Protein AF-0000000074982053 (afdb_homodimer)

Nearest PDB structures (foldseek):
  3ua0-assembly1_A-2  TM=3.422E-01  e=8.412E+00  Bombyx mori
  7a5k-assembly1_a3  TM=2.951E-01  e=5.294E+00  Homo sapiens

Foldseek 3Di:
DDDPDDDPDPPPPPDDDDDPPDDPPPPPPPDPPCPDPVPVLLFQWEWEAEPPDIDIDGDDDFPVVVQVVNCVVQVFDPPKDKWKKFQLVFFPPQLSVVDPDRIQTDDGRVSSCRRCPPGSYTYMYIDIPGDGPPPPPDPPADFKDWDWDWDDPDVPDIDIDIDMDGHDDDRCQADPVRDGDDADWDFDWDFDDDVVDTDIDTDTDHDDPPDCPPPPCPVPPVVVVVVVVVPDFFWKKKKKWWAALAWDKKKKKKFFDPQKAKDDKPPDFDDDDRGMTMFIWTAHNVQWTQGPVVRDIDNIIIIIMGGHPVPQDPCVVFALVAKAKEFLVLVLVLQLVVVVVLPDDPVRSVVVCVVCVVVSVVARMKIKHWAEPVVVCNGMNMDMPDPPEAEFATEMEMEHDDPVRNVRNVVRYDVVSSVDDNCVRRVGDPVCVPSNHTYMYMYIYTYRD/DDDDDDDPDPPDDDDDDDDVVDDPPPPPPPDPPCPDPVPVLLFQWEWEDEPPDIDIDGDDPFPVVVQCVNCVVQVFDPPKDKWKKFQLVFFDPQLSVVDPDRIQTDDGRVSSCRRCPPGSYTYMYIDIPGDGPDPPPDPDADFKDWDWDWDDPDVPDIDIDIDMDGHDDDRPQADPVRDGDDADWDFDWDFDDDPVDTDIDTDTDHDDPPPCPPPPPPVPPVVVVVVVVVPDFFWKKKKKWWAALAWDKKKKKKFFDPQKAKDDKPPDFDDDDRGMTMFIWTAHNVQWTQGDVVRDIDNIIIIIIGGHPVPQDPCVVFALVAKAKEFLVLVLVLQLVVVVVLPDDPVRSVVVCVVCVVVSVVARMKIKHWAEPVVVCNGMNMDMPDPPEAEFATEMEMEHDDPVRNVRNVVRYDVVSSVDDNCVRRVGDPVCVPSNHTYMYMYIYTYRD

Solvent-accessible surface area (backbone atoms only — not comparable to full-atom values): 49710 Å² total; per-residue (Å²): 133,81,83,78,79,82,82,76,78,74,73,75,72,78,81,74,85,81,81,86,80,69,68,82,66,73,69,74,71,70,72,68,75,73,74,56,81,73,58,79,66,70,77,28,39,24,35,44,30,49,85,92,46,74,48,82,42,73,50,60,93,43,42,67,53,42,51,49,52,53,42,68,70,48,59,63,58,90,86,44,56,79,45,43,29,25,44,37,89,44,33,9,73,73,43,36,73,76,46,93,55,70,51,47,67,47,84,42,57,66,49,38,54,46,36,52,43,94,45,65,48,38,47,37,36,49,51,52,80,48,75,72,57,72,74,70,71,73,74,79,69,42,37,63,31,48,28,36,41,38,37,29,70,44,98,90,42,68,48,74,46,69,32,39,39,31,30,92,81,51,42,62,48,37,47,96,85,62,49,68,57,58,46,47,23,37,32,40,35,39,31,44,78,54,91,92,45,50,42,38,38,33,42,28,20,40,59,61,90,80,66,71,55,63,82,76,57,65,51,39,69,61,48,51,60,36,43,42,56,47,67,45,76,62,47,28,47,35,39,39,31,46,35,25,59,49,78,44,77,40,43,42,34,42,38,38,30,94,59,31,40,81,55,63,50,36,75,75,60,46,76,78,49,98,45,28,37,34,41,64,32,40,34,23,53,88,20,43,34,37,32,61,91,80,70,42,77,32,40,53,40,31,37,24,44,28,60,39,74,90,67,58,45,47,70,73,74,51,36,55,90,71,24,32,32,37,43,40,82,54,40,56,59,49,51,52,52,51,40,44,75,68,65,43,49,64,60,56,45,36,50,54,45,62,73,40,44,67,68,51,65,76,22,70,26,35,34,30,38,70,40,32,55,69,60,43,42,63,42,48,31,77,45,60,72,60,82,74,61,41,70,40,48,47,38,38,39,32,30,68,44,53,79,75,54,53,62,66,25,67,87,15,25,59,69,50,54,72,69,49,65,60,46,68,49,32,55,61,55,76,64,76,71,39,66,81,38,35,34,39,40,33,47,29,42,30,66,48,108,132,80,86,79,82,84,84,79,78,73,76,75,75,76,79,78,80,80,74,88,71,72,68,83,68,73,68,76,71,73,73,68,75,74,75,56,81,73,59,78,67,70,76,28,37,23,36,44,31,49,87,94,45,75,49,82,42,72,49,62,93,43,43,67,52,43,51,50,52,50,42,68,72,47,60,64,59,93,88,43,58,80,45,43,29,24,44,36,87,44,34,12,73,74,43,36,74,74,44,93,54,72,52,46,68,48,82,42,56,66,49,37,53,48,37,51,44,96,44,63,47,39,48,38,36,50,49,51,80,48,75,72,59,73,74,70,74,74,75,77,68,41,38,64,30,49,27,37,41,36,36,28,69,44,97,92,42,68,46,75,45,68,32,40,38,32,29,92,81,51,43,63,48,38,48,96,88,62,49,71,56,60,45,45,22,38,34,40,35,39,31,46,78,53,91,92,45,49,42,38,36,34,42,27,20,40,58,60,90,80,64,73,55,64,82,78,58,65,48,40,70,60,47,50,58,34,44,42,57,48,66,45,75,62,47,30,46,35,39,39,31,48,34,24,58,49,77,44,78,41,42,41,34,41,38,38,29,93,59,30,39,83,53,62,48,36,74,77,60,46,76,78,50,99,44,29,35,34,41,62,30,40,33,23,54,88,20,43,33,37,31,63,91,79,68,41,76,31,38,52,40,31,36,25,44,27,60,40,74,89,67,59,44,46,69,73,73,50,37,55,90,70,22,32,32,39,42,41,84,54,41,57,62,48,49,52,51,52,40,44,73,68,66,44,50,65,60,56,47,36,50,54,44,62,72,40,44,67,68,51,65,74,23,70,26,37,35,32,37,69,40,32,54,67,61,44,43,61,42,48,31,79,46,61,71,62,82,73,62,42,70,40,50,47,38,38,38,32,30,68,44,54,78,76,53,53,64,67,25,67,87,16,25,58,70,51,52,73,69,48,67,59,47,68,51,32,56,62,56,75,63,78,72,39,66,81,39,34,34,38,42,32,48,31,42,30,67,48,108

Organism: Psilocybe cubensis (NCBI:txid181762)

pLDDT: mean 79.89, std 21.29, range [20.36, 98.19]

Sequence (898 aa):
MLLSPTSTSAIPLPPQPHAFWGKFKPKPKEGEPKQGPMAVARPRLLTLAYGEMETLRMLPNTFGELMAAAQDWTKPPPDAMFNLRVPVEYASIQAARLVAGPYIYLTGEDSYQIAIMGVQGIRVEIVSDAPPPPDEPPPPPVLEMPGTFNLELTPGQTVALDVTVSSDELDMSRMEDGTLVDGMFWGKLDIIHSGDTHTMEFSGTKVPPGEDIPQDLMIDNRIISKLATVAKPTAAKCNLTILSPTIQYCDVVLTFSTLWKAGVAWPPPEQIEEHKVKYFMRVHPGGALEHFESEMVSTALYYEAIPDASMLDPDNFIAPRNGFAMSFRDFVPHLMAVLDQLGMSLHARTAFINNNVSAFAAHKNIAYRFLSPSKIAAAVDIAVTTDPCVFTRLFLIFRGLNDEEVGMFAGAGEKEANAHNWREIVGWSEHSKDPEQFRVLETSVLEVTMLLSPTSTSAIPLPPQPHAFWGKFKPKPKEGEPKQGPMAVARPRLLTLAYGEMETLRMLPNTFGELMAAAQDWTKPPPDAMFNLRVPVEYASIQAARLVAGPYIYLTGEDSYQIAIMGVQGIRVEIVSDAPPPPDEPPPPPVLEMPGTFNLELTPGQTVALDVTVSSDELDMSRMEDGTLVDGMFWGKLDIIHSGDTHTMEFSGTKVPPGEDIPQDLMIDNRIISKLATVAKPTAAKCNLTILSPTIQYCDVVLTFSTLWKAGVAWPPPEQIEEHKVKYFMRVHPGGALEHFESEMVSTALYYEAIPDASMLDPDNFIAPRNGFAMSFRDFVPHLMAVLDQLGMSLHARTAFINNNVSAFAAHKNIAYRFLSPSKIAAAVDIAVTTDPCVFTRLFLIFRGLNDEEVGMFAGAGEKEANAHNWREIVGWSEHSKDPEQFRVLETSVLEVT

Structure (mmCIF, N/CA/C/O backbone):
data_AF-0000000074982053-model_v1
#
loop_
_entity.id
_entity.type
_entity.pdbx_description
1 polymer 'Uncharacterized protein'
#
loop_
_atom_site.group_PDB
_atom_site.id
_atom_site.type_symbol
_atom_site.label_atom_id
_atom_site.label_alt_id
_atom_site.label_comp_id
_atom_site.label_asym_id
_atom_site.label_entity_id
_atom_site.label_seq_id
_atom_site.pdbx_PDB_ins_code
_atom_site.Cartn_x
_atom_site.Cartn_y
_atom_site.Cartn_z
_atom_site.occupancy
_atom_site.B_iso_or_equiv
_atom_site.auth_seq_id
_atom_site.auth_comp_id
_atom_site.auth_asym_id
_atom_site.auth_atom_id
_atom_site.pdbx_PDB_model_num
ATOM 1 N N . MET A 1 1 ? 16.219 -14.117 -100 1 22.67 1 MET A N 1
ATOM 2 C CA . MET A 1 1 ? 17.359 -13.219 -100.188 1 22.67 1 MET A CA 1
ATOM 3 C C . MET A 1 1 ? 17.016 -11.812 -99.688 1 22.67 1 MET A C 1
ATOM 5 O O . MET A 1 1 ? 17.812 -10.883 -99.812 1 22.67 1 MET A O 1
ATOM 9 N N . LEU A 1 2 ? 15.852 -11.625 -99.438 1 24.2 2 LEU A N 1
ATOM 10 C CA . LEU A 1 2 ? 15.172 -10.359 -99.688 1 24.2 2 LEU A CA 1
ATOM 11 C C . LEU A 1 2 ? 15.727 -9.258 -98.812 1 24.2 2 LEU A C 1
ATOM 13 O O . LEU A 1 2 ? 16.109 -9.523 -97.688 1 24.2 2 LEU A O 1
ATOM 17 N N . LEU A 1 3 ? 16.109 -8.148 -99.25 1 22.14 3 LEU A N 1
ATOM 18 C CA . LEU A 1 3 ? 16.844 -6.895 -99.125 1 22.14 3 LEU A CA 1
ATOM 19 C C . LEU A 1 3 ? 16.359 -6.105 -97.875 1 22.14 3 LEU A C 1
ATOM 21 O O . LEU A 1 3 ? 15.156 -5.859 -97.75 1 22.14 3 LEU A O 1
ATOM 25 N N . SER A 1 4 ? 17.125 -6.109 -96.688 1 25.08 4 SER A N 1
ATOM 26 C CA . SER A 1 4 ? 17.078 -5.949 -95.25 1 25.08 4 SER A CA 1
ATOM 27 C C . SER A 1 4 ? 17.031 -4.477 -94.875 1 25.08 4 SER A C 1
ATOM 29 O O . SER A 1 4 ? 18 -3.742 -95.062 1 25.08 4 SER A O 1
ATOM 31 N N . PRO A 1 5 ? 15.859 -3.898 -95.188 1 26.59 5 PRO A N 1
ATOM 32 C CA . PRO A 1 5 ? 15.727 -2.459 -95.375 1 26.59 5 PRO A CA 1
ATOM 33 C C . PRO A 1 5 ? 16.391 -1.626 -94.312 1 26.59 5 PRO A C 1
ATOM 35 O O . PRO A 1 5 ? 16.609 -2.117 -93.188 1 26.59 5 PRO A O 1
ATOM 38 N N . THR A 1 6 ? 16.875 -0.497 -94.625 1 23.77 6 THR A N 1
ATOM 39 C CA . THR A 1 6 ? 17.859 0.528 -94.25 1 23.77 6 THR A CA 1
ATOM 40 C C . THR A 1 6 ? 17.531 1.201 -92.938 1 23.77 6 THR A C 1
ATOM 42 O O . THR A 1 6 ? 16.391 1.192 -92.5 1 23.77 6 THR A O 1
ATOM 45 N N . SER A 1 7 ? 18.516 1.934 -92.188 1 24.62 7 SER A N 1
ATOM 46 C CA . SER A 1 7 ? 19.141 2.238 -90.875 1 24.62 7 SER A CA 1
ATOM 47 C C . SER A 1 7 ? 18.578 3.521 -90.25 1 24.62 7 SER A C 1
ATOM 49 O O . SER A 1 7 ? 19.062 4.617 -90.562 1 24.62 7 SER A O 1
ATOM 51 N N . THR A 1 8 ? 17.375 3.672 -90.312 1 24.61 8 THR A N 1
ATOM 52 C CA . THR A 1 8 ? 16.781 5 -90.25 1 24.61 8 THR A CA 1
ATOM 53 C C . THR A 1 8 ? 17.281 5.766 -89.062 1 24.61 8 THR A C 1
ATOM 55 O O . THR A 1 8 ? 17.312 5.227 -87.938 1 24.61 8 THR A O 1
ATOM 58 N N . SER A 1 9 ? 17.781 6.902 -89.188 1 24.55 9 SER A N 1
ATOM 59 C CA . SER A 1 9 ? 18.641 7.91 -88.562 1 24.55 9 SER A CA 1
ATOM 60 C C . SER A 1 9 ? 18.016 8.484 -87.312 1 24.55 9 SER A C 1
ATOM 62 O O . SER A 1 9 ? 16.953 9.109 -87.375 1 24.55 9 SER A O 1
ATOM 64 N N . ALA A 1 10 ? 18.156 7.891 -86.188 1 25.97 10 ALA A N 1
ATOM 65 C CA . ALA A 1 10 ? 17.531 7.969 -84.875 1 25.97 10 ALA A CA 1
ATOM 66 C C . ALA A 1 10 ? 17.75 9.344 -84.25 1 25.97 10 ALA A C 1
ATOM 68 O O . ALA A 1 10 ? 18.891 9.75 -84.062 1 25.97 10 ALA A O 1
ATOM 69 N N . ILE A 1 11 ? 17.078 10.25 -84.75 1 26.33 11 ILE A N 1
ATOM 70 C CA . ILE A 1 11 ? 17.297 11.672 -84.5 1 26.33 11 ILE A CA 1
ATOM 71 C C . ILE A 1 11 ? 17.5 11.883 -83 1 26.33 11 ILE A C 1
ATOM 73 O O . ILE A 1 11 ? 16.688 11.469 -82.188 1 26.33 11 ILE A O 1
ATOM 77 N N . PRO A 1 12 ? 18.594 12.32 -82.562 1 25.22 12 PRO A N 1
ATOM 78 C CA . PRO A 1 12 ? 19.156 12.234 -81.188 1 25.22 12 PRO A CA 1
ATOM 79 C C . PRO A 1 12 ? 18.453 13.164 -80.188 1 25.22 12 PRO A C 1
ATOM 81 O O . PRO A 1 12 ? 18.25 14.344 -80.5 1 25.22 12 PRO A O 1
ATOM 84 N N . LEU A 1 13 ? 17.453 12.789 -79.688 1 25.95 13 LEU A N 1
ATOM 85 C CA . LEU A 1 13 ? 16.594 13.609 -78.812 1 25.95 13 LEU A CA 1
ATOM 86 C C . LEU A 1 13 ? 17.438 14.484 -77.875 1 25.95 13 LEU A C 1
ATOM 88 O O . LEU A 1 13 ? 18.453 14.039 -77.375 1 25.95 13 LEU A O 1
ATOM 92 N N . PRO A 1 14 ? 17.344 15.719 -78 1 26.7 14 PRO A N 1
ATOM 93 C CA . PRO A 1 14 ? 18.266 16.688 -77.375 1 26.7 14 PRO A CA 1
ATOM 94 C C . PRO A 1 14 ? 18.438 16.469 -75.875 1 26.7 14 PRO A C 1
ATOM 96 O O . PRO A 1 14 ? 17.547 15.938 -75.188 1 26.7 14 PRO A O 1
ATOM 99 N N . PRO A 1 15 ? 19.609 16.578 -75.25 1 24.7 15 PRO A N 1
ATOM 100 C CA . PRO A 1 15 ? 20.016 16.062 -74 1 24.7 15 PRO A CA 1
ATOM 101 C C . PRO A 1 15 ? 19.344 16.797 -72.812 1 24.7 15 PRO A C 1
ATOM 103 O O . PRO A 1 15 ? 19.078 18 -72.938 1 24.7 15 PRO A O 1
ATOM 106 N N . GLN A 1 16 ? 18.516 16.328 -72.062 1 25.02 16 GLN A N 1
ATOM 107 C CA . GLN A 1 16 ? 17.672 16.828 -71 1 25.02 16 GLN A CA 1
ATOM 108 C C . GLN A 1 16 ? 18.5 17.578 -69.938 1 25.02 16 GLN A C 1
ATOM 110 O O . GLN A 1 16 ? 19.578 17.125 -69.562 1 25.02 16 GLN A O 1
ATOM 115 N N . PRO A 1 17 ? 18.297 18.812 -69.688 1 25.12 17 PRO A N 1
ATOM 116 C CA . PRO A 1 17 ? 19.188 19.688 -68.938 1 25.12 17 PRO A CA 1
ATOM 117 C C . PRO A 1 17 ? 19.562 19.125 -67.562 1 25.12 17 PRO A C 1
ATOM 119 O O . PRO A 1 17 ? 18.812 18.312 -67 1 25.12 17 PRO A O 1
ATOM 122 N N . HIS A 1 18 ? 20.75 19.172 -67 1 22.77 18 HIS A N 1
ATOM 123 C CA . HIS A 1 18 ? 21.594 18.578 -66 1 22.77 18 HIS A CA 1
ATOM 124 C C . HIS A 1 18 ? 21.094 18.969 -64.625 1 22.77 18 HIS A C 1
ATOM 126 O O . HIS A 1 18 ? 20.484 20.031 -64.438 1 22.77 18 HIS A O 1
ATOM 132 N N . ALA A 1 19 ? 21.125 18.062 -63.5 1 22.66 19 ALA A N 1
ATOM 133 C CA . ALA A 1 19 ? 20.547 17.812 -62.188 1 22.66 19 ALA A CA 1
ATOM 134 C C . ALA A 1 19 ? 21.109 18.781 -61.125 1 22.66 19 ALA A C 1
ATOM 136 O O . ALA A 1 19 ? 22.312 18.75 -60.844 1 22.66 19 ALA A O 1
ATOM 137 N N . PHE A 1 20 ? 20.891 20 -61.094 1 22.69 20 PHE A N 1
ATOM 138 C CA . PHE A 1 20 ? 21.453 21.062 -60.25 1 22.69 20 PHE A CA 1
ATOM 139 C C . PHE A 1 20 ? 21.578 20.625 -58.812 1 22.69 20 PHE A C 1
ATOM 141 O O . PHE A 1 20 ? 21.609 21.453 -57.906 1 22.69 20 PHE A O 1
ATOM 148 N N . TRP A 1 21 ? 21.5 19.359 -58.375 1 23.5 21 TRP A N 1
ATOM 149 C CA . TRP A 1 21 ? 21.516 18.734 -57.062 1 23.5 21 TRP A CA 1
ATOM 150 C C . TRP A 1 21 ? 22.781 19.109 -56.281 1 23.5 21 TRP A C 1
ATOM 152 O O . TRP A 1 21 ? 23.109 18.484 -55.281 1 23.5 21 TRP A O 1
ATOM 162 N N . GLY A 1 22 ? 23.688 19.688 -56.875 1 20.69 22 GLY A N 1
ATOM 163 C CA . GLY A 1 22 ? 25.062 19.516 -56.469 1 20.69 22 GLY A CA 1
ATOM 164 C C . GLY A 1 22 ? 25.344 19.953 -55.062 1 20.69 22 GLY A C 1
ATOM 165 O O . GLY A 1 22 ? 25.891 19.188 -54.25 1 20.69 22 GLY A O 1
ATOM 166 N N . LYS A 1 23 ? 25.891 21.203 -54.875 1 23.23 23 LYS A N 1
ATOM 167 C CA . LYS A 1 23 ? 27.078 21.719 -54.188 1 23.23 23 LYS A CA 1
ATOM 168 C C . LYS A 1 23 ? 26.781 21.906 -52.688 1 23.23 23 LYS A C 1
ATOM 170 O O . LYS A 1 23 ? 27.609 22.453 -51.969 1 23.23 23 LYS A O 1
ATOM 175 N N . PHE A 1 24 ? 25.547 22.234 -52.438 1 26.17 24 PHE A N 1
ATOM 176 C CA . PHE A 1 24 ? 25.562 23.016 -51.219 1 26.17 24 PHE A CA 1
ATOM 177 C C . PHE A 1 24 ? 26.219 22.234 -50.094 1 26.17 24 PHE A C 1
ATOM 179 O O . PHE A 1 24 ? 25.719 21.188 -49.688 1 26.17 24 PHE A O 1
ATOM 186 N N . LYS A 1 25 ? 27.484 22.25 -50.031 1 26.78 25 LYS A N 1
ATOM 187 C CA . LYS A 1 25 ? 28.344 21.547 -49.094 1 26.78 25 LYS A CA 1
ATOM 188 C C . LYS A 1 25 ? 27.859 21.734 -47.656 1 26.78 25 LYS A C 1
ATOM 190 O O . LYS A 1 25 ? 27.734 22.875 -47.188 1 26.78 25 LYS A O 1
ATOM 195 N N . PRO A 1 26 ? 27.141 20.875 -47.156 1 26.27 26 PRO A N 1
ATOM 196 C CA . PRO A 1 26 ? 26.484 21.203 -45.875 1 26.27 26 PRO A CA 1
ATOM 197 C C . PRO A 1 26 ? 27.484 21.688 -44.844 1 26.27 26 PRO A C 1
ATOM 199 O O . PRO A 1 26 ? 28.594 21.156 -44.75 1 26.27 26 PRO A O 1
ATOM 202 N N . LYS A 1 27 ? 27.672 22.938 -44.5 1 30.88 27 LYS A N 1
ATOM 203 C CA . LYS A 1 27 ? 28.703 23.453 -43.594 1 30.88 27 LYS A CA 1
ATOM 204 C C . LYS A 1 27 ? 29.016 22.453 -42.5 1 30.88 27 LYS A C 1
ATOM 206 O O . LYS A 1 27 ? 28.125 21.719 -42.031 1 30.88 27 LYS A O 1
ATOM 211 N N . PRO A 1 28 ? 30.203 22.109 -42.312 1 25.73 28 PRO A N 1
ATOM 212 C CA . PRO A 1 28 ? 30.578 21.078 -41.344 1 25.73 28 PRO A CA 1
ATOM 213 C C . PRO A 1 28 ? 29.891 21.25 -40 1 25.73 28 PRO A C 1
ATOM 215 O O . PRO A 1 28 ? 29.938 22.344 -39.438 1 25.73 28 PRO A O 1
ATOM 218 N N . LYS A 1 29 ? 28.812 20.781 -39.812 1 27.52 29 LYS A N 1
ATOM 219 C CA . LYS A 1 29 ? 28.031 21.062 -38.625 1 27.52 29 LYS A CA 1
ATOM 220 C C . LYS A 1 29 ? 28.938 21.141 -37.406 1 27.52 29 LYS A C 1
ATOM 222 O O . LYS A 1 29 ? 29.734 20.219 -37.125 1 27.52 29 LYS A O 1
ATOM 227 N N . GLU A 1 30 ? 29.438 22.219 -37.062 1 29.05 30 GLU A N 1
ATOM 228 C CA . GLU A 1 30 ? 30.25 22.422 -35.875 1 29.05 30 GLU A CA 1
ATOM 229 C C . GLU A 1 30 ? 29.828 21.484 -34.75 1 29.05 30 GLU A C 1
ATOM 231 O O . GLU A 1 30 ? 28.641 21.203 -34.562 1 29.05 30 GLU A O 1
ATOM 236 N N . GLY A 1 31 ? 30.703 20.594 -34.375 1 26.48 31 GLY A N 1
ATOM 237 C CA . GLY A 1 31 ? 30.609 19.516 -33.406 1 26.48 31 GLY A CA 1
ATOM 238 C C . GLY A 1 31 ? 29.828 19.891 -32.188 1 26.48 31 GLY A C 1
ATOM 239 O O . GLY A 1 31 ? 30.016 20.969 -31.609 1 26.48 31 GLY A O 1
ATOM 240 N N . GLU A 1 32 ? 28.578 19.703 -32.25 1 29.03 32 GLU A N 1
ATOM 241 C CA . GLU A 1 32 ? 27.766 20.078 -31.078 1 29.03 32 GLU A CA 1
ATOM 242 C C . GLU A 1 32 ? 28.516 19.812 -29.781 1 29.03 32 GLU A C 1
ATOM 244 O O . GLU A 1 32 ? 29.109 18.75 -29.609 1 29.03 32 GLU A O 1
ATOM 249 N N . PRO A 1 33 ? 28.984 20.844 -29.125 1 29.36 33 PRO A N 1
ATOM 250 C CA . PRO A 1 33 ? 29.781 20.5 -27.953 1 29.36 33 PRO A CA 1
ATOM 251 C C . PRO A 1 33 ? 29.219 19.328 -27.172 1 29.36 33 PRO A C 1
ATOM 253 O O . PRO A 1 33 ? 28 19.141 -27.109 1 29.36 33 PRO A O 1
ATOM 256 N N . LYS A 1 34 ? 29.859 18.172 -27.219 1 27.81 34 LYS A N 1
ATOM 257 C CA . LYS A 1 34 ? 29.656 17.016 -26.344 1 27.81 34 LYS A CA 1
ATOM 258 C C . LYS A 1 34 ? 29.156 17.453 -24.969 1 27.81 34 LYS A C 1
ATOM 260 O O . LYS A 1 34 ? 29.938 17.984 -24.172 1 27.81 34 LYS A O 1
ATOM 265 N N . GLN A 1 35 ? 28.047 18.062 -25 1 27.33 35 GLN A N 1
ATOM 266 C CA . GLN A 1 35 ? 27.703 18.359 -23.625 1 27.33 35 GLN A CA 1
ATOM 267 C C . GLN A 1 35 ? 27.906 17.125 -22.734 1 27.33 35 GLN A C 1
ATOM 269 O O . GLN A 1 35 ? 27.312 16.078 -22.969 1 27.33 35 GLN A O 1
ATOM 274 N N . GLY A 1 36 ? 29.125 16.75 -22.438 1 27.98 36 GLY A N 1
ATOM 275 C CA . GLY A 1 36 ? 29.516 15.727 -21.469 1 27.98 36 GLY A CA 1
ATOM 276 C C . GLY A 1 36 ? 28.438 15.43 -20.453 1 27.98 36 GLY A C 1
ATOM 277 O O . GLY A 1 36 ? 27.5 16.219 -20.281 1 27.98 36 GLY A O 1
ATOM 278 N N . PRO A 1 37 ? 28.188 14.086 -20.297 1 31.48 37 PRO A N 1
ATOM 279 C CA . PRO A 1 37 ? 27.234 13.664 -19.266 1 31.48 37 PRO A CA 1
ATOM 280 C C . PRO A 1 37 ? 27.188 14.625 -18.094 1 31.48 37 PRO A C 1
ATOM 282 O O . PRO A 1 37 ? 28.203 14.859 -17.422 1 31.48 37 PRO A O 1
ATOM 285 N N . MET A 1 38 ? 26.578 15.711 -18.328 1 29.78 38 MET A N 1
ATOM 286 C CA . MET A 1 38 ? 26.5 16.547 -17.141 1 29.78 38 MET A CA 1
ATOM 287 C C . MET A 1 38 ? 26.188 15.695 -15.906 1 29.78 38 MET A C 1
ATOM 289 O O . MET A 1 38 ? 25.078 15.195 -15.758 1 29.78 38 MET A O 1
ATOM 293 N N . ALA A 1 39 ? 27.047 14.719 -15.531 1 32.16 39 ALA A N 1
ATOM 294 C CA . ALA A 1 39 ? 27.031 14.164 -14.188 1 32.16 39 ALA A CA 1
ATOM 295 C C . ALA A 1 39 ? 26.375 15.125 -13.203 1 32.16 39 ALA A C 1
ATOM 297 O O . ALA A 1 39 ? 26.75 16.297 -13.133 1 32.16 39 ALA A O 1
ATOM 298 N N . VAL A 1 40 ? 25.188 15.055 -13.156 1 34.94 40 VAL A N 1
ATOM 299 C CA . VAL A 1 40 ? 24.625 15.812 -12.039 1 34.94 40 VAL A CA 1
ATOM 300 C C . VAL A 1 40 ? 25.672 15.914 -10.93 1 34.94 40 VAL A C 1
ATOM 302 O O . VAL A 1 40 ? 26.062 14.906 -10.328 1 34.94 40 VAL A O 1
ATOM 305 N N . ALA A 1 41 ? 26.719 16.562 -11.094 1 38.56 41 ALA A N 1
ATOM 306 C CA . ALA A 1 41 ? 27.797 16.875 -10.141 1 38.56 41 ALA A CA 1
ATOM 307 C C . ALA A 1 41 ? 27.25 17.016 -8.727 1 38.56 41 ALA A C 1
ATOM 309 O O . ALA A 1 41 ? 26.344 17.828 -8.484 1 38.56 41 ALA A O 1
ATOM 310 N N . ARG A 1 42 ? 27.125 15.945 -8.086 1 43.88 42 ARG A N 1
ATOM 311 C CA . ARG A 1 42 ? 26.844 16.062 -6.652 1 43.88 42 ARG A CA 1
ATOM 312 C C . ARG A 1 42 ? 27.547 17.281 -6.066 1 43.88 42 ARG A C 1
ATOM 314 O O . ARG A 1 42 ? 28.766 17.469 -6.25 1 43.88 42 ARG A O 1
ATOM 321 N N . PRO A 1 43 ? 26.859 18.25 -5.742 1 52.81 43 PRO A N 1
ATOM 322 C CA . PRO A 1 43 ? 27.562 19.422 -5.234 1 52.81 43 PRO A CA 1
ATOM 323 C C . PRO A 1 43 ? 28.578 19.078 -4.145 1 52.81 43 PRO A C 1
ATOM 325 O O . PRO A 1 43 ? 28.25 18.375 -3.188 1 52.81 43 PRO A O 1
ATOM 328 N N . ARG A 1 44 ? 29.828 19.156 -4.426 1 71.12 44 ARG A N 1
ATOM 329 C CA . ARG A 1 44 ? 30.891 18.969 -3.436 1 71.12 44 ARG A CA 1
ATOM 330 C C . ARG A 1 44 ? 30.859 20.094 -2.398 1 71.12 44 ARG A C 1
ATOM 332 O O . ARG A 1 44 ? 30.625 21.25 -2.736 1 71.12 44 ARG A O 1
ATOM 339 N N . LEU A 1 45 ? 30.844 19.672 -1.183 1 79.19 45 LEU A N 1
ATOM 340 C CA . LEU A 1 45 ? 30.703 20.625 -0.093 1 79.19 45 LEU A CA 1
ATOM 341 C C . LEU A 1 45 ? 32.062 21.125 0.375 1 79.19 45 LEU A C 1
ATOM 343 O O . LEU A 1 45 ? 33.031 20.375 0.407 1 79.19 45 LEU A O 1
ATOM 347 N N . LEU A 1 46 ? 32.094 22.375 0.575 1 83.81 46 LEU A N 1
ATOM 348 C CA . LEU A 1 46 ? 33.219 23.062 1.154 1 83.81 46 LEU A CA 1
ATOM 349 C C . LEU A 1 46 ? 32.906 23.594 2.545 1 83.81 46 LEU A C 1
ATOM 351 O O . LEU A 1 46 ? 31.891 24.281 2.727 1 83.81 46 LEU A O 1
ATOM 355 N N . THR A 1 47 ? 33.656 23.125 3.514 1 84 47 THR A N 1
ATOM 356 C CA . THR A 1 47 ? 33.688 23.797 4.812 1 84 47 THR A CA 1
ATOM 357 C C . THR A 1 47 ? 34.812 24.797 4.906 1 84 47 THR A C 1
ATOM 359 O O . THR A 1 47 ? 36 24.422 4.793 1 84 47 THR A O 1
ATOM 362 N N . LEU A 1 48 ? 34.5 26.062 5.082 1 84.56 48 LEU A N 1
ATOM 363 C CA . LEU A 1 48 ? 35.5 27.062 5.395 1 84.56 48 LEU A CA 1
ATOM 364 C C . LEU A 1 48 ? 35.594 27.312 6.898 1 84.56 48 LEU A C 1
ATOM 366 O O . LEU A 1 48 ? 34.562 27.547 7.551 1 84.56 48 LEU A O 1
ATOM 370 N N . ALA A 1 49 ? 36.781 27.172 7.395 1 82.94 49 ALA A N 1
ATOM 371 C CA . ALA A 1 49 ? 37 27.359 8.828 1 82.94 49 ALA A CA 1
ATOM 372 C C . ALA A 1 49 ? 37.969 28.5 9.094 1 82.94 49 ALA A C 1
ATOM 374 O O . ALA A 1 49 ? 39.031 28.578 8.469 1 82.94 49 ALA A O 1
ATOM 375 N N . TYR A 1 50 ? 37.594 29.453 9.984 1 79.38 50 TYR A N 1
ATOM 376 C CA . TYR A 1 50 ? 38.438 30.547 10.461 1 79.38 50 TYR A CA 1
ATOM 377 C C . TYR A 1 50 ? 38.375 30.641 11.984 1 79.38 50 TYR A C 1
ATOM 379 O O . TYR A 1 50 ? 37.406 31.109 12.555 1 79.38 50 TYR A O 1
ATOM 387 N N . GLY A 1 51 ? 39.406 30.109 12.594 1 73.94 51 GLY A N 1
ATOM 388 C CA . GLY A 1 51 ? 39.344 30 14.039 1 73.94 51 GLY A CA 1
ATOM 389 C C . GLY A 1 51 ? 38.25 29.078 14.531 1 73.94 51 GLY A C 1
ATOM 390 O O . GLY A 1 51 ? 38.188 27.906 14.156 1 73.94 51 GLY A O 1
ATOM 391 N N . GLU A 1 52 ? 37.312 29.656 15.266 1 71.88 52 GLU A N 1
ATOM 392 C CA . GLU A 1 52 ? 36.188 28.859 15.797 1 71.88 52 GLU A CA 1
ATOM 393 C C . GLU A 1 52 ? 34.969 28.969 14.906 1 71.88 52 GLU A C 1
ATOM 395 O O . GLU A 1 52 ? 33.969 28.266 15.133 1 71.88 52 GLU A O 1
ATOM 400 N N . MET A 1 53 ? 35.031 29.672 13.812 1 73.88 53 MET A N 1
ATOM 401 C CA . MET A 1 53 ? 33.906 29.891 12.914 1 73.88 53 MET A CA 1
ATOM 402 C C . MET A 1 53 ? 34 28.953 11.703 1 73.88 53 MET A C 1
ATOM 404 O O . MET A 1 53 ? 35.094 28.703 11.188 1 73.88 53 MET A O 1
ATOM 408 N N . GLU A 1 54 ? 32.75 28.391 11.312 1 78.88 54 GLU A N 1
ATOM 409 C CA . GLU A 1 54 ? 32.688 27.547 10.133 1 78.88 54 GLU A CA 1
ATOM 410 C C . GLU A 1 54 ? 31.484 27.891 9.258 1 78.88 54 GLU A C 1
ATOM 412 O O . GLU A 1 54 ? 30.469 28.375 9.75 1 78.88 54 GLU A O 1
ATOM 417 N N . THR A 1 55 ? 31.672 27.859 7.934 1 77.31 55 THR A N 1
ATOM 418 C CA . THR A 1 55 ? 30.562 28 6.996 1 77.31 55 THR A CA 1
ATOM 419 C C . THR A 1 55 ? 30.609 26.906 5.926 1 77.31 55 THR A C 1
ATOM 421 O O . THR A 1 55 ? 31.688 26.406 5.598 1 77.31 55 THR A O 1
ATOM 424 N N . LEU A 1 56 ? 29.391 26.469 5.414 1 79.19 56 LEU A N 1
ATOM 425 C CA . LEU A 1 56 ? 29.266 25.469 4.367 1 79.19 56 LEU A CA 1
ATOM 426 C C . LEU A 1 56 ? 28.875 26.109 3.039 1 79.19 56 LEU A C 1
ATOM 428 O O . LEU A 1 56 ? 28 26.953 2.99 1 79.19 56 LEU A O 1
ATOM 432 N N . ARG A 1 57 ? 29.703 25.75 2.041 1 78.44 57 ARG A N 1
ATOM 433 C CA . ARG A 1 57 ? 29.453 26.234 0.688 1 78.44 57 ARG A CA 1
ATOM 434 C C . ARG A 1 57 ? 29.656 25.125 -0.338 1 78.44 57 ARG A C 1
ATOM 436 O O . ARG A 1 57 ? 30.156 24.047 -0.005 1 78.44 57 ARG A O 1
ATOM 443 N N . MET A 1 58 ? 29.203 25.453 -1.541 1 82 58 MET A N 1
ATOM 444 C CA . MET A 1 58 ? 29.516 24.562 -2.648 1 82 58 MET A CA 1
ATOM 445 C C . MET A 1 58 ? 31 24.641 -3 1 82 58 MET A C 1
ATOM 447 O O . MET A 1 58 ? 31.578 25.719 -2.998 1 82 58 MET A O 1
ATOM 451 N N . LEU A 1 59 ? 31.562 23.516 -3.24 1 82.12 59 LEU A N 1
ATOM 452 C CA . LEU A 1 59 ? 32.969 23.469 -3.578 1 82.12 59 LEU A CA 1
ATOM 453 C C . LEU A 1 59 ? 33.219 24.109 -4.934 1 82.12 59 LEU A C 1
ATOM 455 O O . LEU A 1 59 ? 32.688 23.672 -5.953 1 82.12 59 LEU A O 1
ATOM 459 N N . PRO A 1 60 ? 34.031 25.203 -4.918 1 84.06 60 PRO A N 1
ATOM 460 C CA . PRO A 1 60 ? 34.375 25.828 -6.195 1 84.06 60 PRO A CA 1
ATOM 461 C C . PRO A 1 60 ? 35.281 24.953 -7.059 1 84.06 60 PRO A C 1
ATOM 463 O O . PRO A 1 60 ? 36.062 24.141 -6.531 1 84.06 60 PRO A O 1
ATOM 466 N N . ASN A 1 61 ? 35.25 25.297 -8.32 1 84.5 61 ASN A N 1
ATOM 467 C CA . ASN A 1 61 ? 36.031 24.484 -9.25 1 84.5 61 ASN A CA 1
ATOM 468 C C . ASN A 1 61 ? 37.469 25 -9.367 1 84.5 61 ASN A C 1
ATOM 470 O O . ASN A 1 61 ? 38.344 24.266 -9.789 1 84.5 61 ASN A O 1
ATOM 474 N N . THR A 1 62 ? 37.719 26.234 -9.039 1 87.12 62 THR A N 1
ATOM 475 C CA . THR A 1 62 ? 39.062 26.797 -9.211 1 87.12 62 THR A CA 1
ATOM 476 C C . THR A 1 62 ? 39.562 27.375 -7.895 1 87.12 62 THR A C 1
ATOM 478 O O . THR A 1 62 ? 38.781 27.719 -7.008 1 87.12 62 THR A O 1
ATOM 481 N N . PHE A 1 63 ? 40.938 27.406 -7.797 1 88.5 63 PHE A N 1
ATOM 482 C CA . PHE A 1 63 ? 41.562 28 -6.625 1 88.5 63 PHE A CA 1
ATOM 483 C C . PHE A 1 63 ? 41.188 29.484 -6.5 1 88.5 63 PHE A C 1
ATOM 485 O O . PHE A 1 63 ? 40.969 29.969 -5.395 1 88.5 63 PHE A O 1
ATOM 492 N N . GLY A 1 64 ? 41.156 30.141 -7.605 1 86.62 64 GLY A N 1
ATOM 493 C CA . GLY A 1 64 ? 40.75 31.531 -7.586 1 86.62 64 GLY A CA 1
ATOM 494 C C . GLY A 1 64 ? 39.375 31.766 -6.988 1 86.62 64 GLY A C 1
ATOM 495 O O . GLY A 1 64 ? 39.188 32.688 -6.203 1 86.62 64 GLY A O 1
ATOM 496 N N . GLU A 1 65 ? 38.5 30.922 -7.332 1 86.5 65 GLU A N 1
ATOM 497 C CA . GLU A 1 65 ? 37.156 31 -6.801 1 86.5 65 GLU A CA 1
ATOM 498 C C . GLU A 1 65 ? 37.125 30.672 -5.312 1 86.5 65 GLU A C 1
ATOM 500 O O . GLU A 1 65 ? 36.375 31.281 -4.551 1 86.5 65 GLU A O 1
ATOM 505 N N . LEU A 1 66 ? 37.875 29.766 -4.922 1 88.62 66 LEU A N 1
ATOM 506 C CA . LEU A 1 66 ? 38 29.438 -3.506 1 88.62 66 LEU A CA 1
ATOM 507 C C . LEU A 1 66 ? 38.531 30.609 -2.713 1 88.62 66 LEU A C 1
ATOM 509 O O . LEU A 1 66 ? 38 30.953 -1.655 1 88.62 66 LEU A O 1
ATOM 513 N N . MET A 1 67 ? 39.594 31.172 -3.232 1 86.56 67 MET A N 1
ATOM 514 C CA . MET A 1 67 ? 40.219 32.344 -2.592 1 86.56 67 MET A CA 1
ATOM 515 C C . MET A 1 67 ? 39.219 33.5 -2.504 1 86.56 67 MET A C 1
ATOM 517 O O . MET A 1 67 ? 39.125 34.156 -1.474 1 86.56 67 MET A O 1
ATOM 521 N N . ALA A 1 68 ? 38.5 33.688 -3.533 1 84.44 68 ALA A N 1
ATOM 522 C CA . ALA A 1 68 ? 37.469 34.75 -3.539 1 84.44 68 ALA A CA 1
ATOM 523 C C . ALA A 1 68 ? 36.406 34.469 -2.504 1 84.44 68 ALA A C 1
ATOM 525 O O . ALA A 1 68 ? 35.969 35.406 -1.791 1 84.44 68 ALA A O 1
ATOM 526 N N . ALA A 1 69 ? 36.031 33.281 -2.369 1 83 69 ALA A N 1
ATOM 527 C CA . ALA A 1 69 ? 35 32.875 -1.405 1 83 69 ALA A CA 1
ATOM 528 C C . ALA A 1 69 ? 35.5 33.094 0.027 1 83 69 ALA A C 1
ATOM 530 O O . ALA A 1 69 ? 34.75 33.562 0.882 1 83 69 ALA A O 1
ATOM 531 N N . ALA A 1 70 ? 36.688 32.719 0.254 1 84 70 ALA A N 1
ATOM 532 C CA . ALA A 1 70 ? 37.281 32.844 1.579 1 84 70 ALA A CA 1
ATOM 533 C C . ALA A 1 70 ? 37.469 34.312 1.946 1 84 70 ALA A C 1
ATOM 535 O O . ALA A 1 70 ? 37.156 34.719 3.072 1 84 70 ALA A O 1
ATOM 536 N N . GLN A 1 71 ? 37.875 35.094 0.978 1 80.75 71 GLN A N 1
ATOM 537 C CA . GLN A 1 71 ? 38.125 36.5 1.217 1 80.75 71 GLN A CA 1
ATOM 538 C C . GLN A 1 71 ? 36.781 37.25 1.363 1 80.75 71 GLN A C 1
ATOM 540 O O . GLN A 1 71 ? 36.688 38.188 2.172 1 80.75 71 GLN A O 1
ATOM 545 N N . ASP A 1 72 ? 35.844 36.812 0.641 1 80.5 72 ASP A N 1
ATOM 546 C CA . ASP A 1 72 ? 34.531 37.438 0.734 1 80.5 72 ASP A CA 1
ATOM 547 C C . ASP A 1 72 ? 33.906 37.188 2.102 1 80.5 72 ASP A C 1
ATOM 549 O O . ASP A 1 72 ? 33.25 38.062 2.658 1 80.5 72 ASP A O 1
ATOM 553 N N . TRP A 1 73 ? 34.219 36.062 2.637 1 76.31 73 TRP A N 1
ATOM 554 C CA . TRP A 1 73 ? 33.625 35.656 3.918 1 76.31 73 TRP A CA 1
ATOM 555 C C . TRP A 1 73 ? 34.375 36.312 5.074 1 76.31 73 TRP A C 1
ATOM 557 O O . TRP A 1 73 ? 33.75 36.812 6.008 1 76.31 73 TRP A O 1
ATOM 567 N N . THR A 1 74 ? 35.625 36.406 5.023 1 74.94 74 THR A N 1
ATOM 568 C CA . THR A 1 74 ? 36.406 36.844 6.164 1 74.94 74 THR A CA 1
ATOM 569 C C . THR A 1 74 ? 36.781 38.344 6.027 1 74.94 74 THR A C 1
ATOM 571 O O . THR A 1 74 ? 37.125 39 7.012 1 74.94 74 THR A O 1
ATOM 574 N N . LYS A 1 75 ? 36.688 38.906 4.887 1 74.31 75 LYS A N 1
ATOM 575 C CA . LYS A 1 75 ? 37.031 40.281 4.57 1 74.31 75 LYS A CA 1
ATOM 576 C C . LYS A 1 75 ? 38.312 40.688 5.293 1 74.31 75 LYS A C 1
ATOM 578 O O . LYS A 1 75 ? 38.312 41.625 6.125 1 74.31 75 LYS A O 1
ATOM 583 N N . PRO A 1 76 ? 39.375 40.125 4.887 1 74.12 76 PRO A N 1
ATOM 584 C CA . PRO A 1 76 ? 40.656 40.469 5.551 1 74.12 76 PRO A CA 1
ATOM 585 C C . PRO A 1 76 ? 41.188 41.844 5.133 1 74.12 76 PRO A C 1
ATOM 587 O O . PRO A 1 76 ? 40.938 42.281 4.008 1 74.12 76 PRO A O 1
ATOM 590 N N . PRO A 1 77 ? 41.844 42.469 6.145 1 75.25 77 PRO A N 1
ATOM 591 C CA . PRO A 1 77 ? 42.531 43.688 5.75 1 75.25 77 PRO A CA 1
ATOM 592 C C . PRO A 1 77 ? 43.594 43.469 4.664 1 75.25 77 PRO A C 1
ATOM 594 O O . PRO A 1 77 ? 44.125 42.375 4.559 1 75.25 77 PRO A O 1
ATOM 597 N N . PRO A 1 78 ? 43.719 44.375 3.684 1 74.94 78 PRO A N 1
ATOM 598 C CA . PRO A 1 78 ? 44.594 44.219 2.508 1 74.94 78 PRO A CA 1
ATOM 599 C C . PRO A 1 78 ? 46 43.812 2.867 1 74.94 78 PRO A C 1
ATOM 601 O O . PRO A 1 78 ? 46.656 43.125 2.082 1 74.94 78 PRO A O 1
ATOM 604 N N . ASP A 1 79 ? 46.594 44.062 4.043 1 74.81 79 ASP A N 1
ATOM 605 C CA . ASP A 1 79 ? 48 43.781 4.352 1 74.81 79 ASP A CA 1
ATOM 606 C C . ASP A 1 79 ? 48.125 42.562 5.285 1 74.81 79 ASP A C 1
ATOM 608 O O . ASP A 1 79 ? 49.219 42.219 5.723 1 74.81 79 ASP A O 1
ATOM 612 N N . ALA A 1 80 ? 47.031 41.875 5.5 1 72.31 80 ALA A N 1
ATOM 613 C CA . ALA A 1 80 ? 47.094 40.75 6.426 1 72.31 80 ALA A CA 1
ATOM 614 C C . ALA A 1 80 ? 47.5 39.469 5.703 1 72.31 80 ALA A C 1
ATOM 616 O O . ALA A 1 80 ? 47.156 39.281 4.531 1 72.31 80 ALA A O 1
ATOM 617 N N . MET A 1 81 ? 48.281 38.656 6.348 1 75.69 81 MET A N 1
ATOM 618 C CA . MET A 1 81 ? 48.594 37.312 5.832 1 75.69 81 MET A CA 1
ATOM 619 C C . MET A 1 81 ? 47.344 36.469 5.668 1 75.69 81 MET A C 1
ATOM 621 O O . MET A 1 81 ? 46.5 36.438 6.555 1 75.69 81 MET A O 1
ATOM 625 N N . PHE A 1 82 ? 47.094 35.969 4.406 1 80.94 82 PHE A N 1
ATOM 626 C CA . PHE A 1 82 ? 45.906 35.156 4.105 1 80.94 82 PHE A CA 1
ATOM 627 C C . PHE A 1 82 ? 46.281 33.906 3.334 1 80.94 82 PHE A C 1
ATOM 629 O O . PHE A 1 82 ? 46.688 33.969 2.18 1 80.94 82 PHE A O 1
ATOM 636 N N . ASN A 1 83 ? 46.281 32.781 4.109 1 83.62 83 ASN A N 1
ATOM 637 C CA . ASN A 1 83 ? 46.594 31.484 3.5 1 83.62 83 ASN A CA 1
ATOM 638 C C . ASN A 1 83 ? 45.5 30.469 3.736 1 83.62 83 ASN A C 1
ATOM 640 O O . ASN A 1 83 ? 44.75 30.562 4.727 1 83.62 83 ASN A O 1
ATOM 644 N N . LEU A 1 84 ? 45.281 29.578 2.74 1 88.44 84 LEU A N 1
ATOM 645 C CA . LEU A 1 84 ? 44.344 28.469 2.857 1 88.44 84 LEU A CA 1
ATOM 646 C C . LEU A 1 84 ? 45.094 27.141 3.021 1 88.44 84 LEU A C 1
ATOM 648 O O . LEU A 1 84 ? 46.125 26.938 2.398 1 88.44 84 LEU A O 1
ATOM 652 N N . ARG A 1 85 ? 44.625 26.375 4.008 1 87.12 85 ARG A N 1
ATOM 653 C CA . ARG A 1 85 ? 45.219 25.047 4.152 1 87.12 85 ARG A CA 1
ATOM 654 C C . ARG A 1 85 ? 44.125 24 4.367 1 87.12 85 ARG A C 1
ATOM 656 O O . ARG A 1 85 ? 43 24.328 4.773 1 87.12 85 ARG A O 1
ATOM 663 N N . VAL A 1 86 ? 44.406 22.672 4.055 1 87.69 86 VAL A N 1
ATOM 664 C CA . VAL A 1 86 ? 43.531 21.531 4.215 1 87.69 86 VAL A CA 1
ATOM 665 C C . VAL A 1 86 ? 44.156 20.516 5.168 1 87.69 86 VAL A C 1
ATOM 667 O O . VAL A 1 86 ? 45.281 20.062 4.945 1 87.69 86 VAL A O 1
ATOM 670 N N . PRO A 1 87 ? 43.438 20.328 6.34 1 84.44 87 PRO A N 1
ATOM 671 C CA . PRO A 1 87 ? 43.938 19.219 7.141 1 84.44 87 PRO A CA 1
ATOM 672 C C . PRO A 1 87 ? 44.031 17.922 6.355 1 84.44 87 PRO A C 1
ATOM 674 O O . PRO A 1 87 ? 43.125 17.594 5.578 1 84.44 87 PRO A O 1
ATOM 677 N N . VAL A 1 88 ? 45.062 17.172 6.59 1 81.06 88 VAL A N 1
ATOM 678 C CA . VAL A 1 88 ? 45.375 15.984 5.801 1 81.06 88 VAL A CA 1
ATOM 679 C C . VAL A 1 88 ? 44.219 14.969 5.926 1 81.06 88 VAL A C 1
ATOM 681 O O . VAL A 1 88 ? 43.938 14.227 4.98 1 81.06 88 VAL A O 1
ATOM 684 N N . GLU A 1 89 ? 43.5 15.086 6.969 1 80.75 89 GLU A N 1
ATOM 685 C CA . GLU A 1 89 ? 42.438 14.117 7.195 1 80.75 89 GLU A CA 1
ATOM 686 C C . GLU A 1 89 ? 41.25 14.367 6.266 1 80.75 89 GLU A C 1
ATOM 688 O O . GLU A 1 89 ? 40.438 13.461 6 1 80.75 89 GLU A O 1
ATOM 693 N N . TYR A 1 90 ? 41.125 15.578 5.695 1 81.31 90 TYR A N 1
ATOM 694 C CA . TYR A 1 90 ? 40 15.93 4.836 1 81.31 90 TYR A CA 1
ATOM 695 C C . TYR A 1 90 ? 40.406 15.977 3.373 1 81.31 90 TYR A C 1
ATOM 697 O O . TYR A 1 90 ? 39.594 16.219 2.49 1 81.31 90 TYR A O 1
ATOM 705 N N . ALA A 1 91 ? 41.562 15.789 3.104 1 78.62 91 ALA A N 1
ATOM 706 C CA . ALA A 1 91 ? 42.094 15.859 1.741 1 78.62 91 ALA A CA 1
ATOM 707 C C . ALA A 1 91 ? 41.969 14.516 1.037 1 78.62 91 ALA A C 1
ATOM 709 O O . ALA A 1 91 ? 41.656 13.5 1.675 1 78.62 91 ALA A O 1
ATOM 710 N N . SER A 1 92 ? 42.094 14.562 -0.327 1 75.56 92 SER A N 1
ATOM 711 C CA . SER A 1 92 ? 42.094 13.32 -1.098 1 75.56 92 SER A CA 1
ATOM 712 C C . SER A 1 92 ? 43.156 12.359 -0.58 1 75.56 92 SER A C 1
ATOM 714 O O . SER A 1 92 ? 44.219 12.789 -0.085 1 75.56 92 SER A O 1
ATOM 716 N N . ILE A 1 93 ? 42.75 11.109 -0.637 1 73.69 93 ILE A N 1
ATOM 717 C CA . ILE A 1 93 ? 43.656 10.062 -0.189 1 73.69 93 ILE A CA 1
ATOM 718 C C . ILE A 1 93 ? 45 10.188 -0.919 1 73.69 93 ILE A C 1
ATOM 720 O O . ILE A 1 93 ? 46.062 10.008 -0.318 1 73.69 93 ILE A O 1
ATOM 724 N N . GLN A 1 94 ? 44.938 10.609 -2.074 1 70.31 94 GLN A N 1
ATOM 725 C CA . GLN A 1 94 ? 46.125 10.727 -2.889 1 70.31 94 GLN A CA 1
ATOM 726 C C . GLN A 1 94 ? 47 11.875 -2.414 1 70.31 94 GLN A C 1
ATOM 728 O O . GLN A 1 94 ? 48.25 11.75 -2.365 1 70.31 94 GLN A O 1
ATOM 733 N N . ALA A 1 95 ? 46.375 12.898 -1.96 1 69.5 95 ALA A N 1
ATOM 734 C CA . ALA A 1 95 ? 47.125 14.07 -1.503 1 69.5 95 ALA A CA 1
ATOM 735 C C . ALA A 1 95 ? 47.656 13.867 -0.09 1 69.5 95 ALA A C 1
ATOM 737 O O . ALA A 1 95 ? 48.781 14.273 0.218 1 69.5 95 ALA A O 1
ATOM 738 N N . ALA A 1 96 ? 47 13.133 0.687 1 71.31 96 ALA A N 1
ATOM 739 C CA . ALA A 1 96 ? 47.344 12.93 2.092 1 71.31 96 ALA A CA 1
ATOM 740 C C . ALA A 1 96 ? 48.625 12.086 2.227 1 71.31 96 ALA A C 1
ATOM 742 O O . ALA A 1 96 ? 49.406 12.273 3.158 1 71.31 96 ALA A O 1
ATOM 743 N N . ARG A 1 97 ? 48.812 11.297 1.245 1 71.69 97 ARG A N 1
ATOM 744 C CA . ARG A 1 97 ? 49.969 10.398 1.29 1 71.69 97 ARG A CA 1
ATOM 745 C C . ARG A 1 97 ? 51.25 11.133 0.973 1 71.69 97 ARG A C 1
ATOM 747 O O . ARG A 1 97 ? 52.344 10.695 1.371 1 71.69 97 ARG A O 1
ATOM 754 N N . LEU A 1 98 ? 51.125 12.281 0.419 1 66 98 LEU A N 1
ATOM 755 C CA . LEU A 1 98 ? 52.312 12.938 -0.095 1 66 98 LEU A CA 1
ATOM 756 C C . LEU A 1 98 ? 52.75 14.07 0.827 1 66 98 LEU A C 1
ATOM 758 O O . LEU A 1 98 ? 53.781 14.719 0.588 1 66 98 LEU A O 1
ATOM 762 N N . VAL A 1 99 ? 52 14.32 1.874 1 69.75 99 VAL A N 1
ATOM 763 C CA . VAL A 1 99 ? 52.312 15.43 2.762 1 69.75 99 VAL A CA 1
ATOM 764 C C . VAL A 1 99 ? 52.625 14.906 4.16 1 69.75 99 VAL A C 1
ATOM 766 O O . VAL A 1 99 ? 51.906 14.047 4.68 1 69.75 99 VAL A O 1
ATOM 769 N N . ALA A 1 100 ? 53.812 15.234 4.75 1 72.25 100 ALA A N 1
ATOM 770 C CA . ALA A 1 100 ? 54.25 14.789 6.059 1 72.25 100 ALA A CA 1
ATOM 771 C C . ALA A 1 100 ? 53.625 15.602 7.176 1 72.25 100 ALA A C 1
ATOM 773 O O . ALA A 1 100 ? 53.406 15.102 8.289 1 72.25 100 ALA A O 1
ATOM 774 N N . GLY A 1 101 ? 53.25 16.797 6.961 1 74.19 101 GLY A N 1
ATOM 775 C CA . GLY A 1 101 ? 52.656 17.641 7.977 1 74.19 101 GLY A CA 1
ATOM 776 C C . GLY A 1 101 ? 51.156 17.469 8.086 1 74.19 101 GLY A C 1
ATOM 777 O O . GLY A 1 101 ? 50.531 16.766 7.281 1 74.19 101 GLY A O 1
ATOM 778 N N . PRO A 1 102 ? 50.656 18.031 9.141 1 83.38 102 PRO A N 1
ATOM 779 C CA . PRO A 1 102 ? 49.219 17.844 9.391 1 83.38 102 PRO A CA 1
ATOM 780 C C . PRO A 1 102 ? 48.344 18.625 8.414 1 83.38 102 PRO A C 1
ATOM 782 O O . PRO A 1 102 ? 47.156 18.391 8.328 1 83.38 102 PRO A O 1
ATOM 785 N N . TYR A 1 103 ? 49 19.469 7.594 1 85.25 103 TYR A N 1
ATOM 786 C CA . TYR A 1 103 ? 48.219 20.312 6.715 1 85.25 103 TYR A CA 1
ATOM 787 C C . TYR A 1 103 ? 48.781 20.344 5.309 1 85.25 103 TYR A C 1
ATOM 789 O O . TYR A 1 103 ? 50 20.25 5.125 1 85.25 103 TYR A O 1
ATOM 797 N N . ILE A 1 104 ? 47.906 20.438 4.289 1 83.25 104 ILE A N 1
ATOM 798 C CA . ILE A 1 104 ? 48.25 20.781 2.914 1 83.25 104 ILE A CA 1
ATOM 799 C C . ILE A 1 104 ? 47.938 22.25 2.646 1 83.25 104 ILE A C 1
ATOM 801 O O . ILE A 1 104 ? 46.781 22.672 2.658 1 83.25 104 ILE A O 1
ATOM 805 N N . TYR A 1 105 ? 48.969 23.078 2.518 1 83.62 105 TYR A N 1
ATOM 806 C CA . TYR A 1 105 ? 48.75 24.484 2.199 1 83.62 105 TYR A CA 1
ATOM 807 C C . TYR A 1 105 ? 48.406 24.672 0.724 1 83.62 105 TYR A C 1
ATOM 809 O O . TYR A 1 105 ? 49.125 24.156 -0.146 1 83.62 105 TYR A O 1
ATOM 817 N N . LEU A 1 106 ? 47.312 25.391 0.457 1 86.44 106 LEU A N 1
ATOM 818 C CA . LEU A 1 106 ? 46.875 25.656 -0.908 1 86.44 106 LEU A CA 1
ATOM 819 C C . LEU A 1 106 ? 47.531 26.922 -1.458 1 86.44 106 LEU A C 1
ATOM 821 O O . LEU A 1 106 ? 47.188 28.031 -1.069 1 86.44 106 LEU A O 1
ATOM 825 N N . THR A 1 107 ? 48.5 26.688 -2.352 1 83.25 107 THR A N 1
ATOM 826 C CA . THR A 1 107 ? 49.312 27.797 -2.832 1 83.25 107 THR A CA 1
ATOM 827 C C . THR A 1 107 ? 48.938 28.172 -4.266 1 83.25 107 THR A C 1
ATOM 829 O O . THR A 1 107 ? 49.375 29.203 -4.785 1 83.25 107 THR A O 1
ATOM 832 N N . GLY A 1 108 ? 48.125 27.359 -4.938 1 85.12 108 GLY A N 1
ATOM 833 C CA . GLY A 1 108 ? 47.75 27.609 -6.32 1 85.12 108 GLY A CA 1
ATOM 834 C C . GLY A 1 108 ? 46.781 26.578 -6.859 1 85.12 108 GLY A C 1
ATOM 835 O O . GLY A 1 108 ? 46.25 25.766 -6.102 1 85.12 108 GLY A O 1
ATOM 836 N N . GLU A 1 109 ? 46.562 26.781 -8.172 1 88.5 109 GLU A N 1
ATOM 837 C CA . GLU A 1 109 ? 45.562 25.938 -8.844 1 88.5 109 GLU A CA 1
ATOM 838 C C . GLU A 1 109 ? 45.969 24.469 -8.766 1 88.5 109 GLU A C 1
ATOM 840 O O . GLU A 1 109 ? 45.094 23.609 -8.531 1 88.5 109 GLU A O 1
ATOM 845 N N . ASP A 1 110 ? 47.156 24.141 -8.844 1 83.12 110 ASP A N 1
ATOM 846 C CA . ASP A 1 110 ? 47.594 22.75 -8.828 1 83.12 110 ASP A CA 1
ATOM 847 C C . ASP A 1 110 ? 47.344 22.109 -7.457 1 83.12 110 ASP A C 1
ATOM 849 O O . ASP A 1 110 ? 46.812 21 -7.371 1 83.12 110 ASP A O 1
ATOM 853 N N . SER A 1 111 ? 47.781 22.812 -6.402 1 82.5 111 SER A N 1
ATOM 854 C CA . SER A 1 111 ? 47.594 22.25 -5.066 1 82.5 111 SER A CA 1
ATOM 855 C C . SER A 1 111 ? 46.125 22.094 -4.742 1 82.5 111 SER A C 1
ATOM 857 O O . SER A 1 111 ? 45.719 21.141 -4.066 1 82.5 111 SER A O 1
ATOM 859 N N . TYR A 1 112 ? 45.312 23 -5.223 1 88.06 112 TYR A N 1
ATOM 860 C CA . TYR A 1 112 ? 43.875 22.938 -5.004 1 88.06 112 TYR A CA 1
ATOM 861 C C . TYR A 1 112 ? 43.281 21.75 -5.73 1 88.06 112 TYR A C 1
ATOM 863 O O . TYR A 1 112 ? 42.5 20.969 -5.141 1 88.06 112 TYR A O 1
ATOM 871 N N . GLN A 1 113 ? 43.625 21.516 -6.973 1 85.88 113 GLN A N 1
ATOM 872 C CA . GLN A 1 113 ? 43.062 20.422 -7.762 1 85.88 113 GLN A CA 1
ATOM 873 C C . GLN A 1 113 ? 43.469 19.062 -7.188 1 85.88 113 GLN A C 1
ATOM 875 O O . GLN A 1 113 ? 42.688 18.125 -7.172 1 85.88 113 GLN A O 1
ATOM 880 N N . ILE A 1 114 ? 44.625 18.984 -6.672 1 80.56 114 ILE A N 1
ATOM 881 C CA . ILE A 1 114 ? 45.094 17.75 -6.059 1 80.56 114 ILE A CA 1
ATOM 882 C C . ILE A 1 114 ? 44.344 17.484 -4.762 1 80.56 114 ILE A C 1
ATOM 884 O O . ILE A 1 114 ? 43.938 16.344 -4.473 1 80.56 114 ILE A O 1
ATOM 888 N N . ALA A 1 115 ? 44.094 18.547 -4.004 1 82.31 115 ALA A N 1
ATOM 889 C CA . ALA A 1 115 ? 43.438 18.406 -2.705 1 82.31 115 ALA A CA 1
ATOM 890 C C . ALA A 1 115 ? 41.969 17.969 -2.867 1 82.31 115 ALA A C 1
ATOM 892 O O . ALA A 1 115 ? 41.469 17.219 -2.047 1 82.31 115 ALA A O 1
ATOM 893 N N . ILE A 1 116 ? 41.344 18.375 -3.977 1 82.44 116 ILE A N 1
ATOM 894 C CA . ILE A 1 116 ? 39.906 18.125 -4.078 1 82.44 116 ILE A CA 1
ATOM 895 C C . ILE A 1 116 ? 39.656 16.922 -4.98 1 82.44 116 ILE A C 1
ATOM 897 O O . ILE A 1 116 ? 38.5 16.562 -5.246 1 82.44 116 ILE A O 1
ATOM 901 N N . MET A 1 117 ? 40.656 16.312 -5.426 1 79.56 117 MET A N 1
ATOM 902 C CA . MET A 1 117 ? 40.5 15.18 -6.328 1 79.56 117 MET A CA 1
ATOM 903 C C . MET A 1 117 ? 39.812 14.008 -5.629 1 79.56 117 MET A C 1
ATOM 905 O O . MET A 1 117 ? 40.312 13.516 -4.613 1 79.56 117 MET A O 1
ATOM 909 N N . GLY A 1 118 ? 38.594 13.539 -6.102 1 72.12 118 GLY A N 1
ATOM 910 C CA . GLY A 1 118 ? 37.938 12.328 -5.648 1 72.12 118 GLY A CA 1
ATOM 911 C C . GLY A 1 118 ? 37.188 12.508 -4.34 1 72.12 118 GLY A C 1
ATOM 912 O O . GLY A 1 118 ? 36.719 11.531 -3.742 1 72.12 118 GLY A O 1
ATOM 913 N N . VAL A 1 119 ? 37.25 13.773 -3.797 1 72.88 119 VAL A N 1
ATOM 914 C CA . VAL A 1 119 ? 36.594 13.953 -2.508 1 72.88 119 VAL A CA 1
ATOM 915 C C . VAL A 1 119 ? 35.219 14.547 -2.715 1 72.88 119 VAL A C 1
ATOM 917 O O . VAL A 1 119 ? 35 15.344 -3.629 1 72.88 119 VAL A O 1
ATOM 920 N N . GLN A 1 120 ? 34.281 14.141 -1.935 1 73.88 120 GLN A N 1
ATOM 921 C CA . GLN A 1 120 ? 32.906 14.633 -2.018 1 73.88 120 GLN A CA 1
ATOM 922 C C . GLN A 1 120 ? 32.719 15.922 -1.218 1 73.88 120 GLN A C 1
ATOM 924 O O . GLN A 1 120 ? 31.766 16.672 -1.437 1 73.88 120 GLN A O 1
ATOM 929 N N . GLY A 1 121 ? 33.656 16.25 -0.343 1 78.44 121 GLY A N 1
ATOM 930 C CA . GLY A 1 121 ? 33.688 17.438 0.48 1 78.44 121 GLY A CA 1
ATOM 931 C C . GLY A 1 121 ? 35.062 17.672 1.112 1 78.44 121 GLY A C 1
ATOM 932 O O . GLY A 1 121 ? 35.812 16.719 1.33 1 78.44 121 GLY A O 1
ATOM 933 N N . ILE A 1 122 ? 35.375 18.953 1.218 1 81.31 122 ILE A N 1
ATOM 934 C CA . ILE A 1 122 ? 36.688 19.266 1.801 1 81.31 122 ILE A CA 1
ATOM 935 C C . ILE A 1 122 ? 36.531 20.344 2.861 1 81.31 122 ILE A C 1
ATOM 937 O O . ILE A 1 122 ? 35.625 21.172 2.785 1 81.31 122 ILE A O 1
ATOM 941 N N . ARG A 1 123 ? 37.375 20.203 3.859 1 86.88 123 ARG A N 1
ATOM 942 C CA . ARG A 1 123 ? 37.5 21.25 4.863 1 86.88 123 ARG A CA 1
ATOM 943 C C . ARG A 1 123 ? 38.75 22.109 4.586 1 86.88 123 ARG A C 1
ATOM 945 O O . ARG A 1 123 ? 39.844 21.594 4.477 1 86.88 123 ARG A O 1
ATOM 952 N N . VAL A 1 124 ? 38.5 23.406 4.43 1 87.44 124 VAL A N 1
ATOM 953 C CA . VAL A 1 124 ? 39.594 24.344 4.207 1 87.44 124 VAL A CA 1
ATOM 954 C C . VAL A 1 124 ? 39.688 25.312 5.391 1 87.44 124 VAL A C 1
ATOM 956 O O . VAL A 1 124 ? 38.688 25.891 5.812 1 87.44 124 VAL A O 1
ATOM 959 N N . GLU A 1 125 ? 40.875 25.453 5.938 1 86.56 125 GLU A N 1
ATOM 960 C CA . GLU A 1 125 ? 41.125 26.375 7.039 1 86.56 125 GLU A CA 1
ATOM 961 C C . GLU A 1 125 ? 41.812 27.641 6.547 1 86.56 125 GLU A C 1
ATOM 963 O O . GLU A 1 125 ? 42.75 27.578 5.742 1 86.56 125 GLU A O 1
ATOM 968 N N . ILE A 1 126 ? 41.281 28.781 7.008 1 83.62 126 ILE A N 1
ATOM 969 C CA . ILE A 1 126 ? 41.875 30.078 6.699 1 83.62 126 ILE A CA 1
ATOM 970 C C . ILE A 1 126 ? 42.875 30.453 7.789 1 83.62 126 ILE A C 1
ATOM 972 O O . ILE A 1 126 ? 42.531 30.453 8.977 1 83.62 126 ILE A O 1
ATOM 976 N N . VAL A 1 127 ? 44.062 30.641 7.398 1 79.5 127 VAL A N 1
ATOM 977 C CA . VAL A 1 127 ? 45.125 31.078 8.312 1 79.5 127 VAL A CA 1
ATOM 978 C C . VAL A 1 127 ? 45.469 32.562 8.039 1 79.5 127 VAL A C 1
ATOM 980 O O . VAL A 1 127 ? 45.969 32.906 6.965 1 79.5 127 VAL A O 1
ATOM 983 N N . SER A 1 128 ? 44.906 33.469 8.867 1 72.56 128 SER A N 1
ATOM 984 C CA . SER A 1 128 ? 45.188 34.875 8.727 1 72.56 128 SER A CA 1
ATOM 985 C C . SER A 1 128 ? 45.531 35.531 10.07 1 72.56 128 SER A C 1
ATOM 987 O O . SER A 1 128 ? 45.156 35 11.125 1 72.56 128 SER A O 1
ATOM 989 N N . ASP A 1 129 ? 46.5 36.406 10.078 1 67.94 129 ASP A N 1
ATOM 990 C CA . ASP A 1 129 ? 46.812 37.156 11.273 1 67.94 129 ASP A CA 1
ATOM 991 C C . ASP A 1 129 ? 45.812 38.281 11.523 1 67.94 129 ASP A C 1
ATOM 993 O O . ASP A 1 129 ? 45.938 39.031 12.477 1 67.94 129 ASP A O 1
ATOM 997 N N . ALA A 1 130 ? 44.875 38.562 10.641 1 59.44 130 ALA A N 1
ATOM 998 C CA . ALA A 1 130 ? 43.844 39.562 10.812 1 59.44 130 ALA A CA 1
ATOM 999 C C . ALA A 1 130 ? 42.812 39.125 11.875 1 59.44 130 ALA A C 1
ATOM 1001 O O . ALA A 1 130 ? 42.531 37.938 12.031 1 59.44 130 ALA A O 1
ATOM 1002 N N . PRO A 1 131 ? 42.5 40.094 12.867 1 55.75 131 PRO A N 1
ATOM 1003 C CA . PRO A 1 131 ? 41.438 39.75 13.828 1 55.75 131 PRO A CA 1
ATOM 1004 C C . PRO A 1 131 ? 40.156 39.25 13.156 1 55.75 131 PRO A C 1
ATOM 1006 O O . PRO A 1 131 ? 39.875 39.625 12.023 1 55.75 131 PRO A O 1
ATOM 1009 N N . PRO A 1 132 ? 39.594 38.188 13.609 1 52.09 132 PRO A N 1
ATOM 1010 C CA . PRO A 1 132 ? 38.375 37.688 12.984 1 52.09 132 PRO A CA 1
ATOM 1011 C C . PRO A 1 132 ? 37.344 38.812 12.773 1 52.09 132 PRO A C 1
ATOM 1013 O O . PRO A 1 132 ? 37.344 39.812 13.516 1 52.09 132 PRO A O 1
ATOM 1016 N N . PRO A 1 133 ? 36.844 38.969 11.539 1 49.84 133 PRO A N 1
ATOM 1017 C CA . PRO A 1 133 ? 35.812 40 11.406 1 49.84 133 PRO A CA 1
ATOM 1018 C C . PRO A 1 133 ? 34.875 40.031 12.609 1 49.84 133 PRO A C 1
ATOM 1020 O O . PRO A 1 133 ? 34.656 39.031 13.266 1 49.84 133 PRO A O 1
ATOM 1023 N N . PRO A 1 134 ? 34.719 41.281 13.203 1 45 134 PRO A N 1
ATOM 1024 C CA . PRO A 1 134 ? 33.75 41.281 14.305 1 45 134 PRO A CA 1
ATOM 1025 C C . PRO A 1 134 ? 32.5 40.5 14 1 45 134 PRO A C 1
ATOM 1027 O O . PRO A 1 134 ? 32.125 40.344 12.828 1 45 134 PRO A O 1
ATOM 1030 N N . ASP A 1 135 ? 32.125 39.531 14.797 1 43.69 135 ASP A N 1
ATOM 1031 C CA . ASP A 1 135 ? 30.891 38.812 14.633 1 43.69 135 ASP A CA 1
ATOM 1032 C C . ASP A 1 135 ? 29.781 39.719 14.102 1 43.69 135 ASP A C 1
ATOM 1034 O O . ASP A 1 135 ? 29.625 40.844 14.562 1 43.69 135 ASP A O 1
ATOM 1038 N N . GLU A 1 136 ? 29.594 39.812 12.805 1 47.91 136 GLU A N 1
ATOM 1039 C CA . GLU A 1 136 ? 28.375 40.531 12.414 1 47.91 136 GLU A CA 1
ATOM 1040 C C . GLU A 1 136 ? 27.328 40.469 13.508 1 47.91 136 GLU A C 1
ATOM 1042 O O . GLU A 1 136 ? 27.078 39.438 14.094 1 47.91 136 GLU A O 1
ATOM 1047 N N . PRO A 1 137 ? 27.031 41.625 14.094 1 50.81 137 PRO A N 1
ATOM 1048 C CA . PRO A 1 137 ? 26 41.562 15.125 1 50.81 137 PRO A CA 1
ATOM 1049 C C . PRO A 1 137 ? 24.859 40.594 14.75 1 50.81 137 PRO A C 1
ATOM 1051 O O . PRO A 1 137 ? 24.547 40.469 13.57 1 50.81 137 PRO A O 1
ATOM 1054 N N . PRO A 1 138 ? 24.656 39.656 15.555 1 57.16 138 PRO A N 1
ATOM 1055 C CA . PRO A 1 138 ? 23.547 38.75 15.227 1 57.16 138 PRO A CA 1
ATOM 1056 C C . PRO A 1 138 ? 22.312 39.5 14.734 1 57.16 138 PRO A C 1
ATOM 1058 O O . PRO A 1 138 ? 22.078 40.625 15.133 1 57.16 138 PRO A O 1
ATOM 1061 N N . PRO A 1 139 ? 21.812 39.25 13.531 1 65.62 139 PRO A N 1
ATOM 1062 C CA . PRO A 1 139 ? 20.578 39.875 13.094 1 65.62 139 PRO A CA 1
ATOM 1063 C C . PRO A 1 139 ? 19.578 40.094 14.234 1 65.62 139 PRO A C 1
ATOM 1065 O O . PRO A 1 139 ? 19.594 39.344 15.211 1 65.62 139 PRO A O 1
ATOM 1068 N N . PRO A 1 140 ? 19.031 41.344 14.219 1 77.12 140 PRO A N 1
ATOM 1069 C CA . PRO A 1 140 ? 18.031 41.562 15.266 1 77.12 140 PRO A CA 1
ATOM 1070 C C . PRO A 1 140 ? 17.016 40.438 15.398 1 77.12 140 PRO A C 1
ATOM 1072 O O . PRO A 1 140 ? 16.688 39.781 14.406 1 77.12 140 PRO A O 1
ATOM 1075 N N . PRO A 1 141 ? 16.719 40.125 16.609 1 85.5 141 PRO A N 1
ATOM 1076 C CA . PRO A 1 141 ? 15.719 39.094 16.828 1 85.5 141 PRO A CA 1
ATOM 1077 C C . PRO A 1 141 ? 14.391 39.375 16.125 1 85.5 141 PRO A C 1
ATOM 1079 O O . PRO A 1 141 ? 14 40.531 16 1 85.5 141 PRO A O 1
ATOM 1082 N N . VAL A 1 142 ? 13.805 38.469 15.562 1 89.88 142 VAL A N 1
ATOM 1083 C CA . VAL A 1 142 ? 12.477 38.562 14.969 1 89.88 142 VAL A CA 1
ATOM 1084 C C . VAL A 1 142 ? 11.414 38.344 16.047 1 89.88 142 VAL A C 1
ATOM 1086 O O . VAL A 1 142 ? 11.203 37.219 16.484 1 89.88 142 VAL A O 1
ATOM 1089 N N . LEU A 1 143 ? 10.773 39.375 16.391 1 91.88 143 LEU A N 1
ATOM 1090 C CA . LEU A 1 143 ? 9.789 39.312 17.453 1 91.88 143 LEU A CA 1
ATOM 1091 C C . LEU A 1 143 ? 8.367 39.375 16.906 1 91.88 143 LEU A C 1
ATOM 1093 O O . LEU A 1 143 ? 7.406 39.094 17.609 1 91.88 143 LEU A O 1
ATOM 1097 N N . GLU A 1 144 ? 8.359 39.844 15.695 1 93.12 144 GLU A N 1
ATOM 1098 C CA . GLU A 1 144 ? 7.059 39.938 15.039 1 93.12 144 GLU A CA 1
ATOM 1099 C C . GLU A 1 144 ? 7.156 39.594 13.555 1 93.12 144 GLU A C 1
ATOM 1101 O O . GLU A 1 144 ? 8.133 39.938 12.891 1 93.12 144 GLU A O 1
ATOM 1106 N N . MET A 1 145 ? 6.141 38.844 13.117 1 92.75 145 MET A N 1
ATOM 1107 C CA . MET A 1 145 ? 6.062 38.562 11.688 1 92.75 145 MET A CA 1
ATOM 1108 C C . MET A 1 145 ? 4.621 38.344 11.25 1 92.75 145 MET A C 1
ATOM 1110 O O . MET A 1 145 ? 3.777 37.938 12.062 1 92.75 145 MET A O 1
ATOM 1114 N N . PRO A 1 146 ? 4.375 38.656 9.961 1 94.31 146 PRO A N 1
ATOM 1115 C CA . PRO A 1 146 ? 3.035 38.375 9.445 1 94.31 146 PRO A CA 1
ATOM 1116 C C . PRO A 1 146 ? 2.785 36.875 9.273 1 94.31 146 PRO A C 1
ATOM 1118 O O . PRO A 1 146 ? 3.703 36.125 8.93 1 94.31 146 PRO A O 1
ATOM 1121 N N . GLY A 1 147 ? 1.58 36.438 9.594 1 94.31 147 GLY A N 1
ATOM 1122 C CA . GLY A 1 147 ? 1.135 35.062 9.422 1 94.31 147 GLY A CA 1
ATOM 1123 C C . GLY A 1 147 ? -0.154 34.938 8.625 1 94.31 147 GLY A C 1
ATOM 1124 O O . GLY A 1 147 ? -1.016 35.812 8.703 1 94.31 147 GLY A O 1
ATOM 1125 N N . THR A 1 148 ? -0.199 33.906 7.797 1 94.12 148 THR A N 1
ATOM 1126 C CA . THR A 1 148 ? -1.432 33.594 7.086 1 94.12 148 THR A CA 1
ATOM 1127 C C . THR A 1 148 ? -1.817 32.125 7.312 1 94.12 148 THR A C 1
ATOM 1129 O O . THR A 1 148 ? -0.997 31.234 7.125 1 94.12 148 THR A O 1
ATOM 1132 N N . PHE A 1 149 ? -3.025 31.891 7.73 1 93.81 149 PHE A N 1
ATOM 1133 C CA . PHE A 1 149 ? -3.564 30.547 7.902 1 93.81 149 PHE A CA 1
ATOM 1134 C C . PHE A 1 149 ? -4.691 30.281 6.91 1 93.81 149 PHE A C 1
ATOM 1136 O O . PHE A 1 149 ? -5.82 30.734 7.117 1 93.81 149 PHE A O 1
ATOM 1143 N N . ASN A 1 150 ? -4.336 29.562 5.855 1 91.25 150 ASN A N 1
ATOM 1144 C CA . ASN A 1 150 ? -5.316 29.094 4.875 1 91.25 150 ASN A CA 1
ATOM 1145 C C . ASN A 1 150 ? -5.949 27.781 5.289 1 91.25 150 ASN A C 1
ATOM 1147 O O . ASN A 1 150 ? -5.32 26.719 5.188 1 91.25 150 ASN A O 1
ATOM 1151 N N . LEU A 1 151 ? -7.191 27.875 5.672 1 89.19 151 LEU A N 1
ATOM 1152 C CA . LEU A 1 151 ? -7.859 26.703 6.25 1 89.19 151 LEU A CA 1
ATOM 1153 C C . LEU A 1 151 ? -9.023 26.25 5.375 1 89.19 151 LEU A C 1
ATOM 1155 O O . LEU A 1 151 ? -9.859 27.078 4.98 1 89.19 151 LEU A O 1
ATOM 1159 N N . GLU A 1 152 ? -9.023 25 5.043 1 85.56 152 GLU A N 1
ATOM 1160 C CA . GLU A 1 152 ? -10.195 24.375 4.43 1 85.56 152 GLU A CA 1
ATOM 1161 C C . GLU A 1 152 ? -11.062 23.688 5.473 1 85.56 152 GLU A C 1
ATOM 1163 O O . GLU A 1 152 ? -10.664 22.672 6.039 1 85.56 152 GLU A O 1
ATOM 1168 N N . LEU A 1 153 ? -12.195 24.266 5.668 1 82.62 153 LEU A N 1
ATOM 1169 C CA . LEU A 1 153 ? -13.078 23.766 6.715 1 82.62 153 LEU A CA 1
ATOM 1170 C C . LEU A 1 153 ? -13.898 22.578 6.211 1 82.62 153 LEU A C 1
ATOM 1172 O O . LEU A 1 153 ? -14.086 21.594 6.934 1 82.62 153 LEU A O 1
ATOM 1176 N N . THR A 1 154 ? -14.477 22.688 5.125 1 73.94 154 THR A N 1
ATOM 1177 C CA . THR A 1 154 ? -15.164 21.672 4.344 1 73.94 154 THR A CA 1
ATOM 1178 C C . THR A 1 154 ? -14.703 21.703 2.889 1 73.94 154 THR A C 1
ATOM 1180 O O . THR A 1 154 ? -14.125 22.688 2.436 1 73.94 154 THR A O 1
ATOM 1183 N N . PRO A 1 155 ? -14.75 20.5 2.311 1 67.88 155 PRO A N 1
ATOM 1184 C CA . PRO A 1 155 ? -14.297 20.516 0.918 1 67.88 155 PRO A CA 1
ATOM 1185 C C . PRO A 1 155 ? -14.828 21.703 0.127 1 67.88 155 PRO A C 1
ATOM 1187 O O . PRO A 1 155 ? -16.047 21.875 0.012 1 67.88 155 PRO A O 1
ATOM 1190 N N . GLY A 1 156 ? -13.945 22.594 -0.293 1 71.44 156 GLY A N 1
ATOM 1191 C CA . GLY A 1 156 ? -14.289 23.734 -1.117 1 71.44 156 GLY A CA 1
ATOM 1192 C C . GLY A 1 156 ? -14.477 25.016 -0.317 1 71.44 156 GLY A C 1
ATOM 1193 O O . GLY A 1 156 ? -14.477 26.109 -0.878 1 71.44 156 GLY A O 1
ATOM 1194 N N . GLN A 1 157 ? -14.703 24.891 0.949 1 78.94 157 GLN A N 1
ATOM 1195 C CA . GLN A 1 157 ? -14.852 26.062 1.81 1 78.94 157 GLN A CA 1
ATOM 1196 C C . GLN A 1 157 ? -13.539 26.406 2.504 1 78.94 157 GLN A C 1
ATOM 1198 O O . GLN A 1 157 ? -13.102 25.703 3.41 1 78.94 157 GLN A O 1
ATOM 1203 N N . THR A 1 158 ? -12.984 27.516 1.993 1 86.06 158 THR A N 1
ATOM 1204 C CA . THR A 1 158 ? -11.688 27.906 2.537 1 86.06 158 THR A CA 1
ATOM 1205 C C . THR A 1 158 ? -11.773 29.266 3.242 1 86.06 158 THR A C 1
ATOM 1207 O O . THR A 1 158 ? -12.617 30.094 2.896 1 86.06 158 THR A O 1
ATOM 1210 N N . VAL A 1 159 ? -11.062 29.422 4.309 1 88.31 159 VAL A N 1
ATOM 1211 C CA . VAL A 1 159 ? -10.922 30.703 5.012 1 88.31 159 VAL A CA 1
ATOM 1212 C C . VAL A 1 159 ? -9.438 31.047 5.156 1 88.31 159 VAL A C 1
ATOM 1214 O O . VAL A 1 159 ? -8.609 30.172 5.387 1 88.31 159 VAL A O 1
ATOM 1217 N N . ALA A 1 160 ? -9.133 32.25 4.879 1 91.12 160 ALA A N 1
ATOM 1218 C CA . ALA A 1 160 ? -7.781 32.75 5.09 1 91.12 160 ALA A CA 1
ATOM 1219 C C . ALA A 1 160 ? -7.738 33.719 6.262 1 91.12 160 ALA A C 1
ATOM 1221 O O . ALA A 1 160 ? -8.438 34.75 6.262 1 91.12 160 ALA A O 1
ATOM 1222 N N . LEU A 1 161 ? -6.957 33.406 7.266 1 91.06 161 LEU A N 1
ATOM 1223 C CA . LEU A 1 161 ? -6.738 34.312 8.398 1 91.06 161 LEU A CA 1
ATOM 1224 C C . LEU A 1 161 ? -5.402 35.031 8.281 1 91.06 161 LEU A C 1
ATOM 1226 O O . LEU A 1 161 ? -4.344 34.406 8.352 1 91.06 161 LEU A O 1
ATOM 1230 N N . ASP A 1 162 ? -5.477 36.281 8.023 1 92.69 162 ASP A N 1
ATOM 1231 C CA . ASP A 1 162 ? -4.27 37.094 8.055 1 92.69 162 ASP A CA 1
ATOM 1232 C C . ASP A 1 162 ? -4.008 37.625 9.461 1 92.69 162 ASP A C 1
ATOM 1234 O O . ASP A 1 162 ? -4.82 38.375 10 1 92.69 162 ASP A O 1
ATOM 1238 N N . VAL A 1 163 ? -2.865 37.25 9.984 1 94.19 163 VAL A N 1
ATOM 1239 C CA . VAL A 1 163 ? -2.604 37.562 11.383 1 94.19 163 VAL A CA 1
ATOM 1240 C C . VAL A 1 163 ? -1.185 38.094 11.539 1 94.19 163 VAL A C 1
ATOM 1242 O O . VAL A 1 163 ? -0.415 38.125 10.57 1 94.19 163 VAL A O 1
ATOM 1245 N N . THR A 1 164 ? -0.947 38.688 12.695 1 94.5 164 THR A N 1
ATOM 1246 C CA . THR A 1 164 ? 0.402 39 13.156 1 94.5 164 THR A CA 1
ATOM 1247 C C . THR A 1 164 ? 0.838 38.031 14.258 1 94.5 164 THR A C 1
ATOM 1249 O O . THR A 1 164 ? 0.11 37.812 15.227 1 94.5 164 THR A O 1
ATOM 1252 N N . VAL A 1 165 ? 1.918 37.344 14.055 1 94.69 165 VAL A N 1
ATOM 1253 C CA . VAL A 1 165 ? 2.502 36.438 15.031 1 94.69 165 VAL A CA 1
ATOM 1254 C C . VAL A 1 165 ? 3.615 37.156 15.797 1 94.69 165 VAL A C 1
ATOM 1256 O O . VAL A 1 165 ? 4.578 37.656 15.203 1 94.69 165 VAL A O 1
ATOM 1259 N N . SER A 1 166 ? 3.408 37.219 17.125 1 94.19 166 SER A N 1
ATOM 1260 C CA . SER A 1 166 ? 4.379 37.969 17.906 1 94.19 166 SER A CA 1
ATOM 1261 C C . SER A 1 166 ? 4.891 37.156 19.094 1 94.19 166 SER A C 1
ATOM 1263 O O . SER A 1 166 ? 4.168 36.312 19.625 1 94.19 166 SER A O 1
ATOM 1265 N N . SER A 1 167 ? 6.121 37.375 19.359 1 91.69 167 SER A N 1
ATOM 1266 C CA . SER A 1 167 ? 6.77 36.812 20.547 1 91.69 167 SER A CA 1
ATOM 1267 C C . SER A 1 167 ? 7.285 37.906 21.453 1 91.69 167 SER A C 1
ATOM 1269 O O . SER A 1 167 ? 7.805 38.938 20.969 1 91.69 167 SER A O 1
ATOM 1271 N N . ASP A 1 168 ? 7.125 37.75 22.781 1 83.31 168 ASP A N 1
ATOM 1272 C CA . ASP A 1 168 ? 7.57 38.781 23.719 1 83.31 168 ASP A CA 1
ATOM 1273 C C . ASP A 1 168 ? 9.086 38.719 23.922 1 83.31 168 ASP A C 1
ATOM 1275 O O . ASP A 1 168 ? 9.75 39.75 24 1 83.31 168 ASP A O 1
ATOM 1279 N N . GLU A 1 169 ? 9.578 37.531 24.016 1 78.31 169 GLU A N 1
ATOM 1280 C CA . GLU A 1 169 ? 10.969 37.469 24.469 1 78.31 169 GLU A CA 1
ATOM 1281 C C . GLU A 1 169 ? 11.805 36.625 23.516 1 78.31 169 GLU A C 1
ATOM 1283 O O . GLU A 1 169 ? 12.992 36.875 23.312 1 78.31 169 GLU A O 1
ATOM 1288 N N . LEU A 1 170 ? 11.188 35.812 22.797 1 82.44 170 LEU A N 1
ATOM 1289 C CA . LEU A 1 170 ? 11.969 34.812 22.094 1 82.44 170 LEU A CA 1
ATOM 1290 C C . LEU A 1 170 ? 12.094 35.156 20.609 1 82.44 170 LEU A C 1
ATOM 1292 O O . LEU A 1 170 ? 11.125 35.594 19.984 1 82.44 170 LEU A O 1
ATOM 1296 N N . ASP A 1 171 ? 13.367 35.125 20.219 1 89.19 171 ASP A N 1
ATOM 1297 C CA . ASP A 1 171 ? 13.617 35.219 18.781 1 89.19 171 ASP A CA 1
ATOM 1298 C C . ASP A 1 171 ? 12.969 34.031 18.031 1 89.19 171 ASP A C 1
ATOM 1300 O O . ASP A 1 171 ? 13.336 32.875 18.234 1 89.19 171 ASP A O 1
ATOM 1304 N N . MET A 1 172 ? 12.039 34.344 17.094 1 91.19 172 MET A N 1
ATOM 1305 C CA . MET A 1 172 ? 11.289 33.281 16.406 1 91.19 172 MET A CA 1
ATOM 1306 C C . MET A 1 172 ? 12.094 32.75 15.234 1 91.19 172 MET A C 1
ATOM 1308 O O . MET A 1 172 ? 11.727 31.719 14.648 1 91.19 172 MET A O 1
ATOM 1312 N N . SER A 1 173 ? 13.188 33.406 14.953 1 90.88 173 SER A N 1
ATOM 1313 C CA . SER A 1 173 ? 13.93 33 13.766 1 90.88 173 SER A CA 1
ATOM 1314 C C . SER A 1 173 ? 15.062 32.031 14.117 1 90.88 173 SER A C 1
ATOM 1316 O O . SER A 1 173 ? 15.602 31.359 13.242 1 90.88 173 SER A O 1
ATOM 1318 N N . ARG A 1 174 ? 15.461 32 15.391 1 89.06 174 ARG A N 1
ATOM 1319 C CA . ARG A 1 174 ? 16.609 31.172 15.742 1 89.06 174 ARG A CA 1
ATOM 1320 C C . ARG A 1 174 ? 16.469 30.594 17.141 1 89.06 174 ARG A C 1
ATOM 1322 O O . ARG A 1 174 ? 15.93 31.25 18.031 1 89.06 174 ARG A O 1
ATOM 1329 N N . MET A 1 175 ? 17 29.391 17.172 1 86.5 175 MET A N 1
ATOM 1330 C CA . MET A 1 175 ? 17.156 28.812 18.5 1 86.5 175 MET A CA 1
ATOM 1331 C C . MET A 1 175 ? 18.344 29.438 19.234 1 86.5 175 MET A C 1
ATOM 1333 O O . MET A 1 175 ? 19.078 30.234 18.656 1 86.5 175 MET A O 1
ATOM 1337 N N . GLU A 1 176 ? 18.516 28.922 20.516 1 79.44 176 GLU A N 1
ATOM 1338 C CA . GLU A 1 176 ? 19.609 29.438 21.328 1 79.44 176 GLU A CA 1
ATOM 1339 C C . GLU A 1 176 ? 20.953 29.094 20.703 1 79.44 176 GLU A C 1
ATOM 1341 O O . GLU A 1 176 ? 21.906 29.859 20.797 1 79.44 176 GLU A O 1
ATOM 1346 N N . ASP A 1 177 ? 20.984 27.984 20 1 78.31 177 ASP A N 1
ATOM 1347 C CA . ASP A 1 177 ? 22.234 27.5 19.438 1 78.31 177 ASP A CA 1
ATOM 1348 C C . ASP A 1 177 ? 22.5 28.078 18.062 1 78.31 177 ASP A C 1
ATOM 1350 O O . ASP A 1 177 ? 23.484 27.719 17.406 1 78.31 177 ASP A O 1
ATOM 1354 N N . GLY A 1 178 ? 21.625 28.984 17.672 1 80.44 178 GLY A N 1
ATOM 1355 C CA . GLY A 1 178 ? 21.828 29.641 16.391 1 80.44 178 GLY A CA 1
ATOM 1356 C C . GLY A 1 178 ? 21.125 28.938 15.234 1 80.44 178 GLY A C 1
ATOM 1357 O O . GLY A 1 178 ? 21.109 29.453 14.117 1 80.44 178 GLY A O 1
ATOM 1358 N N . THR A 1 179 ? 20.5 27.812 15.453 1 85.31 179 THR A N 1
ATOM 1359 C CA . THR A 1 179 ? 19.797 27.078 14.406 1 85.31 179 THR A CA 1
ATOM 1360 C C . THR A 1 179 ? 18.594 27.891 13.898 1 85.31 179 THR A C 1
ATOM 1362 O O . THR A 1 179 ? 17.797 28.391 14.695 1 85.31 179 THR A O 1
ATOM 1365 N N . LEU A 1 180 ? 18.609 28.047 12.609 1 88.62 180 LEU A N 1
ATOM 1366 C CA . LEU A 1 180 ? 17.5 28.781 12 1 88.62 180 LEU A CA 1
ATOM 1367 C C . LEU A 1 180 ? 16.203 27.969 12.078 1 88.62 180 LEU A C 1
ATOM 1369 O O . LEU A 1 180 ? 16.203 26.766 11.805 1 88.62 180 LEU A O 1
ATOM 1373 N N . VAL A 1 181 ? 15.172 28.641 12.531 1 90.94 181 VAL A N 1
ATOM 1374 C CA . VAL A 1 181 ? 13.852 28.016 12.594 1 90.94 181 VAL A CA 1
ATOM 1375 C C . VAL A 1 181 ? 13.055 28.375 11.344 1 90.94 181 VAL A C 1
ATOM 1377 O O . VAL A 1 181 ? 12.234 29.297 11.367 1 90.94 181 VAL A O 1
ATOM 1380 N N . ASP A 1 182 ? 13.352 27.703 10.266 1 90.19 182 ASP A N 1
ATOM 1381 C CA . ASP A 1 182 ? 12.695 27.953 8.984 1 90.19 182 ASP A CA 1
ATOM 1382 C C . ASP A 1 182 ? 12.477 26.641 8.219 1 90.19 182 ASP A C 1
ATOM 1384 O O . ASP A 1 182 ? 12.875 25.578 8.68 1 90.19 182 ASP A O 1
ATOM 1388 N N . GLY A 1 183 ? 11.703 26.844 7.137 1 88.56 183 GLY A N 1
ATOM 1389 C CA . GLY A 1 183 ? 11.438 25.703 6.277 1 88.56 183 GLY A CA 1
ATOM 1390 C C . GLY A 1 183 ? 9.969 25.328 6.211 1 88.56 183 GLY A C 1
ATOM 1391 O O . GLY A 1 183 ? 9.109 26.094 6.641 1 88.56 183 GLY A O 1
ATOM 1392 N N . MET A 1 184 ? 9.789 24.25 5.5 1 85.12 184 MET A N 1
ATOM 1393 C CA . MET A 1 184 ? 8.445 23.688 5.367 1 85.12 184 MET A CA 1
ATOM 1394 C C . MET A 1 184 ? 8.203 22.594 6.398 1 85.12 184 MET A C 1
ATOM 1396 O O . MET A 1 184 ? 9 21.656 6.52 1 85.12 184 MET A O 1
ATOM 1400 N N . PHE A 1 185 ? 7.184 22.828 7.207 1 83.69 185 PHE A N 1
ATOM 1401 C CA . PHE A 1 185 ? 6.805 21.844 8.219 1 83.69 185 PHE A CA 1
ATOM 1402 C C . PHE A 1 185 ? 5.465 21.203 7.879 1 83.69 185 PHE A C 1
ATOM 1404 O O . PHE A 1 185 ? 4.551 21.875 7.406 1 83.69 185 PHE A O 1
ATOM 1411 N N . TRP A 1 186 ? 5.426 19.984 8.031 1 80.25 186 TRP A N 1
ATOM 1412 C CA . TRP A 1 186 ? 4.164 19.266 7.891 1 80.25 186 TRP A CA 1
ATOM 1413 C C . TRP A 1 186 ? 3.645 18.812 9.25 1 80.25 186 TRP A C 1
ATOM 1415 O O . TRP A 1 186 ? 4.41 18.312 10.078 1 80.25 186 TRP A O 1
ATOM 1425 N N . GLY A 1 187 ? 2.33 19.125 9.461 1 79.56 187 GLY A N 1
ATOM 1426 C CA . GLY A 1 187 ? 1.811 18.719 10.758 1 79.56 187 GLY A CA 1
ATOM 1427 C C . GLY A 1 187 ? 0.359 19.094 10.969 1 79.56 187 GLY A C 1
ATOM 1428 O O . GLY A 1 187 ? -0.405 19.219 10.008 1 79.56 187 GLY A O 1
ATOM 1429 N N . LYS A 1 188 ? 0.062 19.125 12.273 1 82.81 188 LYS A N 1
ATOM 1430 C CA . LYS A 1 188 ? -1.313 19.359 12.703 1 82.81 188 LYS A CA 1
ATOM 1431 C C . LYS A 1 188 ? -1.458 20.719 13.367 1 82.81 188 LYS A C 1
ATOM 1433 O O . LYS A 1 188 ? -0.585 21.141 14.133 1 82.81 188 LYS A O 1
ATOM 1438 N N . LEU A 1 189 ? -2.502 21.391 12.961 1 89.56 189 LEU A N 1
ATOM 1439 C CA . LEU A 1 189 ? -2.906 22.656 13.594 1 89.56 189 LEU A CA 1
ATOM 1440 C C . LEU A 1 189 ? -4.219 22.484 14.352 1 89.56 189 LEU A C 1
ATOM 1442 O O . LEU A 1 189 ? -5.227 22.062 13.773 1 89.56 189 LEU A O 1
ATOM 1446 N N . ASP A 1 190 ? -4.16 22.703 15.641 1 91 190 ASP A N 1
ATOM 1447 C CA . ASP A 1 190 ? -5.355 22.656 16.469 1 91 190 ASP A CA 1
ATOM 1448 C C . ASP A 1 190 ? -5.824 24.062 16.828 1 91 190 ASP A C 1
ATOM 1450 O O . ASP A 1 190 ? -5.062 24.859 17.391 1 91 190 ASP A O 1
ATOM 1454 N N . ILE A 1 191 ? -6.977 24.406 16.484 1 93.25 191 ILE A N 1
ATOM 1455 C CA . ILE A 1 191 ? -7.602 25.656 16.859 1 93.25 191 ILE A CA 1
ATOM 1456 C C . ILE A 1 191 ? -8.797 25.391 17.781 1 93.25 191 ILE A C 1
ATOM 1458 O O . ILE A 1 191 ? -9.727 24.672 17.406 1 93.25 191 ILE A O 1
ATOM 1462 N N . ILE A 1 192 ? -8.773 25.984 18.922 1 91.62 192 ILE A N 1
ATOM 1463 C CA . ILE A 1 192 ? -9.82 25.75 19.922 1 91.62 192 ILE A CA 1
ATOM 1464 C C . ILE A 1 192 ? -10.492 27.062 20.281 1 91.62 192 ILE A C 1
ATOM 1466 O O . ILE A 1 192 ? -9.812 28.047 20.578 1 91.62 192 ILE A O 1
ATOM 1470 N N . HIS A 1 193 ? -11.789 27.141 20.156 1 89.69 193 HIS A N 1
ATOM 1471 C CA . HIS A 1 193 ? -12.617 28.203 20.688 1 89.69 193 HIS A CA 1
ATOM 1472 C C . HIS A 1 193 ? -13.656 27.641 21.672 1 89.69 193 HIS A C 1
ATOM 1474 O O . HIS A 1 193 ? -14.641 27.031 21.25 1 89.69 193 HIS A O 1
ATOM 1480 N N . SER A 1 194 ? -13.383 27.672 22.906 1 86.56 194 SER A N 1
ATOM 1481 C CA . SER A 1 194 ? -14.297 27.188 23.938 1 86.56 194 SER A CA 1
ATOM 1482 C C . SER A 1 194 ? -14.484 28.219 25.047 1 86.56 194 SER A C 1
ATOM 1484 O O . SER A 1 194 ? -13.602 28.406 25.875 1 86.56 194 SER A O 1
ATOM 1486 N N . GLY A 1 195 ? -15.641 28.844 25.062 1 81.19 195 GLY A N 1
ATOM 1487 C CA . GLY A 1 195 ? -15.852 29.891 26.031 1 81.19 195 GLY A CA 1
ATOM 1488 C C . GLY A 1 195 ? -14.836 31.016 25.938 1 81.19 195 GLY A C 1
ATOM 1489 O O . GLY A 1 195 ? -14.695 31.641 24.875 1 81.19 195 GLY A O 1
ATOM 1490 N N . ASP A 1 196 ? -14.094 31.125 27 1 83.88 196 ASP A N 1
ATOM 1491 C CA . ASP A 1 196 ? -13.102 32.188 27.047 1 83.88 196 ASP A CA 1
ATOM 1492 C C . ASP A 1 196 ? -11.727 31.672 26.641 1 83.88 196 ASP A C 1
ATOM 1494 O O . ASP A 1 196 ? -10.758 32.438 26.625 1 83.88 196 ASP A O 1
ATOM 1498 N N . THR A 1 197 ? -11.68 30.422 26.234 1 88.5 197 THR A N 1
ATOM 1499 C CA . THR A 1 197 ? -10.398 29.844 25.859 1 88.5 197 THR A CA 1
ATOM 1500 C C . THR A 1 197 ? -10.25 29.797 24.344 1 88.5 197 THR A C 1
ATOM 1502 O O . THR A 1 197 ? -11.062 29.188 23.656 1 88.5 197 THR A O 1
ATOM 1505 N N . HIS A 1 198 ? -9.359 30.609 23.828 1 92.75 198 HIS A N 1
ATOM 1506 C CA . HIS A 1 198 ? -8.992 30.625 22.422 1 92.75 198 HIS A CA 1
ATOM 1507 C C . HIS A 1 198 ? -7.508 30.328 22.234 1 92.75 198 HIS A C 1
ATOM 1509 O O . HIS A 1 198 ? -6.656 31.062 22.734 1 92.75 198 HIS A O 1
ATOM 1515 N N . THR A 1 199 ? -7.211 29.188 21.562 1 94.12 199 THR A N 1
ATOM 1516 C CA . THR A 1 199 ? -5.812 28.812 21.406 1 94.12 199 THR A CA 1
ATOM 1517 C C . THR A 1 199 ? -5.559 28.266 20 1 94.12 199 THR A C 1
ATOM 1519 O O . THR A 1 199 ? -6.477 27.766 19.344 1 94.12 199 THR A O 1
ATOM 1522 N N . MET A 1 200 ? -4.391 28.391 19.516 1 93.94 200 MET A N 1
ATOM 1523 C CA . MET A 1 200 ? -3.869 27.828 18.281 1 93.94 200 MET A CA 1
ATOM 1524 C C . MET A 1 200 ? -2.562 27.078 18.531 1 93.94 200 MET A C 1
ATOM 1526 O O . MET A 1 200 ? -1.622 27.641 19.094 1 93.94 200 MET A O 1
ATOM 1530 N N . GLU A 1 201 ? -2.527 25.797 18.203 1 93.44 201 GLU A N 1
ATOM 1531 C CA . GLU A 1 201 ? -1.326 25 18.406 1 93.44 201 GLU A CA 1
ATOM 1532 C C . GLU A 1 201 ? -0.965 24.219 17.141 1 93.44 201 GLU A C 1
ATOM 1534 O O . GLU A 1 201 ? -1.8 23.5 16.578 1 93.44 201 GLU A O 1
ATOM 1539 N N . PHE A 1 202 ? 0.209 24.406 16.672 1 92.25 202 PHE A N 1
ATOM 1540 C CA . PHE A 1 202 ? 0.732 23.625 15.547 1 92.25 202 PHE A CA 1
ATOM 1541 C C . PHE A 1 202 ? 1.849 22.703 16.016 1 92.25 202 PHE A C 1
ATOM 1543 O O . PHE A 1 202 ? 2.723 23.109 16.781 1 92.25 202 PHE A O 1
ATOM 1550 N N . SER A 1 203 ? 1.771 21.453 15.602 1 88.12 203 SER A N 1
ATOM 1551 C CA . SER A 1 203 ? 2.84 20.469 15.773 1 88.12 203 SER A CA 1
ATOM 1552 C C . SER A 1 203 ? 3.221 19.828 14.438 1 88.12 203 SER A C 1
ATOM 1554 O O . SER A 1 203 ? 2.365 19.281 13.742 1 88.12 203 SER A O 1
ATOM 1556 N N . GLY A 1 204 ? 4.449 20.031 14.102 1 84.5 204 GLY A N 1
ATOM 1557 C CA . GLY A 1 204 ? 4.848 19.469 12.828 1 84.5 204 GLY A CA 1
ATOM 1558 C C . GLY A 1 204 ? 6.344 19.234 12.711 1 84.5 204 GLY A C 1
ATOM 1559 O O . GLY A 1 204 ? 7.102 19.594 13.617 1 84.5 204 GLY A O 1
ATOM 1560 N N . THR A 1 205 ? 6.746 18.531 11.648 1 78.94 205 THR A N 1
ATOM 1561 C CA . THR A 1 205 ? 8.141 18.203 11.367 1 78.94 205 THR A CA 1
ATOM 1562 C C . THR A 1 205 ? 8.586 18.812 10.047 1 78.94 205 THR A C 1
ATOM 1564 O O . THR A 1 205 ? 7.836 18.828 9.07 1 78.94 205 THR A O 1
ATOM 1567 N N . LYS A 1 206 ? 9.836 19.203 10.148 1 82.25 206 LYS A N 1
ATOM 1568 C CA . LYS A 1 206 ? 10.414 19.812 8.953 1 82.25 206 LYS A CA 1
ATOM 1569 C C . LYS A 1 206 ? 10.562 18.781 7.832 1 82.25 206 LYS A C 1
ATOM 1571 O O . LYS A 1 206 ? 11.008 17.656 8.07 1 82.25 206 LYS A O 1
ATOM 1576 N N . VAL A 1 207 ? 10.07 19.141 6.664 1 73.62 207 VAL A N 1
ATOM 1577 C CA . VAL A 1 207 ? 10.234 18.297 5.484 1 73.62 207 VAL A CA 1
ATOM 1578 C C . VAL A 1 207 ? 11.664 18.406 4.965 1 73.62 207 VAL A C 1
ATOM 1580 O O . VAL A 1 207 ? 12.156 19.5 4.711 1 73.62 207 VAL A O 1
ATOM 1583 N N . PRO A 1 208 ? 12.312 17.234 4.988 1 64.06 208 PRO A N 1
ATOM 1584 C CA . PRO A 1 208 ? 13.688 17.297 4.484 1 64.06 208 PRO A CA 1
ATOM 1585 C C . PRO A 1 208 ? 13.773 17.828 3.055 1 64.06 208 PRO A C 1
ATOM 1587 O O . PRO A 1 208 ? 12.836 17.641 2.271 1 64.06 208 PRO A O 1
ATOM 1590 N N . PRO A 1 209 ? 14.883 18.578 2.865 1 57.44 209 PRO A N 1
ATOM 1591 C CA . PRO A 1 209 ? 15.086 19.047 1.497 1 57.44 209 PRO A CA 1
ATOM 1592 C C . PRO A 1 209 ? 15.148 17.922 0.475 1 57.44 209 PRO A C 1
ATOM 1594 O O . PRO A 1 209 ? 15.734 16.875 0.752 1 57.44 209 PRO A O 1
ATOM 1597 N N . GLY A 1 210 ? 14.305 17.891 -0.572 1 53.16 210 GLY A N 1
ATOM 1598 C CA . GLY A 1 210 ? 14.32 16.891 -1.623 1 53.16 210 GLY A CA 1
ATOM 1599 C C . GLY A 1 210 ? 13.062 16.047 -1.656 1 53.16 210 GLY A C 1
ATOM 1600 O O . GLY A 1 210 ? 12.828 15.312 -2.617 1 53.16 210 GLY A O 1
ATOM 1601 N N . GLU A 1 211 ? 12.555 15.898 -0.543 1 52.44 211 GLU A N 1
ATOM 1602 C CA . GLU A 1 211 ? 11.328 15.109 -0.587 1 52.44 211 GLU A CA 1
ATOM 1603 C C . GLU A 1 211 ? 10.211 15.859 -1.303 1 52.44 211 GLU A C 1
ATOM 1605 O O . GLU A 1 211 ? 9.969 17.031 -1.025 1 52.44 211 GLU A O 1
ATOM 1610 N N . ASP A 1 212 ? 9.953 15.469 -2.555 1 47.97 212 ASP A N 1
ATOM 1611 C CA . ASP A 1 212 ? 8.922 16.094 -3.379 1 47.97 212 ASP A CA 1
ATOM 1612 C C . ASP A 1 212 ? 7.535 15.875 -2.783 1 47.97 212 ASP A C 1
ATOM 1614 O O . ASP A 1 212 ? 6.938 14.812 -2.963 1 47.97 212 ASP A O 1
ATOM 1618 N N . ILE A 1 213 ? 7.281 16.422 -1.709 1 52.97 213 ILE A N 1
ATOM 1619 C CA . ILE A 1 213 ? 5.859 16.422 -1.399 1 52.97 213 ILE A CA 1
ATOM 1620 C C . ILE A 1 213 ? 5.113 17.328 -2.381 1 52.97 213 ILE A C 1
ATOM 1622 O O . ILE A 1 213 ? 5.461 18.5 -2.541 1 52.97 213 ILE A O 1
ATOM 1626 N N . PRO A 1 214 ? 4.418 16.719 -3.277 1 47.25 214 PRO A N 1
ATOM 1627 C CA . PRO A 1 214 ? 3.768 17.594 -4.25 1 47.25 214 PRO A CA 1
ATOM 1628 C C . PRO A 1 214 ? 3.182 18.859 -3.609 1 47.25 214 PRO A C 1
ATOM 1630 O O . PRO A 1 214 ? 2.488 18.766 -2.594 1 47.25 214 PRO A O 1
ATOM 1633 N N . GLN A 1 215 ? 3.846 19.891 -3.855 1 46.56 215 GLN A N 1
ATOM 1634 C CA . GLN A 1 215 ? 3.441 21.219 -3.393 1 46.56 215 GLN A CA 1
ATOM 1635 C C . GLN A 1 215 ? 1.925 21.375 -3.43 1 46.56 215 GLN A C 1
ATOM 1637 O O . GLN A 1 215 ? 1.349 22.078 -2.604 1 46.56 215 GLN A O 1
ATOM 1642 N N . ASP A 1 216 ? 1.372 20.859 -4.547 1 43.16 216 ASP A N 1
ATOM 1643 C CA . ASP A 1 216 ? -0.062 21.016 -4.777 1 43.16 216 ASP A CA 1
ATOM 1644 C C . ASP A 1 216 ? -0.86 20.016 -3.941 1 43.16 216 ASP A C 1
ATOM 1646 O O . ASP A 1 216 ? -2.061 19.844 -4.16 1 43.16 216 ASP A O 1
ATOM 1650 N N . LEU A 1 217 ? -0.249 19.312 -3.256 1 46.34 217 LEU A N 1
ATOM 1651 C CA . LEU A 1 217 ? -1.026 18.438 -2.396 1 46.34 217 LEU A CA 1
ATOM 1652 C C . LEU A 1 217 ? -1.933 19.234 -1.467 1 46.34 217 LEU A C 1
ATOM 1654 O O . LEU A 1 217 ? -1.486 19.719 -0.426 1 46.34 217 LEU A O 1
ATOM 1658 N N . MET A 1 218 ? -2.584 20.094 -2.092 1 45.03 218 MET A N 1
ATOM 1659 C CA . MET A 1 218 ? -3.715 20.531 -1.281 1 45.03 218 MET A CA 1
ATOM 1660 C C . MET A 1 218 ? -4.34 19.359 -0.533 1 45.03 218 MET A C 1
ATOM 1662 O O . MET A 1 218 ? -4.742 18.375 -1.146 1 45.03 218 MET A O 1
ATOM 1666 N N . ILE A 1 219 ? -3.883 19.094 0.647 1 49.06 219 ILE A N 1
ATOM 1667 C CA . ILE A 1 219 ? -4.379 18.062 1.549 1 49.06 219 ILE A CA 1
ATOM 1668 C C . ILE A 1 219 ? -5.906 18.078 1.552 1 49.06 219 ILE A C 1
ATOM 1670 O O . ILE A 1 219 ? -6.527 18.969 2.125 1 49.06 219 ILE A O 1
ATOM 1674 N N . ASP A 1 220 ? -6.434 17.672 0.439 1 52.06 220 ASP A N 1
ATOM 1675 C CA . ASP A 1 220 ? -7.879 17.484 0.503 1 52.06 220 ASP A CA 1
ATOM 1676 C C . ASP A 1 220 ? -8.234 16.281 1.372 1 52.06 220 ASP A C 1
ATOM 1678 O O . ASP A 1 220 ? -7.348 15.57 1.85 1 52.06 220 ASP A O 1
ATOM 1682 N N . ASN A 1 221 ? -9.414 16.375 1.803 1 50.5 221 ASN A N 1
ATOM 1683 C CA . ASN A 1 221 ? -9.969 15.359 2.686 1 50.5 221 ASN A CA 1
ATOM 1684 C C . ASN A 1 221 ? -9.555 13.953 2.248 1 50.5 221 ASN A C 1
ATOM 1686 O O . ASN A 1 221 ? -9.398 13.062 3.082 1 50.5 221 ASN A O 1
ATOM 1690 N N . ARG A 1 222 ? -9.281 13.922 1.029 1 54.25 222 ARG A N 1
ATOM 1691 C CA . ARG A 1 222 ? -8.914 12.602 0.51 1 54.25 222 ARG A CA 1
ATOM 1692 C C . ARG A 1 222 ? -7.504 12.219 0.937 1 54.25 222 ARG A C 1
ATOM 1694 O O . ARG A 1 222 ? -7.242 11.055 1.245 1 54.25 222 ARG A O 1
ATOM 1701 N N . ILE A 1 223 ? -6.734 13.18 0.996 1 55.41 223 ILE A N 1
ATOM 1702 C CA . ILE A 1 223 ? -5.348 12.922 1.375 1 55.41 223 ILE A CA 1
ATOM 1703 C C . ILE A 1 223 ? -5.277 12.562 2.857 1 55.41 223 ILE A C 1
ATOM 1705 O O . ILE A 1 223 ? -4.488 11.703 3.26 1 55.41 223 ILE A O 1
ATOM 1709 N N . ILE A 1 224 ? -6.215 13.18 3.539 1 54.69 224 ILE A N 1
ATOM 1710 C CA . ILE A 1 224 ? -6.199 12.93 4.977 1 54.69 224 ILE A CA 1
ATOM 1711 C C . ILE A 1 224 ? -6.551 11.461 5.242 1 54.69 224 ILE A C 1
ATOM 1713 O O . ILE A 1 224 ? -5.934 10.812 6.09 1 54.69 224 ILE A O 1
ATOM 1717 N N . SER A 1 225 ? -7.531 11.031 4.543 1 55.34 225 SER A N 1
ATOM 1718 C CA . SER A 1 225 ? -7.898 9.633 4.723 1 55.34 225 SER A CA 1
ATOM 1719 C C . SER A 1 225 ? -6.734 8.703 4.375 1 55.34 225 SER A C 1
ATOM 1721 O O . SER A 1 225 ? -6.531 7.68 5.031 1 55.34 225 SER A O 1
ATOM 1723 N N . LYS A 1 226 ? -6.035 9.203 3.451 1 58.41 226 LYS A N 1
ATOM 1724 C CA . LYS A 1 226 ? -4.891 8.391 3.041 1 58.41 226 LYS A CA 1
ATOM 1725 C C . LYS A 1 226 ? -3.754 8.492 4.055 1 58.41 226 LYS A C 1
ATOM 1727 O O . LYS A 1 226 ? -2.953 7.566 4.195 1 58.41 226 LYS A O 1
ATOM 1732 N N . LEU A 1 227 ? -3.811 9.602 4.684 1 57.78 227 LEU A N 1
ATOM 1733 C CA . LEU A 1 227 ? -2.805 9.773 5.723 1 57.78 227 LEU A CA 1
ATOM 1734 C C . LEU A 1 227 ? -2.973 8.727 6.82 1 57.78 227 LEU A C 1
ATOM 1736 O O . LEU A 1 227 ? -1.984 8.227 7.359 1 57.78 227 LEU A O 1
ATOM 1740 N N . ALA A 1 228 ? -4.223 8.477 7.07 1 54.38 228 ALA A N 1
ATOM 1741 C CA . ALA A 1 228 ? -4.477 7.449 8.078 1 54.38 228 ALA A CA 1
ATOM 1742 C C . ALA A 1 228 ? -3.883 6.109 7.66 1 54.38 228 ALA A C 1
ATOM 1744 O O . ALA A 1 228 ? -3.379 5.355 8.5 1 54.38 228 ALA A O 1
ATOM 1745 N N . THR A 1 229 ? -3.93 5.93 6.418 1 58.22 229 THR A N 1
ATOM 1746 C CA . THR A 1 229 ? -3.395 4.676 5.906 1 58.22 229 THR A CA 1
ATOM 1747 C C . THR A 1 229 ? -1.871 4.66 5.988 1 58.22 229 THR A C 1
ATOM 1749 O O . THR A 1 229 ? -1.269 3.627 6.289 1 58.22 229 THR A O 1
ATOM 1752 N N . VAL A 1 230 ? -1.43 5.855 5.738 1 55.5 230 VAL A N 1
ATOM 1753 C CA . VAL A 1 230 ? 0.025 5.969 5.719 1 55.5 230 VAL A CA 1
ATOM 1754 C C . VAL A 1 230 ? 0.572 5.832 7.137 1 55.5 230 VAL A C 1
ATOM 1756 O O . VAL A 1 230 ? 1.697 5.363 7.332 1 55.5 230 VAL A O 1
ATOM 1759 N N . ALA A 1 231 ? -0.265 6.188 8.016 1 56.19 231 ALA A N 1
ATOM 1760 C CA . ALA A 1 231 ? 0.174 6.129 9.406 1 56.19 231 ALA A CA 1
ATOM 1761 C C . ALA A 1 231 ? 0.236 4.688 9.906 1 56.19 231 ALA A C 1
ATOM 1763 O O . ALA A 1 231 ? 0.849 4.41 10.938 1 56.19 231 ALA A O 1
ATOM 1764 N N . LYS A 1 232 ? -0.263 3.859 9.055 1 60.78 232 LYS A N 1
ATOM 1765 C CA . LYS A 1 232 ? -0.239 2.467 9.492 1 60.78 232 LYS A CA 1
ATOM 1766 C C . LYS A 1 232 ? 1.175 1.895 9.43 1 60.78 232 LYS A C 1
ATOM 1768 O O . LYS A 1 232 ? 1.928 2.189 8.5 1 60.78 232 LYS A O 1
ATOM 1773 N N . PRO A 1 233 ? 1.442 1.232 10.57 1 64.88 233 PRO A N 1
ATOM 1774 C CA . PRO A 1 233 ? 2.77 0.613 10.562 1 64.88 233 PRO A CA 1
ATOM 1775 C C . PRO A 1 233 ? 2.963 -0.349 9.391 1 64.88 233 PRO A C 1
ATOM 1777 O O . PRO A 1 233 ? 2 -0.97 8.938 1 64.88 233 PRO A O 1
ATOM 1780 N N . THR A 1 234 ? 4.133 -0.287 8.945 1 78.44 234 THR A N 1
ATOM 1781 C CA . THR A 1 234 ? 4.473 -1.229 7.887 1 78.44 234 THR A CA 1
ATOM 1782 C C . THR A 1 234 ? 4.379 -2.666 8.391 1 78.44 234 THR A C 1
ATOM 1784 O O . THR A 1 234 ? 4.793 -2.967 9.516 1 78.44 234 THR A O 1
ATOM 1787 N N . ALA A 1 235 ? 3.803 -3.535 7.699 1 90.56 235 ALA A N 1
ATOM 1788 C CA . ALA A 1 235 ? 3.623 -4.938 8.07 1 90.56 235 ALA A CA 1
ATOM 1789 C C . ALA A 1 235 ? 4.344 -5.859 7.086 1 90.56 235 ALA A C 1
ATOM 1791 O O . ALA A 1 235 ? 4.41 -5.574 5.891 1 90.56 235 ALA A O 1
ATOM 1792 N N . ALA A 1 236 ? 4.965 -6.855 7.664 1 95.75 236 ALA A N 1
ATOM 1793 C CA . ALA A 1 236 ? 5.414 -7.941 6.797 1 95.75 236 ALA A CA 1
ATOM 1794 C C . ALA A 1 236 ? 4.227 -8.703 6.211 1 95.75 236 ALA A C 1
ATOM 1796 O O . ALA A 1 236 ? 3.318 -9.102 6.941 1 95.75 236 ALA A O 1
ATOM 1797 N N . LYS A 1 237 ? 4.176 -8.805 4.953 1 97.38 237 LYS A N 1
ATOM 1798 C CA . LYS A 1 237 ? 3.158 -9.602 4.281 1 97.38 237 LYS A CA 1
ATOM 1799 C C . LYS A 1 237 ? 3.639 -11.031 4.059 1 97.38 237 LYS A C 1
ATOM 1801 O O . LYS A 1 237 ? 4.605 -11.266 3.33 1 97.38 237 LYS A O 1
ATOM 1806 N N . CYS A 1 238 ? 2.908 -11.984 4.613 1 98.19 238 CYS A N 1
ATOM 1807 C CA . CYS A 1 238 ? 3.383 -13.367 4.617 1 98.19 238 CYS A CA 1
ATOM 1808 C C . CYS A 1 238 ? 2.377 -14.289 3.945 1 98.19 238 CYS A C 1
ATOM 1810 O O . CYS A 1 238 ? 1.174 -14.188 4.191 1 98.19 238 CYS A O 1
ATOM 1812 N N . ASN A 1 239 ? 2.869 -15.078 3.094 1 97.75 239 ASN A N 1
ATOM 1813 C CA . ASN A 1 239 ? 2.107 -16.156 2.467 1 97.75 239 ASN A CA 1
ATOM 1814 C C . ASN A 1 239 ? 2.65 -17.531 2.854 1 97.75 239 ASN A C 1
ATOM 1816 O O . ASN A 1 239 ? 3.828 -17.828 2.633 1 97.75 239 ASN A O 1
ATOM 1820 N N . LEU A 1 240 ? 1.791 -18.359 3.371 1 97.25 240 LEU A N 1
ATOM 1821 C CA . LEU A 1 240 ? 2.199 -19.672 3.846 1 97.25 240 LEU A CA 1
ATOM 1822 C C . LEU A 1 240 ? 1.506 -20.781 3.051 1 97.25 240 LEU A C 1
ATOM 1824 O O . LEU A 1 240 ? 0.281 -20.906 3.1 1 97.25 240 LEU A O 1
ATOM 1828 N N . THR A 1 241 ? 2.279 -21.562 2.385 1 96.19 241 THR A N 1
ATOM 1829 C CA . THR A 1 241 ? 1.796 -22.703 1.632 1 96.19 241 THR A CA 1
ATOM 1830 C C . THR A 1 241 ? 2.193 -24.016 2.322 1 96.19 241 THR A C 1
ATOM 1832 O O . THR A 1 241 ? 3.314 -24.141 2.82 1 96.19 241 THR A O 1
ATOM 1835 N N . ILE A 1 242 ? 1.31 -24.938 2.33 1 96.56 242 ILE A N 1
ATOM 1836 C CA . ILE A 1 242 ? 1.55 -26.234 2.938 1 96.56 242 ILE A CA 1
ATOM 1837 C C . ILE A 1 242 ? 1.356 -27.328 1.895 1 96.56 242 ILE A C 1
ATOM 1839 O O . ILE A 1 242 ? 0.297 -27.422 1.271 1 96.56 242 ILE A O 1
ATOM 1843 N N . LEU A 1 243 ? 2.385 -28.125 1.776 1 94.56 243 LEU A N 1
ATOM 1844 C CA . LEU A 1 243 ? 2.367 -29.25 0.854 1 94.56 243 LEU A CA 1
ATOM 1845 C C . LEU A 1 243 ? 2.514 -30.578 1.608 1 94.56 243 LEU A C 1
ATOM 1847 O O . LEU A 1 243 ? 3.582 -30.875 2.15 1 94.56 243 LEU A O 1
ATOM 1851 N N . SER A 1 244 ? 1.477 -31.344 1.51 1 96.25 244 SER A N 1
ATOM 1852 C CA . SER A 1 244 ? 1.459 -32.594 2.236 1 96.25 244 SER A CA 1
ATOM 1853 C C . SER A 1 244 ? 1.507 -33.781 1.28 1 96.25 244 SER A C 1
ATOM 1855 O O . SER A 1 244 ? 0.912 -33.75 0.201 1 96.25 244 SER A O 1
ATOM 1857 N N . PRO A 1 245 ? 2.191 -34.875 1.702 1 95.44 245 PRO A N 1
ATOM 1858 C CA . PRO A 1 245 ? 2.221 -36.062 0.846 1 95.44 245 PRO A CA 1
ATOM 1859 C C . PRO A 1 245 ? 0.872 -36.781 0.776 1 95.44 245 PRO A C 1
ATOM 1861 O O . PRO A 1 245 ? 0.584 -37.469 -0.204 1 95.44 245 PRO A O 1
ATOM 1864 N N . THR A 1 246 ? 0.062 -36.625 1.841 1 96.06 246 THR A N 1
ATOM 1865 C CA . THR A 1 246 ? -1.27 -37.219 1.909 1 96.06 246 THR A CA 1
ATOM 1866 C C . THR A 1 246 ? -2.275 -36.219 2.477 1 96.06 246 THR A C 1
ATOM 1868 O O . THR A 1 246 ? -1.892 -35.156 2.992 1 96.06 246 THR A O 1
ATOM 1871 N N . ILE A 1 247 ? -3.49 -36.594 2.205 1 96.69 247 ILE A N 1
ATOM 1872 C CA . ILE A 1 247 ? -4.531 -35.812 2.848 1 96.69 247 ILE A CA 1
ATOM 1873 C C . ILE A 1 247 ? -4.496 -36.031 4.359 1 96.69 247 ILE A C 1
ATOM 1875 O O . ILE A 1 247 ? -4.535 -37.188 4.82 1 96.69 247 ILE A O 1
ATOM 1879 N N . GLN A 1 248 ? -4.359 -34.969 5.133 1 96.5 248 GLN A N 1
ATOM 1880 C CA . GLN A 1 248 ? -4.328 -35.125 6.582 1 96.5 248 GLN A CA 1
ATOM 1881 C C . GLN A 1 248 ? -4.723 -33.844 7.289 1 96.5 248 GLN A C 1
ATOM 1883 O O . GLN A 1 248 ? -4.684 -32.75 6.688 1 96.5 248 GLN A O 1
ATOM 1888 N N . TYR A 1 249 ? -5.094 -33.938 8.492 1 96.19 249 TYR A N 1
ATOM 1889 C CA . TYR A 1 249 ? -5.363 -32.812 9.344 1 96.19 249 TYR A CA 1
ATOM 1890 C C . TYR A 1 249 ? -4.07 -32.25 9.93 1 96.19 249 TYR A C 1
ATOM 1892 O O . TYR A 1 249 ? -3.123 -33 10.188 1 96.19 249 TYR A O 1
ATOM 1900 N N . CYS A 1 250 ? -4.148 -30.891 10.055 1 95.31 250 CYS A N 1
ATOM 1901 C CA . CYS A 1 250 ? -2.939 -30.25 10.562 1 95.31 250 CYS A CA 1
ATOM 1902 C C . CYS A 1 250 ? -3.279 -28.969 11.312 1 95.31 250 CYS A C 1
ATOM 1904 O O . CYS A 1 250 ? -4.152 -28.203 10.891 1 95.31 250 CYS A O 1
ATOM 1906 N N . ASP A 1 251 ? -2.561 -28.812 12.406 1 96.12 251 ASP A N 1
ATOM 1907 C CA . ASP A 1 251 ? -2.574 -27.516 13.086 1 96.12 251 ASP A CA 1
ATOM 1908 C C . ASP A 1 251 ? -1.348 -26.688 12.711 1 96.12 251 ASP A C 1
ATOM 1910 O O . ASP A 1 251 ? -0.232 -27.203 12.656 1 96.12 251 ASP A O 1
ATOM 1914 N N . VAL A 1 252 ? -1.624 -25.469 12.43 1 97.12 252 VAL A N 1
ATOM 1915 C CA . VAL A 1 252 ? -0.552 -24.5 12.25 1 97.12 252 VAL A CA 1
ATOM 1916 C C . VAL A 1 252 ? -0.64 -23.422 13.328 1 97.12 252 VAL A C 1
ATOM 1918 O O . VAL A 1 252 ? -1.663 -22.75 13.453 1 97.12 252 VAL A O 1
ATOM 1921 N N . VAL A 1 253 ? 0.419 -23.281 14.039 1 97.69 253 VAL A N 1
ATOM 1922 C CA . VAL A 1 253 ? 0.432 -22.312 15.117 1 97.69 253 VAL A CA 1
ATOM 1923 C C . VAL A 1 253 ? 1.486 -21.234 14.836 1 97.69 253 VAL A C 1
ATOM 1925 O O . VAL A 1 253 ? 2.646 -21.562 14.562 1 97.69 253 VAL A O 1
ATOM 1928 N N . LEU A 1 254 ? 1.086 -20.062 14.852 1 98.06 254 LEU A N 1
ATOM 1929 C CA . LEU A 1 254 ? 1.989 -18.922 14.742 1 98.06 254 LEU A CA 1
ATOM 1930 C C . LEU A 1 254 ? 2.186 -18.25 16.094 1 98.06 254 LEU A C 1
ATOM 1932 O O . LEU A 1 254 ? 1.213 -17.906 16.766 1 98.06 254 LEU A O 1
ATOM 1936 N N . THR A 1 255 ? 3.398 -18.062 16.484 1 98.06 255 THR A N 1
ATOM 1937 C CA . THR A 1 255 ? 3.744 -17.375 17.719 1 98.06 255 THR A CA 1
ATOM 1938 C C . THR A 1 255 ? 4.578 -16.125 17.438 1 98.06 255 THR A C 1
ATOM 1940 O O . THR A 1 255 ? 5.684 -16.219 16.906 1 98.06 255 THR A O 1
ATOM 1943 N N . PHE A 1 256 ? 4.059 -15.039 17.844 1 97.12 256 PHE A N 1
ATOM 1944 C CA . PHE A 1 256 ? 4.742 -13.766 17.641 1 97.12 256 PHE A CA 1
ATOM 1945 C C . PHE A 1 256 ? 5.539 -13.375 18.875 1 97.12 256 PHE A C 1
ATOM 1947 O O . PHE A 1 256 ? 5.062 -13.531 20 1 97.12 256 PHE A O 1
ATOM 1954 N N . SER A 1 257 ? 6.723 -12.883 18.625 1 94.31 257 SER A N 1
ATOM 1955 C CA . SER A 1 257 ? 7.492 -12.336 19.734 1 94.31 257 SER A CA 1
ATOM 1956 C C . SER A 1 257 ? 6.863 -11.047 20.266 1 94.31 257 SER A C 1
ATOM 1958 O O . SER A 1 257 ? 5.961 -10.492 19.641 1 94.31 257 SER A O 1
ATOM 1960 N N . THR A 1 258 ? 7.375 -10.539 21.391 1 90.38 258 THR A N 1
ATOM 1961 C CA . THR A 1 258 ? 6.762 -9.422 22.094 1 90.38 258 THR A CA 1
ATOM 1962 C C . THR A 1 258 ? 6.867 -8.141 21.266 1 90.38 258 THR A C 1
ATOM 1964 O O . THR A 1 258 ? 6.059 -7.223 21.438 1 90.38 258 THR A O 1
ATOM 1967 N N . LEU A 1 259 ? 7.801 -8.156 20.406 1 88.38 259 LEU A N 1
ATOM 1968 C CA . LEU A 1 259 ? 8.016 -6.93 19.625 1 88.38 259 LEU A CA 1
ATOM 1969 C C . LEU A 1 259 ? 7.285 -6.992 18.297 1 88.38 259 LEU A C 1
ATOM 1971 O O . LEU A 1 259 ? 7.445 -6.109 17.453 1 88.38 259 LEU A O 1
ATOM 1975 N N . TRP A 1 260 ? 6.551 -8.047 18.094 1 92.25 260 TRP A N 1
ATOM 1976 C CA . TRP A 1 260 ? 5.773 -8.227 16.875 1 92.25 260 TRP A CA 1
ATOM 1977 C C . TRP A 1 260 ? 4.309 -8.492 17.203 1 92.25 260 TRP A C 1
ATOM 1979 O O . TRP A 1 260 ? 3.99 -9.148 18.188 1 92.25 260 TRP A O 1
ATOM 1989 N N . LYS A 1 261 ? 3.479 -7.961 16.359 1 91.06 261 LYS A N 1
ATOM 1990 C CA . LYS A 1 261 ? 2.045 -8.172 16.531 1 91.06 261 LYS A CA 1
ATOM 1991 C C . LYS A 1 261 ? 1.42 -8.742 15.258 1 91.06 261 LYS A C 1
ATOM 1993 O O . LYS A 1 261 ? 1.875 -8.445 14.156 1 91.06 261 LYS A O 1
ATOM 1998 N N . ALA A 1 262 ? 0.385 -9.508 15.523 1 94.12 262 ALA A N 1
ATOM 1999 C CA . A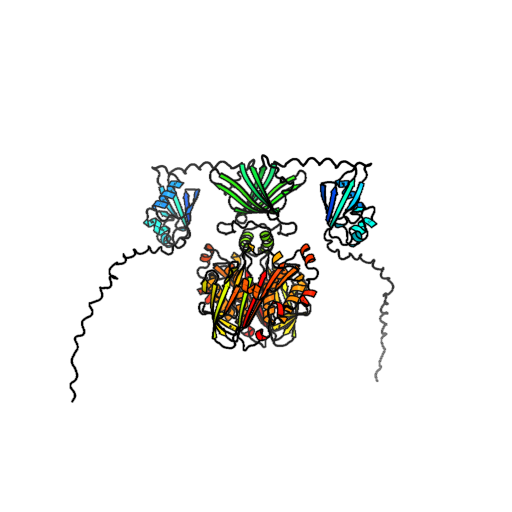LA A 1 262 ? -0.377 -10.039 14.398 1 94.12 262 ALA A CA 1
ATOM 2000 C C . ALA A 1 262 ? -1.249 -8.961 13.766 1 94.12 262 ALA A C 1
ATOM 2002 O O . ALA A 1 262 ? -1.899 -8.188 14.477 1 94.12 262 ALA A O 1
ATOM 2003 N N . GLY A 1 263 ? -1.134 -8.891 12.438 1 93.88 263 GLY A N 1
ATOM 2004 C CA . GLY A 1 263 ? -2.029 -8.023 11.688 1 93.88 263 GLY A CA 1
ATOM 2005 C C . GLY A 1 263 ? -3.15 -8.773 11 1 93.88 263 GLY A C 1
ATOM 2006 O O . GLY A 1 263 ? -3.695 -9.727 11.547 1 93.88 263 GLY A O 1
ATOM 2007 N N . VAL A 1 264 ? -3.463 -8.32 9.812 1 94.56 264 VAL A N 1
ATOM 2008 C CA . VAL A 1 264 ? -4.508 -8.945 9.008 1 94.56 264 VAL A CA 1
ATOM 2009 C C . VAL A 1 264 ? -4.113 -10.383 8.664 1 94.56 264 VAL A C 1
ATOM 2011 O O . VAL A 1 264 ? -2.951 -10.648 8.344 1 94.56 264 VAL A O 1
ATOM 2014 N N . ALA A 1 265 ? -5.082 -11.242 8.758 1 96.56 265 ALA A N 1
ATOM 2015 C CA . ALA A 1 265 ? -4.863 -12.633 8.375 1 96.56 265 ALA A CA 1
ATOM 2016 C C . ALA A 1 265 ? -6.098 -13.211 7.688 1 96.56 265 ALA A C 1
ATOM 2018 O O . ALA A 1 265 ? -7.227 -12.836 8.016 1 96.56 265 ALA A O 1
ATOM 2019 N N . TRP A 1 266 ? -5.832 -14.039 6.773 1 95.75 266 TRP A N 1
ATOM 2020 C CA . TRP A 1 266 ? -6.922 -14.711 6.074 1 95.75 266 TRP A CA 1
ATOM 2021 C C . TRP A 1 266 ? -6.504 -16.109 5.621 1 95.75 266 TRP A C 1
ATOM 2023 O O . TRP A 1 266 ? -5.422 -16.281 5.059 1 95.75 266 TRP A O 1
ATOM 2033 N N . PRO A 1 267 ? -7.332 -17.062 5.68 1 95.25 267 PRO A N 1
ATOM 2034 C CA . PRO A 1 267 ? -8.539 -17.047 6.504 1 95.25 267 PRO A CA 1
ATOM 2035 C C . PRO A 1 267 ? -8.266 -16.641 7.949 1 95.25 267 PRO A C 1
ATOM 2037 O O . PRO A 1 267 ? -7.105 -16.625 8.375 1 95.25 267 PRO A O 1
ATOM 2040 N N . PRO A 1 268 ? -9.336 -16.281 8.664 1 94.81 268 PRO A N 1
ATOM 2041 C CA . PRO A 1 268 ? -9.102 -15.82 10.031 1 94.81 268 PRO A CA 1
ATOM 2042 C C . PRO A 1 268 ? -8.648 -16.938 10.969 1 94.81 268 PRO A C 1
ATOM 2044 O O . PRO A 1 268 ? -9.289 -18 11.031 1 94.81 268 PRO A O 1
ATOM 2047 N N . PRO A 1 269 ? -7.633 -16.688 11.656 1 96.25 269 PRO A N 1
ATOM 2048 C CA . PRO A 1 269 ? -7.168 -17.688 12.617 1 96.25 269 PRO A CA 1
ATOM 2049 C C . PRO A 1 269 ? -7.926 -17.625 13.945 1 96.25 269 PRO A C 1
ATOM 2051 O O . PRO A 1 269 ? -8.633 -16.656 14.211 1 96.25 269 PRO A O 1
ATOM 2054 N N . GLU A 1 270 ? -7.738 -18.719 14.664 1 95 270 GLU A N 1
ATOM 2055 C CA . GLU A 1 270 ? -8.211 -18.734 16.047 1 95 270 GLU A CA 1
ATOM 2056 C C . GLU A 1 270 ? -7.191 -18.109 16.984 1 95 270 GLU A C 1
ATOM 2058 O O . GLU A 1 270 ? -6.012 -18.469 16.969 1 95 270 GLU A O 1
ATOM 2063 N N . GLN A 1 271 ? -7.652 -17.25 17.781 1 94.44 271 GLN A N 1
ATOM 2064 C CA . GLN A 1 271 ? -6.762 -16.656 18.766 1 94.44 271 GLN A CA 1
ATOM 2065 C C . GLN A 1 271 ? -6.633 -17.547 20 1 94.44 271 GLN A C 1
ATOM 2067 O O . GLN A 1 271 ? -7.625 -17.828 20.672 1 94.44 271 GLN A O 1
ATOM 2072 N N . ILE A 1 272 ? -5.469 -17.875 20.312 1 92.81 272 ILE A N 1
ATOM 2073 C CA . ILE A 1 272 ? -5.215 -18.734 21.484 1 92.81 272 ILE A CA 1
ATOM 2074 C C . ILE A 1 272 ? -4.75 -17.875 22.656 1 92.81 272 ILE A C 1
ATOM 2076 O O . ILE A 1 272 ? -5.281 -17.984 23.766 1 92.81 272 ILE A O 1
ATOM 2080 N N . GLU A 1 273 ? -3.713 -17.047 22.438 1 91.81 273 GLU A N 1
ATOM 2081 C CA . GLU A 1 273 ? -3.139 -16.078 23.359 1 91.81 273 GLU A CA 1
ATOM 2082 C C . GLU A 1 273 ? -2.84 -14.758 22.656 1 91.81 273 GLU A C 1
ATOM 2084 O O . GLU A 1 273 ? -3.045 -14.633 21.453 1 91.81 273 GLU A O 1
ATOM 2089 N N . GLU A 1 274 ? -2.436 -13.781 23.391 1 87.81 274 GLU A N 1
ATOM 2090 C CA . GLU A 1 274 ? -2.18 -12.453 22.844 1 87.81 274 GLU A CA 1
ATOM 2091 C C . GLU A 1 274 ? -1.186 -12.508 21.688 1 87.81 274 GLU A C 1
ATOM 2093 O O . GLU A 1 274 ? -1.346 -11.805 20.688 1 87.81 274 GLU A O 1
ATOM 2098 N N . HIS A 1 275 ? -0.258 -13.422 21.688 1 92.75 275 HIS A N 1
ATOM 2099 C CA . HIS A 1 275 ? 0.781 -13.469 20.656 1 92.75 275 HIS A CA 1
ATOM 2100 C C . HIS A 1 275 ? 0.8 -14.82 19.953 1 92.75 275 HIS A C 1
ATOM 2102 O O . HIS A 1 275 ? 1.825 -15.219 19.391 1 92.75 275 HIS A O 1
ATOM 2108 N N . LYS A 1 276 ? -0.368 -15.422 20.016 1 96.19 276 LYS A N 1
ATOM 2109 C CA . LYS A 1 276 ? -0.418 -16.766 19.453 1 96.19 276 LYS A CA 1
ATOM 2110 C C . LYS A 1 276 ? -1.742 -17.016 18.734 1 96.19 276 LYS A C 1
ATOM 2112 O O . LYS A 1 276 ? -2.812 -16.797 19.297 1 96.19 276 LYS A O 1
ATOM 2117 N N . VAL A 1 277 ? -1.653 -17.453 17.469 1 97 277 VAL A N 1
ATOM 2118 C CA . VAL A 1 277 ? -2.844 -17.781 16.688 1 97 277 VAL A CA 1
ATOM 2119 C C . VAL A 1 277 ? -2.701 -19.172 16.094 1 97 277 VAL A C 1
ATOM 2121 O O . VAL A 1 277 ? -1.587 -19.672 15.938 1 97 277 VAL A O 1
ATOM 2124 N N . LYS A 1 278 ? -3.812 -19.75 15.734 1 96.81 278 LYS A N 1
ATOM 2125 C CA . LYS A 1 278 ? -3.814 -21.125 15.273 1 96.81 278 LYS A CA 1
ATOM 2126 C C . LYS A 1 278 ? -4.785 -21.328 14.117 1 96.81 278 LYS A C 1
ATOM 2128 O O . LYS A 1 278 ? -5.836 -20.672 14.062 1 96.81 278 LYS A O 1
ATOM 2133 N N . TYR A 1 279 ? -4.391 -22.203 13.227 1 96.88 279 TYR A N 1
ATOM 2134 C CA . TYR A 1 279 ? -5.25 -22.719 12.164 1 96.88 279 TYR A CA 1
ATOM 2135 C C . TYR A 1 279 ? -5.461 -24.219 12.305 1 96.88 279 TYR A C 1
ATOM 2137 O O . TYR A 1 279 ? -4.516 -24.953 12.57 1 96.88 279 TYR A O 1
ATOM 2145 N N . PHE A 1 280 ? -6.641 -24.641 12.195 1 96.5 280 PHE A N 1
ATOM 2146 C CA . PHE A 1 280 ? -6.961 -26.047 12.023 1 96.5 280 PHE A CA 1
ATOM 2147 C C . PHE A 1 280 ? -7.477 -26.328 10.617 1 96.5 280 PHE A C 1
ATOM 2149 O O . PHE A 1 280 ? -8.516 -25.797 10.211 1 96.5 280 PHE A O 1
ATOM 2156 N N . MET A 1 281 ? -6.738 -27.203 9.922 1 96.5 281 MET A N 1
ATOM 2157 C CA . MET A 1 281 ? -7.059 -27.328 8.5 1 96.5 281 MET A CA 1
ATOM 2158 C C . MET A 1 281 ? -6.844 -28.766 8.039 1 96.5 281 MET A C 1
ATOM 2160 O O . MET A 1 281 ? -6.168 -29.547 8.703 1 96.5 281 MET A O 1
ATOM 2164 N N . ARG A 1 282 ? -7.48 -29.094 7.023 1 97.44 282 ARG A N 1
ATOM 2165 C CA . ARG A 1 282 ? -7.129 -30.281 6.238 1 97.44 282 ARG A CA 1
ATOM 2166 C C . ARG A 1 282 ? -6.266 -29.906 5.043 1 97.44 282 ARG A C 1
ATOM 2168 O O . ARG A 1 282 ? -6.637 -29.047 4.246 1 97.44 282 ARG A O 1
ATOM 2175 N N . VAL A 1 283 ? -5.148 -30.562 4.953 1 97.12 283 VAL A N 1
ATOM 2176 C CA . VAL A 1 283 ? -4.176 -30.219 3.928 1 97.12 283 VAL A CA 1
ATOM 2177 C C . VAL A 1 283 ? -4.105 -31.328 2.883 1 97.12 283 VAL A C 1
ATOM 2179 O O . VAL A 1 283 ? -4.301 -32.5 3.203 1 97.12 283 VAL A O 1
ATOM 2182 N N . HIS A 1 284 ? -3.846 -30.953 1.652 1 95.69 284 HIS A N 1
ATOM 2183 C CA . HIS A 1 284 ? -3.844 -31.859 0.517 1 95.69 284 HIS A CA 1
ATOM 2184 C C . HIS A 1 284 ? -2.498 -31.844 -0.2 1 95.69 284 HIS A C 1
ATOM 2186 O O . HIS A 1 284 ? -1.79 -30.844 -0.181 1 95.69 284 HIS A O 1
ATOM 2192 N N . PRO A 1 285 ? -2.127 -32.938 -0.883 1 93.69 285 PRO A N 1
ATOM 2193 C CA . PRO A 1 285 ? -0.88 -32.969 -1.65 1 93.69 285 PRO A CA 1
ATOM 2194 C C . PRO A 1 285 ? -0.816 -31.906 -2.727 1 93.69 285 PRO A C 1
ATOM 2196 O O . PRO A 1 285 ? 0.269 -31.406 -3.049 1 93.69 285 PRO A O 1
ATOM 2199 N N . GLY A 1 286 ? -1.926 -31.453 -3.217 1 89.44 286 GLY A N 1
ATOM 2200 C CA . GLY A 1 286 ? -1.955 -30.438 -4.254 1 89.44 286 GLY A CA 1
ATOM 2201 C C . GLY A 1 286 ? -1.878 -29.016 -3.701 1 89.44 286 GLY A C 1
ATOM 2202 O O . GLY A 1 286 ? -1.861 -28.047 -4.461 1 89.44 286 GLY A O 1
ATOM 2203 N N . GLY A 1 287 ? -1.83 -28.906 -2.422 1 93.56 287 GLY A N 1
ATOM 2204 C CA . GLY A 1 287 ? -1.631 -27.594 -1.822 1 93.56 287 GLY A CA 1
ATOM 2205 C C . GLY A 1 287 ? -2.918 -26.969 -1.323 1 93.56 287 GLY A C 1
ATOM 2206 O O . GLY A 1 287 ? -2.9 -25.875 -0.742 1 93.56 287 GLY A O 1
ATOM 2207 N N . ALA A 1 288 ? -3.975 -27.672 -1.524 1 96.62 288 ALA A N 1
ATOM 2208 C CA . ALA A 1 288 ? -5.25 -27.141 -1.057 1 96.62 288 ALA A CA 1
ATOM 2209 C C . ALA A 1 288 ? -5.34 -27.203 0.466 1 96.62 288 ALA A C 1
ATOM 2211 O O . ALA A 1 288 ? -4.941 -28.188 1.087 1 96.62 288 ALA A O 1
ATOM 2212 N N . LEU A 1 289 ? -5.855 -26.125 1.04 1 97.75 289 LEU A N 1
ATOM 2213 C CA . LEU A 1 289 ? -6.078 -25.984 2.475 1 97.75 289 LEU A CA 1
ATOM 2214 C C . LEU A 1 289 ? -7.559 -25.781 2.777 1 97.75 289 LEU A C 1
ATOM 2216 O O . LEU A 1 289 ? -8.148 -24.781 2.361 1 97.75 289 LEU A O 1
ATOM 2220 N N . GLU A 1 290 ? -8.055 -26.688 3.463 1 96.88 290 GLU A N 1
ATOM 2221 C CA . GLU A 1 290 ? -9.453 -26.562 3.883 1 96.88 290 GLU A CA 1
ATOM 2222 C C . GLU A 1 290 ? -9.547 -26.016 5.305 1 96.88 290 GLU A C 1
ATOM 2224 O O . GLU A 1 290 ? -9.172 -26.688 6.262 1 96.88 290 GLU A O 1
ATOM 2229 N N . HIS A 1 291 ? -9.992 -24.859 5.375 1 94.94 291 HIS A N 1
ATOM 2230 C CA . HIS A 1 291 ? -10.172 -24.219 6.676 1 94.94 291 HIS A CA 1
ATOM 2231 C C . HIS A 1 291 ? -11.594 -24.422 7.188 1 94.94 291 HIS A C 1
ATOM 2233 O O . HIS A 1 291 ? -12.547 -23.875 6.629 1 94.94 291 HIS A O 1
ATOM 2239 N N . PHE A 1 292 ? -11.781 -25.031 8.25 1 88.81 292 PHE A N 1
ATOM 2240 C CA . PHE A 1 292 ? -13.078 -25.5 8.703 1 88.81 292 PHE A CA 1
ATOM 2241 C C . PHE A 1 292 ? -13.914 -24.359 9.273 1 88.81 292 PHE A C 1
ATOM 2243 O O . PHE A 1 292 ? -15.109 -24.266 9 1 88.81 292 PHE A O 1
ATOM 2250 N N . GLU A 1 293 ? -13.328 -23.562 10 1 87.12 293 GLU A N 1
ATOM 2251 C CA . GLU A 1 293 ? -14.078 -22.5 10.68 1 87.12 293 GLU A CA 1
ATOM 2252 C C . GLU A 1 293 ? -14.75 -21.562 9.672 1 87.12 293 GLU A C 1
ATOM 2254 O O . GLU A 1 293 ? -15.898 -21.172 9.852 1 87.12 293 GLU A O 1
ATOM 2259 N N . SER A 1 294 ? -14.031 -21.219 8.609 1 86.69 294 SER A N 1
ATOM 2260 C CA . SER A 1 294 ? -14.57 -20.297 7.617 1 86.69 294 SER A CA 1
ATOM 2261 C C . SER A 1 294 ? -15.188 -21.047 6.441 1 86.69 294 SER A C 1
ATOM 2263 O O . SER A 1 294 ? -15.758 -20.438 5.539 1 86.69 294 SER A O 1
ATOM 2265 N N . GLU A 1 295 ? -14.961 -22.375 6.398 1 88.06 295 GLU A N 1
ATOM 2266 C CA . GLU A 1 295 ? -15.445 -23.234 5.32 1 88.06 295 GLU A CA 1
ATOM 2267 C C . GLU A 1 295 ? -14.883 -22.797 3.971 1 88.06 295 GLU A C 1
ATOM 2269 O O . GLU A 1 295 ? -15.609 -22.766 2.973 1 88.06 295 GLU A O 1
ATOM 2274 N N . MET A 1 296 ? -13.672 -22.391 4.043 1 90.75 296 MET A N 1
ATOM 2275 C CA . MET A 1 296 ? -13.008 -21.938 2.822 1 90.75 296 MET A CA 1
ATOM 2276 C C . MET A 1 296 ? -11.867 -22.875 2.441 1 90.75 296 MET A C 1
ATOM 2278 O O . MET A 1 296 ? -11.266 -23.5 3.307 1 90.75 296 MET A O 1
ATOM 2282 N N . VAL A 1 297 ? -11.703 -22.906 1.135 1 95 297 VAL A N 1
ATOM 2283 C CA . VAL A 1 297 ? -10.555 -23.641 0.604 1 95 297 VAL A CA 1
ATOM 2284 C C . VAL A 1 297 ? -9.594 -22.672 -0.077 1 95 297 VAL A C 1
ATOM 2286 O O . VAL A 1 297 ? -10.016 -21.844 -0.901 1 95 297 VAL A O 1
ATOM 2289 N N . SER A 1 298 ? -8.367 -22.672 0.362 1 96.38 298 SER A N 1
ATOM 2290 C CA . SER A 1 298 ? -7.32 -21.828 -0.206 1 96.38 298 SER A CA 1
ATOM 2291 C C . SER A 1 298 ? -6.043 -22.625 -0.443 1 96.38 298 SER A C 1
ATOM 2293 O O . SER A 1 298 ? -5.965 -23.812 -0.1 1 96.38 298 SER A O 1
ATOM 2295 N N . THR A 1 299 ? -5.105 -22 -1.144 1 96.81 299 THR A N 1
ATOM 2296 C CA . THR A 1 299 ? -3.846 -22.688 -1.392 1 96.81 299 THR A CA 1
ATOM 2297 C C . THR A 1 299 ? -2.723 -22.078 -0.557 1 96.81 299 THR A C 1
ATOM 2299 O O . THR A 1 299 ? -1.601 -22.594 -0.552 1 96.81 299 THR A O 1
ATOM 2302 N N . ALA A 1 300 ? -3.059 -21.016 0.11 1 97.38 300 ALA A N 1
ATOM 2303 C CA . ALA A 1 300 ? -2.082 -20.391 0.989 1 97.38 300 ALA A CA 1
ATOM 2304 C C . ALA A 1 300 ? -2.775 -19.578 2.08 1 97.38 300 ALA A C 1
ATOM 2306 O O . ALA A 1 300 ? -3.863 -19.031 1.866 1 97.38 300 ALA A O 1
ATOM 2307 N N . LEU A 1 301 ? -2.117 -19.547 3.195 1 97.56 301 LEU A N 1
ATOM 2308 C CA . LEU A 1 301 ? -2.531 -18.641 4.266 1 97.56 301 LEU A CA 1
ATOM 2309 C C . LEU A 1 301 ? -1.85 -17.281 4.133 1 97.56 301 LEU A C 1
ATOM 2311 O O . LEU A 1 301 ? -0.683 -17.203 3.74 1 97.56 301 LEU A O 1
ATOM 2315 N N . TYR A 1 302 ? -2.607 -16.297 4.406 1 98 302 TYR A N 1
ATOM 2316 C CA . TYR A 1 302 ? -2.047 -14.953 4.477 1 98 302 TYR A CA 1
ATOM 2317 C C . TYR A 1 302 ? -2.051 -14.438 5.91 1 98 302 TYR A C 1
ATOM 2319 O O . TYR A 1 302 ? -3.043 -14.586 6.625 1 98 302 TYR A O 1
ATOM 2327 N N . TYR A 1 303 ? -0.934 -13.836 6.297 1 98.06 303 TYR A N 1
ATOM 2328 C CA . TYR A 1 303 ? -0.933 -13.117 7.57 1 98.06 303 TYR A CA 1
ATOM 2329 C C . TYR A 1 303 ? 0.071 -11.977 7.551 1 98.06 303 TYR A C 1
ATOM 2331 O O . TYR A 1 303 ? 1.041 -12 6.789 1 98.06 303 TYR A O 1
ATOM 2339 N N . GLU A 1 304 ? -0.202 -11.062 8.391 1 97.12 304 GLU A N 1
ATOM 2340 C CA . GLU A 1 304 ? 0.696 -9.922 8.547 1 97.12 304 GLU A CA 1
ATOM 2341 C C . GLU A 1 304 ? 1.383 -9.945 9.906 1 97.12 304 GLU A C 1
ATOM 2343 O O . GLU A 1 304 ? 0.766 -10.305 10.914 1 97.12 304 GLU A O 1
ATOM 2348 N N . ALA A 1 305 ? 2.6 -9.633 9.859 1 95.81 305 ALA A N 1
ATOM 2349 C CA . ALA A 1 305 ? 3.375 -9.422 11.078 1 95.81 305 ALA A CA 1
ATOM 2350 C C . ALA A 1 305 ? 3.863 -7.984 11.18 1 95.81 305 ALA A C 1
ATOM 2352 O O . ALA A 1 305 ? 4.586 -7.504 10.305 1 95.81 305 ALA A O 1
ATOM 2353 N N . ILE A 1 306 ? 3.516 -7.348 12.242 1 91.5 306 ILE A N 1
ATOM 2354 C CA . ILE A 1 306 ? 3.801 -5.926 12.398 1 91.5 306 ILE A CA 1
ATOM 2355 C C . ILE A 1 306 ? 4.879 -5.727 13.461 1 91.5 306 ILE A C 1
ATOM 2357 O O . ILE A 1 306 ? 4.652 -5.996 14.641 1 91.5 306 ILE A O 1
ATOM 2361 N N . PRO A 1 307 ? 5.977 -5.246 13.008 1 87.81 307 PRO A N 1
ATOM 2362 C CA . PRO A 1 307 ? 7.016 -4.98 14.008 1 87.81 307 PRO A CA 1
ATOM 2363 C C . PRO A 1 307 ? 6.719 -3.748 14.859 1 87.81 307 PRO A C 1
ATOM 2365 O O . PRO A 1 307 ? 6.035 -2.828 14.398 1 87.81 307 PRO A O 1
ATOM 2368 N N . ASP A 1 308 ? 7.242 -3.771 16.016 1 81 308 ASP A N 1
ATOM 2369 C CA . ASP A 1 308 ? 7.18 -2.582 16.859 1 81 308 ASP A CA 1
ATOM 2370 C C . ASP A 1 308 ? 7.973 -1.431 16.25 1 81 308 ASP A C 1
ATOM 2372 O O . ASP A 1 308 ? 9.086 -1.629 15.758 1 81 308 ASP A O 1
ATOM 2376 N N . ALA A 1 309 ? 7.391 -0.303 16.312 1 67.62 309 ALA A N 1
ATOM 2377 C CA . ALA A 1 309 ? 7.973 0.875 15.68 1 67.62 309 ALA A CA 1
ATOM 2378 C C . ALA A 1 309 ? 9.367 1.162 16.234 1 67.62 309 ALA A C 1
ATOM 2380 O O . ALA A 1 309 ? 10.227 1.682 15.516 1 67.62 309 ALA A O 1
ATOM 2381 N N . SER A 1 310 ? 9.547 0.896 17.375 1 62.56 310 SER A N 1
ATOM 2382 C CA . SER A 1 310 ? 10.82 1.182 18.031 1 62.56 310 SER A CA 1
ATOM 2383 C C . SER A 1 310 ? 11.938 0.309 17.469 1 62.56 310 SER A C 1
ATOM 2385 O O . SER A 1 310 ? 13.117 0.635 17.609 1 62.56 310 SER A O 1
ATOM 2387 N N . MET A 1 311 ? 11.531 -0.657 16.766 1 62.28 311 MET A N 1
ATOM 2388 C CA . MET A 1 311 ? 12.5 -1.622 16.25 1 62.28 311 MET A CA 1
ATOM 2389 C C . MET A 1 311 ? 12.961 -1.249 14.852 1 62.28 311 MET A C 1
ATOM 2391 O O . MET A 1 311 ? 14 -1.725 14.383 1 62.28 311 MET A O 1
ATOM 2395 N N . LEU A 1 312 ? 12.195 -0.415 14.375 1 62.03 312 LEU A N 1
ATOM 2396 C CA . LEU A 1 312 ? 12.43 -0.265 12.938 1 62.03 312 LEU A CA 1
ATOM 2397 C C . LEU A 1 312 ? 13.438 0.841 12.664 1 62.03 312 LEU A C 1
ATOM 2399 O O . LEU A 1 312 ? 13.062 2.006 12.5 1 62.03 312 LEU A O 1
ATOM 2403 N N . ASP A 1 313 ? 14.625 0.564 13.031 1 63.69 313 ASP A N 1
ATOM 2404 C CA . ASP A 1 313 ? 15.703 1.409 12.516 1 63.69 313 ASP A CA 1
ATOM 2405 C C . ASP A 1 313 ? 16.234 0.874 11.195 1 63.69 313 ASP A C 1
ATOM 2407 O O . ASP A 1 313 ? 16.969 -0.121 11.164 1 63.69 313 ASP A O 1
ATOM 2411 N N . PRO A 1 314 ? 15.828 1.525 10.156 1 58.66 314 PRO A N 1
ATOM 2412 C CA . PRO A 1 314 ? 16.156 0.99 8.836 1 58.66 314 PRO A CA 1
ATOM 2413 C C . PRO A 1 314 ? 17.641 0.75 8.641 1 58.66 314 PRO A C 1
ATOM 2415 O O . PRO A 1 314 ? 18.047 -0.221 7.992 1 58.66 314 PRO A O 1
ATOM 2418 N N . ASP A 1 315 ? 18.391 1.518 9.18 1 62.94 315 ASP A N 1
ATOM 2419 C CA . ASP A 1 315 ? 19.844 1.413 8.977 1 62.94 315 ASP A CA 1
ATOM 2420 C C . ASP A 1 315 ? 20.406 0.198 9.703 1 62.94 315 ASP A C 1
ATOM 2422 O O . ASP A 1 315 ? 21.453 -0.324 9.32 1 62.94 315 ASP A O 1
ATOM 2426 N N . ASN A 1 316 ? 19.625 -0.145 10.562 1 70.12 316 ASN A N 1
ATOM 2427 C CA . ASN A 1 316 ? 20.125 -1.282 11.328 1 70.12 316 ASN A CA 1
ATOM 2428 C C . ASN A 1 316 ? 19.625 -2.605 10.742 1 70.12 316 ASN A C 1
ATOM 2430 O O . ASN A 1 316 ? 20.297 -3.631 10.875 1 70.12 316 ASN A O 1
ATOM 2434 N N . PHE A 1 317 ? 18.641 -2.455 10.031 1 81.25 317 PHE A N 1
ATOM 2435 C CA . PHE A 1 317 ? 18.062 -3.697 9.539 1 81.25 317 PHE A CA 1
ATOM 2436 C C . PHE A 1 317 ? 18.734 -4.137 8.242 1 81.25 317 PHE A C 1
ATOM 2438 O O . PHE A 1 317 ? 18.891 -5.336 7.992 1 81.25 317 PHE A O 1
ATOM 2445 N N . ILE A 1 318 ? 19.156 -3.205 7.477 1 91.25 318 ILE A N 1
ATOM 2446 C CA . ILE A 1 318 ? 19.828 -3.504 6.215 1 91.25 318 ILE A CA 1
ATOM 2447 C C . ILE A 1 318 ? 21.047 -2.602 6.051 1 91.25 318 ILE A C 1
ATOM 2449 O O . ILE A 1 318 ? 20.906 -1.386 5.895 1 91.25 318 ILE A O 1
ATOM 2453 N N . ALA A 1 319 ? 22.156 -3.186 6.105 1 89.69 319 ALA A N 1
ATOM 2454 C CA . ALA A 1 319 ? 23.453 -2.504 5.988 1 89.69 319 ALA A CA 1
ATOM 2455 C C . ALA A 1 319 ? 24.375 -3.25 5.043 1 89.69 319 ALA A C 1
ATOM 2457 O O . ALA A 1 319 ? 24.125 -4.402 4.684 1 89.69 319 ALA A O 1
ATOM 2458 N N . PRO A 1 320 ? 25.422 -2.584 4.691 1 90.19 320 PRO A N 1
ATOM 2459 C CA . PRO A 1 320 ? 26.344 -3.229 3.756 1 90.19 320 PRO A CA 1
ATOM 2460 C C . PRO A 1 320 ? 26.938 -4.52 4.309 1 90.19 320 PRO A C 1
ATOM 2462 O O . PRO A 1 320 ? 27.312 -5.41 3.543 1 90.19 320 PRO A O 1
ATOM 2465 N N . ARG A 1 321 ? 27 -4.668 5.531 1 89.5 321 ARG A N 1
ATOM 2466 C CA . ARG A 1 321 ? 27.609 -5.844 6.148 1 89.5 321 ARG A CA 1
ATOM 2467 C C . ARG A 1 321 ? 26.672 -7.051 6.059 1 89.5 321 ARG A C 1
ATOM 2469 O O . ARG A 1 321 ? 27.125 -8.195 6.172 1 89.5 321 ARG A O 1
ATOM 2476 N N . ASN A 1 322 ? 25.438 -6.789 5.855 1 90.94 322 ASN A N 1
ATOM 2477 C CA . ASN A 1 322 ? 24.516 -7.918 5.918 1 90.94 322 ASN A CA 1
ATOM 2478 C C . ASN A 1 322 ? 23.531 -7.902 4.75 1 90.94 322 ASN A C 1
ATOM 2480 O O . ASN A 1 322 ? 22.625 -8.727 4.691 1 90.94 322 ASN A O 1
ATOM 2484 N N . GLY A 1 323 ? 23.703 -6.973 3.865 1 95 323 GLY A N 1
ATOM 2485 C CA . GLY A 1 323 ? 22.797 -6.859 2.734 1 95 323 GLY A CA 1
ATOM 2486 C C . GLY A 1 323 ? 23.469 -6.328 1.482 1 95 323 GLY A C 1
ATOM 2487 O O . GLY A 1 323 ? 24.688 -6.145 1.458 1 95 323 GLY A O 1
ATOM 2488 N N . PHE A 1 324 ? 22.641 -6.238 0.455 1 97.5 324 PHE A N 1
ATOM 2489 C CA . PHE A 1 324 ? 23.125 -5.777 -0.841 1 97.5 324 PHE A CA 1
ATOM 2490 C C . PHE A 1 324 ? 22.234 -4.66 -1.379 1 97.5 324 PHE A C 1
ATOM 2492 O O . PHE A 1 324 ? 21.078 -4.531 -0.977 1 97.5 324 PHE A O 1
ATOM 2499 N N . ALA A 1 325 ? 22.812 -3.861 -2.25 1 97.38 325 ALA A N 1
ATOM 2500 C CA . ALA A 1 325 ? 22.047 -2.768 -2.854 1 97.38 325 ALA A CA 1
ATOM 2501 C C . ALA A 1 325 ? 22.266 -2.725 -4.363 1 97.38 325 ALA A C 1
ATOM 2503 O O . ALA A 1 325 ? 23.344 -3.049 -4.855 1 97.38 325 ALA A O 1
ATOM 2504 N N . MET A 1 326 ? 21.266 -2.365 -5.062 1 96.69 326 MET A N 1
ATOM 2505 C CA . MET A 1 326 ? 21.328 -2.203 -6.512 1 96.69 326 MET A CA 1
ATOM 2506 C C . MET A 1 326 ? 20.172 -1.359 -7.023 1 96.69 326 MET A C 1
ATOM 2508 O O . MET A 1 326 ? 19.281 -1 -6.254 1 96.69 326 MET A O 1
ATOM 2512 N N . SER A 1 327 ? 20.297 -0.909 -8.273 1 95.62 327 SER A N 1
ATOM 2513 C CA . SER A 1 327 ? 19.219 -0.12 -8.867 1 95.62 327 SER A CA 1
ATOM 2514 C C . SER A 1 327 ? 17.953 -0.958 -9.062 1 95.62 327 SER A C 1
ATOM 2516 O O . SER A 1 327 ? 18.031 -2.184 -9.172 1 95.62 327 SER A O 1
ATOM 2518 N N . PHE A 1 328 ? 16.812 -0.341 -9.07 1 94.75 328 PHE A N 1
ATOM 2519 C CA . PHE A 1 328 ? 15.555 -1.028 -9.312 1 94.75 328 PHE A CA 1
ATOM 2520 C C . PHE A 1 328 ? 15.633 -1.876 -10.57 1 94.75 328 PHE A C 1
ATOM 2522 O O . PHE A 1 328 ? 15.172 -3.018 -10.594 1 94.75 328 PHE A O 1
ATOM 2529 N N . ARG A 1 329 ? 16.172 -1.426 -11.602 1 91 329 ARG A N 1
ATOM 2530 C CA . ARG A 1 329 ? 16.266 -2.1 -12.898 1 91 329 ARG A CA 1
ATOM 2531 C C . ARG A 1 329 ? 17 -3.43 -12.773 1 91 329 ARG A C 1
ATOM 2533 O O . ARG A 1 329 ? 16.625 -4.41 -13.422 1 91 329 ARG A O 1
ATOM 2540 N N . ASP A 1 330 ? 17.953 -3.42 -11.93 1 94.56 330 ASP A N 1
ATOM 2541 C CA . ASP A 1 330 ? 18.75 -4.629 -11.766 1 94.56 330 ASP A CA 1
ATOM 2542 C C . ASP A 1 330 ? 18.172 -5.531 -10.68 1 94.56 330 ASP A C 1
ATOM 2544 O O . ASP A 1 330 ? 18.422 -6.738 -10.672 1 94.56 330 ASP A O 1
ATOM 2548 N N . PHE A 1 331 ? 17.469 -4.949 -9.797 1 97.5 331 PHE A N 1
ATOM 2549 C CA . PHE A 1 331 ? 17 -5.648 -8.609 1 97.5 331 PHE A CA 1
ATOM 2550 C C . PHE A 1 331 ? 16.016 -6.742 -8.977 1 97.5 331 PHE A C 1
ATOM 2552 O O . PHE A 1 331 ? 16.141 -7.879 -8.516 1 97.5 331 PHE A O 1
ATOM 2559 N N . VAL A 1 332 ? 15.031 -6.465 -9.805 1 96.56 332 VAL A N 1
ATOM 2560 C CA . VAL A 1 332 ? 13.938 -7.395 -10.078 1 96.56 332 VAL A CA 1
ATOM 2561 C C . VAL A 1 332 ? 14.484 -8.625 -10.812 1 96.56 332 VAL A C 1
ATOM 2563 O O . VAL A 1 332 ? 14.227 -9.758 -10.406 1 96.56 332 VAL A O 1
ATOM 2566 N N . PRO A 1 333 ? 15.297 -8.445 -11.852 1 94.94 333 PRO A N 1
ATOM 2567 C CA . PRO A 1 333 ? 15.891 -9.633 -12.469 1 94.94 333 PRO A CA 1
ATOM 2568 C C . PRO A 1 333 ? 16.75 -10.438 -11.508 1 94.94 333 PRO A C 1
ATOM 2570 O O . PRO A 1 333 ? 16.719 -11.664 -11.523 1 94.94 333 PRO A O 1
ATOM 2573 N N . HIS A 1 334 ? 17.484 -9.75 -10.742 1 96.88 334 HIS A N 1
ATOM 2574 C CA . HIS A 1 334 ? 18.297 -10.43 -9.742 1 96.88 334 HIS A CA 1
ATOM 2575 C C . HIS A 1 334 ? 17.438 -11.25 -8.781 1 96.88 334 HIS A C 1
ATOM 2577 O O . HIS A 1 334 ? 17.719 -12.422 -8.523 1 96.88 334 HIS A O 1
ATOM 2583 N N . LEU A 1 335 ? 16.453 -10.586 -8.289 1 97.69 335 LEU A N 1
ATOM 2584 C CA . LEU A 1 335 ? 15.578 -11.266 -7.34 1 97.69 335 LEU A CA 1
ATOM 2585 C C . LEU A 1 335 ? 14.914 -12.477 -7.977 1 97.69 335 LEU A C 1
ATOM 2587 O O . LEU A 1 335 ? 14.773 -13.523 -7.34 1 97.69 335 LEU A O 1
ATOM 2591 N N . MET A 1 336 ? 14.508 -12.344 -9.195 1 96.12 336 MET A N 1
ATOM 2592 C CA . MET A 1 336 ? 13.922 -13.469 -9.922 1 96.12 336 MET A CA 1
ATOM 2593 C C . MET A 1 336 ? 14.883 -14.648 -9.984 1 96.12 336 MET A C 1
ATOM 2595 O O . MET A 1 336 ? 14.477 -15.789 -9.789 1 96.12 336 MET A O 1
ATOM 2599 N N . ALA A 1 337 ? 16.062 -14.336 -10.234 1 95.69 337 ALA A N 1
ATOM 2600 C CA . ALA A 1 337 ? 17.078 -15.383 -10.32 1 95.69 337 ALA A CA 1
ATOM 2601 C C . ALA A 1 337 ? 17.297 -16.031 -8.961 1 95.69 337 ALA A C 1
ATOM 2603 O O . ALA A 1 337 ? 17.438 -17.25 -8.867 1 95.69 337 ALA A O 1
ATOM 2604 N N . VAL A 1 338 ? 17.359 -15.211 -7.984 1 97.31 338 VAL A N 1
ATOM 2605 C CA . VAL A 1 338 ? 17.578 -15.719 -6.633 1 97.31 338 VAL A CA 1
ATOM 2606 C C . VAL A 1 338 ? 16.422 -16.641 -6.242 1 97.31 338 VAL A C 1
ATOM 2608 O O . VAL A 1 338 ? 16.641 -17.75 -5.734 1 97.31 338 VAL A O 1
ATOM 2611 N N . LEU A 1 339 ? 15.234 -16.234 -6.484 1 96.44 339 LEU A N 1
ATOM 2612 C CA . LEU A 1 339 ? 14.062 -17.016 -6.137 1 96.44 339 LEU A CA 1
ATOM 2613 C C . LEU A 1 339 ? 14.047 -18.344 -6.906 1 96.44 339 LEU A C 1
ATOM 2615 O O . LEU A 1 339 ? 13.617 -19.359 -6.379 1 96.44 339 LEU A O 1
ATOM 2619 N N . ASP A 1 340 ? 14.484 -18.297 -8.07 1 94.25 340 ASP A N 1
ATOM 2620 C CA . ASP A 1 340 ? 14.609 -19.516 -8.859 1 94.25 340 ASP A CA 1
ATOM 2621 C C . ASP A 1 340 ? 15.594 -20.484 -8.203 1 94.25 340 ASP A C 1
ATOM 2623 O O . ASP A 1 340 ? 15.297 -21.672 -8.055 1 94.25 340 ASP A O 1
ATOM 2627 N N . GLN A 1 341 ? 16.656 -19.953 -7.812 1 93.56 341 GLN A N 1
ATOM 2628 C CA . GLN A 1 341 ? 17.688 -20.766 -7.16 1 93.56 341 GLN A CA 1
ATOM 2629 C C . GLN A 1 341 ? 17.156 -21.375 -5.863 1 93.56 341 GLN A C 1
ATOM 2631 O O . GLN A 1 341 ? 17.578 -22.469 -5.473 1 93.56 341 GLN A O 1
ATOM 2636 N N . LEU A 1 342 ? 16.297 -20.625 -5.324 1 93.81 342 LEU A N 1
ATOM 2637 C CA . LEU A 1 342 ? 15.758 -21.078 -4.047 1 93.81 342 LEU A CA 1
ATOM 2638 C C . LEU A 1 342 ? 14.578 -22.016 -4.25 1 93.81 342 LEU A C 1
ATOM 2640 O O . LEU A 1 342 ? 13.852 -22.328 -3.301 1 93.81 342 LEU A O 1
ATOM 2644 N N . GLY A 1 343 ? 14.305 -22.359 -5.48 1 89.38 343 GLY A N 1
ATOM 2645 C CA . GLY A 1 343 ? 13.391 -23.453 -5.766 1 89.38 343 GLY A CA 1
ATOM 2646 C C . GLY A 1 343 ? 11.969 -22.984 -6.031 1 89.38 343 GLY A C 1
ATOM 2647 O O . GLY A 1 343 ? 11.047 -23.797 -6.117 1 89.38 343 GLY A O 1
ATOM 2648 N N . MET A 1 344 ? 11.734 -21.766 -6.168 1 92.31 344 MET A N 1
ATOM 2649 C CA . MET A 1 344 ? 10.391 -21.297 -6.469 1 92.31 344 MET A CA 1
ATOM 2650 C C . MET A 1 344 ? 10.023 -21.578 -7.922 1 92.31 344 MET A C 1
ATOM 2652 O O . MET A 1 344 ? 10.852 -21.438 -8.82 1 92.31 344 MET A O 1
ATOM 2656 N N . SER A 1 345 ? 8.805 -22.047 -8.07 1 90.88 345 SER A N 1
ATOM 2657 C CA . SER A 1 345 ? 8.32 -22.234 -9.43 1 90.88 345 SER A CA 1
ATOM 2658 C C . SER A 1 345 ? 8.227 -20.906 -10.18 1 90.88 345 SER A C 1
ATOM 2660 O O . SER A 1 345 ? 8.227 -19.844 -9.57 1 90.88 345 SER A O 1
ATOM 2662 N N . LEU A 1 346 ? 8.164 -21.016 -11.477 1 94 346 LEU A N 1
ATOM 2663 C CA . LEU A 1 346 ? 8.031 -19.812 -12.305 1 94 346 LEU A CA 1
ATOM 2664 C C . LEU A 1 346 ? 6.773 -19.031 -11.93 1 94 346 LEU A C 1
ATOM 2666 O O . LEU A 1 346 ? 6.809 -17.812 -11.844 1 94 346 LEU A O 1
ATOM 2670 N N . HIS A 1 347 ? 5.73 -19.734 -11.648 1 92.38 347 HIS A N 1
ATOM 2671 C CA . HIS A 1 347 ? 4.48 -19.094 -11.258 1 92.38 347 HIS A CA 1
ATOM 2672 C C . HIS A 1 347 ? 4.621 -18.359 -9.922 1 92.38 347 HIS A C 1
ATOM 2674 O O . HIS A 1 347 ? 4.203 -17.219 -9.789 1 92.38 347 HIS A O 1
ATOM 2680 N N . ALA A 1 348 ? 5.211 -19 -9.039 1 91.88 348 ALA A N 1
ATOM 2681 C CA . ALA A 1 348 ? 5.344 -18.438 -7.695 1 91.88 348 ALA A CA 1
ATOM 2682 C C . ALA A 1 348 ? 6.23 -17.188 -7.703 1 91.88 348 ALA A C 1
ATOM 2684 O O . ALA A 1 348 ? 5.914 -16.188 -7.055 1 91.88 348 ALA A O 1
ATOM 2685 N N . ARG A 1 349 ? 7.32 -17.281 -8.414 1 95 349 ARG A N 1
ATOM 2686 C CA . ARG A 1 349 ? 8.219 -16.141 -8.406 1 95 349 ARG A CA 1
ATOM 2687 C C . ARG A 1 349 ? 7.609 -14.961 -9.172 1 95 349 ARG A C 1
ATOM 2689 O O . ARG A 1 349 ? 7.789 -13.805 -8.781 1 95 349 ARG A O 1
ATOM 2696 N N . THR A 1 350 ? 6.898 -15.289 -10.266 1 95.88 350 THR A N 1
ATOM 2697 C CA . THR A 1 350 ? 6.195 -14.234 -10.984 1 95.88 350 THR A CA 1
ATOM 2698 C C . THR A 1 350 ? 5.176 -13.547 -10.078 1 95.88 350 THR A C 1
ATOM 2700 O O . THR A 1 350 ? 5.121 -12.32 -10.016 1 95.88 350 THR A O 1
ATOM 2703 N N . ALA A 1 351 ? 4.445 -14.359 -9.391 1 93.94 351 ALA A N 1
ATOM 2704 C CA . ALA A 1 351 ? 3.443 -13.82 -8.469 1 93.94 351 ALA A CA 1
ATOM 2705 C C . ALA A 1 351 ? 4.094 -12.945 -7.402 1 93.94 351 ALA A C 1
ATOM 2707 O O . ALA A 1 351 ? 3.588 -11.875 -7.074 1 93.94 351 ALA A O 1
ATOM 2708 N N . PHE A 1 352 ? 5.156 -13.406 -6.902 1 96.38 352 PHE A N 1
ATOM 2709 C CA . PHE A 1 352 ? 5.867 -12.672 -5.863 1 96.38 352 PHE A CA 1
ATOM 2710 C C . PHE A 1 352 ? 6.316 -11.312 -6.379 1 96.38 352 PHE A C 1
ATOM 2712 O O . PHE A 1 352 ? 6.113 -10.289 -5.715 1 96.38 352 PHE A O 1
ATOM 2719 N N . ILE A 1 353 ? 6.883 -11.312 -7.516 1 97.06 353 ILE A N 1
ATOM 2720 C CA . ILE A 1 353 ? 7.387 -10.07 -8.102 1 97.06 353 ILE A CA 1
ATOM 2721 C C . ILE A 1 353 ? 6.219 -9.133 -8.398 1 97.06 353 ILE A C 1
ATOM 2723 O O . ILE A 1 353 ? 6.238 -7.961 -7.996 1 97.06 353 ILE A O 1
ATOM 2727 N N . ASN A 1 354 ? 5.215 -9.609 -9.055 1 96.44 354 ASN A N 1
ATOM 2728 C CA . ASN A 1 354 ? 4.094 -8.773 -9.469 1 96.44 354 ASN A CA 1
ATOM 2729 C C . ASN A 1 354 ? 3.367 -8.18 -8.266 1 96.44 354 ASN A C 1
ATOM 2731 O O . ASN A 1 354 ? 2.854 -7.059 -8.336 1 96.44 354 ASN A O 1
ATOM 2735 N N . ASN A 1 355 ? 3.4 -8.922 -7.234 1 94.81 355 ASN A N 1
ATOM 2736 C CA . ASN A 1 355 ? 2.715 -8.461 -6.031 1 94.81 355 ASN A CA 1
ATOM 2737 C C . ASN A 1 355 ? 3.5 -7.355 -5.328 1 94.81 355 ASN A C 1
ATOM 2739 O O . ASN A 1 355 ? 2.957 -6.645 -4.484 1 94.81 355 ASN A O 1
ATOM 2743 N N . ASN A 1 356 ? 4.75 -7.262 -5.652 1 96.31 356 ASN A N 1
ATOM 2744 C CA . ASN A 1 356 ? 5.582 -6.367 -4.859 1 96.31 356 ASN A CA 1
ATOM 2745 C C . ASN A 1 356 ? 6.277 -5.324 -5.734 1 96.31 356 ASN A C 1
ATOM 2747 O O . ASN A 1 356 ? 6.902 -4.395 -5.219 1 96.31 356 ASN A O 1
ATOM 2751 N N . VAL A 1 357 ? 6.152 -5.406 -7.004 1 96.5 357 VAL A N 1
ATOM 2752 C CA . VAL A 1 357 ? 6.953 -4.605 -7.922 1 96.5 357 VAL A CA 1
ATOM 2753 C C . VAL A 1 357 ? 6.598 -3.127 -7.766 1 96.5 357 VAL A C 1
ATOM 2755 O O . VAL A 1 357 ? 7.461 -2.256 -7.914 1 96.5 357 VAL A O 1
ATOM 2758 N N . SER A 1 358 ? 5.395 -2.814 -7.492 1 93.5 358 SER A N 1
ATOM 2759 C CA . SER A 1 358 ? 4.992 -1.429 -7.27 1 93.5 358 SER A CA 1
ATOM 2760 C C . SER A 1 358 ? 5.777 -0.804 -6.121 1 93.5 358 SER A C 1
ATOM 2762 O O . SER A 1 358 ? 6.246 0.332 -6.227 1 93.5 358 SER A O 1
ATOM 2764 N N . ALA A 1 359 ? 5.891 -1.549 -5.066 1 91.12 359 ALA A N 1
ATOM 2765 C CA . ALA A 1 359 ? 6.645 -1.072 -3.908 1 91.12 359 ALA A CA 1
ATOM 2766 C C . ALA A 1 359 ? 8.133 -0.947 -4.234 1 91.12 359 ALA A C 1
ATOM 2768 O O . ALA A 1 359 ? 8.789 -0.002 -3.797 1 91.12 359 ALA A O 1
ATOM 2769 N N . PHE A 1 360 ? 8.672 -1.851 -4.98 1 95.69 360 PHE A N 1
ATOM 2770 C CA . PHE A 1 360 ? 10.07 -1.797 -5.391 1 95.69 360 PHE A CA 1
ATOM 2771 C C . PHE A 1 360 ? 10.336 -0.567 -6.25 1 95.69 360 PHE A C 1
ATOM 2773 O O . PHE A 1 360 ? 11.344 0.12 -6.066 1 95.69 360 PHE A O 1
ATOM 2780 N N . ALA A 1 361 ? 9.406 -0.293 -7.086 1 92.94 361 ALA A N 1
ATOM 2781 C CA . ALA A 1 361 ? 9.57 0.749 -8.094 1 92.94 361 ALA A CA 1
ATOM 2782 C C . ALA A 1 361 ? 9.531 2.137 -7.465 1 92.94 361 ALA A C 1
ATOM 2784 O O . ALA A 1 361 ? 9.906 3.125 -8.102 1 92.94 361 ALA A O 1
ATOM 2785 N N . ALA A 1 362 ? 9.094 2.188 -6.289 1 85.62 362 ALA A N 1
ATOM 2786 C CA . ALA A 1 362 ? 9.055 3.467 -5.582 1 85.62 362 ALA A CA 1
ATOM 2787 C C . ALA A 1 362 ? 10.469 3.959 -5.262 1 85.62 362 ALA A C 1
ATOM 2789 O O . ALA A 1 362 ? 10.656 5.121 -4.898 1 85.62 362 ALA A O 1
ATOM 2790 N N . HIS A 1 363 ? 11.406 3.059 -5.434 1 87.5 363 HIS A N 1
ATOM 2791 C CA . HIS A 1 363 ? 12.781 3.385 -5.07 1 87.5 363 HIS A CA 1
ATOM 2792 C C . HIS A 1 363 ? 13.711 3.248 -6.266 1 87.5 363 HIS A C 1
ATOM 2794 O O . HIS A 1 363 ? 13.695 2.232 -6.961 1 87.5 363 HIS A O 1
ATOM 2800 N N . LYS A 1 364 ? 14.484 4.262 -6.43 1 89.5 364 LYS A N 1
ATOM 2801 C CA . LYS A 1 364 ? 15.484 4.195 -7.488 1 89.5 364 LYS A CA 1
ATOM 2802 C C . LYS A 1 364 ? 16.547 3.141 -7.184 1 89.5 364 LYS A C 1
ATOM 2804 O O . LYS A 1 364 ? 16.969 2.406 -8.078 1 89.5 364 LYS A O 1
ATOM 2809 N N . ASN A 1 365 ? 16.953 3.18 -5.961 1 93.38 365 ASN A N 1
ATOM 2810 C CA . ASN A 1 365 ? 17.906 2.199 -5.453 1 93.38 365 ASN A CA 1
ATOM 2811 C C . ASN A 1 365 ? 17.344 1.432 -4.262 1 93.38 365 ASN A C 1
ATOM 2813 O O . ASN A 1 365 ? 16.672 2.01 -3.408 1 93.38 365 ASN A O 1
ATOM 2817 N N . ILE A 1 366 ? 17.641 0.139 -4.266 1 96.25 366 ILE A N 1
ATOM 2818 C CA . ILE A 1 366 ? 17.047 -0.731 -3.266 1 96.25 366 ILE A CA 1
ATOM 2819 C C . ILE A 1 366 ? 18.141 -1.489 -2.514 1 96.25 366 ILE A C 1
ATOM 2821 O O . ILE A 1 366 ? 19.031 -2.08 -3.129 1 96.25 366 ILE A O 1
ATOM 2825 N N . ALA A 1 367 ? 18.109 -1.404 -1.214 1 96.62 367 ALA A N 1
ATOM 2826 C CA . ALA A 1 367 ? 18.875 -2.307 -0.365 1 96.62 367 ALA A CA 1
ATOM 2827 C C . ALA A 1 367 ? 18 -3.441 0.166 1 96.62 367 ALA A C 1
ATOM 2829 O O . ALA A 1 367 ? 16.844 -3.232 0.503 1 96.62 367 ALA A O 1
ATOM 2830 N N . TYR A 1 368 ? 18.609 -4.652 0.234 1 97.62 368 TYR A N 1
ATOM 2831 C CA . TYR A 1 368 ? 17.781 -5.773 0.655 1 97.62 368 TYR A CA 1
ATOM 2832 C C . TYR A 1 368 ? 18.625 -6.875 1.285 1 97.62 368 TYR A C 1
ATOM 2834 O O . TYR A 1 368 ? 19.844 -6.871 1.168 1 97.62 368 TYR A O 1
ATOM 2842 N N . ARG A 1 369 ? 17.953 -7.789 1.913 1 96.75 369 ARG A N 1
ATOM 2843 C CA . ARG A 1 369 ? 18.547 -9.055 2.357 1 96.75 369 ARG A CA 1
ATOM 2844 C C . ARG A 1 369 ? 17.453 -10.078 2.658 1 96.75 369 ARG A C 1
ATOM 2846 O O . ARG A 1 369 ? 16.281 -9.719 2.834 1 96.75 369 ARG A O 1
ATOM 2853 N N . PHE A 1 370 ? 17.844 -11.305 2.678 1 97.56 370 PHE A N 1
ATOM 2854 C CA . PHE A 1 370 ? 17.031 -12.391 3.195 1 97.56 370 PHE A CA 1
ATOM 2855 C C . PHE A 1 370 ? 17.406 -12.727 4.633 1 97.56 370 PHE A C 1
ATOM 2857 O O . PHE A 1 370 ? 18.594 -12.727 4.98 1 97.56 370 PHE A O 1
ATOM 2864 N N . LEU A 1 371 ? 16.391 -12.969 5.375 1 96.56 371 LEU A N 1
ATOM 2865 C CA . LEU A 1 371 ? 16.641 -13.32 6.766 1 96.56 371 LEU A CA 1
ATOM 2866 C C . LEU A 1 371 ? 16.906 -14.812 6.91 1 96.56 371 LEU A C 1
ATOM 2868 O O . LEU A 1 371 ? 16.328 -15.617 6.184 1 96.56 371 LEU A O 1
ATOM 2872 N N . SER A 1 372 ? 17.734 -15.109 7.883 1 96.25 372 SER A N 1
ATOM 2873 C CA . SER A 1 372 ? 17.953 -16.5 8.227 1 96.25 372 SER A CA 1
ATOM 2874 C C . SER A 1 372 ? 16.766 -17.078 9.016 1 96.25 372 SER A C 1
ATOM 2876 O O . SER A 1 372 ? 16 -16.328 9.625 1 96.25 372 SER A O 1
ATOM 2878 N N . PRO A 1 373 ? 16.688 -18.375 9 1 95.81 373 PRO A N 1
ATOM 2879 C CA . PRO A 1 373 ? 15.578 -19.016 9.719 1 95.81 373 PRO A CA 1
ATOM 2880 C C . PRO A 1 373 ? 15.531 -18.625 11.195 1 95.81 373 PRO A C 1
ATOM 2882 O O . PRO A 1 373 ? 14.453 -18.391 11.742 1 95.81 373 PRO A O 1
ATOM 2885 N N . SER A 1 374 ? 16.656 -18.516 11.781 1 95.12 374 SER A N 1
ATOM 2886 C CA . SER A 1 374 ? 16.719 -18.172 13.203 1 95.12 374 SER A CA 1
ATOM 2887 C C . SER A 1 374 ? 16.188 -16.75 13.445 1 95.12 374 SER A C 1
ATOM 2889 O O . SER A 1 374 ? 15.484 -16.516 14.43 1 95.12 374 SER A O 1
ATOM 2891 N N . LYS A 1 375 ? 16.531 -15.875 12.594 1 93.56 375 LYS A N 1
ATOM 2892 C CA . LYS A 1 375 ? 16.062 -14.492 12.734 1 93.56 375 LYS A CA 1
ATOM 2893 C C . LYS A 1 375 ? 14.555 -14.398 12.539 1 93.56 375 LYS A C 1
ATOM 2895 O O . LYS A 1 375 ? 13.875 -13.648 13.234 1 93.56 375 LYS A O 1
ATOM 2900 N N . ILE A 1 376 ? 14.031 -15.133 11.594 1 96.12 376 ILE A N 1
ATOM 2901 C CA . ILE A 1 376 ? 12.594 -15.141 11.336 1 96.12 376 ILE A CA 1
ATOM 2902 C C . ILE A 1 376 ? 11.852 -15.711 12.539 1 96.12 376 ILE A C 1
ATOM 2904 O O . ILE A 1 376 ? 10.875 -15.133 13.008 1 96.12 376 ILE A O 1
ATOM 2908 N N . ALA A 1 377 ? 12.398 -16.797 13.031 1 95.56 377 ALA A N 1
ATOM 2909 C CA . ALA A 1 377 ? 11.766 -17.484 14.156 1 95.56 377 ALA A CA 1
ATOM 2910 C C . ALA A 1 377 ? 11.75 -16.609 15.398 1 95.56 377 ALA A C 1
ATOM 2912 O O . ALA A 1 377 ? 10.836 -16.703 16.219 1 95.56 377 ALA A O 1
ATOM 2913 N N . ALA A 1 378 ? 12.703 -15.719 15.492 1 93.56 378 ALA A N 1
ATOM 2914 C CA . ALA A 1 378 ? 12.766 -14.797 16.625 1 93.56 378 ALA A CA 1
ATOM 2915 C C . ALA A 1 378 ? 11.641 -13.766 16.547 1 93.56 378 ALA A C 1
ATOM 2917 O O . ALA A 1 378 ? 11.234 -13.211 17.578 1 93.56 378 ALA A O 1
ATOM 2918 N N . ALA A 1 379 ? 11.164 -13.555 15.391 1 93.44 379 ALA A N 1
ATOM 2919 C CA . ALA A 1 379 ? 10.047 -12.633 15.203 1 93.44 379 ALA A CA 1
ATOM 2920 C C . ALA A 1 379 ? 8.711 -13.367 15.25 1 93.44 379 ALA A C 1
ATOM 2922 O O . ALA A 1 379 ? 7.84 -13.039 16.062 1 93.44 379 ALA A O 1
ATOM 2923 N N . VAL A 1 380 ? 8.625 -14.359 14.391 1 97 380 VAL A N 1
ATOM 2924 C CA . VAL A 1 380 ? 7.422 -15.18 14.289 1 97 380 VAL A CA 1
ATOM 2925 C C . VAL A 1 380 ? 7.809 -16.656 14.172 1 97 380 VAL A C 1
ATOM 2927 O O . VAL A 1 380 ? 8.367 -17.062 13.148 1 97 380 VAL A O 1
ATOM 2930 N N . ASP A 1 381 ? 7.422 -17.406 15.094 1 97.06 381 ASP A N 1
ATOM 2931 C CA . ASP A 1 381 ? 7.668 -18.844 15.047 1 97.06 381 ASP A CA 1
ATOM 2932 C C . ASP A 1 381 ? 6.449 -19.594 14.516 1 97.06 381 ASP A C 1
ATOM 2934 O O . ASP A 1 381 ? 5.309 -19.203 14.781 1 97.06 381 ASP A O 1
ATOM 2938 N N . ILE A 1 382 ? 6.707 -20.641 13.734 1 97.38 382 ILE A N 1
ATOM 2939 C CA . ILE A 1 382 ? 5.641 -21.469 13.164 1 97.38 382 ILE A CA 1
ATOM 2940 C C . ILE A 1 382 ? 5.801 -22.906 13.633 1 97.38 382 ILE A C 1
ATOM 2942 O O . ILE A 1 382 ? 6.879 -23.5 13.508 1 97.38 382 ILE A O 1
ATOM 2946 N N . ALA A 1 383 ? 4.734 -23.422 14.141 1 96.19 383 ALA A N 1
ATOM 2947 C CA . ALA A 1 383 ? 4.703 -24.828 14.516 1 96.19 383 ALA A CA 1
ATOM 2948 C C . ALA A 1 383 ? 3.562 -25.562 13.82 1 96.19 383 ALA A C 1
ATOM 2950 O O . ALA A 1 383 ? 2.465 -25.016 13.672 1 96.19 383 ALA A O 1
ATOM 2951 N N . VAL A 1 384 ? 3.898 -26.734 13.406 1 96.31 384 VAL A N 1
ATOM 2952 C CA . VAL A 1 384 ? 2.881 -27.594 12.805 1 96.31 384 VAL A CA 1
ATOM 2953 C C . VAL A 1 384 ? 2.826 -28.922 13.539 1 96.31 384 VAL A C 1
ATOM 2955 O O . VAL A 1 384 ? 3.811 -29.344 14.148 1 96.31 384 VAL A O 1
ATOM 2958 N N . THR A 1 385 ? 1.75 -29.594 13.461 1 93.12 385 THR A N 1
ATOM 2959 C CA . THR A 1 385 ? 1.56 -30.828 14.211 1 93.12 385 THR A CA 1
ATOM 2960 C C . THR A 1 385 ? 2.195 -32 13.477 1 93.12 385 THR A C 1
ATOM 2962 O O . THR A 1 385 ? 2.395 -33.094 14.062 1 93.12 385 THR A O 1
ATOM 2965 N N . THR A 1 386 ? 2.557 -31.891 12.344 1 90.44 386 THR A N 1
ATOM 2966 C CA . THR A 1 386 ? 3.141 -33 11.57 1 90.44 386 THR A CA 1
ATOM 2967 C C . THR A 1 386 ? 4.66 -33 11.695 1 90.44 386 THR A C 1
ATOM 2969 O O . THR A 1 386 ? 5.301 -31.953 11.5 1 90.44 386 THR A O 1
ATOM 2972 N N . ASP A 1 387 ? 5.184 -34.219 12.023 1 87.56 387 ASP A N 1
ATOM 2973 C CA . ASP A 1 387 ? 6.625 -34.406 12.109 1 87.56 387 ASP A CA 1
ATOM 2974 C C . ASP A 1 387 ? 7.047 -35.656 11.359 1 87.56 387 ASP A C 1
ATOM 2976 O O . ASP A 1 387 ? 6.422 -36.719 11.508 1 87.56 387 ASP A O 1
ATOM 2980 N N . PRO A 1 388 ? 7.992 -35.562 10.5 1 90.56 388 PRO A N 1
ATOM 2981 C CA . PRO A 1 388 ? 8.891 -34.469 10.188 1 90.56 388 PRO A CA 1
ATOM 2982 C C . PRO A 1 388 ? 8.266 -33.438 9.219 1 90.56 388 PRO A C 1
ATOM 2984 O O . PRO A 1 388 ? 7.395 -33.812 8.422 1 90.56 388 PRO A O 1
ATOM 2987 N N . CYS A 1 389 ? 8.734 -32.156 9.391 1 94.25 389 CYS A N 1
ATOM 2988 C CA . CYS A 1 389 ? 8.289 -31.094 8.508 1 94.25 389 CYS A CA 1
ATOM 2989 C C . CYS A 1 389 ? 9.484 -30.297 7.996 1 94.25 389 CYS A C 1
ATOM 2991 O O . CYS A 1 389 ? 10.383 -29.938 8.766 1 94.25 389 CYS A O 1
ATOM 2993 N N . VAL A 1 390 ? 9.516 -30.109 6.723 1 95.12 390 VAL A N 1
ATOM 2994 C CA . VAL A 1 390 ? 10.547 -29.281 6.125 1 95.12 390 VAL A CA 1
ATOM 2995 C C . VAL A 1 390 ? 10.047 -27.844 5.984 1 95.12 390 VAL A C 1
ATOM 2997 O O . VAL A 1 390 ? 9.055 -27.594 5.297 1 95.12 390 VAL A O 1
ATOM 3000 N N . PHE A 1 391 ? 10.797 -26.953 6.613 1 95.38 391 PHE A N 1
ATOM 3001 C CA . PHE A 1 391 ? 10.445 -25.547 6.531 1 95.38 391 PHE A CA 1
ATOM 3002 C C . PHE A 1 391 ? 11.367 -24.812 5.559 1 95.38 391 PHE A C 1
ATOM 3004 O O . PHE A 1 391 ? 12.586 -24.984 5.609 1 95.38 391 PHE A O 1
ATOM 3011 N N . THR A 1 392 ? 10.789 -24.094 4.684 1 95.56 392 THR A N 1
ATOM 3012 C CA . THR A 1 392 ? 11.492 -23.125 3.857 1 95.56 392 THR A CA 1
ATOM 3013 C C . THR A 1 392 ? 10.859 -21.75 3.99 1 95.56 392 THR A C 1
ATOM 3015 O O . THR A 1 392 ? 9.766 -21.5 3.465 1 95.56 392 THR A O 1
ATOM 3018 N N . ARG A 1 393 ? 11.516 -20.891 4.656 1 97.12 393 ARG A N 1
ATOM 3019 C CA . ARG A 1 393 ? 10.984 -19.562 4.891 1 97.12 393 ARG A CA 1
ATOM 3020 C C . ARG A 1 393 ? 11.836 -18.5 4.199 1 97.12 393 ARG A C 1
ATOM 3022 O O . ARG A 1 393 ? 12.977 -18.25 4.594 1 97.12 393 ARG A O 1
ATOM 3029 N N . LEU A 1 394 ? 11.289 -17.969 3.164 1 97.75 394 LEU A N 1
ATOM 3030 C CA . LEU A 1 394 ? 11.945 -16.891 2.434 1 97.75 394 LEU A CA 1
ATOM 3031 C C . LEU A 1 394 ? 11.398 -15.531 2.875 1 97.75 394 LEU A C 1
ATOM 3033 O O . LEU A 1 394 ? 10.305 -15.133 2.477 1 97.75 394 LEU A O 1
ATOM 3037 N N . PHE A 1 395 ? 12.172 -14.844 3.678 1 97.94 395 PHE A N 1
ATOM 3038 C CA . PHE A 1 395 ? 11.758 -13.555 4.227 1 97.94 395 PHE A CA 1
ATOM 3039 C C . PHE A 1 395 ? 12.633 -12.43 3.693 1 97.94 395 PHE A C 1
ATOM 3041 O O . PHE A 1 395 ? 13.781 -12.273 4.121 1 97.94 395 PHE A O 1
ATOM 3048 N N . LEU A 1 396 ? 12.07 -11.672 2.785 1 98 396 LEU A N 1
ATOM 3049 C CA . LEU A 1 396 ? 12.773 -10.562 2.156 1 98 396 LEU A CA 1
ATOM 3050 C C . LEU A 1 396 ? 12.492 -9.25 2.885 1 98 396 LEU A C 1
ATOM 3052 O O . LEU A 1 396 ? 11.336 -8.883 3.078 1 98 396 LEU A O 1
ATOM 3056 N N . ILE A 1 397 ? 13.523 -8.617 3.299 1 96.38 397 ILE A N 1
ATOM 3057 C CA . ILE A 1 397 ? 13.383 -7.25 3.779 1 96.38 397 ILE A CA 1
ATOM 3058 C C . ILE A 1 397 ? 14.102 -6.293 2.828 1 96.38 397 ILE A C 1
ATOM 3060 O O . ILE A 1 397 ? 15.172 -6.617 2.303 1 96.38 397 ILE A O 1
ATOM 3064 N N . PHE A 1 398 ? 13.484 -5.176 2.604 1 96.19 398 PHE A N 1
ATOM 3065 C CA . PHE A 1 398 ? 14.117 -4.23 1.696 1 96.19 398 PHE A CA 1
ATOM 3066 C C . PHE A 1 398 ? 13.812 -2.795 2.105 1 96.19 398 PHE A C 1
ATOM 3068 O O . PHE A 1 398 ? 12.914 -2.555 2.918 1 96.19 398 PHE A O 1
ATOM 3075 N N . ARG A 1 399 ? 14.562 -1.842 1.583 1 90.81 399 ARG A N 1
ATOM 3076 C CA . ARG A 1 399 ? 14.344 -0.413 1.783 1 90.81 399 ARG A CA 1
ATOM 3077 C C . ARG A 1 399 ? 14.914 0.397 0.624 1 90.81 399 ARG A C 1
ATOM 3079 O O . ARG A 1 399 ? 15.781 -0.085 -0.109 1 90.81 399 ARG A O 1
ATOM 3086 N N . GLY A 1 400 ? 14.375 1.579 0.457 1 88.88 400 GLY A N 1
ATOM 3087 C CA . GLY A 1 400 ? 14.938 2.508 -0.51 1 88.88 400 GLY A CA 1
ATOM 3088 C C . GLY A 1 400 ? 16.188 3.209 -0.006 1 88.88 400 GLY A C 1
ATOM 3089 O O . GLY A 1 400 ? 16.328 3.438 1.196 1 88.88 400 GLY A O 1
ATOM 3090 N N . LEU A 1 401 ? 17.031 3.529 -0.982 1 86.94 401 LEU A N 1
ATOM 3091 C CA . LEU A 1 401 ? 18.234 4.273 -0.653 1 86.94 401 LEU A CA 1
ATOM 3092 C C . LEU A 1 401 ? 18.25 5.629 -1.348 1 86.94 401 LEU A C 1
ATOM 3094 O O . LEU A 1 401 ? 17.844 5.742 -2.508 1 86.94 401 LEU A O 1
ATOM 3098 N N . ASN A 1 402 ? 18.703 6.512 -0.607 1 75.5 402 ASN A N 1
ATOM 3099 C CA . ASN A 1 402 ? 18.969 7.785 -1.267 1 75.5 402 ASN A CA 1
ATOM 3100 C C . ASN A 1 402 ? 20.359 7.793 -1.917 1 75.5 402 ASN A C 1
ATOM 3102 O O . ASN A 1 402 ? 21.125 6.84 -1.765 1 75.5 402 ASN A O 1
ATOM 3106 N N . ASP A 1 403 ? 20.641 8.797 -2.57 1 71.31 403 ASP A N 1
ATOM 3107 C CA . ASP A 1 403 ? 21.859 8.852 -3.371 1 71.31 403 ASP A CA 1
ATOM 3108 C C . ASP A 1 403 ? 23.109 8.766 -2.486 1 71.31 403 ASP A C 1
ATOM 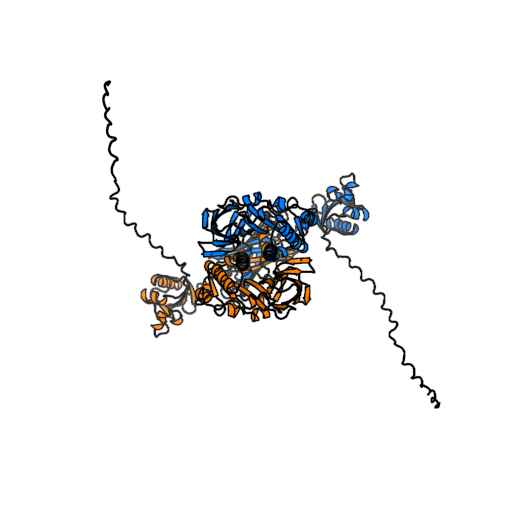3110 O O . ASP A 1 403 ? 24.094 8.156 -2.869 1 71.31 403 ASP A O 1
ATOM 3114 N N . GLU A 1 404 ? 23.047 9.367 -1.354 1 71.25 404 GLU A N 1
ATOM 3115 C CA . GLU A 1 404 ? 24.188 9.344 -0.436 1 71.25 404 GLU A CA 1
ATOM 3116 C C . GLU A 1 404 ? 24.422 7.945 0.117 1 71.25 404 GLU A C 1
ATOM 3118 O O . GLU A 1 404 ? 25.562 7.512 0.262 1 71.25 404 GLU A O 1
ATOM 3123 N N . GLU A 1 405 ? 23.406 7.23 0.312 1 83.5 405 GLU A N 1
ATOM 3124 C CA . GLU A 1 405 ? 23.484 5.91 0.932 1 83.5 405 GLU A CA 1
ATOM 3125 C C . GLU A 1 405 ? 23.984 4.863 -0.054 1 83.5 405 GLU A C 1
ATOM 3127 O O . GLU A 1 405 ? 24.578 3.861 0.348 1 83.5 405 GLU A O 1
ATOM 3132 N N . VAL A 1 406 ? 23.781 5.137 -1.234 1 87.62 406 VAL A N 1
ATOM 3133 C CA . VAL A 1 406 ? 24.156 4.172 -2.26 1 87.62 406 VAL A CA 1
ATOM 3134 C C . VAL A 1 406 ? 25.672 3.93 -2.203 1 87.62 406 VAL A C 1
ATOM 3136 O O . VAL A 1 406 ? 26.125 2.795 -2.354 1 87.62 406 VAL A O 1
ATOM 3139 N N . GLY A 1 407 ? 26.344 4.996 -1.981 1 87.75 407 GLY A N 1
ATOM 3140 C CA . GLY A 1 407 ? 27.797 4.891 -1.916 1 87.75 407 GLY A CA 1
ATOM 3141 C C . GLY A 1 407 ? 28.281 4.02 -0.773 1 87.75 407 GLY A C 1
ATOM 3142 O O . GLY A 1 407 ? 29.344 3.398 -0.867 1 87.75 407 GLY A O 1
ATOM 3143 N N . MET A 1 408 ? 27.531 3.896 0.223 1 89.38 408 MET A N 1
ATOM 3144 C CA . MET A 1 408 ? 27.891 3.094 1.389 1 89.38 408 MET A CA 1
ATOM 3145 C C . MET A 1 408 ? 27.922 1.609 1.041 1 89.38 408 MET A C 1
ATOM 3147 O O . MET A 1 408 ? 28.547 0.812 1.74 1 89.38 408 MET A O 1
ATOM 3151 N N . PHE A 1 409 ? 27.281 1.209 0.037 1 93.88 409 PHE A N 1
ATOM 3152 C CA . PHE A 1 409 ? 27.172 -0.197 -0.33 1 93.88 409 PHE A CA 1
ATOM 3153 C C . PHE A 1 409 ? 28.203 -0.563 -1.391 1 93.88 409 PHE A C 1
ATOM 3155 O O . PHE A 1 409 ? 28.047 -1.562 -2.098 1 93.88 409 PHE A O 1
ATOM 3162 N N . ALA A 1 410 ? 29.172 0.261 -1.334 1 88.94 410 ALA A N 1
ATOM 3163 C CA . ALA A 1 410 ? 30.281 -0.095 -2.215 1 88.94 410 ALA A CA 1
ATOM 3164 C C . ALA A 1 410 ? 30.859 -1.467 -1.857 1 88.94 410 ALA A C 1
ATOM 3166 O O . ALA A 1 410 ? 31.188 -1.723 -0.699 1 88.94 410 ALA A O 1
ATOM 3167 N N . GLY A 1 411 ? 30.938 -2.385 -2.775 1 92.06 411 GLY A N 1
ATOM 3168 C CA . GLY A 1 411 ? 31.375 -3.756 -2.539 1 92.06 411 GLY A CA 1
ATOM 3169 C C . GLY A 1 411 ? 30.234 -4.672 -2.135 1 92.06 411 GLY A C 1
ATOM 3170 O O . GLY A 1 411 ? 30.453 -5.832 -1.79 1 92.06 411 GLY A O 1
ATOM 3171 N N . ALA A 1 412 ? 29.156 -4.188 -2.016 1 96.06 412 ALA A N 1
ATOM 3172 C CA . ALA A 1 412 ? 27.938 -4.938 -1.695 1 96.06 412 ALA A CA 1
ATOM 3173 C C . ALA A 1 412 ? 26.828 -4.629 -2.693 1 96.06 412 ALA A C 1
ATOM 3175 O O . ALA A 1 412 ? 25.703 -4.336 -2.299 1 96.06 412 ALA A O 1
ATOM 3176 N N . GLY A 1 413 ? 27.25 -4.695 -3.92 1 95.38 413 GLY A N 1
ATOM 3177 C CA . GLY A 1 413 ? 26.328 -4.402 -5 1 95.38 413 GLY A CA 1
ATOM 3178 C C . GLY A 1 413 ? 25.812 -5.648 -5.703 1 95.38 413 GLY A C 1
ATOM 3179 O O . GLY A 1 413 ? 25.766 -6.727 -5.109 1 95.38 413 GLY A O 1
ATOM 3180 N N . GLU A 1 414 ? 25.422 -5.469 -6.883 1 94.69 414 GLU A N 1
ATOM 3181 C CA . GLU A 1 414 ? 24.812 -6.527 -7.684 1 94.69 414 GLU A CA 1
ATOM 3182 C C . GLU A 1 414 ? 25.781 -7.684 -7.898 1 94.69 414 GLU A C 1
ATOM 3184 O O . GLU A 1 414 ? 25.391 -8.852 -7.805 1 94.69 414 GLU A O 1
ATOM 3189 N N . LYS A 1 415 ? 26.969 -7.371 -8.188 1 95.25 415 LYS A N 1
ATOM 3190 C CA . LYS A 1 415 ? 27.969 -8.391 -8.469 1 95.25 415 LYS A CA 1
ATOM 3191 C C . LYS A 1 415 ? 28.172 -9.32 -7.27 1 95.25 415 LYS A C 1
ATOM 3193 O O . LYS A 1 415 ? 28.156 -10.539 -7.418 1 95.25 415 LYS A O 1
ATOM 3198 N N . GLU A 1 416 ? 28.359 -8.688 -6.16 1 96.25 416 GLU A N 1
ATOM 3199 C CA . GLU A 1 416 ? 28.531 -9.461 -4.934 1 96.25 416 GLU A CA 1
ATOM 3200 C C . GLU A 1 416 ? 27.281 -10.258 -4.594 1 96.25 416 GLU A C 1
ATOM 3202 O O . GLU A 1 416 ? 27.359 -11.398 -4.129 1 96.25 416 GLU A O 1
ATOM 3207 N N . ALA A 1 417 ? 26.141 -9.688 -4.809 1 97 417 ALA A N 1
ATOM 3208 C CA . ALA A 1 417 ? 24.875 -10.352 -4.531 1 97 417 ALA A CA 1
ATOM 3209 C C . ALA A 1 417 ? 24.703 -11.594 -5.41 1 97 417 ALA A C 1
ATOM 3211 O O . ALA A 1 417 ? 24.203 -12.625 -4.949 1 97 417 ALA A O 1
ATOM 3212 N N . ASN A 1 418 ? 25.094 -11.484 -6.625 1 95.25 418 ASN A N 1
ATOM 3213 C CA . ASN A 1 418 ? 24.969 -12.586 -7.574 1 95.25 418 ASN A CA 1
ATOM 3214 C C . ASN A 1 418 ? 25.875 -13.758 -7.188 1 95.25 418 ASN A C 1
ATOM 3216 O O . ASN A 1 418 ? 25.562 -14.914 -7.492 1 95.25 418 ASN A O 1
ATOM 3220 N N . ALA A 1 419 ? 26.875 -13.445 -6.535 1 95.31 419 ALA A N 1
ATOM 3221 C CA . ALA A 1 419 ? 27.828 -14.484 -6.148 1 95.31 419 ALA A CA 1
ATOM 3222 C C . ALA A 1 419 ? 27.531 -15.016 -4.754 1 95.31 419 ALA A C 1
ATOM 3224 O O . ALA A 1 419 ? 28.172 -15.969 -4.293 1 95.31 419 ALA A O 1
ATOM 3225 N N . HIS A 1 420 ? 26.578 -14.453 -4.113 1 95.31 420 HIS A N 1
ATOM 3226 C CA . HIS A 1 420 ? 26.281 -14.789 -2.729 1 95.31 420 HIS A CA 1
ATOM 3227 C C . HIS A 1 420 ? 25.547 -16.125 -2.635 1 95.31 420 HIS A C 1
ATOM 3229 O O . HIS A 1 420 ? 24.75 -16.469 -3.512 1 95.31 420 HIS A O 1
ATOM 3235 N N . ASN A 1 421 ? 25.812 -16.875 -1.612 1 96.06 421 ASN A N 1
ATOM 3236 C CA . ASN A 1 421 ? 25.156 -18.156 -1.406 1 96.06 421 ASN A CA 1
ATOM 3237 C C . ASN A 1 421 ? 23.828 -17.984 -0.652 1 96.06 421 ASN A C 1
ATOM 3239 O O . ASN A 1 421 ? 23.766 -18.266 0.545 1 96.06 421 ASN A O 1
ATOM 3243 N N . TRP A 1 422 ? 22.828 -17.719 -1.314 1 96.88 422 TRP A N 1
ATOM 3244 C CA . TRP A 1 422 ? 21.516 -17.438 -0.727 1 96.88 422 TRP A CA 1
ATOM 3245 C C . TRP A 1 422 ? 20.906 -18.703 -0.13 1 96.88 422 TRP A C 1
ATOM 3247 O O . TRP A 1 422 ? 20.156 -18.641 0.843 1 96.88 422 TRP A O 1
ATOM 3257 N N . ARG A 1 423 ? 21.188 -19.859 -0.684 1 96.12 423 ARG A N 1
ATOM 3258 C CA . ARG A 1 423 ? 20.672 -21.109 -0.156 1 96.12 423 ARG A CA 1
ATOM 3259 C C . ARG A 1 423 ? 21.141 -21.328 1.281 1 96.12 423 ARG A C 1
ATOM 3261 O O . ARG A 1 423 ? 20.359 -21.781 2.127 1 96.12 423 ARG A O 1
ATOM 3268 N N . GLU A 1 424 ? 22.312 -21.016 1.486 1 95.94 424 GLU A N 1
ATOM 3269 C CA . GLU A 1 424 ? 22.844 -21.141 2.84 1 95.94 424 GLU A CA 1
ATOM 3270 C C . GLU A 1 424 ? 22.172 -20.156 3.791 1 95.94 424 GLU A C 1
ATOM 3272 O O . GLU A 1 424 ? 21.828 -20.516 4.922 1 95.94 424 GLU A O 1
ATOM 3277 N N . ILE A 1 425 ? 21.953 -18.984 3.404 1 95.44 425 ILE A N 1
ATOM 3278 C CA . ILE A 1 425 ? 21.375 -17.938 4.238 1 95.44 425 ILE A CA 1
ATOM 3279 C C . ILE A 1 425 ? 19.969 -18.344 4.684 1 95.44 425 ILE A C 1
ATOM 3281 O O . ILE A 1 425 ? 19.609 -18.188 5.855 1 95.44 425 ILE A O 1
ATOM 3285 N N . VAL A 1 426 ? 19.203 -18.938 3.762 1 96.62 426 VAL A N 1
ATOM 3286 C CA . VAL A 1 426 ? 17.812 -19.172 4.082 1 96.62 426 VAL A CA 1
ATOM 3287 C C . VAL A 1 426 ? 17.641 -20.609 4.59 1 96.62 426 VAL A C 1
ATOM 3289 O O . VAL A 1 426 ? 16.516 -21.031 4.914 1 96.62 426 VAL A O 1
ATOM 3292 N N . GLY A 1 427 ? 18.688 -21.391 4.602 1 95.25 427 GLY A N 1
ATOM 3293 C CA . GLY A 1 427 ? 18.625 -22.766 5.07 1 95.25 427 GLY A CA 1
ATOM 3294 C C . GLY A 1 427 ? 17.906 -23.688 4.105 1 95.25 427 GLY A C 1
ATOM 3295 O O . GLY A 1 427 ? 17.141 -24.562 4.523 1 95.25 427 GLY A O 1
ATOM 3296 N N . TRP A 1 428 ? 18.094 -23.438 2.855 1 94.31 428 TRP A N 1
ATOM 3297 C CA . TRP A 1 428 ? 17.453 -24.25 1.827 1 94.31 428 TRP A CA 1
ATOM 3298 C C . TRP A 1 428 ? 18.094 -25.625 1.728 1 94.31 428 TRP A C 1
ATOM 3300 O O . TRP A 1 428 ? 19.312 -25.75 1.851 1 94.31 428 TRP A O 1
ATOM 3310 N N . SER A 1 429 ? 17.234 -26.656 1.48 1 92 429 SER A N 1
ATOM 3311 C CA . SER A 1 429 ? 17.719 -28.016 1.255 1 92 429 SER A CA 1
ATOM 3312 C C . SER A 1 429 ? 16.922 -28.703 0.147 1 92 429 SER A C 1
ATOM 3314 O O . SER A 1 429 ? 15.836 -28.25 -0.212 1 92 429 SER A O 1
ATOM 3316 N N . GLU A 1 430 ? 17.438 -29.719 -0.307 1 91.25 430 GLU A N 1
ATOM 3317 C CA . GLU A 1 430 ? 16.781 -30.484 -1.369 1 91.25 430 GLU A CA 1
ATOM 3318 C C . GLU A 1 430 ? 15.461 -31.078 -0.893 1 91.25 430 GLU A C 1
ATOM 3320 O O . GLU A 1 430 ? 14.578 -31.359 -1.701 1 91.25 430 GLU A O 1
ATOM 3325 N N . HIS A 1 431 ? 15.367 -31.188 0.366 1 91.75 431 HIS A N 1
ATOM 3326 C CA . HIS A 1 431 ? 14.141 -31.719 0.937 1 91.75 431 HIS A CA 1
ATOM 3327 C C . HIS A 1 431 ? 12.969 -30.766 0.699 1 91.75 431 HIS A C 1
ATOM 3329 O O . HIS A 1 431 ? 11.805 -31.188 0.76 1 91.75 431 HIS A O 1
ATOM 3335 N N . SER A 1 432 ? 13.266 -29.547 0.4 1 91.06 432 SER A N 1
ATOM 3336 C CA . SER A 1 432 ? 12.25 -28.531 0.149 1 91.06 432 SER A CA 1
ATOM 3337 C C . SER A 1 432 ? 11.469 -28.828 -1.125 1 91.06 432 SER A C 1
ATOM 3339 O O . SER A 1 432 ? 10.383 -28.297 -1.34 1 91.06 432 SER A O 1
ATOM 3341 N N . LYS A 1 433 ? 11.969 -29.781 -1.872 1 89.25 433 LYS A N 1
ATOM 3342 C CA . LYS A 1 433 ? 11.312 -30.109 -3.131 1 89.25 433 LYS A CA 1
ATOM 3343 C C . LYS A 1 433 ? 10.797 -31.547 -3.123 1 89.25 433 LYS A C 1
ATOM 3345 O O . LYS A 1 433 ? 10.242 -32.031 -4.113 1 89.25 433 LYS A O 1
ATOM 3350 N N . ASP A 1 434 ? 10.977 -32.25 -2.049 1 92.5 434 ASP A N 1
ATOM 3351 C CA . ASP A 1 434 ? 10.617 -33.656 -1.962 1 92.5 434 ASP A CA 1
ATOM 3352 C C . ASP A 1 434 ? 9.117 -33.812 -1.73 1 92.5 434 ASP A C 1
ATOM 3354 O O . ASP A 1 434 ? 8.609 -33.5 -0.652 1 92.5 434 ASP A O 1
ATOM 3358 N N . PRO A 1 435 ? 8.414 -34.344 -2.68 1 91.5 435 PRO A N 1
ATOM 3359 C CA . PRO A 1 435 ? 6.965 -34.469 -2.537 1 91.5 435 PRO A CA 1
ATOM 3360 C C . PRO A 1 435 ? 6.555 -35.5 -1.477 1 91.5 435 PRO A C 1
ATOM 3362 O O . PRO A 1 435 ? 5.387 -35.562 -1.091 1 91.5 435 PRO A O 1
ATOM 3365 N N . GLU A 1 436 ? 7.477 -36.25 -1.075 1 93.88 436 GLU A N 1
ATOM 3366 C CA . GLU A 1 436 ? 7.168 -37.281 -0.068 1 93.88 436 GLU A CA 1
ATOM 3367 C C . GLU A 1 436 ? 7.258 -36.688 1.341 1 93.88 436 GLU A C 1
ATOM 3369 O O . GLU A 1 436 ? 6.852 -37.344 2.309 1 93.88 436 GLU A O 1
ATOM 3374 N N . GLN A 1 437 ? 7.719 -35.5 1.434 1 94.56 437 GLN A N 1
ATOM 3375 C CA . GLN A 1 437 ? 7.855 -34.844 2.732 1 94.56 437 GLN A CA 1
ATOM 3376 C C . GLN A 1 437 ? 6.742 -33.844 2.963 1 94.56 437 GLN A C 1
ATOM 3378 O O . GLN A 1 437 ? 6.191 -33.281 2.008 1 94.56 437 GLN A O 1
ATOM 3383 N N . PHE A 1 438 ? 6.363 -33.719 4.254 1 96.56 438 PHE A N 1
ATOM 3384 C CA . PHE A 1 438 ? 5.52 -32.594 4.645 1 96.56 438 PHE A CA 1
ATOM 3385 C C . PHE A 1 438 ? 6.312 -31.281 4.625 1 96.56 438 PHE A C 1
ATOM 3387 O O . PHE A 1 438 ? 7.332 -31.156 5.305 1 96.56 438 PHE A O 1
ATOM 3394 N N . ARG A 1 439 ? 5.848 -30.312 3.822 1 96.06 439 ARG A N 1
ATOM 3395 C CA . ARG A 1 439 ? 6.641 -29.109 3.6 1 96.06 439 ARG A CA 1
ATOM 3396 C C . ARG A 1 439 ? 5.812 -27.859 3.869 1 96.06 439 ARG A C 1
ATOM 3398 O O . ARG A 1 439 ? 4.633 -27.797 3.521 1 96.06 439 ARG A O 1
ATOM 3405 N N . VAL A 1 440 ? 6.422 -26.922 4.477 1 96.19 440 VAL A N 1
ATOM 3406 C CA . VAL A 1 440 ? 5.859 -25.594 4.684 1 96.19 440 VAL A CA 1
ATOM 3407 C C . VAL A 1 440 ? 6.73 -24.547 3.996 1 96.19 440 VAL A C 1
ATOM 3409 O O . VAL A 1 440 ? 7.922 -24.422 4.297 1 96.19 440 VAL A O 1
ATOM 3412 N N . LEU A 1 441 ? 6.133 -23.875 3.055 1 95.44 441 LEU A N 1
ATOM 3413 C CA . LEU A 1 441 ? 6.828 -22.812 2.322 1 95.44 441 LEU A CA 1
ATOM 3414 C C . LEU A 1 441 ? 6.23 -21.453 2.635 1 95.44 441 LEU A C 1
ATOM 3416 O O . LEU A 1 441 ? 5.035 -21.234 2.439 1 95.44 441 LEU A O 1
ATOM 3420 N N . GLU A 1 442 ? 7.082 -20.578 3.104 1 97.19 442 GLU A N 1
ATOM 3421 C CA . GLU A 1 442 ? 6.66 -19.219 3.398 1 97.19 442 GLU A CA 1
ATOM 3422 C C . GLU A 1 442 ? 7.422 -18.203 2.545 1 97.19 442 GLU A C 1
ATOM 3424 O O . GLU A 1 442 ? 8.648 -18.281 2.426 1 97.19 442 GLU A O 1
ATOM 3429 N N . THR A 1 443 ? 6.703 -17.312 1.933 1 97.38 443 THR A N 1
ATOM 3430 C CA . THR A 1 443 ? 7.289 -16.141 1.287 1 97.38 443 THR A CA 1
ATOM 3431 C C . THR A 1 443 ? 6.793 -14.859 1.943 1 97.38 443 THR A C 1
ATOM 3433 O O . THR A 1 443 ? 5.586 -14.648 2.074 1 97.38 443 THR A O 1
ATOM 3436 N N . SER A 1 444 ? 7.715 -14.094 2.379 1 97.94 444 SER A N 1
ATOM 3437 C CA . SER A 1 444 ? 7.379 -12.875 3.102 1 97.94 444 SER A CA 1
ATOM 3438 C C . SER A 1 444 ? 8.188 -11.688 2.59 1 97.94 444 SER A C 1
ATOM 3440 O O . SER A 1 444 ? 9.305 -11.852 2.102 1 97.94 444 SER A O 1
ATOM 3442 N N . VAL A 1 445 ? 7.566 -10.562 2.67 1 97.69 445 VAL A N 1
ATOM 3443 C CA . VAL A 1 445 ? 8.25 -9.344 2.27 1 97.69 445 VAL A CA 1
ATOM 3444 C C . VAL A 1 445 ? 7.93 -8.227 3.262 1 97.69 445 VAL A C 1
ATOM 3446 O O . VAL A 1 445 ? 6.793 -8.102 3.725 1 97.69 445 VAL A O 1
ATOM 3449 N N . LEU A 1 446 ? 8.938 -7.469 3.645 1 95.38 446 LEU A N 1
ATOM 3450 C CA . LEU A 1 446 ? 8.797 -6.324 4.539 1 95.38 446 LEU A CA 1
ATOM 3451 C C . LEU A 1 446 ? 9.602 -5.137 4.027 1 95.38 446 LEU A C 1
ATOM 3453 O O . LEU A 1 446 ? 10.82 -5.234 3.855 1 95.38 446 LEU A O 1
ATOM 3457 N N . GLU A 1 447 ? 8.922 -4.105 3.75 1 91.12 447 GLU A N 1
ATOM 3458 C CA . GLU A 1 447 ? 9.609 -2.85 3.461 1 91.12 447 GLU A CA 1
ATOM 3459 C C . GLU A 1 447 ? 9.953 -2.1 4.746 1 91.12 447 GLU A C 1
ATOM 3461 O O . GLU A 1 447 ? 9.062 -1.771 5.535 1 91.12 447 GLU A O 1
ATOM 3466 N N . VAL A 1 448 ? 11.195 -1.815 4.871 1 84.38 448 VAL A N 1
ATOM 3467 C CA . VAL A 1 448 ? 11.625 -1.114 6.074 1 84.38 448 VAL A CA 1
ATOM 3468 C C . VAL A 1 448 ? 11.742 0.381 5.789 1 84.38 448 VAL A C 1
ATOM 3470 O O . VAL A 1 448 ? 12.531 0.794 4.934 1 84.38 448 VAL A O 1
ATOM 3473 N N . THR A 1 449 ? 10.797 1.176 6.273 1 70.5 449 THR A N 1
ATOM 3474 C CA . THR A 1 449 ? 10.797 2.615 6.031 1 70.5 449 THR A CA 1
ATOM 3475 C C . THR A 1 449 ? 11.156 3.377 7.305 1 70.5 449 THR A C 1
ATOM 3477 O O . THR A 1 449 ? 10.938 2.887 8.414 1 70.5 449 THR A O 1
ATOM 3480 N N . MET B 1 1 ? -0.115 -82.25 57.5 1 21.73 1 MET B N 1
ATOM 3481 C CA . MET B 1 1 ? -1.43 -81.938 58.094 1 21.73 1 MET B CA 1
ATOM 3482 C C . MET B 1 1 ? -1.409 -80.625 58.875 1 21.73 1 MET B C 1
ATOM 3484 O O . MET B 1 1 ? -2.377 -80.312 59.562 1 21.73 1 MET B O 1
ATOM 3488 N N . LEU B 1 2 ? -0.263 -80.188 59.094 1 23.48 2 LEU B N 1
ATOM 3489 C CA . LEU B 1 2 ? -0.013 -79.312 60.25 1 23.48 2 LEU B CA 1
ATOM 3490 C C . LEU B 1 2 ? -0.867 -78.062 60.188 1 23.48 2 LEU B C 1
ATOM 3492 O O . LEU B 1 2 ? -1.217 -77.625 59.094 1 23.48 2 LEU B O 1
ATOM 3496 N N . LEU B 1 3 ? -1.233 -77.5 61.281 1 21.7 3 LEU B N 1
ATOM 3497 C CA . LEU B 1 3 ? -2.264 -76.75 62 1 21.7 3 LEU B CA 1
ATOM 3498 C C . LEU B 1 3 ? -2.225 -75.25 61.594 1 21.7 3 LEU B C 1
ATOM 3500 O O . LEU B 1 3 ? -1.161 -74.625 61.625 1 21.7 3 LEU B O 1
ATOM 3504 N N . SER B 1 4 ? -3.234 -74.625 60.969 1 22.27 4 SER B N 1
ATOM 3505 C CA . SER B 1 4 ? -3.625 -73.75 59.875 1 22.27 4 SER B CA 1
ATOM 3506 C C . SER B 1 4 ? -3.9 -72.312 60.344 1 22.27 4 SER B C 1
ATOM 3508 O O . SER B 1 4 ? -4.457 -71.5 59.594 1 22.27 4 SER B O 1
ATOM 3510 N N . PRO B 1 5 ? -3.18 -71.812 61.5 1 23.3 5 PRO B N 1
ATOM 3511 C CA . PRO B 1 5 ? -4.184 -71.125 62.312 1 23.3 5 PRO B CA 1
ATOM 3512 C C . PRO B 1 5 ? -4.727 -69.812 61.656 1 23.3 5 PRO B C 1
ATOM 3514 O O . PRO B 1 5 ? -4.207 -69.438 60.625 1 23.3 5 PRO B O 1
ATOM 3517 N N . THR B 1 6 ? -5.105 -68.688 62.531 1 22.55 6 THR B N 1
ATOM 3518 C CA . THR B 1 6 ? -6.238 -67.875 62.906 1 22.55 6 THR B CA 1
ATOM 3519 C C . THR B 1 6 ? -6.207 -66.562 62.156 1 22.55 6 THR B C 1
ATOM 3521 O O . THR B 1 6 ? -5.145 -65.938 61.969 1 22.55 6 THR B O 1
ATOM 3524 N N . SER B 1 7 ? -7.301 -66 61.531 1 22.67 7 SER B N 1
ATOM 3525 C CA . SER B 1 7 ? -7.742 -65.188 60.406 1 22.67 7 SER B CA 1
ATOM 3526 C C . SER B 1 7 ? -7.859 -63.719 60.781 1 22.67 7 SER B C 1
ATOM 3528 O O . SER B 1 7 ? -8.719 -63.344 61.594 1 22.67 7 SER B O 1
ATOM 3530 N N . THR B 1 8 ? -6.77 -63.062 61.156 1 23.95 8 THR B N 1
ATOM 3531 C CA . THR B 1 8 ? -6.793 -61.812 61.875 1 23.95 8 THR B CA 1
ATOM 3532 C C . THR B 1 8 ? -7.73 -60.812 61.219 1 23.95 8 THR B C 1
ATOM 3534 O O . THR B 1 8 ? -7.742 -60.688 59.969 1 23.95 8 THR B O 1
ATOM 3537 N N . SER B 1 9 ? -8.523 -60.125 62 1 21.88 9 SER B N 1
ATOM 3538 C CA . SER B 1 9 ? -9.781 -59.406 62.031 1 21.88 9 SER B CA 1
ATOM 3539 C C . SER B 1 9 ? -9.68 -58.094 61.25 1 21.88 9 SER B C 1
ATOM 3541 O O . SER B 1 9 ? -8.766 -57.312 61.469 1 21.88 9 SER B O 1
ATOM 3543 N N . ALA B 1 10 ? -10.203 -57.938 60.094 1 25.16 10 ALA B N 1
ATOM 3544 C CA . ALA B 1 10 ? -10.172 -57.094 58.906 1 25.16 10 ALA B CA 1
ATOM 3545 C C . ALA B 1 10 ? -10.812 -55.75 59.156 1 25.16 10 ALA B C 1
ATOM 3547 O O . ALA B 1 10 ? -12.039 -55.625 59.25 1 25.16 10 ALA B O 1
ATOM 3548 N N . ILE B 1 11 ? -10.398 -55.094 60.312 1 25.45 11 ILE B N 1
ATOM 3549 C CA . ILE B 1 11 ? -11.406 -54.156 60.812 1 25.45 11 ILE B CA 1
ATOM 3550 C C . ILE B 1 11 ? -11.852 -53.25 59.656 1 25.45 11 ILE B C 1
ATOM 3552 O O . ILE B 1 11 ? -11.031 -52.781 58.875 1 25.45 11 ILE B O 1
ATOM 3556 N N . PRO B 1 12 ? -13.133 -53.125 59.469 1 23.19 12 PRO B N 1
ATOM 3557 C CA . PRO B 1 12 ? -13.922 -52.625 58.312 1 23.19 12 PRO B CA 1
ATOM 3558 C C . PRO B 1 12 ? -13.773 -51.125 58.125 1 23.19 12 PRO B C 1
ATOM 3560 O O . PRO B 1 12 ? -13.672 -50.375 59.094 1 23.19 12 PRO B O 1
ATOM 3563 N N . LEU B 1 13 ? -12.992 -50.719 57.219 1 24.02 13 LEU B N 1
ATOM 3564 C CA . LEU B 1 13 ? -12.609 -49.375 56.781 1 24.02 13 LEU B CA 1
ATOM 3565 C C . LEU B 1 13 ? -13.82 -48.438 56.75 1 24.02 13 LEU B C 1
ATOM 3567 O O . LEU B 1 13 ? -14.867 -48.812 56.219 1 24.02 13 LEU B O 1
ATOM 3571 N N . PRO B 1 14 ? -13.93 -47.719 57.812 1 24.39 14 PRO B N 1
ATOM 3572 C CA . PRO B 1 14 ? -15.156 -46.969 58.062 1 24.39 14 PRO B CA 1
ATOM 3573 C C . PRO B 1 14 ? -15.711 -46.312 56.781 1 24.39 14 PRO B C 1
ATOM 3575 O O . PRO B 1 14 ? -14.961 -46.094 55.812 1 24.39 14 PRO B O 1
ATOM 3578 N N . PRO B 1 15 ? -17.031 -46.25 56.719 1 23.05 15 PRO B N 1
ATOM 3579 C CA . PRO B 1 15 ? -17.906 -45.969 55.562 1 23.05 15 PRO B CA 1
ATOM 3580 C C . PRO B 1 15 ? -17.688 -44.594 55 1 23.05 15 PRO B C 1
ATOM 3582 O O . PRO B 1 15 ? -17.203 -43.688 55.688 1 23.05 15 PRO B O 1
ATOM 3585 N N . GLN B 1 16 ? -17.578 -44.438 53.719 1 24.16 16 GLN B N 1
ATOM 3586 C CA . GLN B 1 16 ? -17.281 -43.438 52.719 1 24.16 16 GLN B CA 1
ATOM 3587 C C . GLN B 1 16 ? -18.297 -42.281 52.812 1 24.16 16 GLN B C 1
ATOM 3589 O O . GLN B 1 16 ? -19.5 -42.5 52.688 1 24.16 16 GLN B O 1
ATOM 3594 N N . PRO B 1 17 ? -18.078 -41.375 53.75 1 23.22 17 PRO B N 1
ATOM 3595 C CA . PRO B 1 17 ? -19.125 -40.438 54.094 1 23.22 17 PRO B CA 1
ATOM 3596 C C . PRO B 1 17 ? -19.859 -39.906 52.844 1 23.22 17 PRO B C 1
ATOM 3598 O O . PRO B 1 17 ? -19.312 -39.938 51.75 1 23.22 17 PRO B O 1
ATOM 3601 N N . HIS B 1 18 ? -21.125 -39.781 52.906 1 21.03 18 HIS B N 1
ATOM 3602 C CA . HIS B 1 18 ? -22.328 -39.562 52.094 1 21.03 18 HIS B CA 1
ATOM 3603 C C . HIS B 1 18 ? -22.219 -38.281 51.281 1 21.03 18 HIS B C 1
ATOM 3605 O O . HIS B 1 18 ? -21.406 -37.406 51.594 1 21.03 18 HIS B O 1
ATOM 3611 N N . ALA B 1 19 ? -23.141 -38.062 50.188 1 22.34 19 ALA B N 1
ATOM 3612 C CA . ALA B 1 19 ? -23.438 -37.438 48.875 1 22.34 19 ALA B CA 1
AT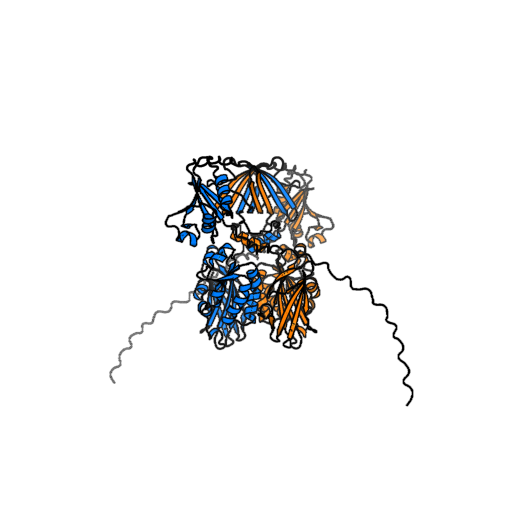OM 3613 C C . ALA B 1 19 ? -23.891 -36 49.062 1 22.34 19 ALA B C 1
ATOM 3615 O O . ALA B 1 19 ? -24.656 -35.469 48.25 1 22.34 19 ALA B O 1
ATOM 3616 N N . PHE B 1 20 ? -23.516 -35.312 50.062 1 20.36 20 PHE B N 1
ATOM 3617 C CA . PHE B 1 20 ? -24.234 -34.094 50.375 1 20.36 20 PHE B CA 1
ATOM 3618 C C . PHE B 1 20 ? -24.469 -33.25 49.125 1 20.36 20 PHE B C 1
ATOM 3620 O O . PHE B 1 20 ? -23.625 -32.438 48.781 1 20.36 20 PHE B O 1
ATOM 3627 N N . TRP B 1 21 ? -24.906 -33.75 47.938 1 22.52 21 TRP B N 1
ATOM 3628 C CA . TRP B 1 21 ? -25.312 -33.188 46.656 1 22.52 21 TRP B CA 1
ATOM 3629 C C . TRP B 1 21 ? -26.422 -32.156 46.875 1 22.52 21 TRP B C 1
ATOM 3631 O O . TRP B 1 21 ? -26.953 -31.609 45.875 1 22.52 21 TRP B O 1
ATOM 3641 N N . GLY B 1 22 ? -27.141 -32.344 47.812 1 20.56 22 GLY B N 1
ATOM 3642 C CA . GLY B 1 22 ? -28.547 -32 47.656 1 20.56 22 GLY B CA 1
ATOM 3643 C C . GLY B 1 22 ? -28.766 -30.531 47.312 1 20.56 22 GLY B C 1
ATOM 3644 O O . GLY B 1 22 ? -29.438 -30.203 46.344 1 20.56 22 GLY B O 1
ATOM 3645 N N . LYS B 1 23 ? -29.016 -29.766 48.344 1 23.17 23 LYS B N 1
ATOM 3646 C CA . LYS B 1 23 ? -30.078 -28.781 48.562 1 23.17 23 LYS B CA 1
ATOM 3647 C C . LYS B 1 23 ? -29.75 -27.469 47.875 1 23.17 23 LYS B C 1
ATOM 3649 O O . LYS B 1 23 ? -30.5 -26.5 47.969 1 23.17 23 LYS B O 1
ATOM 3654 N N . PHE B 1 24 ? -28.453 -27.219 47.906 1 25.39 24 PHE B N 1
ATOM 3655 C CA . PHE B 1 24 ? -28.359 -25.766 47.844 1 25.39 24 PHE B CA 1
ATOM 3656 C C . PHE B 1 24 ? -29.031 -25.219 46.594 1 25.39 24 PHE B C 1
ATOM 3658 O O . PHE B 1 24 ? -28.641 -25.578 45.469 1 25.39 24 PHE B O 1
ATOM 3665 N N . LYS B 1 25 ? -30.297 -24.953 46.625 1 26.28 25 LYS B N 1
ATOM 3666 C CA . LYS B 1 25 ? -31.203 -24.438 45.625 1 26.28 25 LYS B CA 1
ATOM 3667 C C . LYS B 1 25 ? -30.562 -23.281 44.844 1 26.28 25 LYS B C 1
ATOM 3669 O O . LYS B 1 25 ? -30 -22.359 45.438 1 26.28 25 LYS B O 1
ATOM 3674 N N . PRO B 1 26 ? -30.312 -23.531 43.625 1 25.48 26 PRO B N 1
ATOM 3675 C CA . PRO B 1 26 ? -29.531 -22.625 42.781 1 25.48 26 PRO B CA 1
ATOM 3676 C C . PRO B 1 26 ? -30.109 -21.203 42.75 1 25.48 26 PRO B C 1
ATOM 3678 O O . PRO B 1 26 ? -31.312 -21.031 42.5 1 25.48 26 PRO B O 1
ATOM 3681 N N . LYS B 1 27 ? -29.828 -20.344 43.719 1 30.34 27 LYS B N 1
ATOM 3682 C CA . LYS B 1 27 ? -30.578 -19.078 43.688 1 30.34 27 LYS B CA 1
ATOM 3683 C C . LYS B 1 27 ? -30.844 -18.609 42.281 1 30.34 27 LYS B C 1
ATOM 3685 O O . LYS B 1 27 ? -30 -18.766 41.406 1 30.34 27 LYS B O 1
ATOM 3690 N N . PRO B 1 28 ? -32.094 -18.375 41.875 1 26.12 28 PRO B N 1
ATOM 3691 C CA . PRO B 1 28 ? -32.406 -18.078 40.5 1 26.12 28 PRO B CA 1
ATOM 3692 C C . PRO B 1 28 ? -31.5 -17 39.906 1 26.12 28 PRO B C 1
ATOM 3694 O O . PRO B 1 28 ? -31.312 -15.945 40.5 1 26.12 28 PRO B O 1
ATOM 3697 N N . LYS B 1 29 ? -30.406 -17.328 39.469 1 27.95 29 LYS B N 1
ATOM 3698 C CA . LYS B 1 29 ? -29.422 -16.344 39.031 1 27.95 29 LYS B CA 1
ATOM 3699 C C . LYS B 1 29 ? -30.109 -15.148 38.375 1 27.95 29 LYS B C 1
ATOM 3701 O O . LYS B 1 29 ? -30.938 -15.32 37.469 1 27.95 29 LYS B O 1
ATOM 3706 N N . GLU B 1 30 ? -30.344 -14.195 39.062 1 28.91 30 GLU B N 1
ATOM 3707 C CA . GLU B 1 30 ? -31 -12.984 38.562 1 28.91 30 GLU B CA 1
ATOM 3708 C C . GLU B 1 30 ? -30.516 -12.641 37.156 1 28.91 30 GLU B C 1
ATOM 3710 O O . GLU B 1 30 ? -29.328 -12.805 36.844 1 28.91 30 GLU B O 1
ATOM 3715 N N . GLY B 1 31 ? -31.359 -12.734 36.156 1 26.25 31 GLY B N 1
ATOM 3716 C CA . GLY B 1 31 ? -31.203 -12.586 34.719 1 26.25 31 GLY B CA 1
ATOM 3717 C C . GLY B 1 31 ? -30.266 -11.453 34.344 1 26.25 31 GLY B C 1
ATOM 3718 O O . GLY B 1 31 ? -30.344 -10.359 34.906 1 26.25 31 GLY B O 1
ATOM 3719 N N . GLU B 1 32 ? -29.016 -11.742 34.281 1 29.39 32 GLU B N 1
ATOM 3720 C CA . GLU B 1 32 ? -28.109 -10.664 33.938 1 29.39 32 GLU B CA 1
ATOM 3721 C C . GLU B 1 32 ? -28.75 -9.688 32.969 1 29.39 32 GLU B C 1
ATOM 3723 O O . GLU B 1 32 ? -29.359 -10.109 31.969 1 29.39 32 GLU B O 1
ATOM 3728 N N . PRO B 1 33 ? -29.078 -8.539 33.375 1 28.92 33 PRO B N 1
ATOM 3729 C CA . PRO B 1 33 ? -29.812 -7.738 32.406 1 28.92 33 PRO B CA 1
ATOM 3730 C C . PRO B 1 33 ? -29.234 -7.824 31 1 28.92 33 PRO B C 1
ATOM 3732 O O . PRO B 1 33 ? -28.016 -7.973 30.844 1 28.92 33 PRO B O 1
ATOM 3735 N N . LYS B 1 34 ? -29.891 -8.492 30.062 1 28.17 34 LYS B N 1
ATOM 3736 C CA . LYS B 1 34 ? -29.688 -8.492 28.609 1 28.17 34 LYS B CA 1
ATOM 3737 C C . LYS B 1 34 ? -29.109 -7.152 28.156 1 28.17 34 LYS B C 1
ATOM 3739 O O . LYS B 1 34 ? -29.828 -6.148 28.109 1 28.17 34 LYS B O 1
ATOM 3744 N N . GLN B 1 35 ? -27.953 -6.887 28.672 1 27.3 35 GLN B N 1
ATOM 3745 C CA . GLN B 1 35 ? -27.562 -5.625 28.047 1 27.3 35 GLN B CA 1
ATOM 3746 C C . GLN B 1 35 ? -27.781 -5.676 26.531 1 27.3 35 GLN B C 1
ATOM 3748 O O . GLN B 1 35 ? -27.234 -6.547 25.859 1 27.3 35 GLN B O 1
ATOM 3753 N N . GLY B 1 36 ? -28.969 -5.625 26.078 1 27.36 36 GLY B N 1
ATOM 3754 C CA . GLY B 1 36 ? -29.375 -5.512 24.688 1 27.36 36 GLY B CA 1
ATOM 3755 C C . GLY B 1 36 ? -28.281 -4.965 23.781 1 27.36 36 GLY B C 1
ATOM 3756 O O . GLY B 1 36 ? -27.312 -4.383 24.266 1 27.36 36 GLY B O 1
ATOM 3757 N N . PRO B 1 37 ? -28.109 -5.672 22.641 1 30.69 37 PRO B N 1
ATOM 3758 C CA . PRO B 1 37 ? -27.172 -5.172 21.625 1 30.69 37 PRO B CA 1
ATOM 3759 C C . PRO B 1 37 ? -27.031 -3.65 21.641 1 30.69 37 PRO B C 1
ATOM 3761 O O . PRO B 1 37 ? -28.031 -2.936 21.453 1 30.69 37 PRO B O 1
ATOM 3764 N N . MET B 1 38 ? -26.406 -3.207 22.625 1 29.22 38 MET B N 1
ATOM 3765 C CA . MET B 1 38 ? -26.297 -1.755 22.516 1 29.22 38 MET B CA 1
ATOM 3766 C C . MET B 1 38 ? -26 -1.343 21.078 1 29.22 38 MET B C 1
ATOM 3768 O O . MET B 1 38 ? -24.906 -1.573 20.578 1 29.22 38 MET B O 1
ATOM 3772 N N . ALA B 1 39 ? -26.875 -1.671 20.094 1 31.55 39 ALA B N 1
ATOM 3773 C CA . ALA B 1 39 ? -26.859 -0.986 18.812 1 31.55 39 ALA B CA 1
ATOM 3774 C C . ALA B 1 39 ? -26.172 0.371 18.906 1 31.55 39 ALA B C 1
ATOM 3776 O O . ALA B 1 39 ? -26.484 1.168 19.797 1 31.55 39 ALA B O 1
ATOM 3777 N N . VAL B 1 40 ? -24.984 0.324 18.797 1 34.97 40 VAL B N 1
ATOM 3778 C CA . VAL B 1 40 ? -24.406 1.653 18.656 1 34.97 40 VAL B CA 1
ATOM 3779 C C . VAL B 1 40 ? -25.438 2.617 18.078 1 34.97 40 VAL B C 1
ATOM 3781 O O . VAL B 1 40 ? -25.859 2.467 16.938 1 34.97 40 VAL B O 1
ATOM 3784 N N . ALA B 1 41 ? -26.422 2.93 18.719 1 38.31 41 ALA B N 1
ATOM 3785 C CA . ALA B 1 41 ? -27.484 3.883 18.391 1 38.31 41 ALA B CA 1
ATOM 3786 C C . ALA B 1 41 ? -26.938 5.066 17.609 1 38.31 41 ALA B C 1
ATOM 3788 O O . ALA B 1 41 ? -26.016 5.746 18.062 1 38.31 41 ALA B O 1
ATOM 3789 N N . ARG B 1 42 ? -26.875 4.918 16.359 1 43.78 42 ARG B N 1
ATOM 3790 C CA . ARG B 1 42 ? -26.625 6.098 15.539 1 43.78 42 ARG B CA 1
ATOM 3791 C C . ARG B 1 42 ? -27.266 7.336 16.156 1 43.78 42 ARG B C 1
ATOM 3793 O O . ARG B 1 42 ? -28.469 7.336 16.453 1 43.78 42 ARG B O 1
ATOM 3800 N N . PRO B 1 43 ? -26.547 8.148 16.672 1 51.97 43 PRO B N 1
ATOM 3801 C CA . PRO B 1 43 ? -27.203 9.289 17.312 1 51.97 43 PRO B CA 1
ATOM 3802 C C . PRO B 1 43 ? -28.266 9.93 16.406 1 51.97 43 PRO B C 1
ATOM 3804 O O . PRO B 1 43 ? -27.984 10.227 15.242 1 51.97 43 PRO B O 1
ATOM 3807 N N . ARG B 1 44 ? -29.5 9.766 16.719 1 70.44 44 ARG B N 1
ATOM 3808 C CA . ARG B 1 44 ? -30.594 10.438 16.016 1 70.44 44 ARG B CA 1
ATOM 3809 C C . ARG B 1 44 ? -30.516 11.945 16.234 1 70.44 44 ARG B C 1
ATOM 3811 O O . ARG B 1 44 ? -30.219 12.414 17.328 1 70.44 44 ARG B O 1
ATOM 3818 N N . LEU B 1 45 ? -30.531 12.609 15.133 1 78.88 45 LEU B N 1
ATOM 3819 C CA . LEU B 1 45 ? -30.359 14.062 15.18 1 78.88 45 LEU B CA 1
ATOM 3820 C C . LEU B 1 45 ? -31.688 14.766 15.336 1 78.88 45 LEU B C 1
ATOM 3822 O O . LEU B 1 45 ? -32.688 14.328 14.773 1 78.88 45 LEU B O 1
ATOM 3826 N N . LEU B 1 46 ? -31.656 15.711 16.188 1 83.88 46 LEU B N 1
ATOM 3827 C CA . LEU B 1 46 ? -32.781 16.625 16.391 1 83.88 46 LEU B CA 1
ATOM 3828 C C . LEU B 1 46 ? -32.438 18.031 15.906 1 83.88 46 LEU B C 1
ATOM 3830 O O . LEU B 1 46 ? -31.406 18.578 16.266 1 83.88 46 LEU B O 1
ATOM 3834 N N . THR B 1 47 ? -33.25 18.484 14.945 1 83.88 47 THR B N 1
ATOM 3835 C CA . THR B 1 47 ? -33.25 19.922 14.633 1 83.88 47 THR B CA 1
ATOM 3836 C C . THR B 1 47 ? -34.344 20.641 15.398 1 83.88 47 THR B C 1
ATOM 3838 O O . THR B 1 47 ? -35.531 20.328 15.242 1 83.88 47 THR B O 1
ATOM 3841 N N . LEU B 1 48 ? -34 21.594 16.25 1 84.31 48 LEU B N 1
ATOM 3842 C CA . LEU B 1 48 ? -34.938 22.484 16.875 1 84.31 48 LEU B CA 1
ATOM 3843 C C . LEU B 1 48 ? -35.031 23.797 16.109 1 84.31 48 LEU B C 1
ATOM 3845 O O . LEU B 1 48 ? -34.031 24.438 15.828 1 84.31 48 LEU B O 1
ATOM 3849 N N . ALA B 1 49 ? -36.25 24.125 15.75 1 83 49 ALA B N 1
ATOM 3850 C CA . ALA B 1 49 ? -36.469 25.359 14.992 1 83 49 ALA B CA 1
ATOM 3851 C C . ALA B 1 49 ? -37.406 26.297 15.742 1 83 49 ALA B C 1
ATOM 3853 O O . ALA B 1 49 ? -38.438 25.875 16.25 1 83 49 ALA B O 1
ATOM 3854 N N . TYR B 1 50 ? -36.969 27.594 15.898 1 79.12 50 TYR B N 1
ATOM 3855 C CA . TYR B 1 50 ? -37.75 28.672 16.469 1 79.12 50 TYR B CA 1
ATOM 3856 C C . TYR B 1 50 ? -37.75 29.906 15.57 1 79.12 50 TYR B C 1
ATOM 3858 O O . TYR B 1 50 ? -36.75 30.641 15.523 1 79.12 50 TYR B O 1
ATOM 3866 N N . GLY B 1 51 ? -38.812 30.062 14.836 1 73.75 51 GLY B N 1
ATOM 3867 C CA . GLY B 1 51 ? -38.781 31.109 13.82 1 73.75 51 GLY B CA 1
ATOM 3868 C C . GLY B 1 51 ? -37.719 30.875 12.758 1 73.75 51 GLY B C 1
ATOM 3869 O O . GLY B 1 51 ? -37.719 29.844 12.086 1 73.75 51 GLY B O 1
ATOM 3870 N N . GLU B 1 52 ? -36.781 31.781 12.68 1 71.19 52 GLU B N 1
ATOM 3871 C CA . GLU B 1 52 ? -35.719 31.672 11.688 1 71.19 52 GLU B CA 1
ATOM 3872 C C . GLU B 1 52 ? -34.469 31.047 12.289 1 71.19 52 GLU B C 1
ATOM 3874 O O . GLU B 1 52 ? -33.5 30.75 11.57 1 71.19 52 GLU B O 1
ATOM 3879 N N . MET B 1 53 ? -34.5 30.625 13.531 1 73.5 53 MET B N 1
ATOM 3880 C CA . MET B 1 53 ? -33.344 30.047 14.219 1 73.5 53 MET B CA 1
ATOM 3881 C C . MET B 1 53 ? -33.438 28.531 14.266 1 73.5 53 MET B C 1
ATOM 3883 O O . MET B 1 53 ? -34.531 27.984 14.453 1 73.5 53 MET B O 1
ATOM 3887 N N . GLU B 1 54 ? -32.219 27.859 14.016 1 78.75 54 GLU B N 1
ATOM 3888 C CA . GLU B 1 54 ? -32.156 26.391 14.094 1 78.75 54 GLU B CA 1
ATOM 3889 C C . GLU B 1 54 ? -30.938 25.922 14.867 1 78.75 54 GLU B C 1
ATOM 3891 O O . GLU B 1 54 ? -29.906 26.609 14.891 1 78.75 54 GLU B O 1
ATOM 3896 N N . THR B 1 55 ? -31.109 24.891 15.703 1 77.06 55 THR B N 1
ATOM 3897 C CA . THR B 1 55 ? -29.984 24.234 16.359 1 77.06 55 THR B CA 1
ATOM 3898 C C . THR B 1 55 ? -30.062 22.719 16.203 1 77.06 55 THR B C 1
ATOM 3900 O O . THR B 1 55 ? -31.156 22.172 16.078 1 77.06 55 THR B O 1
ATOM 3903 N N . LEU B 1 56 ? -28.859 22.016 16.141 1 79.25 56 LEU B N 1
ATOM 3904 C CA . LEU B 1 56 ? -28.766 20.562 16.016 1 79.25 56 LEU B CA 1
ATOM 3905 C C . LEU B 1 56 ? -28.328 19.938 17.344 1 79.25 56 LEU B C 1
ATOM 3907 O O . LEU B 1 56 ? -27.406 20.438 18 1 79.25 56 LEU B O 1
ATOM 3911 N N . ARG B 1 57 ? -29.156 18.969 17.75 1 78.38 57 ARG B N 1
ATOM 3912 C CA . ARG B 1 57 ? -28.859 18.219 18.969 1 78.38 57 ARG B CA 1
ATOM 3913 C C . ARG B 1 57 ? -29.094 16.719 18.766 1 78.38 57 ARG B C 1
ATOM 3915 O O . ARG B 1 57 ? -29.641 16.312 17.75 1 78.38 57 ARG B O 1
ATOM 3922 N N . MET B 1 58 ? -28.609 15.984 19.781 1 82.06 58 MET B N 1
ATOM 3923 C CA . MET B 1 58 ? -28.953 14.57 19.812 1 82.06 58 MET B CA 1
ATOM 3924 C C . MET B 1 58 ? -30.438 14.375 20.156 1 82.06 58 MET B C 1
ATOM 3926 O O . MET B 1 58 ? -30.969 15.078 21.016 1 82.06 58 MET B O 1
ATOM 3930 N N . LEU B 1 59 ? -31.062 13.5 19.469 1 81.81 59 LEU B N 1
ATOM 3931 C CA . LEU B 1 59 ? -32.469 13.234 19.703 1 81.81 59 LEU B CA 1
ATOM 3932 C C . LEU B 1 59 ? -32.688 12.602 21.078 1 81.81 59 LEU B C 1
ATOM 3934 O O . LEU B 1 59 ? -32.156 11.523 21.359 1 81.81 59 LEU B O 1
ATOM 3938 N N . PRO B 1 60 ? -33.438 13.328 21.953 1 83.88 60 PRO B N 1
ATOM 3939 C CA . PRO B 1 60 ? -33.719 12.742 23.266 1 83.88 60 PRO B CA 1
ATOM 3940 C C . PRO B 1 60 ? -34.656 11.539 23.172 1 83.88 60 PRO B C 1
ATOM 3942 O O . PRO B 1 60 ? -35.438 11.43 22.25 1 83.88 60 PRO B O 1
ATOM 3945 N N . ASN B 1 61 ? -34.594 10.773 24.234 1 83.94 61 ASN B N 1
ATOM 3946 C CA . ASN B 1 61 ? -35.375 9.555 24.25 1 83.94 61 ASN B CA 1
ATOM 3947 C C . ASN B 1 61 ? -36.781 9.812 24.766 1 83.94 61 ASN B C 1
ATOM 3949 O O . ASN B 1 61 ? -37.719 9.031 24.516 1 83.94 61 ASN B O 1
ATOM 3953 N N . THR B 1 62 ? -37 10.852 25.531 1 87 62 THR B N 1
ATOM 3954 C CA . THR B 1 62 ? -38.312 11.109 26.125 1 87 62 THR B CA 1
ATOM 3955 C C . THR B 1 62 ? -38.812 12.5 25.75 1 87 62 THR B C 1
ATOM 3957 O O . THR B 1 62 ? -38.031 13.383 25.422 1 87 62 THR B O 1
ATOM 3960 N N . PHE B 1 63 ? -40.156 12.609 25.766 1 88.19 63 PHE B N 1
ATOM 3961 C CA . PHE B 1 63 ? -40.781 13.906 25.5 1 88.19 63 PHE B CA 1
ATOM 3962 C C . PHE B 1 63 ? -40.344 14.93 26.547 1 88.19 63 PHE B C 1
ATOM 3964 O O . PHE B 1 63 ? -40.125 16.094 26.219 1 88.19 63 PHE B O 1
ATOM 3971 N N . GLY B 1 64 ? -40.25 14.5 27.75 1 87.06 64 GLY B N 1
ATOM 3972 C CA . GLY B 1 64 ? -39.812 15.398 28.797 1 87.06 64 GLY B CA 1
ATOM 3973 C C . GLY B 1 64 ? -38.438 15.977 28.547 1 87.06 64 GLY B C 1
ATOM 3974 O O . GLY B 1 64 ? -38.219 17.172 28.75 1 87.06 64 GLY B O 1
ATOM 3975 N N . GLU B 1 65 ? -37.594 15.156 28.062 1 86.56 65 GLU B N 1
ATOM 3976 C CA . GLU B 1 65 ? -36.25 15.594 27.734 1 86.56 65 GLU B CA 1
ATOM 3977 C C . GLU B 1 65 ? -36.25 16.531 26.531 1 86.56 65 GLU B C 1
ATOM 3979 O O . GLU B 1 65 ? -35.5 17.5 26.484 1 86.56 65 GLU B O 1
ATOM 3984 N N . LEU B 1 66 ? -37.062 16.281 25.609 1 88.69 66 LEU B N 1
ATOM 3985 C CA . LEU B 1 66 ? -37.219 17.156 24.453 1 88.69 66 LEU B CA 1
ATOM 3986 C C . LEU B 1 66 ? -37.719 18.531 24.891 1 88.69 66 LEU B C 1
ATOM 3988 O O . LEU B 1 66 ? -37.188 19.562 24.453 1 88.69 66 LEU B O 1
ATOM 3992 N N . MET B 1 67 ? -38.719 18.516 25.703 1 86.31 67 MET B N 1
ATOM 3993 C CA . MET B 1 67 ? -39.312 19.75 26.219 1 86.31 67 MET B CA 1
ATOM 3994 C C . MET B 1 67 ? -38.281 20.547 27.016 1 86.31 67 MET B C 1
ATOM 3996 O O . MET B 1 67 ? -38.156 21.766 26.875 1 86.31 67 MET B O 1
ATOM 4000 N N . ALA B 1 68 ? -37.5 19.875 27.797 1 84.06 68 ALA B N 1
ATOM 4001 C CA . ALA B 1 68 ? -36.469 20.531 28.578 1 84.06 68 ALA B CA 1
ATOM 4002 C C . ALA B 1 68 ? -35.406 21.125 27.656 1 84.06 68 ALA B C 1
ATOM 4004 O O . ALA B 1 68 ? -34.938 22.25 27.891 1 84.06 68 ALA B O 1
ATOM 4005 N N . ALA B 1 69 ? -35.094 20.469 26.625 1 82.69 69 ALA B N 1
ATOM 4006 C CA . ALA B 1 69 ? -34.094 20.938 25.656 1 82.69 69 ALA B CA 1
ATOM 4007 C C . ALA B 1 69 ? -34.594 22.172 24.922 1 82.69 69 ALA B C 1
ATOM 4009 O O . ALA B 1 69 ? -33.844 23.125 24.719 1 82.69 69 ALA B O 1
ATOM 4010 N N . ALA B 1 70 ? -35.812 22.141 24.547 1 83.38 70 ALA B N 1
ATOM 4011 C CA . ALA B 1 70 ? -36.406 23.266 23.844 1 83.38 70 ALA B CA 1
ATOM 4012 C C . ALA B 1 70 ? -36.531 24.484 24.75 1 83.38 70 ALA B C 1
ATOM 4014 O O . ALA B 1 70 ? -36.25 25.609 24.344 1 83.38 70 ALA B O 1
ATOM 4015 N N . GLN B 1 71 ? -36.906 24.219 25.984 1 80.69 71 GLN B N 1
ATOM 4016 C CA . GLN B 1 71 ? -37.094 25.312 26.938 1 80.69 71 GLN B CA 1
ATOM 4017 C C . GLN B 1 71 ? -35.75 25.891 27.359 1 80.69 71 GLN B C 1
ATOM 4019 O O . GLN B 1 71 ? -35.594 27.094 27.562 1 80.69 71 GLN B O 1
ATOM 4024 N N . ASP B 1 72 ? -34.812 25.031 27.438 1 80.38 72 ASP B N 1
ATOM 4025 C CA . ASP B 1 72 ? -33.469 25.469 27.797 1 80.38 72 ASP B CA 1
ATOM 4026 C C . ASP B 1 72 ? -32.844 26.359 26.703 1 80.38 72 ASP B C 1
ATOM 4028 O O . ASP B 1 72 ? -32.156 27.328 26.984 1 80.38 72 ASP B O 1
ATOM 4032 N N . TRP B 1 73 ? -33.25 26.062 25.5 1 75.81 73 TRP B N 1
ATOM 4033 C CA . TRP B 1 73 ? -32.688 26.781 24.359 1 75.81 73 TRP B CA 1
ATOM 4034 C C . TRP B 1 73 ? -33.438 28.109 24.141 1 75.81 73 TRP B C 1
ATOM 4036 O O . TRP B 1 73 ? -32.812 29.141 23.922 1 75.81 73 TRP B O 1
ATOM 4046 N N . THR B 1 74 ? -34.656 28.141 24.312 1 74.62 74 THR B N 1
ATOM 4047 C CA . THR B 1 74 ? -35.438 29.328 23.969 1 74.62 74 THR B CA 1
ATOM 4048 C C . THR B 1 74 ? -35.75 30.156 25.203 1 74.62 74 THR B C 1
ATOM 4050 O O . THR B 1 74 ? -36.094 31.344 25.094 1 74.62 74 THR B O 1
ATOM 4053 N N . LYS B 1 75 ? -35.594 29.656 26.375 1 73.94 75 LYS B N 1
ATOM 4054 C CA . LYS B 1 75 ? -35.906 30.297 27.656 1 73.94 75 LYS B CA 1
ATOM 4055 C C . LYS B 1 75 ? -37.188 31.141 27.562 1 73.94 75 LYS B C 1
ATOM 4057 O O . LYS B 1 75 ? -37.125 32.344 27.719 1 73.94 75 LYS B O 1
ATOM 4062 N N . PRO B 1 76 ? -38.281 30.484 27.422 1 73.44 76 PRO B N 1
ATOM 4063 C CA . PRO B 1 76 ? -39.531 31.234 27.312 1 73.44 76 PRO B CA 1
ATOM 4064 C C . PRO B 1 76 ? -40 31.781 28.656 1 73.44 76 PRO B C 1
ATOM 4066 O O . PRO B 1 76 ? -39.719 31.203 29.703 1 73.44 76 PRO B O 1
ATOM 4069 N N . PRO B 1 77 ? -40.625 32.969 28.516 1 74.56 77 PRO B N 1
ATOM 4070 C CA . PRO B 1 77 ? -41.25 33.469 29.75 1 74.56 77 PRO B CA 1
ATOM 4071 C C . PRO B 1 77 ? -42.312 32.5 30.297 1 74.56 77 PRO B C 1
ATOM 4073 O O . PRO B 1 77 ? -42.906 31.734 29.547 1 74.56 77 PRO B O 1
ATOM 4076 N N . PRO B 1 78 ? -42.375 32.344 31.641 1 74.31 78 PRO B N 1
ATOM 4077 C CA . PRO B 1 78 ? -43.219 31.375 32.312 1 74.31 78 PRO B CA 1
ATOM 4078 C C . PRO B 1 78 ? -44.656 31.406 31.812 1 74.31 78 PRO B C 1
ATOM 4080 O O . PRO B 1 78 ? -45.344 30.375 31.812 1 74.31 78 PRO B O 1
ATOM 4083 N N . ASP B 1 79 ? -45.281 32.469 31.281 1 74.31 79 ASP B N 1
ATOM 4084 C CA . ASP B 1 79 ? -46.688 32.562 30.922 1 74.31 79 ASP B CA 1
ATOM 4085 C C . ASP B 1 79 ? -46.875 32.5 29.406 1 74.31 79 ASP B C 1
ATOM 4087 O O . ASP B 1 79 ? -48 32.656 28.922 1 74.31 79 ASP B O 1
ATOM 4091 N N . ALA B 1 80 ? -45.812 32.219 28.703 1 71.31 80 ALA B N 1
ATOM 4092 C CA . ALA B 1 80 ? -45.938 32.219 27.25 1 71.31 80 ALA B CA 1
ATOM 4093 C C . ALA B 1 80 ? -46.375 30.828 26.734 1 71.31 80 ALA B C 1
ATOM 4095 O O . ALA B 1 80 ? -46.031 29.812 27.328 1 71.31 80 ALA B O 1
ATOM 4096 N N . MET B 1 81 ? -47.219 30.828 25.734 1 75.38 81 MET B N 1
ATOM 4097 C CA . MET B 1 81 ? -47.594 29.594 25.062 1 75.38 81 MET B CA 1
ATOM 4098 C C . MET B 1 81 ? -46.375 28.906 24.453 1 75.38 81 MET B C 1
ATOM 4100 O O . MET B 1 81 ? -45.531 29.562 23.844 1 75.38 81 MET B O 1
ATOM 4104 N N . PHE B 1 82 ? -46.094 27.594 24.859 1 80.44 82 PHE B N 1
ATOM 4105 C CA . PHE B 1 82 ? -44.938 26.828 24.391 1 80.44 82 PHE B CA 1
ATOM 4106 C C . PHE B 1 82 ? -45.375 25.438 23.922 1 80.44 82 PHE B C 1
ATOM 4108 O O . PHE B 1 82 ? -45.812 24.609 24.719 1 80.44 82 PHE B O 1
ATOM 4115 N N . ASN B 1 83 ? -45.438 25.328 22.547 1 83.12 83 ASN B N 1
ATOM 4116 C CA . ASN B 1 83 ? -45.812 24.047 21.953 1 83.12 83 ASN B CA 1
ATOM 4117 C C . ASN B 1 83 ? -44.719 23.562 20.984 1 83.12 83 ASN B C 1
ATOM 4119 O O . ASN B 1 83 ? -44 24.359 20.391 1 83.12 83 ASN B O 1
ATOM 4123 N N . LEU B 1 84 ? -44.562 22.219 20.922 1 88.25 84 LEU B N 1
ATOM 4124 C CA . LEU B 1 84 ? -43.656 21.578 19.953 1 88.25 84 LEU B CA 1
ATOM 4125 C C . LEU B 1 84 ? -44.469 20.891 18.859 1 88.25 84 LEU B C 1
ATOM 4127 O O . LEU B 1 84 ? -45.5 20.297 19.125 1 88.25 84 LEU B O 1
ATOM 4131 N N . ARG B 1 85 ? -44.062 21.156 17.609 1 86.69 85 ARG B N 1
ATOM 4132 C CA . ARG B 1 85 ? -44.688 20.438 16.5 1 86.69 85 ARG B CA 1
ATOM 4133 C C . ARG B 1 85 ? -43.656 19.906 15.523 1 86.69 85 ARG B C 1
ATOM 4135 O O . ARG B 1 85 ? -42.531 20.406 15.484 1 86.69 85 ARG B O 1
ATOM 4142 N N . VAL B 1 86 ? -44 18.828 14.727 1 87.44 86 VAL B N 1
ATOM 4143 C CA . VAL B 1 86 ? -43.188 18.203 13.695 1 87.44 86 VAL B CA 1
ATOM 4144 C C . VAL B 1 86 ? -43.875 18.312 12.336 1 87.44 86 VAL B C 1
ATOM 4146 O O . VAL B 1 86 ? -45 17.891 12.18 1 87.44 86 VAL B O 1
ATOM 4149 N N . PRO B 1 87 ? -43.156 19.078 11.422 1 84.12 87 PRO B N 1
ATOM 4150 C CA . PRO B 1 87 ? -43.719 19.016 10.078 1 84.12 87 PRO B CA 1
ATOM 4151 C C . PRO B 1 87 ? -43.875 17.578 9.57 1 84.12 87 PRO B C 1
ATOM 4153 O O . PRO B 1 87 ? -42.969 16.75 9.781 1 84.12 87 PRO B O 1
ATOM 4156 N N . VAL B 1 88 ? -44.938 17.312 8.891 1 81 88 VAL B N 1
ATOM 4157 C CA . VAL B 1 88 ? -45.281 15.953 8.484 1 81 88 VAL B CA 1
ATOM 4158 C C . VAL B 1 88 ? -44.188 15.383 7.574 1 81 88 VAL B C 1
ATOM 4160 O O . VAL B 1 88 ? -43.938 14.18 7.59 1 81 88 VAL B O 1
ATOM 4163 N N . GLU B 1 89 ? -43.469 16.234 6.969 1 80.44 89 GLU B N 1
ATOM 4164 C CA . GLU B 1 89 ? -42.469 15.773 6.031 1 80.44 89 GLU B CA 1
ATOM 4165 C C . GLU B 1 89 ? -41.25 15.195 6.766 1 80.44 89 GLU B C 1
ATOM 4167 O O . GLU B 1 89 ? -40.5 14.398 6.203 1 80.44 89 GLU B O 1
ATOM 4172 N N . TYR B 1 90 ? -41.062 15.516 8.055 1 80.81 90 TYR B N 1
ATOM 4173 C CA . TYR B 1 90 ? -39.906 15.055 8.828 1 80.81 90 TYR B CA 1
ATOM 4174 C C . TYR B 1 90 ? -40.312 13.961 9.805 1 80.81 90 TYR B C 1
ATOM 4176 O O . TYR B 1 90 ? -39.469 13.414 10.516 1 80.81 90 TYR B O 1
ATOM 4184 N N . ALA B 1 91 ? -41.469 13.672 9.891 1 78.12 91 ALA B N 1
ATOM 4185 C CA . ALA B 1 91 ? -41.969 12.672 10.828 1 78.12 91 ALA B CA 1
ATOM 4186 C C . ALA B 1 91 ? -41.906 11.273 10.227 1 78.12 91 ALA B C 1
ATOM 4188 O O . ALA B 1 91 ? -41.656 11.117 9.023 1 78.12 91 ALA B O 1
ATOM 4189 N N . SER B 1 92 ? -42 10.25 11.133 1 74.75 92 SER B N 1
ATOM 4190 C CA . SER B 1 92 ? -42.062 8.867 10.656 1 74.75 92 SER B CA 1
ATOM 4191 C C . SER B 1 92 ? -43.188 8.68 9.633 1 74.75 92 SER B C 1
ATOM 4193 O O . SER B 1 92 ? -44.219 9.352 9.703 1 74.75 92 SER B O 1
ATOM 4195 N N . ILE B 1 93 ? -42.844 7.828 8.695 1 73.06 93 ILE B N 1
ATOM 4196 C CA . ILE B 1 93 ? -43.781 7.52 7.648 1 73.06 93 ILE B CA 1
ATOM 4197 C C . ILE B 1 93 ? -45.125 7.066 8.273 1 73.06 93 ILE B C 1
ATOM 4199 O O . ILE B 1 93 ? -46.188 7.438 7.805 1 73.06 93 ILE B O 1
ATOM 4203 N N . GLN B 1 94 ? -45.031 6.445 9.328 1 69.62 94 GLN B N 1
ATOM 4204 C CA . GLN B 1 94 ? -46.188 5.914 10 1 69.62 94 GLN B CA 1
ATOM 4205 C C . GLN B 1 94 ? -47.031 7.035 10.625 1 69.62 94 GLN B C 1
ATOM 4207 O O . GLN B 1 94 ? -48.25 7.012 10.562 1 69.62 94 GLN B O 1
ATOM 4212 N N . ALA B 1 95 ? -46.344 8.023 11.086 1 69.12 95 ALA B N 1
ATOM 4213 C CA . ALA B 1 95 ? -47.031 9.141 11.734 1 69.12 95 ALA B CA 1
ATOM 4214 C C . ALA B 1 95 ? -47.594 10.109 10.695 1 69.12 95 ALA B C 1
ATOM 4216 O O . ALA B 1 95 ? -48.688 10.633 10.867 1 69.12 95 ALA B O 1
ATOM 4217 N N . ALA B 1 96 ? -47 10.211 9.602 1 70.88 96 ALA B N 1
ATOM 4218 C CA . ALA B 1 96 ? -47.375 11.172 8.562 1 70.88 96 ALA B CA 1
ATOM 4219 C C . ALA B 1 96 ? -48.688 10.766 7.887 1 70.88 96 ALA B C 1
ATOM 4221 O O . ALA B 1 96 ? -49.469 11.625 7.477 1 70.88 96 ALA B O 1
ATOM 4222 N N . ARG B 1 97 ? -48.875 9.508 7.918 1 71.25 97 ARG B N 1
ATOM 4223 C CA . ARG B 1 97 ? -50.094 8.984 7.25 1 71.25 97 ARG B CA 1
ATOM 4224 C C . ARG B 1 97 ? -51.344 9.242 8.078 1 71.25 97 ARG B C 1
ATOM 4226 O O . ARG B 1 97 ? -52.438 9.297 7.543 1 71.25 97 ARG B O 1
ATOM 4233 N N . LEU B 1 98 ? -51.125 9.547 9.305 1 65.25 98 LEU B N 1
ATOM 4234 C CA . LEU B 1 98 ? -52.281 9.602 10.195 1 65.25 98 LEU B CA 1
ATOM 4235 C C . LEU B 1 98 ? -52.688 11.039 10.508 1 65.25 98 LEU B C 1
ATOM 4237 O O . LEU B 1 98 ? -53.656 11.289 11.195 1 65.25 98 LEU B O 1
ATOM 4241 N N . VAL B 1 99 ? -51.906 11.984 10 1 69 99 VAL B N 1
ATOM 4242 C CA . VAL B 1 99 ? -52.188 13.383 10.305 1 69 99 VAL B CA 1
ATOM 4243 C C . VAL B 1 99 ? -52.531 14.133 9.023 1 69 99 VAL B C 1
ATOM 4245 O O . VAL B 1 99 ? -51.875 13.969 7.992 1 69 99 VAL B O 1
ATOM 4248 N N . ALA B 1 100 ? -53.719 14.828 8.945 1 71.19 100 ALA B N 1
ATOM 4249 C CA . ALA B 1 100 ? -54.219 15.562 7.785 1 71.19 100 ALA B CA 1
ATOM 4250 C C . ALA B 1 100 ? -53.531 16.922 7.676 1 71.19 100 ALA B C 1
ATOM 4252 O O . ALA B 1 100 ? -53.375 17.453 6.574 1 71.19 100 ALA B O 1
ATOM 4253 N N . GLY B 1 101 ? -53.125 17.516 8.703 1 74 101 GLY B N 1
ATOM 4254 C CA . GLY B 1 101 ? -52.5 18.828 8.688 1 74 101 GLY B CA 1
ATOM 4255 C C . GLY B 1 101 ? -51 18.781 8.422 1 74 101 GLY B C 1
ATOM 4256 O O . GLY B 1 101 ? -50.406 17.688 8.375 1 74 101 GLY B O 1
ATOM 4257 N N . PRO B 1 102 ? -50.5 19.938 8.156 1 82.81 102 PRO B N 1
ATOM 4258 C CA . PRO B 1 102 ? -49.062 19.984 7.801 1 82.81 102 PRO B CA 1
ATOM 4259 C C . PRO B 1 102 ? -48.156 19.734 8.992 1 82.81 102 PRO B C 1
ATOM 4261 O O . PRO B 1 102 ? -46.969 19.484 8.82 1 82.81 102 PRO B O 1
ATOM 4264 N N . TYR B 1 103 ? -48.75 19.625 10.188 1 85 103 TYR B N 1
ATOM 4265 C CA . TYR B 1 103 ? -47.938 19.469 11.375 1 85 103 TYR B CA 1
ATOM 4266 C C . TYR B 1 103 ? -48.5 18.406 12.305 1 85 103 TYR B C 1
ATOM 4268 O O . TYR B 1 103 ? -49.688 18.219 12.391 1 85 103 TYR B O 1
ATOM 4276 N N . ILE B 1 104 ? -47.562 17.672 13 1 83.19 104 ILE B N 1
ATOM 4277 C CA . ILE B 1 104 ? -47.875 16.828 14.141 1 83.19 104 ILE B CA 1
ATOM 4278 C C . ILE B 1 104 ? -47.531 17.547 15.438 1 83.19 104 ILE B C 1
ATOM 4280 O O . ILE B 1 104 ? -46.344 17.812 15.695 1 83.19 104 ILE B O 1
ATOM 4284 N N . TYR B 1 105 ? -48.5 17.969 16.203 1 83.12 105 TYR B N 1
ATOM 4285 C CA . TYR B 1 105 ? -48.25 18.625 17.469 1 83.12 105 TYR B CA 1
ATOM 4286 C C . TYR B 1 105 ? -47.875 17.594 18.547 1 83.12 105 TYR B C 1
ATOM 4288 O O . TYR B 1 105 ? -48.594 16.594 18.719 1 83.12 105 TYR B O 1
ATOM 4296 N N . LEU B 1 106 ? -46.719 17.828 19.234 1 86.31 106 LEU B N 1
ATOM 4297 C CA . LEU B 1 106 ? -46.25 16.938 20.281 1 86.31 106 LEU B CA 1
ATOM 4298 C C . LEU B 1 106 ? -46.875 17.328 21.625 1 86.31 106 LEU B C 1
ATOM 4300 O O . LEU B 1 106 ? -46.469 18.344 22.219 1 86.31 106 LEU B O 1
ATOM 4304 N N . THR B 1 107 ? -47.812 16.5 22.078 1 83 107 THR B N 1
ATOM 4305 C CA . THR B 1 107 ? -48.562 16.844 23.266 1 83 107 THR B CA 1
ATOM 4306 C C . THR B 1 107 ? -48.156 15.961 24.453 1 83 107 THR B C 1
ATOM 4308 O O . THR B 1 107 ? -48.531 16.219 25.594 1 83 107 THR B O 1
ATOM 4311 N N . GLY B 1 108 ? -47.406 14.922 24.203 1 84.88 108 GLY B N 1
ATOM 4312 C CA . GLY B 1 108 ? -47 14 25.266 1 84.88 108 GLY B CA 1
ATOM 4313 C C . GLY B 1 108 ? -46.031 12.922 24.766 1 84.88 108 GLY B C 1
ATOM 4314 O O . GLY B 1 108 ? -45.562 12.977 23.641 1 84.88 108 GLY B O 1
ATOM 4315 N N . GLU B 1 109 ? -45.781 12.008 25.75 1 88.44 109 GLU B N 1
ATOM 4316 C CA . GLU B 1 109 ? -44.844 10.93 25.5 1 88.44 109 GLU B CA 1
ATOM 4317 C C . GLU B 1 109 ? -45.312 10.062 24.328 1 88.44 109 GLU B C 1
ATOM 4319 O O . GLU B 1 109 ? -44.5 9.688 23.484 1 88.44 109 GLU B O 1
ATOM 4324 N N . ASP B 1 110 ? -46.5 9.836 24.172 1 82.88 110 ASP 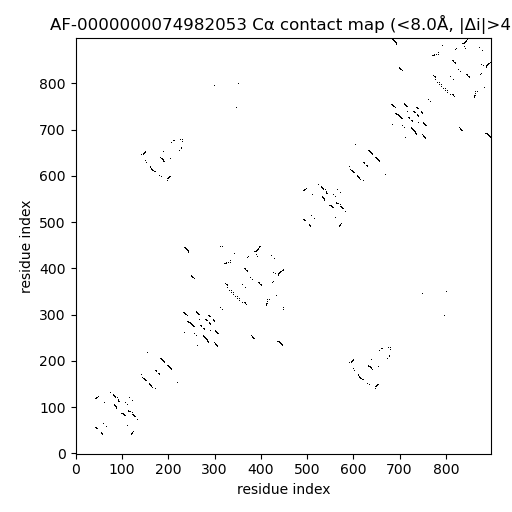B N 1
ATOM 4325 C CA . ASP B 1 110 ? -47.031 8.977 23.109 1 82.88 110 ASP B CA 1
ATOM 4326 C C . ASP B 1 110 ? -46.812 9.617 21.75 1 82.88 110 ASP B C 1
ATOM 4328 O O . ASP B 1 110 ? -46.344 8.969 20.812 1 82.88 110 ASP B O 1
ATOM 4332 N N . SER B 1 111 ? -47.25 10.898 21.625 1 82.19 111 SER B N 1
ATOM 4333 C CA . SER B 1 111 ? -47.094 11.57 20.344 1 82.19 111 SER B CA 1
ATOM 4334 C C . SER B 1 111 ? -45.625 11.688 19.938 1 82.19 111 SER B C 1
ATOM 4336 O O . SER B 1 111 ? -45.281 11.594 18.766 1 82.19 111 SER B O 1
ATOM 4338 N N . TYR B 1 112 ? -44.781 11.867 20.922 1 87.69 112 TYR B N 1
ATOM 4339 C CA . TYR B 1 112 ? -43.344 11.961 20.672 1 87.69 112 TYR B CA 1
ATOM 4340 C C . TYR B 1 112 ? -42.781 10.633 20.188 1 87.69 112 TYR B C 1
ATOM 4342 O O . TYR B 1 112 ? -42.062 10.586 19.188 1 87.69 112 TYR B O 1
ATOM 4350 N N . GLN B 1 113 ? -43.125 9.531 20.812 1 85.69 113 GLN B N 1
ATOM 4351 C CA . GLN B 1 113 ? -42.594 8.219 20.438 1 85.69 113 GLN B CA 1
ATOM 4352 C C . GLN B 1 113 ? -43.094 7.809 19.047 1 85.69 113 GLN B C 1
ATOM 4354 O O . GLN B 1 113 ? -42.344 7.199 18.281 1 85.69 113 GLN B O 1
ATOM 4359 N N . ILE B 1 114 ? -44.25 8.188 18.703 1 80.44 114 ILE B N 1
ATOM 4360 C CA . ILE B 1 114 ? -44.781 7.887 17.391 1 80.44 114 ILE B CA 1
ATOM 4361 C C . ILE B 1 114 ? -44.031 8.711 16.328 1 80.44 114 ILE B C 1
ATOM 4363 O O . ILE B 1 114 ? -43.719 8.203 15.25 1 80.44 114 ILE B O 1
ATOM 4367 N N . ALA B 1 115 ? -43.75 9.969 16.656 1 81.69 115 ALA B N 1
ATOM 4368 C CA . ALA B 1 115 ? -43.125 10.875 15.695 1 81.69 115 ALA B CA 1
ATOM 4369 C C . ALA B 1 115 ? -41.688 10.438 15.398 1 81.69 115 ALA B C 1
ATOM 4371 O O . ALA B 1 115 ? -41.188 10.578 14.273 1 81.69 115 ALA B O 1
ATOM 4372 N N . ILE B 1 116 ? -41 9.828 16.391 1 81.88 116 ILE B N 1
ATOM 4373 C CA . ILE B 1 116 ? -39.594 9.562 16.203 1 81.88 116 ILE B CA 1
ATOM 4374 C C . ILE B 1 116 ? -39.375 8.094 15.836 1 81.88 116 ILE B C 1
ATOM 4376 O O . ILE B 1 116 ? -38.25 7.648 15.672 1 81.88 116 ILE B O 1
ATOM 4380 N N . MET B 1 117 ? -40.375 7.355 15.68 1 79.25 117 MET B N 1
ATOM 4381 C CA . MET B 1 117 ? -40.281 5.934 15.367 1 79.25 117 MET B CA 1
ATOM 4382 C C . MET B 1 117 ? -39.656 5.723 13.992 1 79.25 117 MET B C 1
ATOM 4384 O O . MET B 1 117 ? -40.188 6.199 12.992 1 79.25 117 MET B O 1
ATOM 4388 N N . GLY B 1 118 ? -38.438 5.047 13.891 1 71.81 118 GLY B N 1
ATOM 4389 C CA . GLY B 1 118 ? -37.844 4.617 12.641 1 71.81 118 GLY B CA 1
ATOM 4390 C C . GLY B 1 118 ? -37.094 5.734 11.922 1 71.81 118 GLY B C 1
ATOM 4391 O O . GLY B 1 118 ? -36.688 5.566 10.773 1 71.81 118 GLY B O 1
ATOM 4392 N N . VAL B 1 119 ? -37.125 6.969 12.539 1 72.06 119 VAL B N 1
ATOM 4393 C CA . VAL B 1 119 ? -36.469 8.07 11.828 1 72.06 119 VAL B CA 1
ATOM 4394 C C . VAL B 1 119 ? -35.062 8.266 12.359 1 72.06 119 VAL B C 1
ATOM 4396 O O . VAL B 1 119 ? -34.812 8.07 13.547 1 72.06 119 VAL B O 1
ATOM 4399 N N . GLN B 1 120 ? -34.156 8.602 11.5 1 74.19 120 GLN B N 1
ATOM 4400 C CA . GLN B 1 120 ? -32.781 8.836 11.867 1 74.19 120 GLN B CA 1
ATOM 4401 C C . GLN B 1 120 ? -32.562 10.266 12.359 1 74.19 120 GLN B C 1
ATOM 4403 O O . GLN B 1 120 ? -31.578 10.547 13.047 1 74.19 120 GLN B O 1
ATOM 4408 N N . GLY B 1 121 ? -33.469 11.156 12.086 1 78.31 121 GLY B N 1
ATOM 4409 C CA . GLY B 1 121 ? -33.5 12.555 12.492 1 78.31 121 GLY B CA 1
ATOM 4410 C C . GLY B 1 121 ? -34.844 13.211 12.32 1 78.31 121 GLY B C 1
ATOM 4411 O O . GLY B 1 121 ? -35.656 12.781 11.484 1 78.31 121 GLY B O 1
ATOM 4412 N N . ILE B 1 122 ? -35.125 14.117 13.258 1 81.12 122 ILE B N 1
ATOM 4413 C CA . ILE B 1 122 ? -36.438 14.789 13.188 1 81.12 122 ILE B CA 1
ATOM 4414 C C . ILE B 1 122 ? -36.25 16.297 13.352 1 81.12 122 ILE B C 1
ATOM 4416 O O . ILE B 1 122 ? -35.281 16.734 13.992 1 81.12 122 ILE B O 1
ATOM 4420 N N . ARG B 1 123 ? -37.094 16.984 12.641 1 86.38 123 ARG B N 1
ATOM 4421 C CA . ARG B 1 123 ? -37.188 18.422 12.82 1 86.38 123 ARG B CA 1
ATOM 4422 C C . ARG B 1 123 ? -38.375 18.781 13.711 1 86.38 123 ARG B C 1
ATOM 4424 O O . ARG B 1 123 ? -39.5 18.391 13.422 1 86.38 123 ARG B O 1
ATOM 4431 N N . VAL B 1 124 ? -38.094 19.469 14.805 1 87.25 124 VAL B N 1
ATOM 4432 C CA . VAL B 1 124 ? -39.125 19.922 15.719 1 87.25 124 VAL B CA 1
ATOM 4433 C C . VAL B 1 124 ? -39.188 21.453 15.711 1 87.25 124 VAL B C 1
ATOM 4435 O O . VAL B 1 124 ? -38.156 22.125 15.836 1 87.25 124 VAL B O 1
ATOM 4438 N N . GLU B 1 125 ? -40.375 21.984 15.523 1 86 125 GLU B N 1
ATOM 4439 C CA . GLU B 1 125 ? -40.625 23.422 15.539 1 86 125 GLU B CA 1
ATOM 4440 C C . GLU B 1 125 ? -41.25 23.859 16.859 1 86 125 GLU B C 1
ATOM 4442 O O . GLU B 1 125 ? -42.156 23.219 17.375 1 86 125 GLU B O 1
ATOM 4447 N N . ILE B 1 126 ? -40.656 24.938 17.438 1 83.38 126 ILE B N 1
ATOM 4448 C CA . ILE B 1 126 ? -41.156 25.547 18.656 1 83.38 126 ILE B CA 1
ATOM 4449 C C . ILE B 1 126 ? -42.156 26.656 18.297 1 83.38 126 ILE B C 1
ATOM 4451 O O . ILE B 1 126 ? -41.844 27.547 17.516 1 83.38 126 ILE B O 1
ATOM 4455 N N . VAL B 1 127 ? -43.344 26.484 18.719 1 79.12 127 VAL B N 1
ATOM 4456 C CA . VAL B 1 127 ? -44.375 27.5 18.531 1 79.12 127 VAL B CA 1
ATOM 4457 C C . VAL B 1 127 ? -44.656 28.219 19.844 1 79.12 127 VAL B C 1
ATOM 4459 O O . VAL B 1 127 ? -45.125 27.625 20.812 1 79.12 127 VAL B O 1
ATOM 4462 N N . SER B 1 128 ? -44.062 29.422 19.984 1 72.31 128 SER B N 1
ATOM 4463 C CA . SER B 1 128 ? -44.281 30.234 21.172 1 72.31 128 SER B CA 1
ATOM 4464 C C . SER B 1 128 ? -44.625 31.672 20.812 1 72.31 128 SER B C 1
ATOM 4466 O O . SER B 1 128 ? -44.281 32.156 19.719 1 72.31 128 SER B O 1
ATOM 4468 N N . ASP B 1 129 ? -45.562 32.25 21.516 1 67.62 129 ASP B N 1
ATOM 4469 C CA . ASP B 1 129 ? -45.875 33.688 21.344 1 67.62 129 ASP B CA 1
ATOM 4470 C C . ASP B 1 129 ? -44.812 34.562 21.984 1 67.62 129 ASP B C 1
ATOM 4472 O O . ASP B 1 129 ? -44.906 35.781 21.938 1 67.62 129 ASP B O 1
ATOM 4476 N N . ALA B 1 130 ? -43.875 34.062 22.703 1 59.16 130 ALA B N 1
ATOM 4477 C CA . ALA B 1 130 ? -42.812 34.812 23.328 1 59.16 130 ALA B CA 1
ATOM 4478 C C . ALA B 1 130 ? -41.812 35.344 22.266 1 59.16 130 ALA B C 1
ATOM 4480 O O . ALA B 1 130 ? -41.562 34.656 21.266 1 59.16 130 ALA B O 1
ATOM 4481 N N . PRO B 1 131 ? -41.438 36.688 22.328 1 55.19 131 PRO B N 1
ATOM 4482 C CA . PRO B 1 131 ? -40.438 37.188 21.422 1 55.19 131 PRO B CA 1
ATOM 4483 C C . PRO B 1 131 ? -39.156 36.344 21.438 1 55.19 131 PRO B C 1
ATOM 4485 O O . PRO B 1 131 ? -38.844 35.719 22.453 1 55.19 131 PRO B O 1
ATOM 4488 N N . PRO B 1 132 ? -38.656 35.969 20.312 1 51.88 132 PRO B N 1
ATOM 4489 C CA . PRO B 1 132 ? -37.438 35.188 20.312 1 51.88 132 PRO B CA 1
ATOM 4490 C C . PRO B 1 132 ? -36.375 35.719 21.25 1 51.88 132 PRO B C 1
ATOM 4492 O O . PRO B 1 132 ? -36.344 36.938 21.531 1 51.88 132 PRO B O 1
ATOM 4495 N N . PRO B 1 133 ? -35.844 34.906 22.172 1 49.81 133 PRO B N 1
ATOM 4496 C CA . PRO B 1 133 ? -34.781 35.469 23 1 49.81 133 PRO B CA 1
ATOM 4497 C C . PRO B 1 133 ? -33.844 36.406 22.219 1 49.81 133 PRO B C 1
ATOM 4499 O O . PRO B 1 133 ? -33.656 36.219 21.016 1 49.81 133 PRO B O 1
ATOM 4502 N N . PRO B 1 134 ? -33.688 37.625 22.766 1 44.72 134 PRO B N 1
ATOM 4503 C CA . PRO B 1 134 ? -32.75 38.469 22.047 1 44.72 134 PRO B CA 1
ATOM 4504 C C . PRO B 1 134 ? -31.5 37.719 21.594 1 44.72 134 PRO B C 1
ATOM 4506 O O . PRO B 1 134 ? -31.109 36.719 22.219 1 44.72 134 PRO B O 1
ATOM 4509 N N . ASP B 1 135 ? -31.172 37.719 20.359 1 43.59 135 ASP B N 1
ATOM 4510 C CA . ASP B 1 135 ? -29.938 37.125 19.859 1 43.59 135 ASP B CA 1
ATOM 4511 C C . ASP B 1 135 ? -28.797 37.312 20.859 1 43.59 135 ASP B C 1
ATOM 4513 O O . ASP B 1 135 ? -28.609 38.375 21.422 1 43.59 135 ASP B O 1
ATOM 4517 N N . GLU B 1 136 ? -28.562 36.375 21.75 1 48 136 GLU B N 1
ATOM 4518 C CA . GLU B 1 136 ? -27.328 36.531 22.516 1 48 136 GLU B CA 1
ATOM 4519 C C . GLU B 1 136 ? -26.281 37.344 21.734 1 48 136 GLU B C 1
ATOM 4521 O O . GLU B 1 136 ? -26.094 37.125 20.531 1 48 136 GLU B O 1
ATOM 4526 N N . PRO B 1 137 ? -25.984 38.531 22.234 1 51.22 137 PRO B N 1
ATOM 4527 C CA . PRO B 1 137 ? -24.969 39.25 21.469 1 51.22 137 PRO B CA 1
ATOM 4528 C C . PRO B 1 137 ? -23.859 38.344 20.953 1 51.22 137 PRO B C 1
ATOM 4530 O O . PRO B 1 137 ? -23.531 37.344 21.578 1 51.22 137 PRO B O 1
ATOM 4533 N N . PRO B 1 138 ? -23.672 38.344 19.688 1 56.97 138 PRO B N 1
ATOM 4534 C CA . PRO B 1 138 ? -22.594 37.5 19.156 1 56.97 138 PRO B CA 1
ATOM 4535 C C . PRO B 1 138 ? -21.328 37.594 20.016 1 56.97 138 PRO B C 1
ATOM 4537 O O . PRO B 1 138 ? -21.047 38.625 20.625 1 56.97 138 PRO B O 1
ATOM 4540 N N . PRO B 1 139 ? -20.828 36.5 20.578 1 65.38 139 PRO B N 1
ATOM 4541 C CA . PRO B 1 139 ? -19.578 36.562 21.328 1 65.38 139 PRO B CA 1
ATOM 4542 C C . PRO B 1 139 ? -18.578 37.531 20.719 1 65.38 139 PRO B C 1
ATOM 4544 O O . PRO B 1 139 ? -18.594 37.781 19.516 1 65.38 139 PRO B O 1
ATOM 4547 N N . PRO B 1 140 ? -17.984 38.312 21.672 1 77.31 140 PRO B N 1
ATOM 4548 C CA . PRO B 1 140 ? -16.984 39.25 21.172 1 77.31 140 PRO B CA 1
ATOM 4549 C C . PRO B 1 140 ? -15.992 38.594 20.203 1 77.31 140 PRO B C 1
ATOM 4551 O O . PRO B 1 140 ? -15.68 37.438 20.344 1 77.31 140 PRO B O 1
ATOM 4554 N N . PRO B 1 141 ? -15.68 39.344 19.203 1 85.38 141 PRO B N 1
ATOM 4555 C CA . PRO B 1 141 ? -14.703 38.812 18.25 1 85.38 141 PRO B CA 1
ATOM 4556 C C . PRO B 1 141 ? -13.375 38.438 18.906 1 85.38 141 PRO B C 1
ATOM 4558 O O . PRO B 1 141 ? -12.961 39.094 19.859 1 85.38 141 PRO B O 1
ATOM 4561 N N . VAL B 1 142 ? -12.82 37.406 18.547 1 89.88 142 VAL B N 1
ATOM 4562 C CA . VAL B 1 142 ? -11.492 37 19.016 1 89.88 142 VAL B CA 1
ATOM 4563 C C . VAL B 1 142 ? -10.422 37.656 18.141 1 89.88 142 VAL B C 1
ATOM 4565 O O . VAL B 1 142 ? -10.234 37.25 16.984 1 89.88 142 VAL B O 1
ATOM 4568 N N . LEU B 1 143 ? -9.742 38.594 18.703 1 91.81 143 LEU B N 1
ATOM 4569 C CA . LEU B 1 143 ? -8.75 39.312 17.938 1 91.81 143 LEU B CA 1
ATOM 4570 C C . LEU B 1 143 ? -7.34 38.938 18.344 1 91.81 143 LEU B C 1
ATOM 4572 O O . LEU B 1 143 ? -6.371 39.25 17.656 1 91.81 143 LEU B O 1
ATOM 4576 N N . GLU B 1 144 ? -7.332 38.281 19.469 1 93.06 144 GLU B N 1
ATOM 4577 C CA . GLU B 1 144 ? -6.035 37.844 19.969 1 93.06 144 GLU B CA 1
ATOM 4578 C C . GLU B 1 144 ? -6.156 36.5 20.656 1 93.06 144 GLU B C 1
ATOM 4580 O O . GLU B 1 144 ? -7.129 36.219 21.375 1 93.06 144 GLU B O 1
ATOM 4585 N N . MET B 1 145 ? -5.156 35.656 20.375 1 92.75 145 MET B N 1
ATOM 4586 C CA . MET B 1 145 ? -5.102 34.375 21.094 1 92.75 145 MET B CA 1
ATOM 4587 C C . MET B 1 145 ? -3.666 33.875 21.188 1 92.75 145 MET B C 1
ATOM 4589 O O . MET B 1 145 ? -2.824 34.188 20.359 1 92.75 145 MET B O 1
ATOM 4593 N N . PRO B 1 146 ? -3.426 33.094 22.281 1 94.31 146 PRO B N 1
ATOM 4594 C CA . PRO B 1 146 ? -2.098 32.469 22.375 1 94.31 146 PRO B CA 1
ATOM 4595 C C . PRO B 1 146 ? -1.882 31.359 21.344 1 94.31 146 PRO B C 1
ATOM 4597 O O . PRO B 1 146 ? -2.82 30.641 21.016 1 94.31 146 PRO B O 1
ATOM 4600 N N . GLY B 1 147 ? -0.683 31.297 20.781 1 94.31 147 GLY B N 1
ATOM 4601 C CA . GLY B 1 147 ? -0.271 30.266 19.844 1 94.31 147 GLY B CA 1
ATOM 4602 C C . GLY B 1 147 ? 1.009 29.562 20.266 1 94.31 147 GLY B C 1
ATOM 4603 O O . GLY B 1 147 ? 1.891 30.172 20.875 1 94.31 147 GLY B O 1
ATOM 4604 N N . THR B 1 148 ? 1.031 28.25 20 1 94.19 148 THR B N 1
ATOM 4605 C CA . THR B 1 148 ? 2.248 27.469 20.203 1 94.19 148 THR B CA 1
ATOM 4606 C C . THR B 1 148 ? 2.607 26.703 18.938 1 94.19 148 THR B C 1
ATOM 4608 O O . THR B 1 148 ? 1.766 25.984 18.391 1 94.19 148 THR B O 1
ATOM 4611 N N . PHE B 1 149 ? 3.812 26.828 18.484 1 93.88 149 PHE B N 1
ATOM 4612 C CA . PHE B 1 149 ? 4.324 26.094 17.328 1 93.88 149 PHE B CA 1
ATOM 4613 C C . PHE B 1 149 ? 5.438 25.141 17.766 1 93.88 149 PHE B C 1
ATOM 4615 O O . PHE B 1 149 ? 6.578 25.562 17.969 1 93.88 149 PHE B O 1
ATOM 4622 N N . ASN B 1 150 ? 5.062 23.891 17.891 1 91.38 150 ASN B N 1
ATOM 4623 C CA . ASN B 1 150 ? 6.023 22.828 18.172 1 91.38 150 ASN B CA 1
ATOM 4624 C C . ASN B 1 150 ? 6.633 22.266 16.891 1 91.38 150 ASN B C 1
ATOM 4626 O O . ASN B 1 150 ? 5.977 21.516 16.156 1 91.38 150 ASN B O 1
ATOM 4630 N N . LEU B 1 151 ? 7.871 22.578 16.688 1 89.19 151 LEU B N 1
ATOM 4631 C CA . LEU B 1 151 ? 8.516 22.25 15.414 1 89.19 151 LEU B CA 1
ATOM 4632 C C . LEU B 1 151 ? 9.664 21.281 15.625 1 89.19 151 LEU B C 1
ATOM 4634 O O . LEU B 1 151 ? 10.516 21.484 16.5 1 89.19 151 LEU B O 1
ATOM 4638 N N . GLU B 1 152 ? 9.641 20.219 14.875 1 85.56 152 GLU B N 1
ATOM 4639 C CA . GLU B 1 152 ? 10.797 19.328 14.789 1 85.56 152 GLU B CA 1
ATOM 4640 C C . GLU B 1 152 ? 11.656 19.656 13.578 1 85.56 152 GLU B C 1
ATOM 4642 O O . GLU B 1 152 ? 11.25 19.422 12.438 1 85.56 152 GLU B O 1
ATOM 4647 N N . LEU B 1 153 ? 12.797 20.156 13.891 1 82.75 153 LEU B N 1
ATOM 4648 C CA . LEU B 1 153 ? 13.68 20.625 12.82 1 82.75 153 LEU B CA 1
ATOM 4649 C C . LEU B 1 153 ? 14.477 19.453 12.234 1 82.75 153 LEU B C 1
ATOM 4651 O O . LEU B 1 153 ? 14.656 19.375 11.023 1 82.75 153 LEU B O 1
ATOM 4655 N N . THR B 1 154 ? 15.031 18.688 13.016 1 74 154 THR B N 1
ATOM 4656 C CA . THR B 1 154 ? 15.688 17.422 12.734 1 74 154 THR B CA 1
ATOM 4657 C C . THR B 1 154 ? 15.219 16.328 13.703 1 74 154 THR B C 1
ATOM 4659 O O . THR B 1 154 ? 14.648 16.641 14.75 1 74 154 THR B O 1
ATOM 4662 N N . PRO B 1 155 ? 15.234 15.117 13.164 1 67.69 155 PRO B N 1
ATOM 4663 C CA . PRO B 1 155 ? 14.766 14.07 14.07 1 67.69 155 PRO B CA 1
ATOM 4664 C C . PRO B 1 155 ? 15.32 14.219 15.484 1 67.69 155 PRO B C 1
ATOM 4666 O O . PRO B 1 155 ? 16.531 14.227 15.68 1 67.69 155 PRO B O 1
ATOM 4669 N N . GLY B 1 156 ? 14.453 14.484 16.453 1 71.19 156 GLY B N 1
ATOM 4670 C CA . GLY B 1 156 ? 14.82 14.594 17.844 1 71.19 156 GLY B CA 1
ATOM 4671 C C . GLY B 1 156 ? 15.047 16.016 18.297 1 71.19 156 GLY B C 1
ATOM 4672 O O . GLY B 1 156 ? 15.07 16.297 19.5 1 71.19 156 GLY B O 1
ATOM 4673 N N . GLN B 1 157 ? 15.258 16.891 17.406 1 78.69 157 GLN B N 1
ATOM 4674 C CA . GLN B 1 157 ? 15.445 18.297 17.734 1 78.69 157 GLN B CA 1
ATOM 4675 C C . GLN B 1 157 ? 14.141 19.078 17.562 1 78.69 157 GLN B C 1
ATOM 4677 O O . GLN B 1 157 ? 13.703 19.328 16.438 1 78.69 157 GLN B O 1
ATOM 4682 N N . THR B 1 158 ? 13.602 19.422 18.75 1 86.06 158 THR B N 1
ATOM 4683 C CA . THR B 1 158 ? 12.312 20.109 18.703 1 86.06 158 THR B CA 1
ATOM 4684 C C . THR B 1 158 ? 12.445 21.516 19.281 1 86.06 158 THR B C 1
ATOM 4686 O O . THR B 1 158 ? 13.305 21.781 20.125 1 86.06 158 THR B O 1
ATOM 4689 N N . VAL B 1 159 ? 11.742 22.453 18.734 1 88.06 159 VAL B N 1
ATOM 4690 C CA . VAL B 1 159 ? 11.633 23.828 19.234 1 88.06 159 VAL B CA 1
ATOM 4691 C C . VAL B 1 159 ? 10.164 24.188 19.438 1 88.06 159 VAL B C 1
ATOM 4693 O O . VAL B 1 159 ? 9.312 23.812 18.625 1 88.06 159 VAL B O 1
ATOM 4696 N N . ALA B 1 160 ? 9.891 24.766 20.531 1 91.06 160 ALA B N 1
ATOM 4697 C CA . ALA B 1 160 ? 8.547 25.281 20.797 1 91.06 160 ALA B CA 1
ATOM 4698 C C . ALA B 1 160 ? 8.539 26.812 20.781 1 91.06 160 ALA B C 1
ATOM 4700 O O . ALA B 1 160 ? 9.258 27.453 21.547 1 91.06 160 ALA B O 1
ATOM 4701 N N . LEU B 1 161 ? 7.762 27.391 19.906 1 91 161 LEU B N 1
ATOM 4702 C CA . LEU B 1 161 ? 7.574 28.828 19.844 1 91 161 LEU B CA 1
ATOM 4703 C C . LEU B 1 161 ? 6.25 29.234 20.5 1 91 161 LEU B C 1
ATOM 4705 O O . LEU B 1 161 ? 5.18 28.906 19.984 1 91 161 LEU B O 1
ATOM 4709 N N . ASP B 1 162 ? 6.348 29.844 21.609 1 92.81 162 ASP B N 1
ATOM 4710 C CA . ASP B 1 162 ? 5.152 30.438 22.219 1 92.81 162 ASP B CA 1
ATOM 4711 C C . ASP B 1 162 ? 4.922 31.859 21.719 1 92.81 162 ASP B C 1
ATOM 4713 O O . ASP B 1 162 ? 5.758 32.75 21.938 1 92.81 162 ASP B O 1
ATOM 4717 N N . VAL B 1 163 ? 3.777 32.031 21.109 1 94 163 VAL B N 1
ATOM 4718 C CA . VAL B 1 163 ? 3.539 33.312 20.438 1 94 163 VAL B CA 1
ATOM 4719 C C . VAL B 1 163 ? 2.133 33.812 20.766 1 94 163 VAL B C 1
ATOM 4721 O O . VAL B 1 163 ? 1.352 33.094 21.406 1 94 163 VAL B O 1
ATOM 4724 N N . THR B 1 164 ? 1.92 35.062 20.453 1 94.38 164 THR B N 1
ATOM 4725 C CA . THR B 1 164 ? 0.583 35.656 20.406 1 94.38 164 THR B CA 1
ATOM 4726 C C . THR B 1 164 ? 0.135 35.875 18.969 1 94.38 164 THR B C 1
ATOM 4728 O O . THR B 1 164 ? 0.865 36.469 18.172 1 94.38 164 THR B O 1
ATOM 4731 N N . VAL B 1 165 ? -0.958 35.312 18.594 1 94.69 165 VAL B N 1
ATOM 4732 C CA . VAL B 1 165 ? -1.554 35.469 17.281 1 94.69 165 VAL B CA 1
ATOM 4733 C C . VAL B 1 165 ? -2.641 36.531 17.328 1 94.69 165 VAL B C 1
ATOM 4735 O O . VAL B 1 165 ? -3.598 36.438 18.109 1 94.69 165 VAL B O 1
ATOM 4738 N N . SER B 1 166 ? -2.424 37.562 16.5 1 94.19 166 SER B N 1
ATOM 4739 C CA . SER B 1 166 ? -3.371 38.688 16.578 1 94.19 166 SER B CA 1
ATOM 4740 C C . SER B 1 166 ? -3.889 39.062 15.195 1 94.19 166 SER B C 1
ATOM 4742 O O . SER B 1 166 ? -3.176 38.906 14.203 1 94.19 166 SER B O 1
ATOM 4744 N N . SER B 1 167 ? -5.109 39.406 15.195 1 91.56 167 SER B N 1
ATOM 4745 C CA . SER B 1 167 ? -5.758 39.969 14.016 1 91.56 167 SER B CA 1
ATOM 4746 C C . SER B 1 167 ? -6.238 41.375 14.266 1 91.56 167 SER B C 1
ATOM 4748 O O . SER B 1 167 ? -6.738 41.688 15.352 1 91.56 167 SER B O 1
ATOM 4750 N N . ASP B 1 168 ? -6.074 42.281 13.273 1 83.69 168 ASP B N 1
ATOM 4751 C CA . ASP B 1 168 ? -6.492 43.688 13.453 1 83.69 168 ASP B CA 1
ATOM 4752 C C . ASP B 1 168 ? -8 43.812 13.273 1 83.69 168 ASP B C 1
ATOM 4754 O O . ASP B 1 168 ? -8.648 44.562 14.016 1 83.69 168 ASP B O 1
ATOM 4758 N N . GLU B 1 169 ? -8.523 43.156 12.312 1 78.56 169 GLU B N 1
ATOM 4759 C CA . GLU B 1 169 ? -9.906 43.469 11.969 1 78.56 169 GLU B CA 1
ATOM 4760 C C . GLU B 1 169 ? -10.773 42.188 11.953 1 78.56 169 GLU B C 1
ATOM 4762 O O . GLU B 1 169 ? -11.953 42.25 12.312 1 78.56 169 GLU B O 1
ATOM 4767 N N . LEU B 1 170 ? -10.164 41.125 11.812 1 82.5 170 LEU B N 1
ATOM 4768 C CA . LEU B 1 170 ? -10.977 39.969 11.516 1 82.5 170 LEU B CA 1
ATOM 4769 C C . LEU B 1 170 ? -11.109 39.062 12.742 1 82.5 170 LEU B C 1
ATOM 4771 O O . LEU B 1 170 ? -10.133 38.844 13.469 1 82.5 170 LEU B O 1
ATOM 4775 N N . ASP B 1 171 ? -12.406 38.781 12.992 1 89.25 171 ASP B N 1
ATOM 4776 C CA . ASP B 1 171 ? -12.664 37.75 13.992 1 89.25 171 ASP B CA 1
ATOM 4777 C C . ASP B 1 171 ? -12.047 36.406 13.586 1 89.25 171 ASP B C 1
ATOM 4779 O O . ASP B 1 171 ? -12.438 35.812 12.57 1 89.25 171 ASP B O 1
ATOM 4783 N N . MET B 1 172 ? -11.125 35.875 14.414 1 91.25 172 MET B N 1
ATOM 4784 C CA . MET B 1 172 ? -10.406 34.656 14.07 1 91.25 172 MET B CA 1
ATOM 4785 C C . MET B 1 172 ? -11.234 33.406 14.414 1 91.25 172 MET B C 1
ATOM 4787 O O . MET B 1 172 ? -10.891 32.312 14.023 1 91.25 172 MET B O 1
ATOM 4791 N N . SER B 1 173 ? -12.328 33.656 15.102 1 91.06 173 SER B N 1
ATOM 4792 C CA . SER B 1 173 ? -13.094 32.5 15.57 1 91.06 173 SER B CA 1
ATOM 4793 C C . SER B 1 173 ? -14.242 32.188 14.625 1 91.06 173 SER B C 1
ATOM 4795 O O . SER B 1 173 ? -14.797 31.078 14.672 1 91.06 173 SER B O 1
ATOM 4797 N N . ARG B 1 174 ? -14.617 33.125 13.766 1 89 174 ARG B N 1
ATOM 4798 C CA . ARG B 1 174 ? -15.789 32.875 12.93 1 89 174 ARG B CA 1
ATOM 4799 C C . ARG B 1 174 ? -15.648 33.562 11.578 1 89 174 ARG B C 1
ATOM 4801 O O . ARG B 1 174 ? -15.078 34.656 11.484 1 89 174 ARG B O 1
ATOM 4808 N N . MET B 1 175 ? -16.203 32.844 10.648 1 86.44 175 MET B N 1
ATOM 4809 C CA . MET B 1 175 ? -16.359 33.469 9.344 1 86.44 175 MET B CA 1
ATOM 4810 C C . MET B 1 175 ? -17.531 34.469 9.359 1 86.44 175 MET B C 1
ATOM 4812 O O . MET B 1 175 ? -18.266 34.531 10.352 1 86.44 175 MET B O 1
ATOM 4816 N N . GLU B 1 176 ? -17.688 35.125 8.148 1 79.5 176 GLU B N 1
ATOM 4817 C CA . GLU B 1 176 ? -18.781 36.094 8.031 1 79.5 176 GLU B CA 1
ATOM 4818 C C . GLU B 1 176 ? -20.141 35.406 8.156 1 79.5 176 GLU B C 1
ATOM 4820 O O . GLU B 1 176 ? -21.078 36 8.703 1 79.5 176 GLU B O 1
ATOM 4825 N N . ASP B 1 177 ? -20.188 34.156 7.77 1 78.44 177 ASP B N 1
ATOM 4826 C CA . ASP B 1 177 ? -21.453 33.438 7.762 1 78.44 177 ASP B CA 1
ATOM 4827 C C . ASP B 1 177 ? -21.719 32.781 9.102 1 78.44 177 ASP B C 1
ATOM 4829 O O . ASP B 1 177 ? -22.719 32.062 9.266 1 78.44 177 ASP B O 1
ATOM 4833 N N . GLY B 1 178 ? -20.828 33.031 10.047 1 80.5 178 GLY B N 1
ATOM 4834 C CA . GLY B 1 178 ? -21.031 32.5 11.383 1 80.5 178 GLY B CA 1
ATOM 4835 C C . GLY B 1 178 ? -20.359 31.156 11.586 1 80.5 178 GLY B C 1
ATOM 4836 O O . GLY B 1 178 ? -20.328 30.625 12.703 1 80.5 178 GLY B O 1
ATOM 4837 N N . THR B 1 179 ? -19.75 30.562 10.578 1 85.31 179 THR B N 1
ATOM 4838 C CA . THR B 1 179 ? -19.062 29.281 10.695 1 85.31 179 THR B CA 1
ATOM 4839 C C . THR B 1 179 ? -17.859 29.391 11.625 1 85.31 179 THR B C 1
ATOM 4841 O O . THR B 1 179 ? -17.047 30.312 11.492 1 85.31 179 THR B O 1
ATOM 4844 N N . LEU B 1 180 ? -17.859 28.531 12.578 1 88.62 180 LEU B N 1
ATOM 4845 C CA . LEU B 1 180 ? -16.75 28.516 13.523 1 88.62 180 LEU B CA 1
ATOM 4846 C C . LEU B 1 180 ? -15.477 28.016 12.852 1 88.62 180 LEU B C 1
ATOM 4848 O O . LEU B 1 180 ? -15.5 27.031 12.117 1 88.62 180 LEU B O 1
ATOM 4852 N N . VAL B 1 181 ? -14.414 28.766 13.047 1 90.94 181 VAL B N 1
ATOM 4853 C CA . VAL B 1 181 ? -13.109 28.391 12.523 1 90.94 181 VAL B CA 1
ATOM 4854 C C . VAL B 1 181 ? -12.312 27.656 13.594 1 90.94 181 VAL B C 1
ATOM 4856 O O . VAL B 1 181 ? -11.461 28.25 14.266 1 90.94 181 VAL B O 1
ATOM 4859 N N . ASP B 1 182 ? -12.633 26.406 13.789 1 90.38 182 ASP B N 1
ATOM 4860 C CA . ASP B 1 182 ? -11.977 25.578 14.805 1 90.38 182 ASP B CA 1
ATOM 4861 C C . ASP B 1 182 ? -11.789 24.156 14.305 1 90.38 182 ASP B C 1
ATOM 4863 O O . ASP B 1 182 ? -12.203 23.812 13.195 1 90.38 182 ASP B O 1
ATOM 4867 N N . GLY B 1 183 ? -11.023 23.422 15.141 1 88.56 183 GLY B N 1
ATOM 4868 C CA . GLY B 1 183 ? -10.781 22.031 14.82 1 88.56 183 GLY B CA 1
ATOM 4869 C C . GLY B 1 183 ? -9.328 21.703 14.555 1 88.56 183 GLY B C 1
ATOM 4870 O O . GLY B 1 183 ? -8.445 22.516 14.844 1 88.56 183 GLY B O 1
ATOM 4871 N N . MET B 1 184 ? -9.172 20.469 14.195 1 85.5 184 MET B N 1
ATOM 4872 C CA . MET B 1 184 ? -7.836 19.984 13.852 1 85.5 184 MET B CA 1
ATOM 4873 C C . MET B 1 184 ? -7.609 20.062 12.344 1 85.5 184 MET B C 1
ATOM 4875 O O . MET B 1 184 ? -8.43 19.562 11.562 1 85.5 184 MET B O 1
ATOM 4879 N N . PHE B 1 185 ? -6.582 20.797 11.977 1 83.75 185 PHE B N 1
ATOM 4880 C CA . PHE B 1 185 ? -6.215 20.922 10.57 1 83.75 185 PHE B CA 1
ATOM 4881 C C . PHE B 1 185 ? -4.891 20.219 10.289 1 83.75 185 PHE B C 1
ATOM 4883 O O . PHE B 1 185 ? -3.967 20.281 11.102 1 83.75 185 PHE B O 1
ATOM 4890 N N . TRP B 1 186 ? -4.871 19.547 9.266 1 80.5 186 TRP B N 1
ATOM 4891 C CA . TRP B 1 186 ? -3.625 18.953 8.797 1 80.5 186 TRP B CA 1
ATOM 4892 C C . TRP B 1 186 ? -3.107 19.688 7.562 1 80.5 186 TRP B C 1
ATOM 4894 O O . TRP B 1 186 ? -3.877 20 6.656 1 80.5 186 TRP B O 1
ATOM 4904 N N . GLY B 1 187 ? -1.787 20.016 7.652 1 79.56 187 GLY B N 1
ATOM 4905 C CA . GLY B 1 187 ? -1.266 20.719 6.488 1 79.56 187 GLY B CA 1
ATOM 4906 C C . GLY B 1 187 ? 0.195 21.109 6.629 1 79.56 187 GLY B C 1
ATOM 4907 O O . GLY B 1 187 ? 0.955 20.422 7.328 1 79.56 187 GLY B O 1
ATOM 4908 N N . LYS B 1 188 ? 0.492 22.094 5.797 1 82.69 188 LYS B N 1
ATOM 4909 C CA . LYS B 1 188 ? 1.875 22.547 5.668 1 82.69 188 LYS B CA 1
ATOM 4910 C C . LYS B 1 188 ? 2.059 23.938 6.277 1 82.69 188 LYS B C 1
ATOM 4912 O O . LYS B 1 188 ? 1.205 24.812 6.117 1 82.69 188 LYS B O 1
ATOM 4917 N N . LEU B 1 189 ? 3.113 24.031 7.062 1 89.5 189 LEU B N 1
ATOM 4918 C CA . LEU B 1 189 ? 3.551 25.312 7.605 1 89.5 189 LEU B CA 1
ATOM 4919 C C . LEU B 1 189 ? 4.867 25.75 6.969 1 89.5 189 LEU B C 1
ATOM 4921 O O . LEU B 1 189 ? 5.859 25.031 7.027 1 89.5 189 LEU B O 1
ATOM 4925 N N . ASP B 1 190 ? 4.828 26.875 6.309 1 90.94 190 ASP B N 1
ATOM 4926 C CA . ASP B 1 190 ? 6.031 27.469 5.734 1 90.94 190 ASP B CA 1
ATOM 4927 C C . ASP B 1 190 ? 6.535 28.641 6.578 1 90.94 190 ASP B C 1
ATOM 4929 O O . ASP B 1 190 ? 5.793 29.578 6.836 1 90.94 190 ASP B O 1
ATOM 4933 N N . ILE B 1 191 ? 7.688 28.562 7.047 1 93.19 191 ILE B N 1
ATOM 4934 C CA . ILE B 1 191 ? 8.344 29.656 7.75 1 93.19 191 ILE B CA 1
ATOM 4935 C C . ILE B 1 191 ? 9.531 30.156 6.934 1 93.19 191 ILE B C 1
ATOM 4937 O O . ILE B 1 191 ? 10.445 29.375 6.621 1 93.19 191 ILE B O 1
ATOM 4941 N N . ILE B 1 192 ? 9.531 31.422 6.652 1 91.62 192 ILE B N 1
ATOM 4942 C CA . ILE B 1 192 ? 10.578 32 5.812 1 91.62 192 ILE B CA 1
ATOM 4943 C C . ILE B 1 192 ? 11.273 33.125 6.57 1 91.62 192 ILE B C 1
ATOM 4945 O O . ILE B 1 192 ? 10.617 34 7.137 1 91.62 192 ILE B O 1
ATOM 4949 N N . HIS B 1 193 ? 12.578 33.031 6.684 1 89.69 193 HIS B N 1
ATOM 4950 C CA . HIS B 1 193 ? 13.43 34.125 7.129 1 89.69 193 HIS B CA 1
ATOM 4951 C C . HIS B 1 193 ? 14.461 34.5 6.062 1 89.69 193 HIS B C 1
ATOM 4953 O O . HIS B 1 193 ? 15.422 33.781 5.844 1 89.69 193 HIS B O 1
ATOM 4959 N N . SER B 1 194 ? 14.195 35.469 5.285 1 86.56 194 SER B N 1
ATOM 4960 C CA . SER B 1 194 ? 15.102 35.906 4.238 1 86.56 194 SER B CA 1
ATOM 4961 C C . SER B 1 194 ? 15.32 37.406 4.309 1 86.56 194 SER B C 1
ATOM 4963 O O . SER B 1 194 ? 14.445 38.188 3.936 1 86.56 194 SER B O 1
ATOM 4965 N N . GLY B 1 195 ? 16.484 37.812 4.773 1 81.19 195 GLY B N 1
ATOM 4966 C CA . GLY B 1 195 ? 16.734 39.219 4.949 1 81.19 195 GLY B CA 1
ATOM 4967 C C . GLY B 1 195 ? 15.742 39.906 5.879 1 81.19 195 GLY B C 1
ATOM 4968 O O . GLY B 1 195 ? 15.594 39.5 7.035 1 81.19 195 GLY B O 1
ATOM 4969 N N . ASP B 1 196 ? 15.008 40.812 5.285 1 83.88 196 ASP B N 1
ATOM 4970 C CA . ASP B 1 196 ? 14.039 41.531 6.082 1 83.88 196 ASP B CA 1
ATOM 4971 C C . ASP B 1 196 ? 12.648 40.938 5.969 1 83.88 196 ASP B C 1
ATOM 4973 O O . ASP B 1 196 ? 11.695 41.438 6.566 1 83.88 196 ASP B O 1
ATOM 4977 N N . THR B 1 197 ? 12.586 39.812 5.285 1 88.56 197 THR B N 1
ATOM 4978 C CA . THR B 1 197 ? 11.289 39.188 5.098 1 88.56 197 THR B CA 1
ATOM 4979 C C . THR B 1 197 ? 11.133 38 6.047 1 88.56 197 THR B C 1
ATOM 4981 O O . THR B 1 197 ? 11.93 37.062 6.012 1 88.56 197 THR B O 1
ATOM 4984 N N . HIS B 1 198 ? 10.258 38.156 7.004 1 92.75 198 HIS B N 1
ATOM 4985 C CA . HIS B 1 198 ? 9.883 37.094 7.934 1 92.75 198 HIS B CA 1
ATOM 4986 C C . HIS B 1 198 ? 8.391 36.781 7.848 1 92.75 198 HIS B C 1
ATOM 4988 O O . HIS B 1 198 ? 7.555 37.656 8.102 1 92.75 198 HIS B O 1
ATOM 4994 N N . THR B 1 199 ? 8.078 35.531 7.398 1 94.25 199 THR B N 1
ATOM 4995 C CA . THR B 1 199 ? 6.664 35.188 7.234 1 94.25 199 THR B CA 1
ATOM 4996 C C . THR B 1 199 ? 6.387 33.781 7.723 1 94.25 199 THR B C 1
ATOM 4998 O O . THR B 1 199 ? 7.289 32.938 7.766 1 94.25 199 THR B O 1
ATOM 5001 N N . MET B 1 200 ? 5.215 33.5 8.164 1 94 200 MET B N 1
ATOM 5002 C CA . MET B 1 200 ? 4.672 32.219 8.531 1 94 200 MET B CA 1
ATOM 5003 C C . MET B 1 200 ? 3.352 31.953 7.816 1 94 200 MET B C 1
ATOM 5005 O O . MET B 1 200 ? 2.428 32.75 7.891 1 94 200 MET B O 1
ATOM 5009 N N . GLU B 1 201 ? 3.289 30.875 7.043 1 93.38 201 GLU B N 1
ATOM 5010 C CA . GLU B 1 201 ? 2.074 30.531 6.309 1 93.38 201 GLU B CA 1
ATOM 5011 C C . GLU B 1 201 ? 1.684 29.078 6.543 1 93.38 201 GLU B C 1
ATOM 5013 O O . GLU B 1 201 ? 2.492 28.172 6.332 1 93.38 201 GLU B O 1
ATOM 5018 N N . PHE B 1 202 ? 0.513 28.859 7.008 1 92.19 202 PHE B N 1
ATOM 5019 C CA . PHE B 1 202 ? -0.038 27.516 7.145 1 92.19 202 PHE B CA 1
ATOM 5020 C C . PHE B 1 202 ? -1.165 27.281 6.145 1 92.19 202 PHE B C 1
ATOM 5022 O O . PHE B 1 202 ? -2.025 28.156 5.965 1 92.19 202 PHE B O 1
ATOM 5029 N N . SER B 1 203 ? -1.119 26.172 5.441 1 88.12 203 SER B N 1
ATOM 5030 C CA . SER B 1 203 ? -2.203 25.703 4.594 1 88.12 203 SER B CA 1
ATOM 5031 C C . SER B 1 203 ? -2.613 24.281 4.977 1 88.12 203 SER B C 1
ATOM 5033 O O . SER B 1 203 ? -1.779 23.375 5.004 1 88.12 203 SER B O 1
ATOM 5035 N N . GLY B 1 204 ? -3.838 24.172 5.363 1 84.31 204 GLY B N 1
ATOM 5036 C CA . GLY B 1 204 ? -4.262 22.844 5.77 1 84.31 204 GLY B CA 1
ATOM 5037 C C . GLY B 1 204 ? -5.766 22.641 5.68 1 84.31 204 GLY B C 1
ATOM 5038 O O . GLY B 1 204 ? -6.504 23.578 5.375 1 84.31 204 GLY B O 1
ATOM 5039 N N . THR B 1 205 ? -6.184 21.375 5.828 1 78.81 205 THR B N 1
ATOM 5040 C CA . THR B 1 205 ? -7.586 20.984 5.766 1 78.81 205 THR B CA 1
ATOM 5041 C C . THR B 1 205 ? -8.039 20.391 7.094 1 78.81 205 THR B C 1
ATOM 5043 O O . THR B 1 205 ? -7.293 19.641 7.73 1 78.81 205 THR B O 1
ATOM 5046 N N . LYS B 1 206 ? -9.297 20.734 7.34 1 82.38 206 LYS B N 1
ATOM 5047 C CA . LYS B 1 206 ? -9.867 20.234 8.586 1 82.38 206 LYS B CA 1
ATOM 5048 C C . LYS B 1 206 ? -10.047 18.719 8.531 1 82.38 206 LYS B C 1
ATOM 5050 O O . LYS B 1 206 ? -10.508 18.172 7.523 1 82.38 206 LYS B O 1
ATOM 5055 N N . VAL B 1 207 ? -9.547 18.047 9.555 1 74 207 VAL B N 1
ATOM 5056 C CA . VAL B 1 207 ? -9.742 16.609 9.688 1 74 207 VAL B CA 1
ATOM 5057 C C . VAL B 1 207 ? -11.172 16.312 10.117 1 74 207 VAL B C 1
ATOM 5059 O O . VAL B 1 207 ? -11.648 16.844 11.125 1 74 207 VAL B O 1
ATOM 5062 N N . PRO B 1 208 ? -11.844 15.594 9.219 1 64 208 PRO B N 1
ATOM 5063 C CA . PRO B 1 208 ? -13.227 15.289 9.602 1 64 208 PRO B CA 1
ATOM 5064 C C . PRO B 1 208 ? -13.312 14.547 10.93 1 64 208 PRO B C 1
ATOM 5066 O O . PRO B 1 208 ? -12.391 13.812 11.297 1 64 208 PRO B O 1
ATOM 5069 N N . PRO B 1 209 ? -14.398 14.891 11.641 1 57.06 209 PRO B N 1
ATOM 5070 C CA . PRO B 1 209 ? -14.609 14.172 12.898 1 57.06 209 PRO B CA 1
ATOM 5071 C C . PRO B 1 209 ? -14.711 12.656 12.703 1 57.06 209 PRO B C 1
ATOM 5073 O O . PRO B 1 209 ? -15.312 12.195 11.727 1 57.06 209 PRO B O 1
ATOM 5076 N N . GLY B 1 210 ? -13.875 11.828 13.352 1 52.94 210 GLY B N 1
ATOM 5077 C CA . GLY B 1 210 ? -13.922 10.375 13.273 1 52.94 210 GLY B CA 1
ATOM 5078 C C . GLY B 1 210 ? -12.672 9.773 12.648 1 52.94 210 GLY B C 1
ATOM 5079 O O . GLY B 1 210 ? -12.469 8.562 12.719 1 52.94 210 GLY B O 1
ATOM 5080 N N . GLU B 1 211 ? -12.156 10.508 11.805 1 52.44 211 GLU B N 1
ATOM 5081 C CA . GLU B 1 211 ? -10.945 9.93 11.227 1 52.44 211 GLU B CA 1
ATOM 5082 C C . GLU B 1 211 ? -9.828 9.844 12.266 1 52.44 211 GLU B C 1
ATOM 5084 O O . GLU B 1 211 ? -9.562 10.82 12.977 1 52.44 211 GLU B O 1
ATOM 5089 N N . ASP B 1 212 ? -9.617 8.625 12.773 1 47.84 212 ASP B N 1
ATOM 5090 C CA . ASP B 1 212 ? -8.594 8.383 13.789 1 47.84 212 ASP B CA 1
ATOM 5091 C C . ASP B 1 212 ? -7.199 8.672 13.242 1 47.84 212 ASP B C 1
ATOM 5093 O O . ASP B 1 212 ? -6.613 7.844 12.539 1 47.84 212 ASP B O 1
ATOM 5097 N N . ILE B 1 213 ? -6.926 9.844 12.953 1 53.06 213 ILE B N 1
ATOM 5098 C CA . ILE B 1 213 ? -5.496 10.062 12.75 1 53.06 213 ILE B CA 1
ATOM 5099 C C . ILE B 1 213 ? -4.762 9.914 14.086 1 53.06 213 ILE B C 1
ATOM 5101 O O . ILE B 1 213 ? -5.098 10.578 15.062 1 53.06 213 ILE B O 1
ATOM 5105 N N . PRO B 1 214 ? -4.082 8.812 14.211 1 47.34 214 PRO B N 1
ATOM 5106 C CA . PRO B 1 214 ? -3.439 8.641 15.516 1 47.34 214 PRO B CA 1
ATOM 5107 C C . PRO B 1 214 ? -2.84 9.938 16.062 1 47.34 214 PRO B C 1
ATOM 5109 O O . PRO B 1 214 ? -2.145 10.648 15.328 1 47.34 214 PRO B O 1
ATOM 5112 N N . GLN B 1 215 ? -3.49 10.414 17.031 1 46.44 215 GLN B N 1
ATOM 5113 C CA . GLN B 1 215 ? -3.064 11.617 17.734 1 46.44 215 GLN B CA 1
ATOM 5114 C C . GLN B 1 215 ? -1.545 11.672 17.875 1 46.44 215 GLN B C 1
ATOM 5116 O O . GLN B 1 215 ? -0.953 12.75 17.875 1 46.44 215 GLN B O 1
ATOM 5121 N N . ASP B 1 216 ? -1.013 10.477 18.188 1 43.09 216 ASP B N 1
ATOM 5122 C CA . ASP B 1 216 ? 0.421 10.375 18.453 1 43.09 216 ASP B CA 1
ATOM 5123 C C . ASP B 1 216 ? 1.213 10.367 17.141 1 43.09 216 ASP B C 1
ATOM 5125 O O . ASP B 1 216 ? 2.408 10.062 17.141 1 43.09 216 ASP B O 1
ATOM 5129 N N . LEU B 1 217 ? 0.59 10.484 16.156 1 46.69 217 LEU B N 1
ATOM 5130 C CA . LEU B 1 217 ? 1.35 10.555 14.914 1 46.69 217 LEU B CA 1
ATOM 5131 C C . LEU B 1 217 ? 2.27 11.766 14.906 1 46.69 217 LEU B C 1
ATOM 5133 O O . LEU B 1 217 ? 1.827 12.883 14.625 1 46.69 217 LEU B O 1
ATOM 5137 N N . MET B 1 218 ? 2.961 11.828 15.961 1 45.25 218 MET B N 1
ATOM 5138 C CA . MET B 1 218 ? 4.094 12.719 15.734 1 45.25 218 MET B CA 1
ATOM 5139 C C . MET B 1 218 ? 4.703 12.492 14.359 1 45.25 218 MET B C 1
ATOM 5141 O O . MET B 1 218 ? 5.086 11.367 14.023 1 45.25 218 MET B O 1
ATOM 5145 N N . ILE B 1 219 ? 4.242 13.211 13.359 1 49.62 219 ILE B N 1
ATOM 5146 C CA . ILE B 1 219 ? 4.734 13.172 11.992 1 49.62 219 ILE B CA 1
ATOM 5147 C C . ILE B 1 219 ? 6.262 13.188 11.984 1 49.62 219 ILE B C 1
ATOM 5149 O O . ILE B 1 219 ? 6.875 14.219 12.273 1 49.62 219 ILE B O 1
ATOM 5153 N N . ASP B 1 220 ? 6.809 12.102 12.414 1 53.06 220 ASP B N 1
ATOM 5154 C CA . ASP B 1 220 ? 8.25 12.031 12.227 1 53.06 220 ASP B CA 1
ATOM 5155 C C . ASP B 1 220 ? 8.609 11.906 10.75 1 53.06 220 ASP B C 1
ATOM 5157 O O . ASP B 1 220 ? 7.727 11.82 9.891 1 53.06 220 ASP B O 1
ATOM 5161 N N . ASN B 1 221 ? 9.805 12.266 10.531 1 50.88 221 ASN B N 1
ATOM 5162 C CA . ASN B 1 221 ? 10.359 12.266 9.18 1 50.88 221 ASN B CA 1
ATOM 5163 C C . ASN B 1 221 ? 9.93 11.023 8.398 1 50.88 221 ASN B C 1
ATOM 5165 O O . ASN B 1 221 ? 9.797 11.07 7.176 1 50.88 221 ASN B O 1
ATOM 5169 N N . ARG B 1 222 ? 9.664 10.078 9.172 1 54.62 222 ARG B N 1
ATOM 5170 C CA . ARG B 1 222 ? 9.297 8.828 8.516 1 54.62 222 ARG B CA 1
ATOM 5171 C C . ARG B 1 222 ? 7.879 8.906 7.949 1 54.62 222 ARG B C 1
ATOM 5173 O O . ARG B 1 222 ? 7.613 8.398 6.859 1 54.62 222 ARG B O 1
ATOM 5180 N N . ILE B 1 223 ? 7.105 9.57 8.648 1 56.12 223 ILE B N 1
ATOM 5181 C CA . ILE B 1 223 ? 5.723 9.695 8.211 1 56.12 223 ILE B CA 1
ATOM 5182 C C . ILE B 1 223 ? 5.648 10.578 6.969 1 56.12 223 ILE B C 1
ATOM 5184 O O . ILE B 1 223 ? 4.863 10.32 6.059 1 56.12 223 ILE B O 1
ATOM 5188 N N . ILE B 1 224 ? 6.578 11.492 6.996 1 54.88 224 ILE B N 1
ATOM 5189 C CA . ILE B 1 224 ? 6.562 12.414 5.863 1 54.88 224 ILE B CA 1
ATOM 5190 C C . ILE B 1 224 ? 6.922 11.656 4.582 1 54.88 224 ILE B C 1
ATOM 5192 O O . ILE B 1 224 ? 6.301 11.867 3.537 1 54.88 224 ILE B O 1
ATOM 5196 N N . SER B 1 225 ? 7.902 10.859 4.703 1 55.53 225 SER B N 1
ATOM 5197 C CA . SER B 1 225 ? 8.273 10.078 3.527 1 55.53 225 SER B CA 1
ATOM 5198 C C . SER B 1 225 ? 7.117 9.211 3.049 1 55.53 225 SER B C 1
ATOM 5200 O O . SER B 1 225 ? 6.918 9.039 1.845 1 55.53 225 SER B O 1
ATOM 5202 N N . LYS B 1 226 ? 6.43 8.82 4.027 1 58.75 226 LYS B N 1
ATOM 5203 C CA . LYS B 1 226 ? 5.285 7.98 3.684 1 58.75 226 LYS B CA 1
ATOM 5204 C C . LYS B 1 226 ? 4.152 8.812 3.088 1 58.75 226 LYS B C 1
ATOM 5206 O O . LYS B 1 226 ? 3.361 8.305 2.289 1 58.75 226 LYS B O 1
ATOM 5211 N N . LEU B 1 227 ? 4.18 9.984 3.527 1 57.53 227 LEU B N 1
ATOM 5212 C CA . LEU B 1 227 ? 3.168 10.883 2.977 1 57.53 227 LEU B CA 1
ATOM 5213 C C . LEU B 1 227 ? 3.357 11.055 1.473 1 57.53 227 LEU B C 1
ATOM 5215 O O . LEU B 1 227 ? 2.381 11.148 0.726 1 57.53 227 LEU B O 1
ATOM 5219 N N . ALA B 1 228 ? 4.609 11.086 1.132 1 53.59 228 ALA B N 1
ATOM 5220 C CA . ALA B 1 228 ? 4.883 11.195 -0.3 1 53.59 228 ALA B CA 1
ATOM 5221 C C . ALA B 1 228 ? 4.297 10.008 -1.059 1 53.59 228 ALA B C 1
ATOM 5223 O O . ALA B 1 228 ? 3.811 10.156 -2.182 1 53.59 228 ALA B O 1
ATOM 5224 N N . THR B 1 229 ? 4.328 8.938 -0.398 1 57.53 229 THR B N 1
ATOM 5225 C CA . THR B 1 229 ? 3.797 7.734 -1.027 1 57.53 229 THR B CA 1
ATOM 5226 C C . THR B 1 229 ? 2.273 7.789 -1.094 1 57.53 229 THR B C 1
ATOM 5228 O O . THR B 1 229 ? 1.672 7.312 -2.061 1 57.53 229 THR B O 1
ATOM 5231 N N . VAL B 1 230 ? 1.832 8.375 -0.036 1 54.47 230 VAL B N 1
ATOM 5232 C CA . VAL B 1 230 ? 0.377 8.43 0.055 1 54.47 230 VAL B CA 1
ATOM 5233 C C . VAL B 1 230 ? -0.172 9.406 -0.979 1 54.47 230 VAL B C 1
ATOM 5235 O O . VAL B 1 230 ? -1.296 9.25 -1.459 1 54.47 230 VAL B O 1
ATOM 5238 N N . ALA B 1 231 ? 0.666 10.305 -1.283 1 55.62 231 ALA B N 1
ATOM 5239 C CA . ALA B 1 231 ? 0.228 11.305 -2.254 1 55.62 231 ALA B CA 1
ATOM 5240 C C . ALA B 1 231 ? 0.143 10.711 -3.656 1 55.62 231 ALA B C 1
ATOM 5242 O O . ALA B 1 231 ? -0.474 11.289 -4.551 1 55.62 231 ALA B O 1
ATOM 5243 N N . LYS B 1 232 ? 0.605 9.5 -3.713 1 60.34 232 LYS B N 1
ATOM 5244 C CA . LYS B 1 232 ? 0.562 8.891 -5.039 1 60.34 232 LYS B CA 1
ATOM 5245 C C . LYS B 1 232 ? -0.859 8.469 -5.402 1 60.34 232 LYS B C 1
ATOM 5247 O O . LYS B 1 232 ? -1.604 7.98 -4.555 1 60.34 232 LYS B O 1
ATOM 5252 N N . PRO B 1 233 ? -1.145 8.875 -6.652 1 64.44 233 PRO B N 1
ATOM 5253 C CA . PRO B 1 233 ? -2.479 8.461 -7.09 1 64.44 233 PRO B CA 1
ATOM 5254 C C . PRO B 1 233 ? -2.682 6.949 -7.016 1 64.44 233 PRO B C 1
ATOM 5256 O O . PRO B 1 233 ? -1.726 6.188 -7.18 1 64.44 233 PRO B O 1
ATOM 5259 N N . THR B 1 234 ? -3.846 6.676 -6.664 1 78.44 234 THR B N 1
ATOM 5260 C CA . THR B 1 234 ? -4.195 5.262 -6.641 1 78.44 234 THR B CA 1
ATOM 5261 C C . THR B 1 234 ? -4.121 4.664 -8.047 1 78.44 234 THR B C 1
ATOM 5263 O O . THR B 1 234 ? -4.547 5.293 -9.016 1 78.44 234 THR B O 1
ATOM 5266 N N . ALA B 1 235 ? -3.543 3.555 -8.227 1 90.62 235 ALA B N 1
ATOM 5267 C CA . ALA B 1 235 ? -3.381 2.881 -9.508 1 90.62 235 ALA B CA 1
ATOM 5268 C C . ALA B 1 235 ? -4.129 1.551 -9.531 1 90.62 235 ALA B C 1
ATOM 5270 O O . ALA B 1 235 ? -4.203 0.859 -8.508 1 90.62 235 ALA B O 1
ATOM 5271 N N . ALA B 1 236 ? -4.754 1.314 -10.648 1 95.75 236 ALA B N 1
ATOM 5272 C CA . ALA B 1 236 ? -5.219 -0.051 -10.875 1 95.75 236 ALA B CA 1
ATOM 5273 C C . ALA B 1 236 ? -4.043 -1.009 -11.055 1 95.75 236 ALA B C 1
ATOM 5275 O O . ALA B 1 236 ? -3.139 -0.747 -11.852 1 95.75 236 ALA B O 1
ATOM 5276 N N . LYS B 1 237 ? -4.004 -2.012 -10.273 1 97.38 237 LYS B N 1
ATOM 5277 C CA . LYS B 1 237 ? -2.994 -3.059 -10.422 1 97.38 237 LYS B CA 1
ATOM 5278 C C . LYS B 1 237 ? -3.494 -4.184 -11.328 1 97.38 237 LYS B C 1
ATOM 5280 O O . LYS B 1 237 ? -4.465 -4.867 -10.992 1 97.38 237 LYS B O 1
ATOM 5285 N N . CYS B 1 238 ? -2.773 -4.406 -12.422 1 98.12 238 CYS B N 1
ATOM 5286 C CA . CYS B 1 238 ? -3.264 -5.324 -13.438 1 98.12 238 CYS B CA 1
ATOM 5287 C C . CYS B 1 238 ? -2.271 -6.457 -13.68 1 98.12 238 CYS B C 1
ATOM 5289 O O . CYS B 1 238 ? -1.066 -6.223 -13.781 1 98.12 238 CYS B O 1
ATOM 5291 N N . ASN B 1 239 ? -2.783 -7.621 -13.688 1 97.69 239 ASN B N 1
ATOM 5292 C CA . ASN B 1 239 ? -2.037 -8.82 -14.062 1 97.69 239 ASN B CA 1
ATOM 5293 C C . ASN B 1 239 ? -2.596 -9.453 -15.336 1 97.69 239 ASN B C 1
ATOM 5295 O O . ASN B 1 239 ? -3.777 -9.789 -15.391 1 97.69 239 ASN B O 1
ATOM 5299 N N . LEU B 1 240 ? -1.735 -9.633 -16.312 1 97.25 240 LEU B N 1
ATOM 5300 C CA . LEU B 1 240 ? -2.154 -10.164 -17.594 1 97.25 240 LEU B CA 1
ATOM 5301 C C . LEU B 1 240 ? -1.478 -11.5 -17.875 1 97.25 240 LEU B C 1
ATOM 5303 O O . LEU B 1 240 ? -0.254 -11.562 -18.016 1 97.25 240 LEU B O 1
ATOM 5307 N N . THR B 1 241 ? -2.256 -12.508 -18 1 96.19 241 THR B N 1
ATOM 5308 C CA . THR B 1 241 ? -1.786 -13.844 -18.344 1 96.19 241 THR B CA 1
ATOM 5309 C C . THR B 1 241 ? -2.193 -14.203 -19.766 1 96.19 241 THR B C 1
ATOM 5311 O O . THR B 1 241 ? -3.311 -13.914 -20.203 1 96.19 241 THR B O 1
ATOM 5314 N N . ILE B 1 242 ? -1.313 -14.828 -20.469 1 96.5 242 ILE B N 1
ATOM 5315 C CA . ILE B 1 242 ? -1.565 -15.25 -21.844 1 96.5 242 ILE B CA 1
ATOM 5316 C C . ILE B 1 242 ? -1.389 -16.766 -21.969 1 96.5 242 ILE B C 1
ATOM 5318 O O . ILE B 1 242 ? -0.331 -17.297 -21.625 1 96.5 242 ILE B O 1
ATOM 5322 N N . LEU B 1 243 ? -2.424 -17.375 -22.469 1 94.62 243 LEU B N 1
ATOM 5323 C CA . LEU B 1 243 ? -2.422 -18.812 -22.688 1 94.62 243 LEU B CA 1
ATOM 5324 C C . LEU B 1 243 ? -2.586 -19.141 -24.172 1 94.62 243 LEU B C 1
ATOM 5326 O O . LEU B 1 243 ? -3.648 -18.906 -24.75 1 94.62 243 LEU B O 1
ATOM 5330 N N . SER B 1 244 ? -1.556 -19.75 -24.672 1 96.31 244 SER B N 1
ATOM 5331 C CA . SER B 1 244 ? -1.554 -20.062 -26.109 1 96.31 244 SER B CA 1
ATOM 5332 C C . SER B 1 244 ? -1.621 -21.562 -26.344 1 96.31 244 SER B C 1
ATOM 5334 O O . SER B 1 244 ? -1.039 -22.344 -25.578 1 96.31 244 SER B O 1
ATOM 5336 N N . PRO B 1 245 ? -2.316 -21.969 -27.422 1 95.38 245 PRO B N 1
ATOM 5337 C CA . PRO B 1 245 ? -2.363 -23.391 -27.734 1 95.38 245 PRO B CA 1
ATOM 5338 C C . PRO B 1 245 ? -1.021 -23.938 -28.219 1 95.38 245 PRO B C 1
ATOM 5340 O O . PRO B 1 245 ? -0.746 -25.141 -28.078 1 95.38 245 PRO B O 1
ATOM 5343 N N . THR B 1 246 ? -0.198 -23.047 -28.828 1 96 246 THR B N 1
ATOM 5344 C CA . THR B 1 246 ? 1.128 -23.406 -29.312 1 96 246 THR B CA 1
ATOM 5345 C C . THR B 1 246 ? 2.146 -22.328 -28.969 1 96 246 THR B C 1
ATOM 5347 O O . THR B 1 246 ? 1.774 -21.234 -28.531 1 96 246 THR B O 1
ATOM 5350 N N . ILE B 1 247 ? 3.361 -22.797 -29.062 1 96.62 247 ILE B N 1
ATOM 5351 C CA . ILE B 1 247 ? 4.41 -21.797 -28.906 1 96.62 247 ILE B CA 1
ATOM 5352 C C . ILE B 1 247 ? 4.375 -20.828 -30.094 1 96.62 247 ILE B C 1
ATOM 5354 O O . ILE B 1 247 ? 4.395 -21.25 -31.25 1 96.62 247 ILE B O 1
ATOM 5358 N N . GLN B 1 248 ? 4.262 -19.547 -29.828 1 96.56 248 GLN B N 1
ATOM 5359 C CA . GLN B 1 248 ? 4.23 -18.578 -30.922 1 96.56 248 GLN B CA 1
ATOM 5360 C C . GLN B 1 248 ? 4.641 -17.188 -30.438 1 96.56 248 GLN B C 1
ATOM 5362 O O . GLN B 1 248 ? 4.613 -16.906 -29.25 1 96.56 248 GLN B O 1
ATOM 5367 N N . TYR B 1 249 ? 5.02 -16.391 -31.344 1 96.12 249 TYR B N 1
ATOM 5368 C CA . TYR B 1 249 ? 5.305 -14.984 -31.062 1 96.12 249 TYR B CA 1
ATOM 5369 C C . TYR B 1 249 ? 4.023 -14.164 -31.031 1 96.12 249 TYR B C 1
ATOM 5371 O O . TYR B 1 249 ? 3.066 -14.469 -31.75 1 96.12 249 TYR B O 1
ATOM 5379 N N . CYS B 1 250 ? 4.109 -13.148 -30.125 1 95.31 250 CYS B N 1
ATOM 5380 C CA . CYS B 1 250 ? 2.91 -12.328 -29.984 1 95.31 250 CYS B CA 1
ATOM 5381 C C . CYS B 1 250 ? 3.268 -10.922 -29.531 1 95.31 250 CYS B C 1
ATOM 5383 O O . CYS B 1 250 ? 4.148 -10.734 -28.688 1 95.31 250 CYS B O 1
ATOM 5385 N N . ASP B 1 251 ? 2.555 -10 -30.141 1 96.12 251 ASP B N 1
ATOM 5386 C CA . ASP B 1 251 ? 2.582 -8.625 -29.625 1 96.12 251 ASP B CA 1
ATOM 5387 C C . ASP B 1 251 ? 1.362 -8.336 -28.766 1 96.12 251 ASP B C 1
ATOM 5389 O O . ASP B 1 251 ? 0.244 -8.727 -29.094 1 96.12 251 ASP B O 1
ATOM 5393 N N . VAL B 1 252 ? 1.649 -7.727 -27.656 1 97.12 252 VAL B N 1
ATOM 5394 C CA . VAL B 1 252 ? 0.584 -7.199 -26.812 1 97.12 252 VAL B CA 1
ATOM 5395 C C . VAL B 1 252 ? 0.689 -5.68 -26.734 1 97.12 252 VAL B C 1
ATOM 5397 O O . VAL B 1 252 ? 1.721 -5.141 -26.328 1 97.12 252 VAL B O 1
ATOM 5400 N N . VAL B 1 253 ? -0.366 -5.047 -27.109 1 97.69 253 VAL B N 1
ATOM 5401 C CA . VAL B 1 253 ? -0.362 -3.59 -27.109 1 97.69 253 VAL B CA 1
ATOM 5402 C C . VAL B 1 253 ? -1.406 -3.07 -26.125 1 97.69 253 VAL B C 1
ATOM 5404 O O . VAL B 1 253 ? -2.572 -3.471 -26.188 1 97.69 253 VAL B O 1
ATOM 5407 N N . LEU B 1 254 ? -0.985 -2.26 -25.266 1 98.12 254 LEU B N 1
ATOM 5408 C CA . LEU B 1 254 ? -1.88 -1.564 -24.344 1 98.12 254 LEU B CA 1
ATOM 5409 C C . LEU B 1 254 ? -2.066 -0.111 -24.766 1 98.12 254 LEU B C 1
ATOM 5411 O O . LEU B 1 254 ? -1.089 0.614 -24.969 1 98.12 254 LEU B O 1
ATOM 5415 N N . THR B 1 255 ? -3.271 0.295 -24.875 1 98 255 THR B N 1
ATOM 5416 C CA . THR B 1 255 ? -3.609 1.677 -25.203 1 98 255 THR B CA 1
ATOM 5417 C C . THR B 1 255 ? -4.426 2.314 -24.078 1 98 255 THR B C 1
ATOM 5419 O O . THR B 1 255 ? -5.535 1.865 -23.781 1 98 255 THR B O 1
ATOM 5422 N N . PHE B 1 256 ? -3.898 3.352 -23.547 1 97.19 256 PHE B N 1
ATOM 5423 C CA . PHE B 1 256 ? -4.566 4.062 -22.469 1 97.19 256 PHE B CA 1
ATOM 5424 C C . PHE B 1 256 ? -5.359 5.246 -23 1 97.19 256 PHE B C 1
ATOM 5426 O O . PHE B 1 256 ? -4.879 5.977 -23.875 1 97.19 256 PHE B O 1
ATOM 5433 N N . SER B 1 257 ? -6.547 5.402 -22.453 1 94.44 257 SER B N 1
ATOM 5434 C CA . SER B 1 257 ? -7.312 6.598 -22.797 1 94.44 257 SER B CA 1
ATOM 5435 C C . SER B 1 257 ? -6.672 7.852 -22.219 1 94.44 257 SER B C 1
ATOM 5437 O O . SER B 1 257 ? -5.766 7.762 -21.375 1 94.44 257 SER B O 1
ATOM 5439 N N . THR B 1 258 ? -7.172 9.016 -22.594 1 90.5 258 THR B N 1
ATOM 5440 C CA . THR B 1 258 ? -6.551 10.289 -22.25 1 90.5 258 THR B CA 1
ATOM 5441 C C . THR B 1 258 ? -6.637 10.547 -20.75 1 90.5 258 THR B C 1
ATOM 5443 O O . THR B 1 258 ? -5.812 11.273 -20.188 1 90.5 258 THR B O 1
ATOM 5446 N N . LEU B 1 259 ? -7.562 9.898 -20.156 1 88.5 259 LEU B N 1
ATOM 5447 C CA . LEU B 1 259 ? -7.758 10.156 -18.734 1 88.5 259 LEU B CA 1
ATOM 5448 C C . LEU B 1 259 ? -7.035 9.117 -17.891 1 88.5 259 LEU B C 1
ATOM 5450 O O . LEU B 1 259 ? -7.188 9.094 -16.672 1 88.5 259 LEU B O 1
ATOM 5454 N N . TRP B 1 260 ? -6.316 8.258 -18.531 1 92.38 260 TRP B N 1
ATOM 5455 C CA . TRP B 1 260 ? -5.547 7.223 -17.859 1 92.38 260 TRP B CA 1
ATOM 5456 C C . TRP B 1 260 ? -4.082 7.266 -18.266 1 92.38 260 TRP B C 1
ATOM 5458 O O . TRP B 1 260 ? -3.768 7.555 -19.422 1 92.38 260 TRP B O 1
ATOM 5468 N N . LYS B 1 261 ? -3.252 6.996 -17.312 1 91.19 261 LYS B N 1
ATOM 5469 C CA . LYS B 1 261 ? -1.82 6.961 -17.609 1 91.19 261 LYS B CA 1
ATOM 5470 C C . LYS B 1 261 ? -1.206 5.633 -17.172 1 91.19 261 LYS B C 1
ATOM 5472 O O . LYS B 1 261 ? -1.669 5.012 -16.219 1 91.19 261 LYS B O 1
ATOM 5477 N N . ALA B 1 262 ? -0.182 5.305 -17.922 1 94.25 262 ALA B N 1
ATOM 5478 C CA . ALA B 1 262 ? 0.571 4.105 -17.547 1 94.25 262 ALA B CA 1
ATOM 5479 C C . ALA B 1 262 ? 1.452 4.359 -16.328 1 94.25 262 ALA B C 1
ATOM 5481 O O . ALA B 1 262 ? 2.105 5.402 -16.234 1 94.25 262 ALA B O 1
ATOM 5482 N N . GLY B 1 263 ? 1.344 3.414 -15.391 1 94 263 GLY B N 1
ATOM 5483 C CA . GLY B 1 263 ? 2.248 3.439 -14.25 1 94 263 GLY B CA 1
ATOM 5484 C C . GLY B 1 263 ? 3.357 2.408 -14.352 1 94 263 GLY B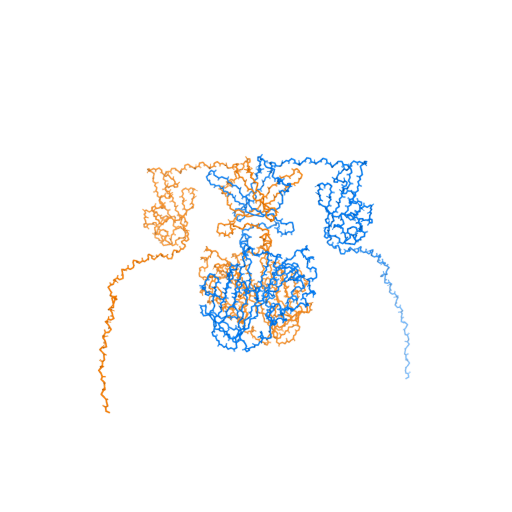 C 1
ATOM 5485 O O . GLY B 1 263 ? 3.893 2.164 -15.43 1 94 263 GLY B O 1
ATOM 5486 N N . VAL B 1 264 ? 3.658 1.835 -13.219 1 94.69 264 VAL B N 1
ATOM 5487 C CA . VAL B 1 264 ? 4.695 0.809 -13.148 1 94.69 264 VAL B CA 1
ATOM 5488 C C . VAL B 1 264 ? 4.277 -0.407 -13.969 1 94.69 264 VAL B C 1
ATOM 5490 O O . VAL B 1 264 ? 3.115 -0.816 -13.945 1 94.69 264 VAL B O 1
ATOM 5493 N N . ALA B 1 265 ? 5.246 -0.928 -14.68 1 96.62 265 ALA B N 1
ATOM 5494 C CA . ALA B 1 265 ? 5.008 -2.148 -15.445 1 96.62 265 ALA B CA 1
ATOM 5495 C C . ALA B 1 265 ? 6.23 -3.057 -15.422 1 96.62 265 ALA B C 1
ATOM 5497 O O . ALA B 1 265 ? 7.367 -2.578 -15.383 1 96.62 265 ALA B O 1
ATOM 5498 N N . TRP B 1 266 ? 5.945 -4.285 -15.438 1 95.75 266 TRP B N 1
ATOM 5499 C CA . TRP B 1 266 ? 7.02 -5.273 -15.469 1 95.75 266 TRP B CA 1
ATOM 5500 C C . TRP B 1 266 ? 6.578 -6.539 -16.188 1 95.75 266 TRP B C 1
ATOM 5502 O O . TRP B 1 266 ? 5.492 -7.062 -15.93 1 95.75 266 TRP B O 1
ATOM 5512 N N . PRO B 1 267 ? 7.398 -7.156 -16.938 1 95.25 267 PRO B N 1
ATOM 5513 C CA . PRO B 1 267 ? 8.609 -6.551 -17.5 1 95.25 267 PRO B CA 1
ATOM 5514 C C . PRO B 1 267 ? 8.344 -5.203 -18.156 1 95.25 267 PRO B C 1
ATOM 5516 O O . PRO B 1 267 ? 7.191 -4.855 -18.422 1 95.25 267 PRO B O 1
ATOM 5519 N N . PRO B 1 268 ? 9.43 -4.453 -18.375 1 94.88 268 PRO B N 1
ATOM 5520 C CA . PRO B 1 268 ? 9.203 -3.123 -18.953 1 94.88 268 PRO B CA 1
ATOM 5521 C C . PRO B 1 268 ? 8.742 -3.176 -20.406 1 94.88 268 PRO B C 1
ATOM 5523 O O . PRO B 1 268 ? 9.367 -3.842 -21.234 1 94.88 268 PRO B O 1
ATOM 5526 N N . PRO B 1 269 ? 7.73 -2.477 -20.672 1 96.31 269 PRO B N 1
ATOM 5527 C CA . PRO B 1 269 ? 7.262 -2.432 -22.062 1 96.31 269 PRO B CA 1
ATOM 5528 C C . PRO B 1 269 ? 8.023 -1.42 -22.906 1 96.31 269 PRO B C 1
ATOM 5530 O O . PRO B 1 269 ? 8.742 -0.575 -22.375 1 96.31 269 PRO B O 1
ATOM 5533 N N . GLU B 1 270 ? 7.836 -1.603 -24.188 1 95.06 270 GLU B N 1
ATOM 5534 C CA . GLU B 1 270 ? 8.32 -0.598 -25.141 1 95.06 270 GLU B CA 1
ATOM 5535 C C . GLU B 1 270 ? 7.305 0.531 -25.297 1 95.06 270 GLU B C 1
ATOM 5537 O O . GLU B 1 270 ? 6.125 0.281 -25.547 1 95.06 270 GLU B O 1
ATOM 5542 N N . GLN B 1 271 ? 7.766 1.694 -25.188 1 94.5 271 GLN B N 1
ATOM 5543 C CA . GLN B 1 271 ? 6.883 2.836 -25.406 1 94.5 271 GLN B CA 1
ATOM 5544 C C . GLN B 1 271 ? 6.75 3.143 -26.906 1 94.5 271 GLN B C 1
ATOM 5546 O O . GLN B 1 271 ? 7.742 3.434 -27.562 1 94.5 271 GLN B O 1
ATOM 5551 N N . ILE B 1 272 ? 5.59 3.178 -27.375 1 92.88 272 ILE B N 1
ATOM 5552 C CA . ILE B 1 272 ? 5.332 3.461 -28.781 1 92.88 272 ILE B CA 1
ATOM 5553 C C . ILE B 1 272 ? 4.875 4.91 -28.938 1 92.88 272 ILE B C 1
ATOM 5555 O O . ILE B 1 272 ? 5.406 5.645 -29.781 1 92.88 272 ILE B O 1
ATOM 5559 N N . GLU B 1 273 ? 3.852 5.301 -28.188 1 91.75 273 GLU B N 1
ATOM 5560 C CA . GLU B 1 273 ? 3.287 6.645 -28.109 1 91.75 273 GLU B CA 1
ATOM 5561 C C . GLU B 1 273 ? 2.998 7.027 -26.656 1 91.75 273 GLU B C 1
ATOM 5563 O O . GLU B 1 273 ? 3.193 6.223 -25.75 1 91.75 273 GLU B O 1
ATOM 5568 N N . GLU B 1 274 ? 2.604 8.211 -26.422 1 87.69 274 GLU B N 1
ATOM 5569 C CA . GLU B 1 274 ? 2.359 8.711 -25.078 1 87.69 274 GLU B CA 1
ATOM 5570 C C . GLU B 1 274 ? 1.365 7.832 -24.328 1 87.69 274 GLU B C 1
ATOM 5572 O O . GLU B 1 274 ? 1.534 7.57 -23.141 1 87.69 274 GLU B O 1
ATOM 5577 N N . HIS B 1 275 ? 0.436 7.23 -24.984 1 92.69 275 HIS B N 1
ATOM 5578 C CA . HIS B 1 275 ? -0.601 6.449 -24.328 1 92.69 275 HIS B CA 1
ATOM 5579 C C . HIS B 1 275 ? -0.631 5.016 -24.844 1 92.69 275 HIS B C 1
ATOM 5581 O O . HIS B 1 275 ? -1.655 4.336 -24.734 1 92.69 275 HIS B O 1
ATOM 5587 N N . LYS B 1 276 ? 0.523 4.637 -25.344 1 96.25 276 LYS B N 1
ATOM 5588 C CA . LYS B 1 276 ? 0.561 3.309 -25.938 1 96.25 276 LYS B CA 1
ATOM 5589 C C . LYS B 1 276 ? 1.88 2.605 -25.641 1 96.25 276 LYS B C 1
ATOM 5591 O O . LYS B 1 276 ? 2.955 3.162 -25.875 1 96.25 276 LYS B O 1
ATOM 5596 N N . VAL B 1 277 ? 1.762 1.387 -25.109 1 97 277 VAL B N 1
ATOM 5597 C CA . VAL B 1 277 ? 2.945 0.58 -24.844 1 97 277 VAL B CA 1
ATOM 5598 C C . VAL B 1 277 ? 2.785 -0.803 -25.469 1 97 277 VAL B C 1
ATOM 5600 O O . VAL B 1 277 ? 1.664 -1.249 -25.719 1 97 277 VAL B O 1
ATOM 5603 N N . LYS B 1 278 ? 3.912 -1.452 -25.656 1 96.88 278 LYS B N 1
ATOM 5604 C CA . LYS B 1 278 ? 3.893 -2.727 -26.375 1 96.88 278 LYS B CA 1
ATOM 5605 C C . LYS B 1 278 ? 4.859 -3.725 -25.734 1 96.88 278 LYS B C 1
ATOM 5607 O O . LYS B 1 278 ? 5.914 -3.336 -25.234 1 96.88 278 LYS B O 1
ATOM 5612 N N . TYR B 1 279 ? 4.438 -4.984 -25.797 1 96.94 279 TYR B N 1
ATOM 5613 C CA . TYR B 1 279 ? 5.285 -6.121 -25.453 1 96.94 279 TYR B CA 1
ATOM 5614 C C . TYR B 1 279 ? 5.484 -7.031 -26.656 1 96.94 279 TYR B C 1
ATOM 5616 O O . TYR B 1 279 ? 4.531 -7.336 -27.375 1 96.94 279 TYR B O 1
ATOM 5624 N N . PHE B 1 280 ? 6.68 -7.398 -26.906 1 96.5 280 PHE B N 1
ATOM 5625 C CA . PHE B 1 280 ? 6.984 -8.469 -27.844 1 96.5 280 PHE B CA 1
ATOM 5626 C C . PHE B 1 280 ? 7.488 -9.703 -27.109 1 96.5 280 PHE B C 1
ATOM 5628 O O . PHE B 1 280 ? 8.531 -9.664 -26.453 1 96.5 280 PHE B O 1
ATOM 5635 N N . MET B 1 281 ? 6.723 -10.805 -27.281 1 96.62 281 MET B N 1
ATOM 5636 C CA . MET B 1 281 ? 7.031 -11.953 -26.438 1 96.62 281 MET B CA 1
ATOM 5637 C C . MET B 1 281 ? 6.805 -13.258 -27.188 1 96.62 281 MET B C 1
ATOM 5639 O O . MET B 1 281 ? 6.125 -13.273 -28.219 1 96.62 281 MET B O 1
ATOM 5643 N N . ARG B 1 282 ? 7.438 -14.242 -26.75 1 97.44 282 ARG B N 1
ATOM 5644 C CA . ARG B 1 282 ? 7.07 -15.609 -27.109 1 97.44 282 ARG B CA 1
ATOM 5645 C C . ARG B 1 282 ? 6.203 -16.234 -26.016 1 97.44 282 ARG B C 1
ATOM 5647 O O . ARG B 1 282 ? 6.578 -16.25 -24.844 1 97.44 282 ARG B O 1
ATOM 5654 N N . VAL B 1 283 ? 5.094 -16.734 -26.438 1 97.12 283 VAL B N 1
ATOM 5655 C CA . VAL B 1 283 ? 4.113 -17.25 -25.484 1 97.12 283 VAL B CA 1
ATOM 5656 C C . VAL B 1 283 ? 4.027 -18.766 -25.609 1 97.12 283 VAL B C 1
ATOM 5658 O O . VAL B 1 283 ? 4.199 -19.328 -26.688 1 97.12 283 VAL B O 1
ATOM 5661 N N . HIS B 1 284 ? 3.783 -19.422 -24.484 1 95.56 284 HIS B N 1
ATOM 5662 C CA . HIS B 1 284 ? 3.764 -20.875 -24.406 1 95.56 284 HIS B CA 1
ATOM 5663 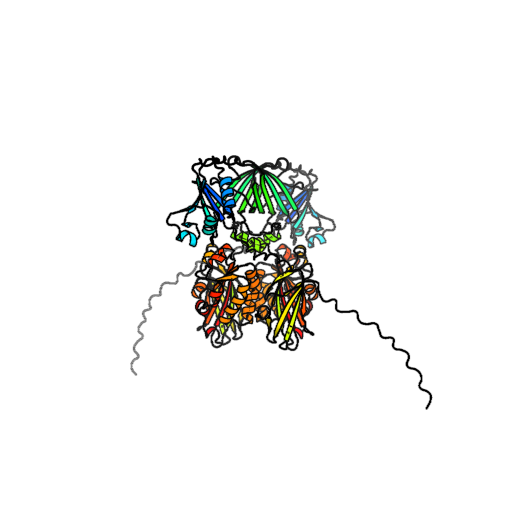C C . HIS B 1 284 ? 2.414 -21.391 -23.906 1 95.56 284 HIS B C 1
ATOM 5665 O O . HIS B 1 284 ? 1.722 -20.688 -23.172 1 95.56 284 HIS B O 1
ATOM 5671 N N . PRO B 1 285 ? 2.02 -22.625 -24.266 1 93.75 285 PRO B N 1
ATOM 5672 C CA . PRO B 1 285 ? 0.766 -23.188 -23.766 1 93.75 285 PRO B CA 1
ATOM 5673 C C . PRO B 1 285 ? 0.704 -23.266 -22.25 1 93.75 285 PRO B C 1
ATOM 5675 O O . PRO B 1 285 ? -0.379 -23.156 -21.656 1 93.75 285 PRO B O 1
ATOM 5678 N N . GLY B 1 286 ? 1.813 -23.344 -21.594 1 89.44 286 GLY B N 1
ATOM 5679 C CA . GLY B 1 286 ? 1.844 -23.422 -20.141 1 89.44 286 GLY B CA 1
ATOM 5680 C C . GLY B 1 286 ? 1.786 -22.062 -19.453 1 89.44 286 GLY B C 1
ATOM 5681 O O . GLY B 1 286 ? 1.768 -21.984 -18.234 1 89.44 286 GLY B O 1
ATOM 5682 N N . GLY B 1 287 ? 1.746 -21.047 -20.234 1 93.56 287 GLY B N 1
ATOM 5683 C CA . GLY B 1 287 ? 1.568 -19.719 -19.672 1 93.56 287 GLY B CA 1
ATOM 5684 C C . GLY B 1 287 ? 2.867 -18.938 -19.547 1 93.56 287 GLY B C 1
ATOM 5685 O O . GLY B 1 287 ? 2.865 -17.781 -19.125 1 93.56 287 GLY B O 1
ATOM 5686 N N . ALA B 1 288 ? 3.908 -19.594 -19.938 1 96.69 288 ALA B N 1
ATOM 5687 C CA . ALA B 1 288 ? 5.195 -18.906 -19.859 1 96.69 288 ALA B CA 1
ATOM 5688 C C . ALA B 1 288 ? 5.293 -17.812 -20.922 1 96.69 288 ALA B C 1
ATOM 5690 O O . ALA B 1 288 ? 4.895 -18.016 -22.078 1 96.69 288 ALA B O 1
ATOM 5691 N N . LEU B 1 289 ? 5.816 -16.672 -20.516 1 97.69 289 LEU B N 1
ATOM 5692 C CA . LEU B 1 289 ? 6.051 -15.516 -21.391 1 97.69 289 LEU B CA 1
ATOM 5693 C C . LEU B 1 289 ? 7.535 -15.172 -21.453 1 97.69 289 LEU B C 1
ATOM 5695 O O . LEU B 1 289 ? 8.133 -14.82 -20.422 1 97.69 289 LEU B O 1
ATOM 5699 N N . GLU B 1 290 ? 8.039 -15.281 -22.578 1 96.88 290 GLU B N 1
ATOM 5700 C CA . GLU B 1 290 ? 9.43 -14.883 -22.766 1 96.88 290 GLU B CA 1
ATOM 5701 C C . GLU B 1 290 ? 9.539 -13.469 -23.328 1 96.88 290 GLU B C 1
ATOM 5703 O O . GLU B 1 290 ? 9.172 -13.211 -24.469 1 96.88 290 GLU B O 1
ATOM 5708 N N . HIS B 1 291 ? 9.977 -12.633 -22.5 1 95 291 HIS B N 1
ATOM 5709 C CA . HIS B 1 291 ? 10.172 -11.25 -22.906 1 95 291 HIS B CA 1
ATOM 5710 C C . HIS B 1 291 ? 11.594 -11.016 -23.422 1 95 291 HIS B C 1
ATOM 5712 O O . HIS B 1 291 ? 12.555 -11.078 -22.641 1 95 291 HIS B O 1
ATOM 5718 N N . PHE B 1 292 ? 11.766 -10.625 -24.594 1 88.56 292 PHE B N 1
ATOM 5719 C CA . PHE B 1 292 ? 13.062 -10.625 -25.25 1 88.56 292 PHE B CA 1
ATOM 5720 C C . PHE B 1 292 ? 13.906 -9.438 -24.797 1 88.56 292 PHE B C 1
ATOM 5722 O O . PHE B 1 292 ? 15.109 -9.586 -24.562 1 88.56 292 PHE B O 1
ATOM 5729 N N . GLU B 1 293 ? 13.336 -8.344 -24.672 1 87.06 293 GLU B N 1
ATOM 5730 C CA . GLU B 1 293 ? 14.102 -7.145 -24.344 1 87.06 293 GLU B CA 1
ATOM 5731 C C . GLU B 1 293 ? 14.781 -7.277 -22.984 1 87.06 293 GLU B C 1
ATOM 5733 O O . GLU B 1 293 ? 15.938 -6.879 -22.812 1 87.06 293 GLU B O 1
ATOM 5738 N N . SER B 1 294 ? 14.062 -7.836 -22.016 1 86.62 294 SER B N 1
ATOM 5739 C CA . SER B 1 294 ? 14.617 -7.969 -20.672 1 86.62 294 SER B CA 1
ATOM 5740 C C . SER B 1 294 ? 15.219 -9.352 -20.453 1 86.62 294 SER B C 1
ATOM 5742 O O . SER B 1 294 ? 15.805 -9.625 -19.406 1 86.62 294 SER B O 1
ATOM 5744 N N . GLU B 1 295 ? 14.969 -10.273 -21.391 1 88.25 295 GLU B N 1
ATOM 5745 C CA . GLU B 1 295 ? 15.438 -11.656 -21.312 1 88.25 295 GLU B CA 1
ATOM 5746 C C . GLU B 1 295 ? 14.883 -12.359 -20.078 1 88.25 295 GLU B C 1
ATOM 5748 O O . GLU B 1 295 ? 15.609 -13.094 -19.406 1 88.25 295 GLU B O 1
ATOM 5753 N N . MET B 1 296 ? 13.688 -12.016 -19.828 1 90.56 296 MET B N 1
ATOM 5754 C CA . MET B 1 296 ? 13.031 -12.609 -18.656 1 90.56 296 MET B CA 1
ATOM 5755 C C . MET B 1 296 ? 11.875 -13.5 -19.078 1 90.56 296 MET B C 1
ATOM 5757 O O . MET B 1 296 ? 11.266 -13.281 -20.125 1 90.56 296 MET B O 1
ATOM 5761 N N . VAL B 1 297 ? 11.703 -14.5 -18.234 1 94.88 297 VAL B N 1
ATOM 5762 C CA . VAL B 1 297 ? 10.547 -15.367 -18.406 1 94.88 297 VAL B CA 1
ATOM 5763 C C . VAL B 1 297 ? 9.594 -15.203 -17.234 1 94.88 297 VAL B C 1
ATOM 5765 O O . VAL B 1 297 ? 10.016 -15.266 -16.062 1 94.88 297 VAL B O 1
ATOM 5768 N N . SER B 1 298 ? 8.367 -14.883 -17.531 1 96.38 298 SER B N 1
ATOM 5769 C CA . SER B 1 298 ? 7.324 -14.727 -16.516 1 96.38 298 SER B CA 1
ATOM 5770 C C . SER B 1 298 ? 6.035 -15.422 -16.938 1 96.38 298 SER B C 1
ATOM 5772 O O . SER B 1 298 ? 5.949 -15.953 -18.047 1 96.38 298 SER B O 1
ATOM 5774 N N . THR B 1 299 ? 5.105 -15.516 -16.016 1 96.81 299 THR B N 1
ATOM 5775 C CA . THR B 1 299 ? 3.836 -16.141 -16.344 1 96.81 299 THR B CA 1
ATOM 5776 C C . THR B 1 299 ? 2.727 -15.102 -16.453 1 96.81 299 THR B C 1
ATOM 5778 O O . THR B 1 299 ? 1.599 -15.422 -16.828 1 96.81 299 THR B O 1
ATOM 5781 N N . ALA B 1 300 ? 3.072 -13.898 -16.109 1 97.44 300 ALA B N 1
ATOM 5782 C CA . ALA B 1 300 ? 2.107 -12.812 -16.219 1 97.44 300 ALA B CA 1
ATOM 5783 C C . ALA B 1 300 ? 2.814 -11.461 -16.359 1 97.44 300 ALA B C 1
ATOM 5785 O O . ALA B 1 300 ? 3.91 -11.273 -15.828 1 97.44 300 ALA B O 1
ATOM 5786 N N . LEU B 1 301 ? 2.156 -10.602 -17.078 1 97.5 301 LEU B N 1
ATOM 5787 C CA . LEU B 1 301 ? 2.586 -9.211 -17.141 1 97.5 301 LEU B CA 1
ATOM 5788 C C . LEU B 1 301 ? 1.922 -8.391 -16.031 1 97.5 301 LEU B C 1
ATOM 5790 O O . LEU B 1 301 ? 0.752 -8.609 -15.711 1 97.5 301 LEU B O 1
ATOM 5794 N N . TYR B 1 302 ? 2.688 -7.512 -15.492 1 98.06 302 TYR B N 1
ATOM 5795 C CA . TYR B 1 302 ? 2.145 -6.551 -14.539 1 98.06 302 TYR B CA 1
ATOM 5796 C C . TYR B 1 302 ? 2.162 -5.141 -15.117 1 98.06 302 TYR B C 1
ATOM 5798 O O . TYR B 1 302 ? 3.154 -4.723 -15.719 1 98.06 302 TYR B O 1
ATOM 5806 N N . TYR B 1 303 ? 1.067 -4.449 -14.93 1 98.06 303 TYR B N 1
ATOM 5807 C CA . TYR B 1 303 ? 1.081 -3.027 -15.266 1 98.06 303 TYR B CA 1
ATOM 5808 C C . TYR B 1 303 ? 0.087 -2.258 -14.406 1 98.06 303 TYR B C 1
ATOM 5810 O O . TYR B 1 303 ? -0.889 -2.828 -13.906 1 98.06 303 TYR B O 1
ATOM 5818 N N . GLU B 1 304 ? 0.365 -1.024 -14.289 1 97.19 304 GLU B N 1
ATOM 5819 C CA . GLU B 1 304 ? -0.521 -0.132 -13.547 1 97.19 304 GLU B CA 1
ATOM 5820 C C . GLU B 1 304 ? -1.206 0.864 -14.484 1 97.19 304 GLU B C 1
ATOM 5822 O O . GLU B 1 304 ? -0.591 1.362 -15.43 1 97.19 304 GLU B O 1
ATOM 5827 N N . ALA B 1 305 ? -2.426 1.054 -14.203 1 95.81 305 ALA B N 1
ATOM 5828 C CA . ALA B 1 305 ? -3.195 2.102 -14.867 1 95.81 305 ALA B CA 1
ATOM 5829 C C . ALA B 1 305 ? -3.666 3.154 -13.867 1 95.81 305 ALA B C 1
ATOM 5831 O O . ALA B 1 305 ? -4.391 2.838 -12.922 1 95.81 305 ALA B O 1
ATOM 5832 N N . ILE B 1 306 ? -3.303 4.363 -14.109 1 91.5 306 ILE B N 1
ATOM 5833 C CA . ILE B 1 306 ? -3.568 5.438 -13.156 1 91.5 306 ILE B CA 1
ATOM 5834 C C . ILE B 1 306 ? -4.641 6.371 -13.719 1 91.5 306 ILE B C 1
ATOM 5836 O O . ILE B 1 306 ? -4.41 7.066 -14.711 1 91.5 306 ILE B O 1
ATOM 5840 N N . PRO B 1 307 ? -5.738 6.371 -13.07 1 87.94 307 PRO B N 1
ATOM 5841 C CA . PRO B 1 307 ? -6.766 7.305 -13.531 1 87.94 307 PRO B CA 1
ATOM 5842 C C . PRO B 1 307 ? -6.449 8.758 -13.188 1 87.94 307 PRO B C 1
ATOM 5844 O O . PRO B 1 307 ? -5.762 9.023 -12.195 1 87.94 307 PRO B O 1
ATOM 5847 N N . ASP B 1 308 ? -6.969 9.594 -13.977 1 81 308 ASP B N 1
ATOM 5848 C CA . ASP B 1 308 ? -6.883 11.016 -13.664 1 81 308 ASP B CA 1
ATOM 5849 C C . ASP B 1 308 ? -7.668 11.344 -12.391 1 81 308 ASP B C 1
ATOM 5851 O O . ASP B 1 308 ? -8.781 10.859 -12.203 1 81 308 ASP B O 1
ATOM 5855 N N . ALA B 1 309 ? -7.074 12.148 -11.609 1 67.81 309 ALA B N 1
ATOM 5856 C CA . ALA B 1 309 ? -7.648 12.477 -10.305 1 67.81 309 ALA B CA 1
ATOM 5857 C C . ALA B 1 309 ? -9.031 13.094 -10.453 1 67.81 309 ALA B C 1
ATOM 5859 O O . ALA B 1 309 ? -9.898 12.922 -9.586 1 67.81 309 ALA B O 1
ATOM 5860 N N . SER B 1 310 ? -9.219 13.773 -11.414 1 62.56 310 SER B N 1
ATOM 5861 C CA . SER B 1 310 ? -10.484 14.453 -11.641 1 62.56 310 SER B CA 1
ATOM 5862 C C . SER B 1 310 ? -11.609 13.461 -11.898 1 62.56 310 SER B C 1
ATOM 5864 O O . SER B 1 310 ? -12.789 13.797 -11.75 1 62.56 310 SER B O 1
ATOM 5866 N N . MET B 1 311 ? -11.219 12.281 -12.133 1 62.22 311 MET B N 1
ATOM 5867 C CA . MET B 1 311 ? -12.195 11.266 -12.508 1 62.22 311 MET B CA 1
ATOM 5868 C C . MET B 1 311 ? -12.656 10.477 -11.281 1 62.22 311 MET B C 1
ATOM 5870 O O . MET B 1 311 ? -13.695 9.82 -11.312 1 62.22 311 MET B O 1
ATOM 5874 N N . LEU B 1 312 ? -11.875 10.68 -10.352 1 62.41 312 LEU B N 1
ATOM 5875 C CA . LEU B 1 312 ? -12.117 9.727 -9.273 1 62.41 312 LEU B CA 1
ATOM 5876 C C . LEU B 1 312 ? -13.125 10.281 -8.273 1 62.41 312 LEU B C 1
ATOM 5878 O O . LEU B 1 312 ? -12.742 10.93 -7.301 1 62.41 312 LEU B O 1
ATOM 5882 N N . ASP B 1 313 ? -14.297 10.359 -8.719 1 64.31 313 ASP B N 1
ATOM 5883 C CA . ASP B 1 313 ? -15.375 10.562 -7.754 1 64.31 313 ASP B CA 1
ATOM 5884 C C . ASP B 1 313 ? -15.922 9.227 -7.258 1 64.31 313 ASP B C 1
ATOM 5886 O O . ASP B 1 313 ? -16.656 8.539 -7.977 1 64.31 313 ASP B O 1
ATOM 5890 N N . PRO B 1 314 ? -15.523 8.898 -6.074 1 60.09 314 PRO B N 1
ATOM 5891 C CA . PRO B 1 314 ? -15.859 7.566 -5.574 1 60.09 314 PRO B CA 1
ATOM 5892 C C . PRO B 1 314 ? -17.359 7.277 -5.617 1 60.09 314 PRO B C 1
ATOM 5894 O O . PRO B 1 314 ? -17.766 6.145 -5.895 1 60.09 314 PRO B O 1
ATOM 5897 N N . ASP B 1 315 ? -18.078 8.203 -5.426 1 63.44 315 ASP B N 1
ATOM 5898 C CA . ASP B 1 315 ? -19.531 7.996 -5.359 1 63.44 315 ASP B CA 1
ATOM 5899 C C . ASP B 1 315 ? -20.109 7.715 -6.746 1 63.44 315 ASP B C 1
ATOM 5901 O O . ASP B 1 315 ? -21.156 7.078 -6.867 1 63.44 315 ASP B O 1
ATOM 5905 N N . ASN B 1 316 ? -19.312 8.125 -7.574 1 70.31 316 ASN B N 1
ATOM 5906 C CA . ASN B 1 316 ? -19.828 7.918 -8.93 1 70.31 316 ASN B CA 1
ATOM 5907 C C . ASN B 1 316 ? -19.344 6.594 -9.516 1 70.31 316 ASN B C 1
ATOM 5909 O O . ASN B 1 316 ? -20.016 6 -10.359 1 70.31 316 ASN B O 1
ATOM 5913 N N . PHE B 1 317 ? -18.359 6.184 -8.93 1 81.31 317 PHE B N 1
ATOM 5914 C CA . PHE B 1 317 ? -17.781 4.973 -9.5 1 81.31 317 PHE B CA 1
ATOM 5915 C C . PHE B 1 317 ? -18.469 3.73 -8.961 1 81.31 317 PHE B C 1
ATOM 5917 O O . PHE B 1 317 ? -18.625 2.74 -9.68 1 81.31 317 PHE B O 1
ATOM 5924 N N . ILE B 1 318 ? -18.891 3.793 -7.75 1 91.19 318 ILE B N 1
ATOM 5925 C CA . ILE B 1 318 ? -19.578 2.666 -7.125 1 91.19 318 ILE B CA 1
ATOM 5926 C C . ILE B 1 318 ? -20.797 3.17 -6.344 1 91.19 318 ILE B C 1
ATOM 5928 O O . ILE B 1 318 ? -20.656 3.881 -5.348 1 91.19 318 ILE B O 1
ATOM 5932 N N . ALA B 1 319 ? -21.922 2.816 -6.801 1 89.69 319 ALA B N 1
ATOM 5933 C CA . ALA B 1 319 ? -23.203 3.197 -6.211 1 89.69 319 ALA B CA 1
ATOM 5934 C C . ALA B 1 319 ? -24.141 1.999 -6.125 1 89.69 319 ALA B C 1
ATOM 5936 O O . ALA B 1 319 ? -23.891 0.957 -6.734 1 89.69 319 ALA B O 1
ATOM 5937 N N . PRO B 1 320 ? -25.172 2.189 -5.387 1 90.25 320 PRO B N 1
ATOM 5938 C CA . PRO B 1 320 ? -26.109 1.068 -5.23 1 90.25 320 PRO B CA 1
ATOM 5939 C C . PRO B 1 320 ? -26.719 0.616 -6.559 1 90.25 320 PRO B C 1
ATOM 5941 O O . PRO B 1 320 ? -27.109 -0.546 -6.699 1 90.25 320 PRO B O 1
ATOM 5944 N N . ARG B 1 321 ? -26.781 1.43 -7.488 1 89.44 321 ARG B N 1
ATOM 5945 C CA . ARG B 1 321 ? -27.391 1.104 -8.773 1 89.44 321 ARG B CA 1
ATOM 5946 C C . ARG B 1 321 ? -26.469 0.223 -9.609 1 89.44 321 ARG B C 1
ATOM 5948 O O . ARG B 1 321 ? -26.922 -0.454 -10.531 1 89.44 321 ARG B O 1
ATOM 5955 N N . ASN B 1 322 ? -25.234 0.231 -9.289 1 90.75 322 ASN B N 1
ATOM 5956 C CA . ASN B 1 322 ? -24.328 -0.491 -10.172 1 90.75 322 ASN B CA 1
ATOM 5957 C C . ASN B 1 322 ? -23.344 -1.354 -9.383 1 90.75 322 ASN B C 1
ATOM 5959 O O . ASN B 1 322 ? -22.453 -1.972 -9.961 1 90.75 322 ASN B O 1
ATOM 5963 N N . GLY B 1 323 ? -23.516 -1.369 -8.102 1 95 323 GLY B N 1
ATOM 5964 C CA . GLY B 1 323 ? -22.609 -2.141 -7.262 1 95 323 GLY B CA 1
ATOM 5965 C C . GLY B 1 323 ? -23.281 -2.703 -6.023 1 95 323 GLY B C 1
ATOM 5966 O O . GLY B 1 323 ? -24.5 -2.596 -5.871 1 95 323 GLY B O 1
ATOM 5967 N N . PHE B 1 324 ? -22.469 -3.406 -5.27 1 97.5 324 PHE B N 1
ATOM 5968 C CA . PHE B 1 324 ? -22.938 -4.047 -4.051 1 97.5 324 PHE B CA 1
ATOM 5969 C C . PHE B 1 324 ? -22.047 -3.703 -2.867 1 97.5 324 PHE B C 1
ATOM 5971 O O . PHE B 1 324 ? -20.891 -3.324 -3.051 1 97.5 324 PHE B O 1
ATOM 5978 N N . ALA B 1 325 ? -22.625 -3.82 -1.678 1 97.38 325 ALA B N 1
ATOM 5979 C CA . ALA B 1 325 ? -21.859 -3.537 -0.467 1 97.38 325 ALA B CA 1
ATOM 5980 C C . ALA B 1 325 ? -22.062 -4.625 0.582 1 97.38 325 ALA B C 1
ATOM 5982 O O . ALA B 1 325 ? -23.156 -5.199 0.679 1 97.38 325 ALA B O 1
ATOM 5983 N N . MET B 1 326 ? -21.062 -4.906 1.306 1 96.69 326 MET B N 1
ATOM 5984 C CA . MET B 1 326 ? -21.141 -5.867 2.402 1 96.69 326 MET B CA 1
ATOM 5985 C C . MET B 1 326 ? -19.969 -5.688 3.359 1 96.69 326 MET B C 1
ATOM 5987 O O . MET B 1 326 ? -19.062 -4.883 3.102 1 96.69 326 MET B O 1
ATOM 5991 N N . SER B 1 327 ? -20.078 -6.32 4.535 1 95.5 327 SER B N 1
ATOM 5992 C CA . SER B 1 327 ? -19 -6.246 5.512 1 95.5 327 SER B CA 1
ATOM 5993 C C . SER B 1 327 ? -17.75 -6.961 5.008 1 95.5 327 SER B C 1
ATOM 5995 O O . SER B 1 327 ? -17.844 -7.883 4.191 1 95.5 327 SER B O 1
ATOM 5997 N N . PHE B 1 328 ? -16.625 -6.578 5.508 1 94.69 328 PHE B N 1
ATOM 5998 C CA . PHE B 1 328 ? -15.359 -7.23 5.164 1 94.69 328 PHE B CA 1
ATOM 5999 C C . PHE B 1 328 ? -15.453 -8.734 5.395 1 94.69 328 PHE B C 1
ATOM 6001 O O . PHE B 1 328 ? -14.977 -9.523 4.574 1 94.69 328 PHE B O 1
ATOM 6008 N N . ARG B 1 329 ? -15.992 -9.141 6.363 1 90.38 329 ARG B N 1
ATOM 6009 C CA . ARG B 1 329 ? -16.078 -10.547 6.742 1 90.38 329 ARG B CA 1
ATOM 6010 C C . ARG B 1 329 ? -16.828 -11.352 5.68 1 90.38 329 ARG B C 1
ATOM 6012 O O . ARG B 1 329 ? -16.453 -12.492 5.387 1 90.38 329 ARG B O 1
ATOM 6019 N N . ASP B 1 330 ? -17.781 -10.719 5.117 1 94.44 330 ASP B N 1
ATOM 6020 C CA . ASP B 1 330 ? -18.594 -11.406 4.117 1 94.44 330 ASP B CA 1
ATOM 6021 C C . ASP B 1 330 ? -18.016 -11.219 2.717 1 94.44 330 ASP B C 1
ATOM 6023 O O . ASP B 1 330 ? -18.266 -12.031 1.823 1 94.44 330 ASP B O 1
ATOM 6027 N N . PHE B 1 331 ? -17.312 -10.18 2.553 1 97.44 331 PHE B N 1
ATOM 6028 C CA . PHE B 1 331 ? -16.844 -9.773 1.232 1 97.44 331 PHE B CA 1
ATOM 6029 C C . PHE B 1 331 ? -15.875 -10.797 0.666 1 97.44 331 PHE B C 1
ATOM 6031 O O . PHE B 1 331 ? -16 -11.219 -0.485 1 97.44 331 PHE B O 1
ATOM 6038 N N . VAL B 1 332 ? -14.906 -11.234 1.419 1 96.56 332 VAL B N 1
ATOM 6039 C CA . VAL B 1 332 ? -13.828 -12.078 0.908 1 96.56 332 VAL B CA 1
ATOM 6040 C C . VAL B 1 332 ? -14.391 -13.438 0.5 1 96.56 332 VAL B C 1
ATOM 6042 O O . VAL B 1 332 ? -14.148 -13.906 -0.614 1 96.56 332 VAL B O 1
ATOM 6045 N N . PRO B 1 333 ? -15.203 -14.086 1.334 1 94.88 333 PRO B N 1
ATOM 6046 C CA . PRO B 1 333 ? -15.812 -15.336 0.88 1 94.88 333 PRO B CA 1
ATOM 6047 C C . PRO B 1 333 ? -16.688 -15.156 -0.359 1 94.88 333 PRO B C 1
ATOM 6049 O O . PRO B 1 333 ? -16.672 -16 -1.26 1 94.88 333 PRO B O 1
ATOM 6052 N N . HIS B 1 334 ? -17.406 -14.117 -0.356 1 96.81 334 HIS B N 1
ATOM 6053 C CA . HIS B 1 334 ? -18.219 -13.82 -1.522 1 96.81 334 HIS B CA 1
ATOM 6054 C C . HIS B 1 334 ? -17.375 -13.672 -2.777 1 96.81 334 HIS B C 1
ATOM 6056 O O . HIS B 1 334 ? -17.672 -14.266 -3.814 1 96.81 334 HIS B O 1
ATOM 6062 N N . LEU B 1 335 ? -16.375 -12.883 -2.633 1 97.69 335 LEU B N 1
ATOM 6063 C CA . LEU B 1 335 ? -15.5 -12.641 -3.775 1 97.69 335 LEU B CA 1
ATOM 6064 C C . LEU B 1 335 ? -14.852 -13.938 -4.25 1 97.69 335 LEU B C 1
ATOM 6066 O O . LEU B 1 335 ? -14.727 -14.172 -5.453 1 97.69 335 LEU B O 1
ATOM 6070 N N . MET B 1 336 ? -14.453 -14.766 -3.336 1 96.19 336 MET B N 1
ATOM 6071 C CA . MET B 1 336 ? -13.883 -16.062 -3.676 1 96.19 336 MET B CA 1
ATOM 6072 C C . MET B 1 336 ? -14.859 -16.891 -4.5 1 96.19 336 MET B C 1
ATOM 6074 O O . MET B 1 336 ? -14.469 -17.531 -5.484 1 96.19 336 MET B O 1
ATOM 6078 N N . ALA B 1 337 ? -16.031 -16.844 -4.102 1 95.69 337 ALA B N 1
ATOM 6079 C CA . ALA B 1 337 ? -17.062 -17.594 -4.812 1 95.69 337 ALA B CA 1
ATOM 6080 C C . ALA B 1 337 ? -17.297 -17.031 -6.207 1 95.69 337 ALA B C 1
ATOM 6082 O O . ALA B 1 337 ? -17.438 -17.781 -7.176 1 95.69 337 ALA B O 1
ATOM 6083 N N . VAL B 1 338 ? -17.344 -15.75 -6.246 1 97.25 338 VAL B N 1
ATOM 6084 C CA . VAL B 1 338 ? -17.562 -15.086 -7.531 1 97.25 338 VAL B CA 1
ATOM 6085 C C . VAL B 1 338 ? -16.406 -15.43 -8.484 1 97.25 338 VAL B C 1
ATOM 6087 O O . VAL B 1 338 ? -16.641 -15.789 -9.641 1 97.25 338 VAL B O 1
ATOM 6090 N N . LEU B 1 339 ? -15.219 -15.344 -8.016 1 96.38 339 LEU B N 1
ATOM 6091 C CA . LEU B 1 339 ? -14.047 -15.633 -8.844 1 96.38 339 LEU B CA 1
ATOM 6092 C C . LEU B 1 339 ? -14.047 -17.078 -9.297 1 96.38 339 LEU B C 1
ATOM 6094 O O . LEU B 1 339 ? -13.625 -17.391 -10.414 1 96.38 339 LEU B O 1
ATOM 6098 N N . ASP B 1 340 ? -14.5 -17.922 -8.484 1 94.31 340 ASP B N 1
ATOM 6099 C CA . ASP B 1 340 ? -14.641 -19.312 -8.867 1 94.31 340 ASP B CA 1
ATOM 6100 C C . ASP B 1 340 ? -15.633 -19.484 -10.016 1 94.31 340 ASP B C 1
ATOM 6102 O O . ASP B 1 340 ? -15.344 -20.172 -10.992 1 94.31 340 ASP B O 1
ATOM 6106 N N . GLN B 1 341 ? -16.688 -18.812 -9.891 1 93.38 341 GLN B N 1
ATOM 6107 C CA . GLN B 1 341 ? -17.719 -18.875 -10.922 1 93.38 341 GLN B CA 1
ATOM 6108 C C . GLN B 1 341 ? -17.188 -18.328 -12.242 1 93.38 341 GLN B C 1
ATOM 6110 O O . GLN B 1 341 ? -17.625 -18.766 -13.312 1 93.38 341 GLN B O 1
ATOM 6115 N N . LEU B 1 342 ? -16.312 -17.438 -12.07 1 93.75 342 LEU B N 1
ATOM 6116 C CA . LEU B 1 342 ? -15.773 -16.797 -13.266 1 93.75 342 LEU B CA 1
ATOM 6117 C C . LEU B 1 342 ? -14.602 -17.594 -13.828 1 93.75 342 LEU B C 1
ATOM 6119 O O . LEU B 1 342 ? -13.875 -17.109 -14.695 1 93.75 342 LEU B O 1
ATOM 6123 N N . GLY B 1 343 ? -14.336 -18.734 -13.242 1 89.06 343 GLY B N 1
ATOM 6124 C CA . GLY B 1 343 ? -13.438 -19.688 -13.867 1 89.06 343 GLY B CA 1
ATOM 6125 C C . GLY B 1 343 ? -12.016 -19.594 -13.344 1 89.06 343 GLY B C 1
ATOM 6126 O O . GLY B 1 343 ? -11.102 -20.219 -13.891 1 89.06 343 GLY B O 1
ATOM 6127 N N . MET B 1 344 ? -11.773 -18.875 -12.352 1 92.12 344 MET B N 1
ATOM 6128 C CA . MET B 1 344 ? -10.422 -18.797 -11.805 1 92.12 344 MET B CA 1
ATOM 6129 C C . MET B 1 344 ? -10.07 -20.062 -11.039 1 92.12 344 MET B C 1
ATOM 6131 O O . MET B 1 344 ? -10.906 -20.609 -10.328 1 92.12 344 MET B O 1
ATOM 6135 N N . SER B 1 345 ? -8.852 -20.484 -11.289 1 90.94 345 SER B N 1
ATOM 6136 C CA . SER B 1 345 ? -8.375 -21.641 -10.523 1 90.94 345 SER B CA 1
ATOM 6137 C C . SER B 1 345 ? -8.281 -21.297 -9.039 1 90.94 345 SER B C 1
ATOM 6139 O O . SER B 1 345 ? -8.266 -20.125 -8.656 1 90.94 345 SER B O 1
ATOM 6141 N N . LEU B 1 346 ? -8.211 -22.328 -8.242 1 94 346 LEU B N 1
ATOM 6142 C CA . LEU B 1 346 ? -8.07 -22.141 -6.805 1 94 346 LEU B CA 1
ATOM 6143 C C . LEU B 1 346 ? -6.801 -21.359 -6.484 1 94 346 LEU B C 1
ATOM 6145 O O . LEU B 1 346 ? -6.82 -20.469 -5.633 1 94 346 LEU B O 1
ATOM 6149 N N . HIS B 1 347 ? -5.766 -21.625 -7.195 1 92.56 347 HIS B N 1
ATOM 6150 C CA . HIS B 1 347 ? -4.504 -20.922 -6.992 1 92.56 347 HIS B CA 1
ATOM 6151 C C . HIS B 1 347 ? -4.633 -19.453 -7.352 1 92.56 347 HIS B C 1
ATOM 6153 O O . HIS B 1 347 ? -4.199 -18.578 -6.59 1 92.56 347 HIS B O 1
ATOM 6159 N N . ALA B 1 348 ? -5.234 -19.203 -8.398 1 91.81 348 ALA B N 1
ATOM 6160 C CA . ALA B 1 348 ? -5.359 -17.828 -8.891 1 91.81 348 ALA B CA 1
ATOM 6161 C C . ALA B 1 348 ? -6.23 -17 -7.953 1 91.81 348 ALA B C 1
ATOM 6163 O O . ALA B 1 348 ? -5.898 -15.844 -7.652 1 91.81 348 ALA B O 1
ATOM 6164 N N . ARG B 1 349 ? -7.32 -17.562 -7.547 1 94.94 349 ARG B N 1
ATOM 6165 C CA . ARG B 1 349 ? -8.203 -16.781 -6.691 1 94.94 349 ARG B CA 1
ATOM 6166 C C . ARG B 1 349 ? -7.586 -16.562 -5.316 1 94.94 349 ARG B C 1
ATOM 6168 O O . ARG B 1 349 ? -7.746 -15.5 -4.715 1 94.94 349 ARG B O 1
ATOM 6175 N N . THR B 1 350 ? -6.879 -17.594 -4.832 1 95.88 350 THR B N 1
ATOM 6176 C CA . THR B 1 350 ? -6.164 -17.422 -3.57 1 95.88 350 THR B CA 1
ATOM 6177 C C . THR B 1 350 ? -5.133 -16.297 -3.682 1 95.88 350 THR B C 1
ATOM 6179 O O . THR B 1 350 ? -5.059 -15.43 -2.814 1 95.88 350 THR B O 1
ATOM 6182 N N . ALA B 1 351 ? -4.402 -16.359 -4.742 1 93.94 351 ALA B N 1
ATOM 6183 C CA . ALA B 1 351 ? -3.393 -15.32 -4.969 1 93.94 351 ALA B CA 1
ATOM 6184 C C . ALA B 1 351 ? -4.027 -13.938 -5.039 1 93.94 351 ALA B C 1
ATOM 6186 O O . ALA B 1 351 ? -3.504 -12.977 -4.469 1 93.94 351 ALA B O 1
ATOM 6187 N N . PHE B 1 352 ? -5.098 -13.867 -5.715 1 96.31 352 PHE B N 1
ATOM 6188 C CA . PHE B 1 352 ? -5.801 -12.594 -5.867 1 96.31 352 PHE B CA 1
ATOM 6189 C C . PHE B 1 352 ? -6.23 -12.055 -4.508 1 96.31 352 PHE B C 1
ATOM 6191 O O . PHE B 1 352 ? -6.012 -10.875 -4.207 1 96.31 352 PHE B O 1
ATOM 6198 N N . ILE B 1 353 ? -6.805 -12.883 -3.74 1 97.06 353 ILE B N 1
ATOM 6199 C CA . ILE B 1 353 ? -7.289 -12.469 -2.426 1 97.06 353 ILE B CA 1
ATOM 6200 C C . ILE B 1 353 ? -6.109 -12.07 -1.542 1 97.06 353 ILE B C 1
ATOM 6202 O O . ILE B 1 353 ? -6.109 -10.992 -0.947 1 97.06 353 ILE B O 1
ATOM 6206 N N . ASN B 1 354 ? -5.117 -12.898 -1.459 1 96.44 354 ASN B N 1
ATOM 6207 C CA . ASN B 1 354 ? -3.984 -12.656 -0.574 1 96.44 354 ASN B CA 1
ATOM 6208 C C . ASN B 1 354 ? -3.246 -11.375 -0.945 1 96.44 354 ASN B C 1
ATOM 6210 O O . ASN B 1 354 ? -2.711 -10.688 -0.074 1 96.44 354 ASN B O 1
ATOM 6214 N N . ASN B 1 355 ? -3.285 -11.117 -2.182 1 94.69 355 ASN B N 1
ATOM 6215 C CA . ASN B 1 355 ? -2.596 -9.922 -2.656 1 94.69 355 ASN B CA 1
ATOM 6216 C C . ASN B 1 355 ? -3.363 -8.648 -2.299 1 94.69 355 ASN B C 1
ATOM 6218 O O . ASN B 1 355 ? -2.805 -7.551 -2.338 1 94.69 355 ASN B O 1
ATOM 6222 N N . ASN B 1 356 ? -4.613 -8.812 -2.012 1 96.25 356 ASN B N 1
ATOM 6223 C CA . ASN B 1 356 ? -5.434 -7.613 -1.876 1 96.25 356 ASN B CA 1
ATOM 6224 C C . ASN B 1 356 ? -6.117 -7.551 -0.514 1 96.25 356 ASN B C 1
ATOM 6226 O O . ASN B 1 356 ? -6.73 -6.539 -0.167 1 96.25 356 ASN B O 1
ATOM 6230 N N . VAL B 1 357 ? -5.992 -8.539 0.274 1 96.44 357 VAL B N 1
ATOM 6231 C CA . VAL B 1 357 ? -6.789 -8.672 1.49 1 96.44 357 VAL B CA 1
ATOM 6232 C C . VAL B 1 357 ? -6.414 -7.562 2.475 1 96.44 357 VAL B C 1
ATOM 6234 O O . VAL B 1 357 ? -7.266 -7.074 3.223 1 96.44 357 VAL B O 1
ATOM 6237 N N . SER B 1 358 ? -5.199 -7.172 2.51 1 93.5 358 SER B N 1
ATOM 6238 C CA . SER B 1 358 ? -4.781 -6.078 3.381 1 93.5 358 SER B CA 1
ATOM 6239 C C . SER B 1 358 ? -5.559 -4.801 3.076 1 93.5 358 SER B C 1
ATOM 6241 O O . SER B 1 358 ? -6.016 -4.113 3.99 1 93.5 358 SER B O 1
ATOM 6243 N N . ALA B 1 359 ? -5.684 -4.527 1.821 1 91.06 359 ALA B N 1
ATOM 6244 C CA . ALA B 1 359 ? -6.43 -3.344 1.402 1 91.06 359 ALA B CA 1
ATOM 6245 C C . ALA B 1 359 ? -7.914 -3.488 1.726 1 91.06 359 ALA B C 1
ATOM 6247 O O . ALA B 1 359 ? -8.562 -2.523 2.137 1 91.06 359 ALA B O 1
ATOM 6248 N N . PHE B 1 360 ? -8.469 -4.637 1.56 1 95.62 360 PHE B N 1
ATOM 6249 C CA . PHE B 1 360 ? -9.867 -4.895 1.886 1 95.62 360 PHE B CA 1
ATOM 6250 C C . PHE B 1 360 ? -10.117 -4.695 3.375 1 95.62 360 PHE B C 1
ATOM 6252 O O . PHE B 1 360 ? -11.117 -4.094 3.768 1 95.62 360 PHE B O 1
ATOM 6259 N N . ALA B 1 361 ? -9.188 -5.141 4.141 1 92.81 361 ALA B N 1
ATOM 6260 C CA . ALA B 1 361 ? -9.336 -5.184 5.59 1 92.81 361 ALA B CA 1
ATOM 6261 C C . ALA B 1 361 ? -9.289 -3.781 6.191 1 92.81 361 ALA B C 1
ATOM 6263 O O . ALA B 1 361 ? -9.656 -3.582 7.352 1 92.81 361 ALA B O 1
ATOM 6264 N N . ALA B 1 362 ? -8.859 -2.881 5.426 1 85.25 362 ALA B N 1
ATOM 6265 C CA . ALA B 1 362 ? -8.805 -1.499 5.895 1 85.25 362 ALA B CA 1
ATOM 6266 C C . ALA B 1 362 ? -10.211 -0.916 6.047 1 85.25 362 ALA B C 1
ATOM 6268 O O . ALA B 1 362 ? -10.383 0.142 6.656 1 85.25 362 ALA B O 1
ATOM 6269 N N . HIS B 1 363 ? -11.164 -1.637 5.496 1 87.12 363 HIS B N 1
ATOM 6270 C CA . HIS B 1 363 ? -12.531 -1.131 5.496 1 87.12 363 HIS B CA 1
ATOM 6271 C C . HIS B 1 363 ? -13.477 -2.098 6.203 1 87.12 363 HIS B C 1
ATOM 6273 O O . HIS B 1 363 ? -13.477 -3.295 5.91 1 87.12 363 HIS B O 1
ATOM 6279 N N . LYS B 1 364 ? -14.234 -1.527 7.082 1 89.31 364 LYS B N 1
ATOM 6280 C CA . LYS B 1 364 ? -15.242 -2.344 7.754 1 89.31 364 LYS B CA 1
ATOM 6281 C C . LYS B 1 364 ? -16.312 -2.814 6.773 1 89.31 364 LYS B C 1
ATOM 6283 O O . LYS B 1 364 ? -16.75 -3.965 6.832 1 89.31 364 LYS B O 1
ATOM 6288 N N . ASN B 1 365 ? -16.719 -1.878 5.984 1 93.12 365 ASN B N 1
ATOM 6289 C CA . ASN B 1 365 ? -17.672 -2.154 4.922 1 93.12 365 ASN B CA 1
ATOM 6290 C C . ASN B 1 365 ? -17.109 -1.796 3.549 1 93.12 365 ASN B C 1
ATOM 6292 O O . ASN B 1 365 ? -16.422 -0.782 3.4 1 93.12 365 ASN B O 1
ATOM 6296 N N . ILE B 1 366 ? -17.422 -2.668 2.609 1 96.19 366 ILE B N 1
ATOM 6297 C CA . ILE B 1 366 ? -16.828 -2.518 1.288 1 96.19 366 ILE B CA 1
ATOM 6298 C C . ILE B 1 366 ? -17.922 -2.461 0.225 1 96.19 366 ILE B C 1
ATOM 6300 O O . ILE B 1 366 ? -18.828 -3.301 0.207 1 96.19 366 ILE B O 1
ATOM 6304 N N . ALA B 1 367 ? -17.891 -1.439 -0.586 1 96.56 367 ALA B N 1
ATOM 6305 C CA . ALA B 1 367 ? -18.672 -1.409 -1.821 1 96.56 367 ALA B CA 1
ATOM 6306 C C . ALA B 1 367 ? -17.812 -1.79 -3.023 1 96.56 367 ALA B C 1
ATOM 6308 O O . ALA B 1 367 ? -16.641 -1.407 -3.104 1 96.56 367 ALA B O 1
ATOM 6309 N N . TYR B 1 368 ? -18.406 -2.555 -3.957 1 97.62 368 TYR B N 1
ATOM 6310 C CA . TYR B 1 368 ? -17.594 -3.002 -5.074 1 97.62 368 TYR B CA 1
ATOM 6311 C C . TYR B 1 368 ? -18.438 -3.271 -6.309 1 97.62 368 TYR B C 1
ATOM 6313 O O . TYR B 1 368 ? -19.672 -3.348 -6.215 1 97.62 368 TYR B O 1
ATOM 6321 N N . ARG B 1 369 ? -17.797 -3.43 -7.418 1 96.75 369 ARG B N 1
ATOM 6322 C CA . ARG B 1 369 ? -18.391 -3.945 -8.648 1 96.75 369 ARG B CA 1
ATOM 6323 C C . ARG B 1 369 ? -17.312 -4.422 -9.617 1 96.75 369 ARG B C 1
ATOM 6325 O O . ARG B 1 369 ? -16.141 -4.059 -9.477 1 96.75 369 ARG B O 1
ATOM 6332 N N . PHE B 1 370 ? -17.719 -5.227 -10.531 1 97.5 370 PHE B N 1
ATOM 6333 C CA . PHE B 1 370 ? -16.906 -5.582 -11.688 1 97.5 370 PHE B CA 1
ATOM 6334 C C . PHE B 1 370 ? -17.281 -4.738 -12.898 1 97.5 370 PHE B C 1
ATOM 6336 O O . PHE B 1 370 ? -18.453 -4.465 -13.133 1 97.5 370 PHE B O 1
ATOM 6343 N N . LEU B 1 371 ? -16.25 -4.359 -13.586 1 96.5 371 LEU B N 1
ATOM 6344 C CA . LEU B 1 371 ? -16.516 -3.564 -14.781 1 96.5 371 LEU B CA 1
ATOM 6345 C C . LEU B 1 371 ? -16.781 -4.461 -15.984 1 96.5 371 LEU B C 1
ATOM 6347 O O . LEU B 1 371 ? -16.219 -5.551 -16.094 1 96.5 371 LEU B O 1
ATOM 6351 N N . SER B 1 372 ? -17.594 -3.928 -16.844 1 96.19 372 SER B N 1
ATOM 6352 C CA . SER B 1 372 ? -17.828 -4.613 -18.109 1 96.19 372 SER B CA 1
ATOM 6353 C C . SER B 1 372 ? -16.656 -4.43 -19.062 1 96.19 372 SER B C 1
ATOM 6355 O O . SER B 1 372 ? -15.875 -3.484 -18.922 1 96.19 372 SER B O 1
ATOM 6357 N N . PRO B 1 373 ? -16.594 -5.309 -20.031 1 95.75 373 PRO B N 1
ATOM 6358 C CA . PRO B 1 373 ? -15.477 -5.215 -20.984 1 95.75 373 PRO B CA 1
ATOM 6359 C C . PRO B 1 373 ? -15.422 -3.861 -21.688 1 95.75 373 PRO B C 1
ATOM 6361 O O . PRO B 1 373 ? -14.336 -3.312 -21.891 1 95.75 373 PRO B O 1
ATOM 6364 N N . SER B 1 374 ? -16.547 -3.33 -22 1 95.06 374 SER B N 1
ATOM 6365 C CA . SER B 1 374 ? -16.578 -2.049 -22.688 1 95.06 374 SER B CA 1
ATOM 6366 C C . SER B 1 374 ? -16.047 -0.924 -21.812 1 95.06 374 SER B C 1
ATOM 6368 O O . SER B 1 374 ? -15.336 -0.04 -22.297 1 95.06 374 SER B O 1
ATOM 6370 N N . LYS B 1 375 ? -16.391 -0.969 -20.594 1 93.69 375 LYS B N 1
ATOM 6371 C CA . LYS B 1 375 ? -15.906 0.055 -19.672 1 93.69 375 LYS B CA 1
ATOM 6372 C C . LYS B 1 375 ? -14.398 -0.046 -19.469 1 93.69 375 LYS B C 1
ATOM 6374 O O . LYS B 1 375 ? -13.711 0.973 -19.375 1 93.69 375 LYS B O 1
ATOM 6379 N N . ILE B 1 376 ? -13.883 -1.232 -19.375 1 96.06 376 ILE B N 1
ATOM 6380 C CA . ILE B 1 376 ? -12.453 -1.44 -19.203 1 96.06 376 ILE B CA 1
ATOM 6381 C C . ILE B 1 376 ? -11.711 -0.94 -20.453 1 96.06 376 ILE B C 1
ATOM 6383 O O . ILE B 1 376 ? -10.719 -0.213 -20.344 1 96.06 376 ILE B O 1
ATOM 6387 N N . ALA B 1 377 ? -12.25 -1.298 -21.594 1 95.56 377 ALA B N 1
ATOM 6388 C CA . ALA B 1 377 ? -11.625 -0.934 -22.859 1 95.56 377 ALA B CA 1
ATOM 6389 C C . ALA B 1 377 ? -11.594 0.581 -23.047 1 95.56 377 ALA B C 1
ATOM 6391 O O . ALA B 1 377 ? -10.68 1.118 -23.672 1 95.56 377 ALA B O 1
ATOM 6392 N N . ALA B 1 378 ? -12.555 1.25 -22.422 1 93.69 378 ALA B N 1
ATOM 6393 C CA . ALA B 1 378 ? -12.602 2.707 -22.5 1 93.69 378 ALA B CA 1
ATOM 6394 C C . ALA B 1 378 ? -11.469 3.338 -21.703 1 93.69 378 ALA B C 1
ATOM 6396 O O . ALA B 1 378 ? -11.062 4.469 -21.969 1 93.69 378 ALA B O 1
ATOM 6397 N N . ALA B 1 379 ? -10.977 2.594 -20.766 1 93.56 379 ALA B N 1
ATOM 6398 C CA . ALA B 1 379 ? -9.852 3.066 -19.969 1 93.56 379 ALA B CA 1
ATOM 6399 C C . ALA B 1 379 ? -8.523 2.592 -20.547 1 93.56 379 ALA B C 1
ATOM 6401 O O . ALA B 1 379 ? -7.648 3.404 -20.844 1 93.56 379 ALA B O 1
ATOM 6402 N N . VAL B 1 380 ? -8.453 1.296 -20.703 1 97.06 380 VAL B N 1
ATOM 6403 C CA . VAL B 1 380 ? -7.262 0.656 -21.25 1 97.06 380 VAL B CA 1
ATOM 6404 C C . VAL B 1 380 ? -7.668 -0.422 -22.25 1 97.06 380 VAL B C 1
ATOM 6406 O O . VAL B 1 380 ? -8.227 -1.453 -21.875 1 97.06 380 VAL B O 1
ATOM 6409 N N . ASP B 1 381 ? -7.289 -0.246 -23.438 1 97.06 381 ASP B N 1
ATOM 6410 C CA . ASP B 1 381 ? -7.551 -1.247 -24.469 1 97.06 381 ASP B CA 1
ATOM 6411 C C . ASP B 1 381 ? -6.344 -2.162 -24.672 1 97.06 381 ASP B C 1
ATOM 6413 O O . ASP B 1 381 ? -5.199 -1.717 -24.562 1 97.06 381 ASP B O 1
ATOM 6417 N N . ILE B 1 382 ? -6.617 -3.447 -24.922 1 97.38 382 ILE B N 1
ATOM 6418 C CA . ILE B 1 382 ? -5.566 -4.43 -25.156 1 97.38 382 ILE B CA 1
ATOM 6419 C C . ILE B 1 382 ? -5.738 -5.051 -26.547 1 97.38 382 ILE B C 1
ATOM 6421 O O . ILE B 1 382 ? -6.824 -5.531 -26.875 1 97.38 382 ILE B O 1
ATOM 6425 N N . ALA B 1 383 ? -4.68 -5.023 -27.266 1 96.25 383 ALA B N 1
ATOM 6426 C CA . ALA B 1 383 ? -4.664 -5.688 -28.578 1 96.25 383 ALA B CA 1
ATOM 6427 C C . ALA B 1 383 ? -3.535 -6.711 -28.656 1 96.25 383 ALA B C 1
ATOM 6429 O O . ALA B 1 383 ? -2.436 -6.469 -28.156 1 96.25 383 ALA B O 1
ATOM 6430 N N . VAL B 1 384 ? -3.881 -7.812 -29.25 1 96.38 384 VAL B N 1
ATOM 6431 C CA . VAL B 1 384 ? -2.875 -8.844 -29.484 1 96.38 384 VAL B CA 1
ATOM 6432 C C . VAL B 1 384 ? -2.828 -9.195 -30.969 1 96.38 384 VAL B C 1
ATOM 6434 O O . VAL B 1 384 ? -3.814 -9.016 -31.688 1 96.38 384 VAL B O 1
ATOM 6437 N N . THR B 1 385 ? -1.761 -9.719 -31.422 1 93.31 385 THR B N 1
ATOM 6438 C CA . THR B 1 385 ? -1.579 -10 -32.844 1 93.31 385 THR B CA 1
ATOM 6439 C C . THR B 1 385 ? -2.229 -11.328 -33.219 1 93.31 385 THR B C 1
ATOM 6441 O O . THR B 1 385 ? -2.428 -11.609 -34.406 1 93.31 385 THR B O 1
ATOM 6444 N N . THR B 1 386 ? -2.602 -12.086 -32.375 1 90.62 386 THR B N 1
ATOM 6445 C CA . THR B 1 386 ? -3.197 -13.383 -32.656 1 90.62 386 THR B CA 1
ATOM 6446 C C . THR B 1 386 ? -4.719 -13.273 -32.719 1 90.62 386 THR B C 1
ATOM 6448 O O . THR B 1 386 ? -5.352 -12.711 -31.828 1 90.62 386 THR B O 1
ATOM 6451 N N . ASP B 1 387 ? -5.246 -13.836 -33.844 1 87.44 387 ASP B N 1
ATOM 6452 C CA . ASP B 1 387 ? -6.691 -13.906 -34.031 1 87.44 387 ASP B CA 1
ATOM 6453 C C . ASP B 1 387 ? -7.125 -15.305 -34.438 1 87.44 387 ASP B C 1
ATOM 6455 O O . ASP B 1 387 ? -6.504 -15.914 -35.344 1 87.44 387 ASP B O 1
ATOM 6459 N N . PRO B 1 388 ? -8.086 -15.875 -33.781 1 90.5 388 PRO B N 1
ATOM 6460 C CA . PRO B 1 388 ? -8.977 -15.352 -32.75 1 90.5 388 PRO B CA 1
ATOM 6461 C C . PRO B 1 388 ? -8.344 -15.398 -31.359 1 90.5 388 PRO B C 1
ATOM 6463 O O . PRO B 1 388 ? -7.488 -16.25 -31.094 1 90.5 388 PRO B O 1
ATOM 6466 N N . CYS B 1 389 ? -8.797 -14.414 -30.531 1 94.19 389 CYS B N 1
ATOM 6467 C CA . CYS B 1 389 ? -8.344 -14.328 -29.141 1 94.19 389 CYS B CA 1
ATOM 6468 C C . CYS B 1 389 ? -9.531 -14.156 -28.203 1 94.19 389 CYS B C 1
ATOM 6470 O O . CYS B 1 389 ? -10.422 -13.344 -28.453 1 94.19 389 CYS B O 1
ATOM 6472 N N . VAL B 1 390 ? -9.562 -14.969 -27.203 1 95 390 VAL B N 1
ATOM 6473 C CA . VAL B 1 390 ? -10.594 -14.844 -26.188 1 95 390 VAL B CA 1
ATOM 6474 C C . VAL B 1 390 ? -10.07 -13.984 -25.031 1 95 390 VAL B C 1
ATOM 6476 O O . VAL B 1 390 ? -9.078 -14.328 -24.391 1 95 390 VAL B O 1
ATOM 6479 N N . PHE B 1 391 ? -10.812 -12.914 -24.797 1 95.31 391 PHE B N 1
ATOM 6480 C CA . PHE B 1 391 ? -10.445 -12.031 -23.688 1 95.31 391 PHE B CA 1
ATOM 6481 C C . PHE B 1 391 ? -11.359 -12.25 -22.5 1 95.31 391 PHE B C 1
ATOM 6483 O O . PHE B 1 391 ? -12.586 -12.32 -22.641 1 95.31 391 PHE B O 1
ATOM 6490 N N . THR B 1 392 ? -10.773 -12.414 -21.391 1 95.5 392 THR B N 1
ATOM 6491 C CA . THR B 1 392 ? -11.477 -12.367 -20.109 1 95.5 392 THR B CA 1
ATOM 6492 C C . THR B 1 392 ? -10.82 -11.344 -19.172 1 95.5 392 THR B C 1
ATOM 6494 O O . THR B 1 392 ? -9.734 -11.586 -18.641 1 95.5 392 THR B O 1
ATOM 6497 N N . ARG B 1 393 ? -11.469 -10.273 -18.984 1 97.06 393 ARG B N 1
ATOM 6498 C CA . ARG B 1 393 ? -10.914 -9.203 -18.156 1 97.06 393 ARG B CA 1
ATOM 6499 C C . ARG B 1 393 ? -11.758 -8.992 -16.906 1 97.06 393 ARG B C 1
ATOM 6501 O O . ARG B 1 393 ? -12.898 -8.531 -16.984 1 97.06 393 ARG B O 1
ATOM 6508 N N . LEU B 1 394 ? -11.219 -9.414 -15.82 1 97.75 394 LEU B N 1
ATOM 6509 C CA . LEU B 1 394 ? -11.867 -9.219 -14.531 1 97.75 394 LEU B CA 1
ATOM 6510 C C . LEU B 1 394 ? -11.305 -7.984 -13.828 1 97.75 394 LEU B C 1
ATOM 6512 O O . LEU B 1 394 ? -10.211 -8.031 -13.266 1 97.75 394 LEU B O 1
ATOM 6516 N N . PHE B 1 395 ? -12.07 -6.93 -13.852 1 97.94 395 PHE B N 1
ATOM 6517 C CA . PHE B 1 395 ? -11.641 -5.66 -13.273 1 97.94 395 PHE B CA 1
ATOM 6518 C C . PHE B 1 395 ? -12.516 -5.289 -12.078 1 97.94 395 PHE B C 1
ATOM 6520 O O . PHE B 1 395 ? -13.656 -4.855 -12.242 1 97.94 395 PHE B O 1
ATOM 6527 N N . LEU B 1 396 ? -11.938 -5.449 -10.906 1 98 396 LEU B N 1
ATOM 6528 C CA . LEU B 1 396 ? -12.633 -5.164 -9.664 1 98 396 LEU B CA 1
ATOM 6529 C C . LEU B 1 396 ? -12.336 -3.746 -9.188 1 98 396 LEU B C 1
ATOM 6531 O O . LEU B 1 396 ? -11.172 -3.363 -9.055 1 98 396 LEU B O 1
ATOM 6535 N N . ILE B 1 397 ? -13.359 -3.012 -8.984 1 96.38 397 ILE B N 1
ATOM 6536 C CA . ILE B 1 397 ? -13.211 -1.735 -8.289 1 96.38 397 ILE B CA 1
ATOM 6537 C C . ILE B 1 397 ? -13.922 -1.793 -6.941 1 96.38 397 ILE B C 1
ATOM 6539 O O . ILE B 1 397 ? -14.992 -2.389 -6.82 1 96.38 397 ILE B O 1
ATOM 6543 N N . PHE B 1 398 ? -13.281 -1.197 -5.969 1 96.12 398 PHE B N 1
ATOM 6544 C CA . PHE B 1 398 ? -13.914 -1.228 -4.656 1 96.12 398 PHE B CA 1
ATOM 6545 C C . PHE B 1 398 ? -13.586 0.037 -3.869 1 96.12 398 PHE B C 1
ATOM 6547 O O . PHE B 1 398 ? -12.688 0.792 -4.242 1 96.12 398 PHE B O 1
ATOM 6554 N N . ARG B 1 399 ? -14.336 0.289 -2.811 1 90.75 399 ARG B N 1
ATOM 6555 C CA . ARG B 1 399 ? -14.102 1.395 -1.889 1 90.75 399 ARG B CA 1
ATOM 6556 C C . ARG B 1 399 ? -14.672 1.09 -0.508 1 90.75 399 ARG B C 1
ATOM 6558 O O . ARG B 1 399 ? -15.547 0.235 -0.368 1 90.75 399 ARG B O 1
ATOM 6565 N N . GLY B 1 400 ? -14.125 1.752 0.469 1 88.88 400 GLY B N 1
ATOM 6566 C CA . GLY B 1 400 ? -14.688 1.668 1.809 1 88.88 400 GLY B CA 1
ATOM 6567 C C . GLY B 1 400 ? -15.922 2.529 1.994 1 88.88 400 GLY B C 1
ATOM 6568 O O . GLY B 1 400 ? -16.062 3.576 1.355 1 88.88 400 GLY B O 1
ATOM 6569 N N . LEU B 1 401 ? -16.781 2.039 2.896 1 86.81 401 LEU B N 1
ATOM 6570 C CA . LEU B 1 401 ? -17.969 2.799 3.229 1 86.81 401 LEU B CA 1
ATOM 6571 C C . LEU B 1 401 ? -17.969 3.203 4.699 1 86.81 401 LEU B C 1
ATOM 6573 O O . LEU B 1 401 ? -17.578 2.416 5.562 1 86.81 401 LEU B O 1
ATOM 6577 N N . ASN B 1 402 ? -18.406 4.355 4.859 1 75.25 402 ASN B N 1
ATOM 6578 C CA . ASN B 1 402 ? -18.672 4.727 6.246 1 75.25 402 ASN B CA 1
ATOM 6579 C C . ASN B 1 402 ? -20.047 4.262 6.699 1 75.25 402 ASN B C 1
ATOM 6581 O O . ASN B 1 402 ? -20.828 3.736 5.898 1 75.25 402 ASN B O 1
ATOM 6585 N N . ASP B 1 403 ? -20.328 4.461 7.871 1 71.12 403 ASP B N 1
ATOM 6586 C CA . ASP B 1 403 ? -21.547 3.92 8.461 1 71.12 403 ASP B CA 1
ATOM 6587 C C . ASP B 1 403 ? -22.781 4.52 7.805 1 71.12 403 ASP B C 1
ATOM 6589 O O . ASP B 1 403 ? -23.781 3.83 7.613 1 71.12 403 ASP B O 1
ATOM 6593 N N . GLU B 1 404 ? -22.734 5.758 7.477 1 71.5 404 GLU B N 1
ATOM 6594 C CA . GLU B 1 404 ? -23.875 6.426 6.844 1 71.5 404 GLU B CA 1
ATOM 6595 C C . GLU B 1 404 ? -24.109 5.887 5.438 1 71.5 404 GLU B C 1
ATOM 6597 O O . GLU B 1 404 ? -25.25 5.703 5.023 1 71.5 404 GLU B O 1
ATOM 6602 N N . GLU B 1 405 ? -23.094 5.555 4.773 1 83.5 405 GLU B N 1
ATOM 6603 C CA . GLU B 1 405 ? -23.172 5.121 3.381 1 83.5 405 GLU B CA 1
ATOM 6604 C C . GLU B 1 405 ? -23.703 3.691 3.279 1 83.5 405 GLU B C 1
ATOM 6606 O O . GLU B 1 405 ? -24.312 3.316 2.27 1 83.5 405 GLU B O 1
ATOM 6611 N N . VAL B 1 406 ? -23.5 3 4.266 1 87.62 406 VAL B N 1
ATOM 6612 C CA . VAL B 1 406 ? -23.891 1.596 4.25 1 87.62 406 VAL B CA 1
ATOM 6613 C C . VAL B 1 406 ? -25.391 1.484 4.043 1 87.62 406 VAL B C 1
ATOM 6615 O O . VAL B 1 406 ? -25.859 0.612 3.307 1 87.62 406 VAL B O 1
ATOM 6618 N N . GLY B 1 407 ? -26.062 2.367 4.684 1 88 407 GLY B N 1
ATOM 6619 C CA . GLY B 1 407 ? -27.516 2.357 4.574 1 88 407 GLY B CA 1
ATOM 6620 C C . GLY B 1 407 ? -28.016 2.619 3.162 1 88 407 GLY B C 1
ATOM 6621 O O . GLY B 1 407 ? -29.078 2.143 2.773 1 88 407 GLY B O 1
ATOM 6622 N N . MET B 1 408 ? -27.266 3.266 2.406 1 89.31 408 MET B N 1
ATOM 6623 C CA . MET B 1 408 ? -27.625 3.588 1.028 1 89.31 408 MET B CA 1
ATOM 6624 C C . MET B 1 408 ? -27.672 2.33 0.167 1 89.31 408 MET B C 1
ATOM 6626 O O . MET B 1 408 ? -28.312 2.311 -0.886 1 89.31 408 MET B O 1
ATOM 6630 N N . PHE B 1 409 ? -27.031 1.324 0.551 1 94 409 PHE B N 1
ATOM 6631 C CA . PHE B 1 409 ? -26.922 0.103 -0.24 1 94 409 PHE B CA 1
ATOM 6632 C C . PHE B 1 409 ? -27.969 -0.917 0.208 1 94 409 PHE B C 1
ATOM 6634 O O . PHE B 1 409 ? -27.812 -2.113 -0.05 1 94 409 PHE B O 1
ATOM 6641 N N . ALA B 1 410 ? -28.938 -0.288 0.792 1 89.06 410 ALA B N 1
ATOM 6642 C CA . ALA B 1 410 ? -30.047 -1.168 1.127 1 89.06 410 ALA B CA 1
ATOM 6643 C C . ALA B 1 410 ? -30.625 -1.815 -0.127 1 89.06 410 ALA B C 1
ATOM 6645 O O . ALA B 1 410 ? -30.969 -1.125 -1.093 1 89.06 410 ALA B O 1
ATOM 6646 N N . GLY B 1 411 ? -30.734 -3.115 -0.195 1 91.94 411 GLY B N 1
ATOM 6647 C CA . GLY B 1 411 ? -31.188 -3.854 -1.367 1 91.94 411 GLY B CA 1
ATOM 6648 C C . GLY B 1 411 ? -30.047 -4.184 -2.324 1 91.94 411 GLY B C 1
ATOM 6649 O O . GLY B 1 411 ? -30.281 -4.695 -3.42 1 91.94 411 GLY B O 1
ATOM 6650 N N . ALA B 1 412 ? -28.953 -3.789 -2.051 1 96.06 412 ALA B N 1
ATOM 6651 C CA . ALA B 1 412 ? -27.75 -4.07 -2.824 1 96.06 412 ALA B CA 1
ATOM 6652 C C . ALA B 1 412 ? -26.641 -4.617 -1.93 1 96.06 412 ALA B C 1
ATOM 6654 O O . ALA B 1 412 ? -25.5 -4.148 -1.983 1 96.06 412 ALA B O 1
ATOM 6655 N N . GLY B 1 413 ? -27.078 -5.57 -1.149 1 95.5 413 GLY B N 1
ATOM 6656 C CA . GLY B 1 413 ? -26.156 -6.18 -0.21 1 95.5 413 GLY B CA 1
ATOM 6657 C C . GLY B 1 413 ? -25.656 -7.543 -0.663 1 95.5 413 GLY B C 1
ATOM 6658 O O . GLY B 1 413 ? -25.609 -7.82 -1.862 1 95.5 413 GLY B O 1
ATOM 6659 N N . GLU B 1 414 ? -25.281 -8.305 0.257 1 94.69 414 GLU B N 1
ATOM 6660 C CA . GLU B 1 414 ? -24.688 -9.609 0.009 1 94.69 414 GLU B CA 1
ATOM 6661 C C . GLU B 1 414 ? -25.672 -10.539 -0.703 1 94.69 414 GLU B C 1
ATOM 6663 O O . GLU B 1 414 ? -25.281 -11.258 -1.633 1 94.69 414 GLU B O 1
ATOM 6668 N N . LYS B 1 415 ? -26.844 -10.539 -0.271 1 95.06 415 LYS B N 1
ATOM 6669 C CA . LYS B 1 415 ? -27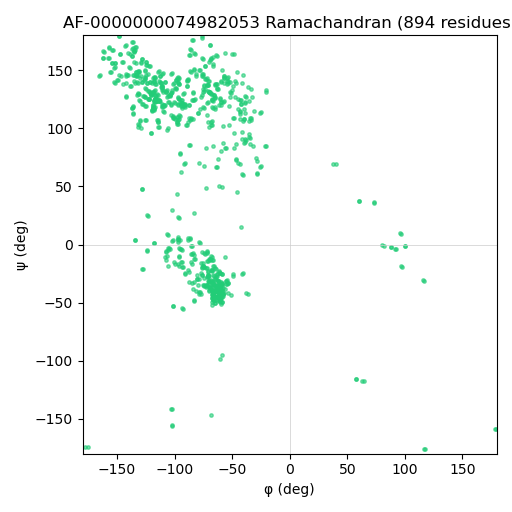.859 -11.422 -0.838 1 95.06 415 LYS B CA 1
ATOM 6670 C C . LYS B 1 415 ? -28.047 -11.148 -2.328 1 95.06 415 LYS B C 1
ATOM 6672 O O . LYS B 1 415 ? -28.062 -12.078 -3.137 1 95.06 415 LYS B O 1
ATOM 6677 N N . GLU B 1 416 ? -28.25 -9.906 -2.6 1 96.12 416 GLU B N 1
ATOM 6678 C CA . GLU B 1 416 ? -28.438 -9.516 -3.992 1 96.12 416 GLU B CA 1
ATOM 6679 C C . GLU B 1 416 ? -27.188 -9.805 -4.816 1 96.12 416 GLU B C 1
ATOM 6681 O O . GLU B 1 416 ? -27.281 -10.219 -5.973 1 96.12 416 GLU B O 1
ATOM 6686 N N . ALA B 1 417 ? -26.047 -9.594 -4.258 1 96.94 417 ALA B N 1
ATOM 6687 C CA . ALA B 1 417 ? -24.781 -9.844 -4.941 1 96.94 417 ALA B CA 1
ATOM 6688 C C . ALA B 1 417 ? -24.625 -11.328 -5.27 1 96.94 417 ALA B C 1
ATOM 6690 O O . ALA B 1 417 ? -24.141 -11.688 -6.344 1 96.94 417 ALA B O 1
ATOM 6691 N N . ASN B 1 418 ? -25.016 -12.148 -4.379 1 95.31 418 ASN B N 1
ATOM 6692 C CA . ASN B 1 418 ? -24.906 -13.594 -4.562 1 95.31 418 ASN B CA 1
ATOM 6693 C C . ASN B 1 418 ? -25.812 -14.078 -5.688 1 95.31 418 ASN B C 1
ATOM 6695 O O . ASN B 1 418 ? -25.5 -15.078 -6.344 1 95.31 418 ASN B O 1
ATOM 6699 N N . ALA B 1 419 ? -26.812 -13.375 -5.879 1 95.25 419 ALA B N 1
ATOM 6700 C CA . ALA B 1 419 ? -27.781 -13.773 -6.898 1 95.25 419 ALA B CA 1
ATOM 6701 C C . ALA B 1 419 ? -27.469 -13.102 -8.234 1 95.25 419 ALA B C 1
ATOM 6703 O O . ALA B 1 419 ? -28.125 -13.391 -9.242 1 95.25 419 ALA B O 1
ATOM 6704 N N . HIS B 1 420 ? -26.516 -12.266 -8.258 1 95.31 420 HIS B N 1
ATOM 6705 C CA . HIS B 1 420 ? -26.203 -11.469 -9.438 1 95.31 420 HIS B CA 1
ATOM 6706 C C . HIS B 1 420 ? -25.5 -12.305 -10.492 1 95.31 420 HIS B C 1
ATOM 6708 O O . HIS B 1 420 ? -24.703 -13.188 -10.164 1 95.31 420 HIS B O 1
ATOM 6714 N N . ASN B 1 421 ? -25.75 -12.047 -11.734 1 96 421 ASN B N 1
ATOM 6715 C CA . ASN B 1 421 ? -25.109 -12.758 -12.82 1 96 421 ASN B CA 1
ATOM 6716 C C . ASN B 1 421 ? -23.781 -12.102 -13.211 1 96 421 ASN B C 1
ATOM 6718 O O . ASN B 1 421 ? -23.703 -11.398 -14.219 1 96 421 ASN B O 1
ATOM 6722 N N . TRP B 1 422 ? -22.781 -12.438 -12.57 1 96.88 422 TRP B N 1
ATOM 6723 C CA . TRP B 1 422 ? -21.469 -11.828 -12.766 1 96.88 422 TRP B CA 1
ATOM 6724 C C . TRP B 1 422 ? -20.875 -12.242 -14.109 1 96.88 422 TRP B C 1
ATOM 6726 O O . TRP B 1 422 ? -20.109 -11.484 -14.719 1 96.88 422 TRP B O 1
ATOM 6736 N N . ARG B 1 423 ? -21.156 -13.414 -14.586 1 96.12 423 ARG B N 1
ATOM 6737 C CA . ARG B 1 423 ? -20.656 -13.883 -15.875 1 96.12 423 ARG B CA 1
ATOM 6738 C C . ARG B 1 423 ? -21.109 -12.96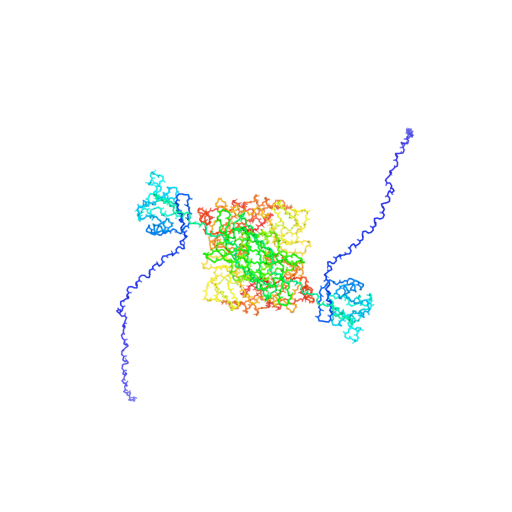1 -17 1 96.12 423 ARG B C 1
ATOM 6740 O O . ARG B 1 423 ? -20.328 -12.641 -17.906 1 96.12 423 ARG B O 1
ATOM 6747 N N . GLU B 1 424 ? -22.297 -12.586 -16.906 1 95.88 424 GLU B N 1
ATOM 6748 C CA . GLU B 1 424 ? -22.812 -11.664 -17.906 1 95.88 424 GLU B CA 1
ATOM 6749 C C . GLU B 1 424 ? -22.125 -10.297 -17.828 1 95.88 424 GLU B C 1
ATOM 6751 O O . GLU B 1 424 ? -21.797 -9.703 -18.844 1 95.88 424 GLU B O 1
ATOM 6756 N N . ILE B 1 425 ? -21.891 -9.812 -16.688 1 95.44 425 ILE B N 1
ATOM 6757 C CA . ILE B 1 425 ? -21.312 -8.492 -16.484 1 95.44 425 ILE B CA 1
ATOM 6758 C C . ILE B 1 425 ? -19.906 -8.445 -17.078 1 95.44 425 ILE B C 1
ATOM 6760 O O . ILE B 1 425 ? -19.547 -7.484 -17.766 1 95.44 425 ILE B O 1
ATOM 6764 N N . VAL B 1 426 ? -19.156 -9.531 -16.891 1 96.69 426 VAL B N 1
ATOM 6765 C CA . VAL B 1 426 ? -17.75 -9.477 -17.297 1 96.69 426 VAL B CA 1
ATOM 6766 C C . VAL B 1 426 ? -17.594 -10.062 -18.703 1 96.69 426 VAL B C 1
ATOM 6768 O O . VAL B 1 426 ? -16.484 -10.109 -19.234 1 96.69 426 VAL B O 1
ATOM 6771 N N . GLY B 1 427 ? -18.656 -10.57 -19.297 1 95.06 427 GLY B N 1
ATOM 6772 C CA . GLY B 1 427 ? -18.594 -11.148 -20.625 1 95.06 427 GLY B CA 1
ATOM 6773 C C . GLY B 1 427 ? -17.891 -12.5 -20.656 1 95.06 427 GLY B C 1
ATOM 6774 O O . GLY B 1 427 ? -17.141 -12.789 -21.594 1 95.06 427 GLY B O 1
ATOM 6775 N N . TRP B 1 428 ? -18.094 -13.25 -19.609 1 94.31 428 TRP B N 1
ATOM 6776 C CA . TRP B 1 428 ? -17.453 -14.562 -19.531 1 94.31 428 TRP B CA 1
ATOM 6777 C C . TRP B 1 428 ? -18.125 -15.547 -20.469 1 94.31 428 TRP B C 1
ATOM 6779 O O . TRP B 1 428 ? -19.344 -15.531 -20.656 1 94.31 428 TRP B O 1
ATOM 6789 N N . SER B 1 429 ? -17.281 -16.422 -21.094 1 91.81 429 SER B N 1
ATOM 6790 C CA . SER B 1 429 ? -17.766 -17.5 -21.938 1 91.81 429 SER B CA 1
ATOM 6791 C C . SER B 1 429 ? -16.984 -18.797 -21.703 1 91.81 429 SER B C 1
ATOM 6793 O O . SER B 1 429 ? -15.883 -18.766 -21.156 1 91.81 429 SER B O 1
ATOM 6795 N N . GLU B 1 430 ? -17.516 -19.828 -22.141 1 91.19 430 GLU B N 1
ATOM 6796 C CA . GLU B 1 430 ? -16.875 -21.125 -21.984 1 91.19 430 GLU B CA 1
ATOM 6797 C C . GLU B 1 430 ? -15.555 -21.188 -22.766 1 91.19 430 GLU B C 1
ATOM 6799 O O . GLU B 1 430 ? -14.68 -21.984 -22.438 1 91.19 430 GLU B O 1
ATOM 6804 N N . HIS B 1 431 ? -15.461 -20.328 -23.688 1 91.75 431 HIS B N 1
ATOM 6805 C CA . HIS B 1 431 ? -14.234 -20.266 -24.484 1 91.75 431 HIS B CA 1
ATOM 6806 C C . HIS B 1 431 ? -13.055 -19.828 -23.625 1 91.75 431 HIS B C 1
ATOM 6808 O O . HIS B 1 431 ? -11.898 -20.078 -23.984 1 91.75 431 HIS B O 1
ATOM 6814 N N . SER B 1 432 ? -13.344 -19.234 -22.5 1 90.94 432 SER B N 1
ATOM 6815 C CA . SER B 1 432 ? -12.305 -18.75 -21.594 1 90.94 432 SER B CA 1
ATOM 6816 C C . SER B 1 432 ? -11.539 -19.906 -20.969 1 90.94 432 SER B C 1
ATOM 6818 O O . SER B 1 432 ? -10.445 -19.719 -20.438 1 90.94 432 SER B O 1
ATOM 6820 N N . LYS B 1 433 ? -12.055 -21.094 -21.172 1 89.12 433 LYS B N 1
ATOM 6821 C CA . LYS B 1 433 ? -11.406 -22.25 -20.578 1 89.12 433 LYS B CA 1
ATOM 6822 C C . LYS B 1 433 ? -10.906 -23.219 -21.641 1 89.12 433 LYS B C 1
ATOM 6824 O O . LYS B 1 433 ? -10.352 -24.266 -21.328 1 89.12 433 LYS B O 1
ATOM 6829 N N . ASP B 1 434 ? -11.086 -22.891 -22.891 1 92.25 434 ASP B N 1
ATOM 6830 C CA . ASP B 1 434 ? -10.742 -23.766 -24 1 92.25 434 ASP B CA 1
ATOM 6831 C C . ASP B 1 434 ? -9.242 -23.719 -24.281 1 92.25 434 ASP B C 1
ATOM 6833 O O . ASP B 1 434 ? -8.734 -22.719 -24.781 1 92.25 434 ASP B O 1
ATOM 6837 N N . PRO B 1 435 ? -8.547 -24.797 -24.047 1 91.5 435 PRO B N 1
ATOM 6838 C CA . PRO B 1 435 ? -7.098 -24.781 -24.234 1 91.5 435 PRO B CA 1
ATOM 6839 C C . PRO B 1 435 ? -6.699 -24.672 -25.719 1 91.5 435 PRO B C 1
ATOM 6841 O O . PRO B 1 435 ? -5.527 -24.438 -26.016 1 91.5 435 PRO B O 1
ATOM 6844 N N . GLU B 1 436 ? -7.621 -24.875 -26.562 1 93.81 436 GLU B N 1
ATOM 6845 C CA . GLU B 1 436 ? -7.328 -24.797 -27.984 1 93.81 436 GLU B CA 1
ATOM 6846 C C . GLU B 1 436 ? -7.402 -23.359 -28.5 1 93.81 436 GLU B C 1
ATOM 6848 O O . GLU B 1 436 ? -7 -23.078 -29.625 1 93.81 436 GLU B O 1
ATOM 6853 N N . GLN B 1 437 ? -7.855 -22.5 -27.656 1 94.56 437 GLN B N 1
ATOM 6854 C CA . GLN B 1 437 ? -7.984 -21.109 -28.047 1 94.56 437 GLN B CA 1
ATOM 6855 C C . GLN B 1 437 ? -6.852 -20.266 -27.453 1 94.56 437 GLN B C 1
ATOM 6857 O O . GLN B 1 437 ? -6.289 -20.609 -26.406 1 94.56 437 GLN B O 1
ATOM 6862 N N . PHE B 1 438 ? -6.453 -19.234 -28.234 1 96.5 438 PHE B N 1
ATOM 6863 C CA . PHE B 1 438 ? -5.598 -18.203 -27.656 1 96.5 438 PHE B CA 1
ATOM 6864 C C . PHE B 1 438 ? -6.375 -17.344 -26.672 1 96.5 438 PHE B C 1
ATOM 6866 O O . PHE B 1 438 ? -7.387 -16.734 -27.031 1 96.5 438 PHE B O 1
ATOM 6873 N N . ARG B 1 439 ? -5.902 -17.281 -25.422 1 96.06 439 ARG B N 1
ATOM 6874 C CA . ARG B 1 439 ? -6.68 -16.625 -24.375 1 96.06 439 ARG B CA 1
ATOM 6875 C C . ARG B 1 439 ? -5.84 -15.586 -23.641 1 96.06 439 ARG B C 1
ATOM 6877 O O . ARG B 1 439 ? -4.66 -15.812 -23.359 1 96.06 439 ARG B O 1
ATOM 6884 N N . VAL B 1 440 ? -6.438 -14.508 -23.359 1 96.25 440 VAL B N 1
ATOM 6885 C CA . VAL B 1 440 ? -5.863 -13.461 -22.516 1 96.25 440 VAL B CA 1
ATOM 6886 C C . VAL B 1 440 ? -6.73 -13.266 -21.281 1 96.25 440 VAL B C 1
ATOM 6888 O O . VAL B 1 440 ? -7.914 -12.945 -21.391 1 96.25 440 VAL B O 1
ATOM 6891 N N . LEU B 1 441 ? -6.121 -13.508 -20.156 1 95.38 441 LEU B N 1
ATOM 6892 C CA . LEU B 1 441 ? -6.812 -13.344 -18.891 1 95.38 441 LEU B CA 1
ATOM 6893 C C . LEU B 1 441 ? -6.203 -12.203 -18.078 1 95.38 441 LEU B C 1
ATOM 6895 O O . LEU B 1 441 ? -5.004 -12.211 -17.797 1 95.38 441 LEU B O 1
ATOM 6899 N N . GLU B 1 442 ? -7.043 -11.266 -17.734 1 97.19 442 GLU B N 1
ATOM 6900 C CA . GLU B 1 442 ? -6.609 -10.133 -16.922 1 97.19 442 GLU B CA 1
ATOM 6901 C C . GLU B 1 442 ? -7.363 -10.086 -15.594 1 97.19 442 GLU B C 1
ATOM 6903 O O . GLU B 1 442 ? -8.594 -10.219 -15.57 1 97.19 442 GLU B O 1
ATOM 6908 N N . THR B 1 443 ? -6.641 -9.938 -14.531 1 97.38 443 THR B N 1
ATOM 6909 C CA . THR B 1 443 ? -7.219 -9.625 -13.227 1 97.38 443 THR B CA 1
ATOM 6910 C C . THR B 1 443 ? -6.707 -8.281 -12.719 1 97.38 443 THR B C 1
ATOM 6912 O O . THR B 1 443 ? -5.496 -8.055 -12.664 1 97.38 443 THR B O 1
ATOM 6915 N N . SER B 1 444 ? -7.613 -7.438 -12.445 1 97.88 444 SER B N 1
ATOM 6916 C CA . SER B 1 444 ? -7.258 -6.082 -12.031 1 97.88 444 SER B CA 1
ATOM 6917 C C . SER B 1 444 ? -8.055 -5.652 -10.812 1 97.88 444 SER B C 1
ATOM 6919 O O . SER B 1 444 ? -9.188 -6.109 -10.602 1 97.88 444 SER B O 1
ATOM 6921 N N . VAL B 1 445 ? -7.422 -4.844 -10.031 1 97.62 445 VAL B N 1
ATOM 6922 C CA . VAL B 1 445 ? -8.094 -4.305 -8.852 1 97.62 445 VAL B CA 1
ATOM 6923 C C . VAL B 1 445 ? -7.758 -2.824 -8.695 1 97.62 445 VAL B C 1
ATOM 6925 O O . VAL B 1 445 ? -6.617 -2.414 -8.914 1 97.62 445 VAL B O 1
ATOM 6928 N N . LEU B 1 446 ? -8.75 -2.029 -8.391 1 95.31 446 LEU B N 1
ATOM 6929 C CA . LEU B 1 446 ? -8.594 -0.6 -8.141 1 95.31 446 LEU B CA 1
ATOM 6930 C C . LEU B 1 446 ? -9.391 -0.169 -6.914 1 95.31 446 LEU B C 1
ATOM 6932 O O . LEU B 1 446 ? -10.609 -0.352 -6.863 1 95.31 446 LEU B O 1
ATOM 6936 N N . GLU B 1 447 ? -8.695 0.322 -5.977 1 91.06 447 GLU B N 1
ATOM 6937 C CA . GLU B 1 447 ? -9.367 0.959 -4.848 1 91.06 447 GLU B CA 1
ATOM 6938 C C . GLU B 1 447 ? -9.695 2.418 -5.152 1 91.06 447 GLU B C 1
ATOM 6940 O O . GLU B 1 447 ? -8.805 3.211 -5.453 1 91.06 447 GLU B O 1
ATOM 6945 N N . VAL B 1 448 ? -10.938 2.709 -5.02 1 84.06 448 VAL B N 1
ATOM 6946 C CA . VAL B 1 448 ? -11.359 4.074 -5.309 1 84.06 448 VAL B CA 1
ATOM 6947 C C . VAL B 1 448 ? -11.469 4.871 -4.008 1 84.06 448 VAL B C 1
ATOM 6949 O O . VAL B 1 448 ? -12.25 4.52 -3.121 1 84.06 448 VAL B O 1
ATOM 6952 N N . THR B 1 449 ? -10.508 5.77 -3.744 1 70.38 449 THR B N 1
ATOM 6953 C CA . THR B 1 449 ? -10.492 6.559 -2.52 1 70.38 449 THR B CA 1
ATOM 6954 C C . THR B 1 449 ? -10.836 8.016 -2.814 1 70.38 449 THR B C 1
ATOM 6956 O O . THR B 1 449 ? -10.602 8.5 -3.924 1 70.38 449 THR B O 1
#

Radius of gyration: 38.21 Å; Cα contacts (8 Å, |Δi|>4): 1683; chains: 2; bounding box: 108×126×163 Å

Secondary structure (DSSP, 8-state):
---------------PPP--------------------------EEEEEETTEEEEEEPPSSHHHHHHHHHHHH---TTS-EEEEEEGGGS-HHHHTT--SSEEEE-SHHHHHHHHTT-SEEEEEEEESSPP-----------EEEEEEEEEEETTEEEEEEEEEE-SSS-TTB-TT--B--EEEEEEEEEEEETTEEEEEEEEEEPPTT----TT----HHHHHHHHHHTSPP-EEEEEEEE-SS-EEEEEEEEE-TTEEEEEEESPPEEEETTEEEEEEEE-TTS-EEETTTTEEESSEEEEEEE-GGG--HHHHS-TTT-EEEEHHHHHHHHHHHHHHTT--HHHHHHHHHHHHHHHHT-SEEEEEEPPHHHHHHHEEEEESSSSEEEEEEEEEEEEE-HHHHGGGTTSSHHHHHHS-HHHHHT--GGGG-TTSEEEEEEEEEE--/---------------------S----------------------EEEEEETTEEEEEEPPSSHHHHHHHHHHHH---TTS-EEEEEEGGGS-HHHHTT--SSEEEE-SHHHHHHHHTT-SEEEEEEEESS-------------EEEEEEEEEEETTEEEEEEEEEE-SSS-SSB-TT--B--EEEEEEEEEEEETTEEEEEEEEEEPPTT----TT----HHHHHHHHHHTSPP-EEEEEEEE-SS-EEEEEEEEE-TTEEEEEEESPPEEEETTEEEEEEEE-TTS-EEETTTTEEESSEEEEEEE-GGG--HHHHS-TTT-EEEEHHHHHHHHHHHHHHTT--HHHHHHHHHHHHHHHHT-SEEEEEEPPHHHHHHHEEEEESSSSEEEEEEEEEEEEE-HHHHHHTTTSSHHHHHTS-HHHHHT--GGGG-TTSEEEEEEEEEE--